Protein AF-A0A817YPE1-F1 (afdb_monomer_lite)

Foldseek 3Di:
DDDDDDDPPPDLADDDDDDDPDDDDDDDDDDDDPPDPDPPDDLLLLLLLLLQLLQLLLLLLLQLLQDDDDDDRDDPPPVVPLLQDLVVLSNLNLLSLLLVLLSLLAPQCLVCLLVQPPLVSLVLSLLLVCLLLLQLLLVLLVVLVVCLVVVLFPLQVVLCVSFPQVDDSVPDDPVNSVCCSPCLLPPDPDRGNLSVSSNLSNVLSNVSSVVSNVCSDPVNVVVVVVVLCCLQPVVQVVCCVVPVHGDPNSLSNNLSSLSNVVSNCVSVCVLVVLVVDDPVVVVVLLVVLVVLLSLLLSFDQPDPVQCCDPPGSNVVPSVDHSSSSSSVSSSSVVSSCVNPPVSSVVSNPPVSSLSSLLSVLLSSCLSVLCSQQQSLQLVVCCVPPNNNVSSVCSVPVPRVLVSSLRSVVCSVPTNVVSSVVSLVSSAVQKDKDAFPRDDEDADDPDQWYWDQDSSYIHIHHHPDDPSSADWMWIWGADPVRDIDIDIDGDDDWDDWDWPADQEAEDAAFAKDFRFTDIDGVVAWDKFKDFPPDGCVPDPPQWDQDPGGIIGHTDHPVLQGKMKMKIADPVPRDIDIGIHGYYHDDFFDDKDKDKDPVAAEAQAKTKIFMDTDDQFAWDWDDDPQWDDDGRIIIGHRHDQVPFAKGKTFGGDPVGPVTDMDIDTGDHWYWWDKDAWDEDEDEDDPPDDDDWDKIKIATPDTDLPFKDKFKADPPRHGCVVDPQKDKDCVCCNPGVMIMITGHDDDPVPFAKMKMWIDGSRDIDIYIYGYHYFYWKDWDPPAAAEAEDAAQDWGKHKTKIFGPPFWDKWKWKADPDDDPRIDTDDCPDPFWPDWDKDDPDPGMIMIMTTGRDHPRRQQIWMWIWIDDPDIDIDIYHYHYFAAAAEWDWPDWDAEFFKIKTWTAAGPCRRRFDWAWKWKWKAWPPDPPRIDIDIGGDPDSGIDMDMDGGHHGQTKMKMWMWIAGPNGIYDIDDIDMDGYHDFDAWDKDWDDKAAPAQFKIKTFIDTPGRRSFQWDWKWKKKFWQDPVRDTHDIDDIDIDDRPDGMDMHGGDHGQTKMKMKMWIAGPHGIDIDIDIDTGHDDDDDDDDDDDDDDVVVVVVSVVSVVVSVVSVVVSSVSSVVVVVVVCVPCVPPDPPPDPDDDDDD

Sequence (1141 aa):
MKRSNIHPTYDSCVNISITNVNKELSSSIPTEVTTRLNAVPKLLYLDGLRGILCLIVVFSHCLLMGKTNHEESFSIFFRPWMQHSPLRLLVAGEFAVAGFFVLSGCVLVRRYFEHFDDNRILFSGLIRRFPRLFIPSTIALLFYFAILHFRPFYGFNQCHEIGEGSVDPEKINFGYVILNTFGQYFWMPALYTIQWTMQVEFVCSILIYFLAFLVTRSFIYRYRIVFYAFLILILPVVWLATHGSIPRPVQYIQPFAFGLLLSDLDAGGYLHFCHSIKMYWTILINLSLILFTIYFGSYPVFNTDVVNGSGTLWSPLGWMFGWFWISLGGFCLLLLSIISKNFQNFLSTNIVHFLGKISFGIYLTHYIILCIVDVSFVQWIAPHLGRDLAVIIGLIIFALPIILSISYAFYLFIDVPAVQIADWLYFIIYTWQSPSQIDIEEDGNARITIERKRNGVRLRIRNLTQNDQGTWKCLGFDQDGKSFSNTLQIVVKVPITFISEPIQYAELNSVVLIKCRVISNPSAEISWFKGQNRIELLPPNYEQTNDGLKINRVSSTDNDIFWCQADVVETGESKDYQIQVVLAQAITSSKIICSSPCAVEKRTATLICEASGNNHLIVNGLSKFIVRENRLIINYVDQTDSGRYSCHAFNDFDQKGQKTEYILNITIPPRLSPIPQIEVNFDENFRSKQVGFICRVERASTESLSLEWLYANNTPVQAIDDISIDTTRLTTQHLIELNFNPIRREHHGNYTCLAKNLADAISTVAQLIVRYKPIFIEPKMTDIYSVPNYRTIMKCQIDSYPPPVIQWVKMIQGNDINQIILEDNDPQVIDIFTKQIGATLYETQLTYNPSEEDFGLNFECRANNSRIEKHSITLQRAEPPRPVRIPEVKPNSNTIELNIQPTLEFGGLPLLQYIVKYEQVGVPNSFKTILFPVVSNQSQTIEIKSLQAASLYRIQVAAENHAGQSVFSTPIQAKTFSGEVPQFSLSNTSCLDYRSCLIKWFIVYDGGSKISQVEISYATIHGNNKVGKWSKPIRIESQATEYELKDLKSKTNYIIVVRLFNAAGHSEEKIRITTNLISECKIGCRSKPSVLIIIGIIASIILGAIIIFILLILNRALLTHYNYRNPESSPAIGRRATDDE

Structure (mmCIF, N/CA/C/O backbone):
data_AF-A0A817YPE1-F1
#
_entry.id   AF-A0A817YPE1-F1
#
loop_
_atom_site.group_PDB
_atom_site.id
_atom_site.type_symbol
_atom_site.label_atom_id
_atom_site.label_alt_id
_atom_site.label_comp_id
_atom_site.label_asym_id
_atom_site.label_entity_id
_atom_site.label_seq_id
_atom_site.pdbx_PDB_ins_code
_atom_site.Cartn_x
_atom_site.Cartn_y
_atom_site.Cartn_z
_atom_site.occupancy
_atom_site.B_iso_or_equiv
_atom_site.auth_seq_id
_atom_site.auth_comp_id
_atom_site.auth_asym_id
_atom_site.auth_atom_id
_atom_site.pdbx_PDB_model_num
ATOM 1 N N . MET A 1 1 ? 8.267 -13.207 59.922 1.00 31.33 1 MET A N 1
ATOM 2 C CA . MET A 1 1 ? 7.570 -11.914 59.747 1.00 31.33 1 MET A CA 1
ATOM 3 C C . MET A 1 1 ? 6.760 -11.979 58.462 1.00 31.33 1 MET A C 1
ATOM 5 O O . MET A 1 1 ? 7.341 -12.006 57.386 1.00 31.33 1 MET A O 1
ATOM 9 N N . LYS A 1 2 ? 5.436 -12.135 58.588 1.00 23.80 2 LYS A N 1
ATOM 10 C CA . LYS A 1 2 ? 4.484 -12.212 57.471 1.00 23.80 2 LYS A CA 1
ATOM 11 C C . LYS A 1 2 ? 4.311 -10.810 56.876 1.00 23.80 2 LYS A C 1
ATOM 13 O O . LYS A 1 2 ? 3.867 -9.920 57.593 1.00 23.80 2 LYS A O 1
ATOM 18 N N . ARG A 1 3 ? 4.643 -10.614 55.597 1.00 23.44 3 ARG A N 1
ATOM 19 C CA . ARG A 1 3 ? 4.125 -9.486 54.810 1.00 23.44 3 ARG A CA 1
ATOM 20 C C . ARG A 1 3 ? 2.928 -9.992 54.018 1.00 23.44 3 ARG A C 1
ATOM 22 O O . ARG A 1 3 ? 3.037 -10.950 53.262 1.00 23.44 3 ARG A O 1
ATOM 29 N N . SER A 1 4 ? 1.792 -9.389 54.321 1.00 21.48 4 SER A N 1
ATOM 30 C CA . SER A 1 4 ? 0.481 -9.616 53.739 1.00 21.48 4 SER A CA 1
ATOM 31 C C . SER A 1 4 ? 0.457 -9.290 52.248 1.00 21.48 4 SER A C 1
ATOM 33 O O . SER A 1 4 ? 1.068 -8.326 51.791 1.00 21.48 4 SER A O 1
ATOM 35 N N . ASN A 1 5 ? -0.294 -10.120 51.528 1.00 27.80 5 ASN A N 1
ATOM 36 C CA . ASN A 1 5 ? -0.691 -9.970 50.136 1.00 27.80 5 ASN A CA 1
ATOM 37 C C . ASN A 1 5 ? -1.257 -8.574 49.850 1.00 27.80 5 ASN A C 1
ATOM 39 O O . ASN A 1 5 ? -2.270 -8.196 50.435 1.00 27.80 5 ASN A O 1
ATOM 43 N N . ILE A 1 6 ? -0.661 -7.867 48.892 1.00 22.22 6 ILE A N 1
ATOM 44 C CA . ILE A 1 6 ? -1.346 -6.869 48.068 1.00 22.22 6 ILE A CA 1
ATOM 45 C C . ILE A 1 6 ? -0.874 -7.120 46.633 1.00 22.22 6 ILE A C 1
ATOM 47 O O . ILE A 1 6 ? 0.262 -6.813 46.278 1.00 22.22 6 ILE A O 1
ATOM 51 N N . HIS A 1 7 ? -1.734 -7.750 45.834 1.00 21.69 7 HIS A N 1
ATOM 52 C CA . HIS A 1 7 ? -1.580 -7.828 44.384 1.00 21.69 7 HIS A CA 1
ATOM 53 C C . HIS A 1 7 ? -1.742 -6.418 43.792 1.00 21.69 7 HIS A C 1
ATOM 55 O O . HIS A 1 7 ? -2.769 -5.791 44.054 1.00 21.69 7 HIS A O 1
ATOM 61 N N . PRO A 1 8 ? -0.810 -5.906 42.970 1.00 24.98 8 PRO A N 1
ATOM 62 C CA . PRO A 1 8 ? -1.117 -4.803 42.079 1.00 24.98 8 PRO A CA 1
ATOM 63 C C . PRO A 1 8 ? -1.792 -5.393 40.835 1.00 24.98 8 PRO A C 1
ATOM 65 O O . PRO A 1 8 ? -1.140 -5.955 39.957 1.00 24.98 8 PRO A O 1
ATOM 68 N N . THR A 1 9 ? -3.118 -5.309 40.770 1.00 24.66 9 THR A N 1
ATOM 69 C CA . THR A 1 9 ? -3.889 -5.589 39.556 1.00 24.66 9 THR A CA 1
ATOM 70 C C . THR A 1 9 ? -3.578 -4.511 38.517 1.00 24.66 9 THR A C 1
ATOM 72 O O . THR A 1 9 ? -4.167 -3.432 38.529 1.00 24.66 9 THR A O 1
ATOM 75 N N . TYR A 1 10 ? -2.628 -4.774 37.617 1.00 31.98 10 TYR A N 1
ATOM 76 C CA . TYR A 1 10 ? -2.457 -3.974 36.404 1.00 31.98 10 TYR A CA 1
ATOM 77 C C . TYR A 1 10 ? -3.502 -4.406 35.376 1.00 31.98 10 TYR A C 1
ATOM 79 O O . TYR A 1 10 ? -3.245 -5.173 34.450 1.00 31.98 10 TYR A O 1
ATOM 87 N N . ASP A 1 11 ? -4.717 -3.903 35.562 1.00 32.47 11 ASP A N 1
ATOM 88 C CA . ASP A 1 11 ? -5.776 -4.016 34.577 1.00 32.47 11 ASP A CA 1
ATOM 89 C C . ASP A 1 11 ? -5.447 -3.158 33.352 1.00 32.47 11 ASP A C 1
ATOM 91 O O . ASP A 1 11 ? -5.481 -1.927 33.380 1.00 32.47 11 ASP A O 1
ATOM 95 N N . SER A 1 12 ? -5.177 -3.822 32.229 1.00 38.03 12 SER A N 1
ATOM 96 C CA . SER A 1 12 ? -4.930 -3.235 30.904 1.00 38.03 12 SER A CA 1
ATOM 97 C C . SER A 1 12 ? -6.108 -2.424 30.320 1.00 38.03 12 SER A C 1
ATOM 99 O O . SER A 1 12 ? -6.042 -2.001 29.168 1.00 38.03 12 SER A O 1
ATOM 101 N N . CYS A 1 13 ? -7.162 -2.167 31.107 1.00 34.53 13 CYS A N 1
ATOM 102 C CA . CYS A 1 13 ? -8.288 -1.286 30.775 1.00 34.53 13 CYS A CA 1
ATOM 103 C C . CYS A 1 13 ? -8.446 -0.080 31.727 1.00 34.53 13 CYS A C 1
ATOM 105 O O . CYS A 1 13 ? -9.535 0.483 31.786 1.00 34.53 13 CYS A O 1
ATOM 107 N N . VAL A 1 14 ? -7.420 0.363 32.470 1.00 35.25 14 VAL A N 1
ATOM 108 C CA . VAL A 1 14 ? -7.560 1.573 33.310 1.00 35.25 14 VAL A CA 1
ATOM 109 C C . VAL A 1 14 ? -6.384 2.528 33.126 1.00 35.25 14 VAL A C 1
ATOM 111 O O . VAL A 1 14 ? -5.397 2.512 33.850 1.00 35.25 14 VAL A O 1
ATOM 114 N N . ASN A 1 15 ? -6.504 3.409 32.134 1.00 33.31 15 ASN A N 1
ATOM 115 C CA . ASN A 1 15 ? -5.751 4.660 32.101 1.00 33.31 15 ASN A CA 1
ATOM 116 C C . ASN A 1 15 ? -6.739 5.782 31.768 1.00 33.31 15 ASN A C 1
ATOM 118 O O . ASN A 1 15 ? -6.923 6.153 30.605 1.00 33.31 15 ASN A O 1
ATOM 122 N N . ILE A 1 16 ? -7.431 6.252 32.806 1.00 36.34 16 ILE A N 1
ATOM 123 C CA . ILE A 1 16 ? -8.447 7.302 32.730 1.00 36.34 16 ILE A CA 1
ATOM 124 C C . ILE A 1 16 ? -7.732 8.639 32.925 1.00 36.34 16 ILE A C 1
ATOM 126 O O . ILE A 1 16 ? -7.220 8.926 34.002 1.00 36.34 16 ILE A O 1
ATOM 130 N N . SER A 1 17 ? -7.682 9.465 31.882 1.00 31.52 17 SER A N 1
ATOM 131 C CA . SER A 1 17 ? -7.269 10.865 32.001 1.00 31.52 17 SER A CA 1
ATOM 132 C C . SER A 1 17 ? -8.510 11.747 31.907 1.00 31.52 17 SER A C 1
ATOM 134 O O . SER A 1 17 ? -9.049 11.918 30.814 1.00 31.52 17 SER A O 1
ATOM 136 N N . ILE A 1 18 ? -8.966 12.285 33.040 1.00 33.00 18 ILE A N 1
ATOM 137 C CA . ILE A 1 18 ? -10.042 13.281 33.098 1.00 33.00 18 ILE A CA 1
ATOM 138 C C . ILE A 1 18 ? -9.386 14.656 32.975 1.00 33.00 18 ILE A C 1
ATOM 140 O O . ILE A 1 18 ? -8.744 15.127 33.908 1.00 33.00 18 ILE A O 1
ATOM 144 N N . THR A 1 19 ? -9.506 15.297 31.817 1.00 30.41 19 THR A N 1
ATOM 145 C CA . THR A 1 19 ? -9.114 16.702 31.645 1.00 30.41 19 THR A CA 1
ATOM 146 C C . THR A 1 19 ? -10.369 17.558 31.699 1.00 30.41 19 THR A C 1
ATOM 148 O O . THR A 1 19 ? -11.123 17.590 30.727 1.00 30.41 19 THR A O 1
ATOM 151 N N . ASN A 1 20 ? -10.605 18.220 32.833 1.00 28.28 20 ASN A N 1
ATOM 152 C CA . ASN A 1 20 ? -11.680 19.197 32.976 1.00 28.28 20 ASN A CA 1
ATOM 153 C C . ASN A 1 20 ? -11.184 20.550 32.445 1.00 28.28 20 ASN A C 1
ATOM 155 O O . ASN A 1 20 ? -10.266 21.143 33.009 1.00 28.28 20 ASN A O 1
ATOM 159 N N . VAL A 1 21 ? -11.761 21.020 31.341 1.00 31.72 21 VAL A N 1
ATOM 160 C CA . VAL A 1 21 ? -11.561 22.383 30.837 1.00 31.72 21 VAL A CA 1
ATOM 161 C C . VAL A 1 21 ? -12.683 23.211 31.445 1.00 31.72 21 VAL A C 1
ATOM 163 O O . VAL A 1 21 ? -13.812 23.074 30.989 1.00 31.72 21 VAL A O 1
ATOM 166 N N . ASN A 1 22 ? -12.386 23.939 32.531 1.00 29.84 22 ASN A N 1
ATOM 167 C CA . ASN A 1 22 ? -13.047 25.171 33.015 1.00 29.84 22 ASN A CA 1
ATOM 168 C C . ASN A 1 22 ? -12.994 25.292 34.552 1.00 29.84 22 ASN A C 1
ATOM 170 O O . ASN A 1 22 ? -13.957 24.951 35.234 1.00 29.84 22 ASN A O 1
ATOM 174 N N . LYS A 1 23 ? -11.874 25.803 35.082 1.00 28.38 23 LYS A N 1
ATOM 175 C CA . LYS A 1 23 ? -11.793 26.885 36.092 1.00 28.38 23 LYS A CA 1
ATOM 176 C C . LYS A 1 23 ? -10.365 26.993 36.626 1.00 28.38 23 LYS A C 1
ATOM 178 O O . LYS A 1 23 ? -9.863 26.074 37.266 1.00 28.38 23 LYS A O 1
ATOM 183 N N . GLU A 1 24 ? -9.749 28.148 36.404 1.00 31.39 24 GLU A N 1
ATOM 184 C CA . GLU A 1 24 ? -8.733 28.667 37.314 1.00 31.39 24 GLU A CA 1
ATOM 185 C C . GLU A 1 24 ? -9.430 29.039 38.630 1.00 31.39 24 GLU A C 1
ATOM 187 O O . GLU A 1 24 ? -10.321 29.885 38.637 1.00 31.39 24 GLU A O 1
ATOM 192 N N . LEU A 1 25 ? -9.042 28.405 39.737 1.00 24.11 25 LEU A N 1
ATOM 193 C CA . LEU A 1 25 ? -8.818 29.117 40.992 1.00 24.11 25 LEU A CA 1
ATOM 194 C C . LEU A 1 25 ? -7.902 28.291 41.900 1.00 24.11 25 LEU A C 1
ATOM 196 O O . LEU A 1 25 ? -8.088 27.096 42.114 1.00 24.11 25 LEU A O 1
ATOM 200 N N . SER A 1 26 ? -6.887 28.980 42.394 1.00 25.44 26 SER A N 1
ATOM 201 C CA . SER A 1 26 ? -5.827 28.553 43.293 1.00 25.44 26 SER A CA 1
ATOM 202 C C . SER A 1 26 ? -6.320 28.042 44.650 1.00 25.44 26 SER A C 1
ATOM 204 O O . SER A 1 26 ? -6.975 28.789 45.373 1.00 25.44 26 SER A O 1
ATOM 206 N N . SER A 1 27 ? -5.851 26.868 45.073 1.00 22.31 27 SER A N 1
ATOM 207 C CA . SER A 1 27 ? -5.291 26.683 46.419 1.00 22.31 27 SER A CA 1
ATOM 208 C C . SER A 1 27 ? -4.423 25.419 46.488 1.00 22.31 27 SER A C 1
ATOM 210 O O . SER A 1 27 ? -4.613 24.433 45.782 1.00 22.31 27 SER A O 1
ATOM 212 N N . SER A 1 28 ? -3.373 25.541 47.287 1.00 29.38 28 SER A N 1
ATOM 213 C CA . SER A 1 28 ? -2.175 24.716 47.427 1.00 29.38 28 SER A CA 1
ATOM 214 C C . SER A 1 28 ? -2.395 23.285 47.929 1.00 29.38 28 SER A C 1
ATOM 216 O O . SER A 1 28 ? -2.860 23.105 49.052 1.00 29.38 28 SER A O 1
ATOM 218 N N . ILE A 1 29 ? -1.903 22.293 47.176 1.00 24.50 29 ILE A N 1
ATOM 219 C CA . ILE A 1 29 ? -1.539 20.939 47.644 1.00 24.50 29 ILE A CA 1
ATOM 220 C C . ILE A 1 29 ? -0.248 20.535 46.890 1.00 24.50 29 ILE A C 1
ATOM 222 O O . ILE A 1 29 ? -0.122 20.870 45.710 1.00 24.50 29 ILE A O 1
ATOM 226 N N . PRO A 1 30 ? 0.759 19.930 47.555 1.00 23.83 30 PRO A N 1
ATOM 227 C CA . PRO A 1 30 ? 2.161 20.048 47.159 1.00 23.83 30 PRO A CA 1
ATOM 228 C C . PRO A 1 30 ? 2.517 19.364 45.837 1.00 23.83 30 PRO A C 1
ATOM 230 O O . PRO A 1 30 ? 2.152 18.226 45.547 1.00 23.83 30 PRO A O 1
ATOM 233 N N . THR A 1 31 ? 3.315 20.096 45.068 1.00 27.19 31 THR A N 1
ATOM 234 C CA . THR A 1 31 ? 4.110 19.642 43.935 1.00 27.19 31 THR A CA 1
ATOM 235 C C . THR A 1 31 ? 5.097 18.565 44.371 1.00 27.19 31 THR A C 1
ATOM 237 O O . THR A 1 31 ? 6.083 18.887 45.020 1.00 27.19 31 THR A O 1
ATOM 240 N N . GLU A 1 32 ? 4.825 17.315 44.008 1.00 28.11 32 GLU A N 1
ATOM 241 C CA . GLU A 1 32 ? 5.777 16.285 43.559 1.00 28.11 32 GLU A CA 1
ATOM 242 C C . GLU A 1 32 ? 5.076 14.924 43.629 1.00 28.11 32 GLU A C 1
ATOM 244 O O . GLU A 1 32 ? 4.739 14.465 44.707 1.00 28.11 32 GLU A O 1
ATOM 249 N N . VAL A 1 33 ? 4.796 14.331 42.463 1.00 24.89 33 VAL A N 1
ATOM 250 C CA . VAL A 1 33 ? 4.912 12.905 42.067 1.00 24.89 33 VAL A CA 1
ATOM 251 C C . VAL A 1 33 ? 4.112 12.760 40.757 1.00 24.89 33 VAL A C 1
ATOM 253 O O . VAL A 1 33 ? 3.112 12.062 40.645 1.00 24.89 33 VAL A O 1
ATOM 256 N N . THR A 1 34 ? 4.561 13.450 39.708 1.00 24.06 34 THR A N 1
ATOM 257 C CA . THR A 1 34 ? 4.407 12.974 38.323 1.00 24.06 34 THR A CA 1
ATOM 258 C C . THR A 1 34 ? 5.742 12.375 37.900 1.00 24.06 34 THR A C 1
ATOM 260 O O . THR A 1 34 ? 6.414 12.851 36.987 1.00 24.06 34 THR A O 1
ATOM 263 N N . THR A 1 35 ? 6.182 11.336 38.607 1.00 23.09 35 THR A N 1
ATOM 264 C CA . THR A 1 35 ? 7.309 10.509 38.181 1.00 23.09 35 THR A CA 1
ATOM 265 C C . THR A 1 35 ? 6.784 9.393 37.289 1.00 23.09 35 THR A C 1
ATOM 267 O O . THR A 1 35 ? 6.224 8.403 37.738 1.00 23.09 35 THR A O 1
ATOM 270 N N . ARG A 1 36 ? 6.965 9.603 35.982 1.00 25.17 36 ARG A N 1
ATOM 271 C CA . ARG A 1 36 ? 7.207 8.584 34.953 1.00 25.17 36 ARG A CA 1
ATOM 272 C C . ARG A 1 36 ? 6.643 7.179 35.250 1.00 25.17 36 ARG A C 1
ATOM 274 O O . ARG A 1 36 ? 7.355 6.318 35.764 1.00 25.17 36 ARG A O 1
ATOM 281 N N . LEU A 1 37 ? 5.452 6.869 34.740 1.00 25.77 37 LEU A N 1
ATOM 282 C CA . LEU A 1 37 ? 5.180 5.491 34.313 1.00 25.77 37 LEU A CA 1
ATOM 283 C C . LEU A 1 37 ? 5.966 5.265 33.018 1.00 25.77 37 LEU A C 1
ATOM 285 O O . LEU A 1 37 ? 5.507 5.534 31.908 1.00 25.77 37 LEU A O 1
ATOM 289 N N . ASN A 1 38 ? 7.233 4.906 33.221 1.00 25.17 38 ASN A N 1
ATOM 290 C CA . ASN A 1 38 ? 8.240 4.677 32.203 1.00 25.17 38 ASN A CA 1
ATOM 291 C C . ASN A 1 38 ? 7.715 3.691 31.152 1.00 25.17 38 ASN A C 1
ATOM 293 O O . ASN A 1 38 ? 7.435 2.531 31.450 1.00 25.17 38 ASN A O 1
ATOM 297 N N . ALA A 1 39 ? 7.694 4.122 29.891 1.00 26.44 39 ALA A N 1
ATOM 298 C CA . ALA A 1 39 ? 8.000 3.197 28.817 1.00 26.44 39 ALA A CA 1
ATOM 299 C C . ALA A 1 39 ? 9.362 2.574 29.158 1.00 26.44 39 ALA A C 1
ATOM 301 O O . ALA A 1 39 ? 10.357 3.296 29.241 1.00 26.44 39 ALA A O 1
ATOM 302 N N . VAL A 1 40 ? 9.398 1.265 29.421 1.00 35.09 40 VAL A N 1
ATOM 303 C CA . VAL A 1 40 ? 10.656 0.533 29.612 1.00 35.09 40 VAL A CA 1
ATOM 304 C C . VAL A 1 40 ? 11.553 0.854 28.409 1.00 35.09 40 VAL A C 1
ATOM 306 O O . VAL A 1 40 ? 11.099 0.692 27.268 1.00 35.09 40 VAL A O 1
ATOM 309 N N . PRO A 1 41 ? 12.774 1.379 28.616 1.00 39.81 41 PRO A N 1
ATOM 310 C CA . PRO A 1 41 ? 13.631 1.795 27.518 1.00 39.81 41 PRO A CA 1
ATOM 311 C C . PRO A 1 41 ? 13.909 0.590 26.619 1.00 39.81 41 PRO A C 1
ATOM 313 O O . PRO A 1 41 ? 14.341 -0.461 27.089 1.00 39.81 41 PRO A O 1
ATOM 316 N N . LYS A 1 42 ? 13.646 0.734 25.313 1.00 55.00 42 LYS A N 1
ATOM 317 C CA . LYS A 1 42 ? 14.078 -0.246 24.311 1.00 55.00 42 LYS A CA 1
ATOM 318 C C . LYS A 1 42 ? 15.584 -0.448 24.504 1.00 55.00 42 LYS A C 1
ATOM 320 O O . LYS A 1 42 ? 16.326 0.531 24.473 1.00 55.00 42 LYS A O 1
ATOM 325 N N . LEU A 1 43 ? 16.026 -1.677 24.757 1.00 73.06 43 LEU A N 1
ATOM 326 C CA . LEU A 1 43 ? 17.430 -1.977 25.044 1.00 73.06 43 LEU A CA 1
ATOM 327 C C . LEU A 1 43 ? 18.242 -1.876 23.746 1.00 73.06 43 LEU A C 1
ATOM 329 O O . LEU A 1 43 ? 18.428 -2.865 23.043 1.00 73.06 43 LEU A O 1
ATOM 333 N N . LEU A 1 44 ? 18.693 -0.659 23.418 1.00 81.62 44 LEU A N 1
ATOM 334 C CA . LEU A 1 44 ? 19.358 -0.328 22.149 1.00 81.62 44 LEU A CA 1
ATOM 335 C C . LEU A 1 44 ? 20.543 -1.252 21.823 1.00 81.62 44 LEU A C 1
ATOM 337 O O . LEU A 1 44 ? 20.787 -1.548 20.657 1.00 81.62 44 LEU A O 1
ATOM 341 N N . TYR A 1 45 ? 21.258 -1.731 22.843 1.00 88.31 45 TYR A N 1
ATOM 342 C CA . TYR A 1 45 ? 22.420 -2.602 22.670 1.00 88.31 45 TYR A CA 1
ATOM 343 C C . TYR A 1 45 ? 22.066 -4.001 22.140 1.00 88.31 45 TYR A C 1
ATOM 345 O O . TYR A 1 45 ? 22.865 -4.583 21.413 1.00 88.31 45 TYR A O 1
ATOM 353 N N . LEU A 1 46 ? 20.882 -4.541 22.455 1.00 90.19 46 LEU A N 1
ATOM 354 C CA . LEU A 1 46 ? 20.449 -5.852 21.951 1.00 90.19 46 LEU A CA 1
ATOM 355 C C . LEU A 1 46 ? 20.083 -5.781 20.464 1.00 90.19 46 LEU A C 1
ATOM 357 O O . LEU A 1 46 ? 20.418 -6.689 19.704 1.00 90.19 46 LEU A O 1
ATOM 361 N N . ASP A 1 47 ? 19.473 -4.670 20.035 1.00 88.12 47 ASP A N 1
ATOM 362 C CA . ASP A 1 47 ? 19.280 -4.379 18.611 1.00 88.12 47 ASP A CA 1
ATOM 363 C C . ASP A 1 47 ? 20.646 -4.270 17.911 1.00 88.12 47 ASP A C 1
ATOM 365 O O . ASP A 1 47 ? 20.852 -4.866 16.858 1.00 88.12 47 ASP A O 1
ATOM 369 N N . GLY A 1 48 ? 21.608 -3.563 18.515 1.00 90.94 48 GLY A N 1
ATOM 370 C CA . GLY A 1 48 ? 22.968 -3.450 17.983 1.00 90.94 48 GLY A CA 1
ATOM 371 C C . GLY A 1 48 ? 23.680 -4.799 17.821 1.00 90.94 48 GLY A C 1
ATOM 372 O O . GLY A 1 48 ? 24.279 -5.060 16.777 1.00 90.94 48 GLY A O 1
ATOM 373 N N . LEU A 1 49 ? 23.555 -5.692 18.810 1.00 94.31 49 LEU A N 1
ATOM 374 C CA . LEU A 1 49 ? 24.103 -7.051 18.752 1.00 94.31 49 LEU A CA 1
ATOM 375 C C . LEU A 1 49 ? 23.517 -7.847 17.579 1.00 94.31 49 LEU A C 1
ATOM 377 O O . LEU A 1 49 ? 24.258 -8.485 16.830 1.00 94.31 49 LEU A O 1
ATOM 381 N N . ARG A 1 50 ? 22.198 -7.747 17.377 1.00 93.62 50 ARG A N 1
ATOM 382 C CA . ARG A 1 50 ? 21.493 -8.348 16.238 1.00 93.62 50 ARG A CA 1
ATOM 383 C C . ARG A 1 50 ? 22.065 -7.876 14.894 1.00 93.62 50 ARG A C 1
ATOM 385 O O . ARG A 1 50 ? 22.216 -8.677 13.974 1.00 93.62 50 ARG A O 1
ATOM 392 N N . GLY A 1 51 ? 22.414 -6.592 14.791 1.00 93.25 51 GLY A N 1
ATOM 393 C CA . GLY A 1 51 ? 23.054 -6.013 13.606 1.00 93.25 51 GLY A CA 1
ATOM 394 C C . GLY A 1 51 ? 24.428 -6.616 13.299 1.00 93.25 51 GLY A C 1
ATOM 395 O O . GLY A 1 51 ? 24.708 -6.934 12.145 1.00 93.25 51 GLY A O 1
ATOM 396 N N . ILE A 1 52 ? 25.262 -6.830 14.323 1.00 93.81 52 ILE A N 1
ATOM 397 C CA . ILE A 1 52 ? 26.591 -7.450 14.165 1.00 93.81 52 ILE A CA 1
ATOM 398 C C . ILE A 1 52 ? 26.467 -8.903 13.702 1.00 93.81 52 ILE A C 1
ATOM 400 O O . ILE A 1 52 ? 27.127 -9.290 12.740 1.00 93.81 52 ILE A O 1
ATOM 404 N N . LEU A 1 53 ? 25.595 -9.690 14.343 1.00 94.94 53 LEU A N 1
ATOM 405 C CA . LEU A 1 53 ? 25.340 -11.078 13.940 1.00 94.94 53 LEU A CA 1
ATOM 406 C C . LEU A 1 53 ? 24.876 -11.145 12.480 1.00 94.94 53 LEU A C 1
ATOM 408 O O . LEU A 1 53 ? 25.336 -11.990 11.719 1.00 94.94 53 LEU A O 1
ATOM 412 N N . CYS A 1 54 ? 24.036 -10.200 12.051 1.00 94.00 54 CYS A N 1
ATOM 413 C CA . CYS A 1 54 ? 23.584 -10.137 10.667 1.00 94.00 54 CYS A CA 1
ATOM 414 C C . CYS A 1 54 ? 24.730 -9.926 9.668 1.00 94.00 54 CYS A C 1
ATOM 416 O O . CYS A 1 54 ? 24.747 -10.574 8.625 1.00 94.00 54 CYS A O 1
ATOM 418 N N . LEU A 1 55 ? 25.695 -9.052 9.974 1.00 92.38 55 LEU A N 1
ATOM 419 C CA . LEU A 1 55 ? 26.853 -8.827 9.102 1.00 92.38 55 LEU A CA 1
ATOM 420 C C . LEU A 1 55 ? 27.757 -10.061 8.998 1.00 92.38 55 LEU A C 1
ATOM 422 O O . LEU A 1 55 ? 28.251 -10.352 7.912 1.00 92.38 55 LEU A O 1
ATOM 426 N N . ILE A 1 56 ? 27.923 -10.818 10.088 1.00 92.44 56 ILE A N 1
ATOM 427 C CA . ILE A 1 56 ? 28.682 -12.079 10.071 1.00 92.44 56 ILE A CA 1
ATOM 428 C C . ILE A 1 56 ? 28.044 -13.080 9.091 1.00 92.44 56 ILE A C 1
ATOM 430 O O . ILE A 1 56 ? 28.762 -13.735 8.338 1.00 92.44 56 ILE A O 1
ATOM 434 N N . VAL A 1 57 ? 26.706 -13.161 9.036 1.00 91.69 57 VAL A N 1
ATOM 435 C CA . VAL A 1 57 ? 25.990 -14.005 8.054 1.00 91.69 57 VAL A CA 1
ATOM 436 C C . VAL A 1 57 ? 26.261 -13.541 6.619 1.00 91.69 57 VAL A C 1
ATOM 438 O O . VAL A 1 57 ? 26.574 -14.369 5.766 1.00 91.69 57 VAL A O 1
ATOM 441 N N . VAL A 1 58 ? 26.209 -12.228 6.356 1.00 91.12 58 VAL A N 1
ATOM 442 C CA . VAL A 1 58 ? 26.505 -11.664 5.023 1.00 91.12 58 VAL A CA 1
ATOM 443 C C . VAL A 1 58 ? 27.916 -12.040 4.571 1.00 91.12 58 VAL A C 1
ATOM 445 O O . VAL A 1 58 ? 28.098 -12.503 3.446 1.00 91.12 58 VAL A O 1
ATOM 448 N N . PHE A 1 59 ? 28.912 -11.884 5.447 1.00 87.88 59 PHE A N 1
ATOM 449 C CA . PHE A 1 59 ? 30.295 -12.252 5.139 1.00 87.88 59 PHE A CA 1
ATOM 450 C C . PHE A 1 59 ? 30.464 -13.757 4.934 1.00 87.88 59 PHE A C 1
ATOM 452 O O . PHE A 1 59 ? 31.187 -14.171 4.031 1.00 87.88 59 PHE A O 1
ATOM 459 N N . SER A 1 60 ? 29.760 -14.576 5.717 1.00 85.19 60 SER A N 1
ATOM 460 C CA . SER A 1 60 ? 29.765 -16.029 5.555 1.00 85.19 60 SER A CA 1
ATOM 461 C C . SER A 1 60 ? 29.245 -16.451 4.177 1.00 85.19 60 SER A C 1
ATOM 463 O O . SER A 1 60 ? 29.924 -17.188 3.464 1.00 85.19 60 SER A O 1
ATOM 465 N N . HIS A 1 61 ? 28.088 -15.929 3.757 1.00 83.19 61 HIS A N 1
ATOM 466 C CA . HIS A 1 61 ? 27.507 -16.247 2.452 1.00 83.19 61 HIS A CA 1
ATOM 467 C C . HIS A 1 61 ? 28.320 -15.688 1.284 1.00 83.19 61 HIS A C 1
ATOM 469 O O . HIS A 1 61 ? 28.447 -16.370 0.275 1.00 83.19 61 HIS A O 1
ATOM 475 N N . CYS A 1 62 ? 28.931 -14.510 1.423 1.00 81.31 62 CYS A N 1
ATOM 476 C CA . CYS A 1 62 ? 29.845 -13.975 0.411 1.00 81.31 62 CYS A CA 1
ATOM 477 C C . CYS A 1 62 ? 31.011 -14.941 0.123 1.00 81.31 62 CYS A C 1
ATOM 479 O O . CYS A 1 62 ? 31.285 -15.269 -1.029 1.00 81.31 62 CYS A O 1
ATOM 481 N N . LEU A 1 63 ? 31.635 -15.502 1.164 1.00 75.56 63 LEU A N 1
ATOM 482 C CA . LEU A 1 63 ? 32.717 -16.474 0.978 1.00 75.56 63 LEU A CA 1
ATOM 483 C C . LEU A 1 63 ? 32.261 -17.779 0.306 1.00 75.56 63 LEU A C 1
ATOM 485 O O . LEU A 1 63 ? 33.060 -18.417 -0.380 1.00 75.56 63 LEU A O 1
ATOM 489 N N . LEU A 1 64 ? 30.997 -18.182 0.477 1.00 72.56 64 LEU A N 1
ATOM 490 C CA . LEU A 1 64 ? 30.437 -19.350 -0.215 1.00 72.56 64 LEU A CA 1
ATOM 491 C C . LEU A 1 64 ? 30.267 -19.107 -1.722 1.00 72.56 64 LEU A C 1
ATOM 493 O O . LEU A 1 64 ? 30.438 -20.043 -2.502 1.00 72.56 64 LEU A O 1
ATOM 497 N N . MET A 1 65 ? 30.006 -17.864 -2.138 1.00 70.94 65 MET A N 1
ATOM 498 C CA . MET A 1 65 ? 29.811 -17.496 -3.548 1.00 70.94 65 MET A CA 1
ATOM 499 C C . MET A 1 65 ? 31.095 -17.539 -4.387 1.00 70.94 65 MET A C 1
ATOM 501 O O . MET A 1 65 ? 31.032 -17.553 -5.612 1.00 70.94 65 MET A O 1
ATOM 505 N N . GLY A 1 66 ? 32.270 -17.637 -3.757 1.00 60.50 66 GLY A N 1
ATOM 506 C CA . GLY A 1 66 ? 33.548 -17.821 -4.452 1.00 60.50 66 GLY A CA 1
ATOM 507 C C . GLY A 1 66 ? 33.798 -19.238 -5.001 1.00 60.50 66 GLY A C 1
ATOM 508 O O . GLY A 1 66 ? 34.877 -19.494 -5.540 1.00 60.50 66 GLY A O 1
ATOM 509 N N . LYS A 1 67 ? 32.857 -20.182 -4.845 1.00 57.25 67 LYS A N 1
ATOM 510 C CA . LYS A 1 67 ? 33.002 -21.600 -5.222 1.00 57.25 67 LYS A CA 1
ATOM 511 C C . LYS A 1 67 ? 32.357 -21.866 -6.596 1.00 57.25 67 LYS A C 1
ATOM 513 O O . LYS A 1 67 ? 31.173 -21.616 -6.762 1.00 57.25 67 LYS A O 1
ATOM 518 N N . THR A 1 68 ? 33.100 -22.387 -7.582 1.00 52.84 68 THR A N 1
ATOM 519 C CA . THR A 1 68 ? 32.555 -22.744 -8.918 1.00 52.84 68 THR A CA 1
ATOM 520 C C . THR A 1 68 ? 32.900 -24.181 -9.316 1.00 52.84 68 THR A C 1
ATOM 522 O O . THR A 1 68 ? 33.969 -24.663 -8.956 1.00 52.84 68 THR A O 1
ATOM 525 N N . ASN A 1 69 ? 32.034 -24.816 -10.113 1.00 46.12 69 ASN A N 1
ATOM 526 C CA . ASN A 1 69 ? 31.948 -26.266 -10.360 1.00 46.12 69 ASN A CA 1
ATOM 527 C C . ASN A 1 69 ? 33.152 -26.987 -11.009 1.00 46.12 69 ASN A C 1
ATOM 529 O O . ASN A 1 69 ? 33.060 -28.198 -11.169 1.00 46.12 69 ASN A O 1
ATOM 533 N N . HIS A 1 70 ? 34.270 -26.333 -11.352 1.00 45.53 70 HIS A N 1
ATOM 534 C CA . HIS A 1 70 ? 35.346 -27.026 -12.085 1.00 45.53 70 HIS A CA 1
ATOM 535 C C . HIS A 1 70 ? 36.794 -26.820 -11.646 1.00 45.53 70 HIS A C 1
ATOM 537 O O . HIS A 1 70 ? 37.642 -27.511 -12.185 1.00 45.53 70 HIS A O 1
ATOM 543 N N . GLU A 1 71 ? 37.120 -25.986 -10.661 1.00 40.16 71 GLU A N 1
ATOM 544 C CA . GLU A 1 71 ? 38.506 -25.901 -10.172 1.00 40.16 71 GLU A CA 1
ATOM 545 C C . GLU A 1 71 ? 38.555 -25.200 -8.816 1.00 40.16 71 GLU A C 1
ATOM 547 O O . GLU A 1 71 ? 37.637 -24.454 -8.464 1.00 40.16 71 GLU A O 1
ATOM 552 N N . GLU A 1 72 ? 39.599 -25.510 -8.045 1.00 42.94 72 GLU A N 1
ATOM 553 C CA . GLU A 1 72 ? 39.732 -25.249 -6.613 1.00 42.94 72 GLU A CA 1
ATOM 554 C C . GLU A 1 72 ? 39.161 -23.898 -6.152 1.00 42.94 72 GLU A C 1
ATOM 556 O O . GLU A 1 72 ? 39.552 -22.812 -6.582 1.00 42.94 72 GLU A O 1
ATOM 561 N N . SER A 1 73 ? 38.206 -24.021 -5.225 1.00 43.25 73 SER A N 1
ATOM 562 C CA . SER A 1 73 ? 37.724 -22.982 -4.311 1.00 43.25 73 SER A CA 1
ATOM 563 C C . SER A 1 73 ? 38.864 -22.058 -3.871 1.00 43.25 73 SER A C 1
ATOM 565 O O . SER A 1 73 ? 39.930 -22.581 -3.584 1.00 43.25 73 SER A O 1
ATOM 567 N N . PHE A 1 74 ? 38.595 -20.748 -3.749 1.00 43.16 74 PHE A N 1
ATOM 568 C CA . PHE A 1 74 ? 39.285 -19.751 -2.899 1.00 43.16 74 PHE A CA 1
ATOM 569 C C . PHE A 1 74 ? 40.721 -20.116 -2.483 1.00 43.16 74 PHE A C 1
ATOM 571 O O . PHE A 1 74 ? 40.882 -21.060 -1.708 1.00 43.16 74 PHE A O 1
ATOM 578 N N . SER A 1 75 ? 41.732 -19.364 -2.941 1.00 45.62 75 SER A N 1
ATOM 579 C CA . SER A 1 75 ? 43.138 -19.798 -2.919 1.00 45.62 75 SER A CA 1
ATOM 580 C C . SER A 1 75 ? 43.539 -20.547 -1.639 1.00 45.62 75 SER A C 1
ATOM 582 O O . SER A 1 75 ? 43.183 -20.169 -0.516 1.00 45.62 75 SER A O 1
ATOM 584 N N . ILE A 1 76 ? 44.343 -21.593 -1.841 1.00 46.88 76 ILE A N 1
ATOM 585 C CA . ILE A 1 76 ? 45.022 -22.477 -0.875 1.00 46.88 76 ILE A CA 1
ATOM 586 C C . ILE A 1 76 ? 45.563 -21.754 0.388 1.00 46.88 76 ILE A C 1
ATOM 588 O O . ILE A 1 76 ? 45.813 -22.393 1.406 1.00 46.88 76 ILE A O 1
ATOM 592 N N . PHE A 1 77 ? 45.696 -20.424 0.373 1.00 44.31 77 PHE A N 1
ATOM 593 C CA . PHE A 1 77 ? 46.200 -19.604 1.470 1.00 44.31 77 PHE A CA 1
ATOM 594 C C . PHE A 1 77 ? 45.132 -19.089 2.461 1.00 44.31 77 PHE A C 1
ATOM 596 O O . PHE A 1 77 ? 45.351 -19.129 3.672 1.00 44.31 77 PHE A O 1
ATOM 603 N N . PHE A 1 78 ? 43.972 -18.603 1.999 1.00 53.50 78 PHE A N 1
ATOM 604 C CA . PHE A 1 78 ? 43.023 -17.877 2.869 1.00 53.50 78 PHE A CA 1
ATOM 605 C C . PHE A 1 78 ? 42.050 -18.803 3.614 1.00 53.50 78 PHE A C 1
ATOM 607 O O . PHE A 1 78 ? 41.698 -18.554 4.773 1.00 53.50 78 PHE A O 1
ATOM 614 N N . ARG A 1 79 ? 41.620 -19.893 2.965 1.00 56.34 79 ARG A N 1
ATOM 615 C CA . ARG A 1 79 ? 40.603 -20.811 3.499 1.00 56.34 79 ARG A CA 1
ATOM 616 C C . ARG A 1 79 ? 41.111 -21.641 4.690 1.00 56.34 79 ARG A C 1
ATOM 618 O O . ARG A 1 79 ? 40.418 -21.634 5.708 1.00 56.34 79 ARG A O 1
ATOM 625 N N . PRO A 1 80 ? 42.301 -22.275 4.658 1.00 58.06 80 PRO A N 1
ATOM 626 C CA . PRO A 1 80 ? 42.807 -23.015 5.816 1.00 58.06 80 PRO A CA 1
ATOM 627 C C . PRO A 1 80 ? 43.151 -22.076 6.979 1.00 58.06 80 PRO A C 1
ATOM 629 O O . PRO A 1 80 ? 42.781 -22.338 8.123 1.00 58.06 80 PRO A O 1
ATOM 632 N N . TRP A 1 81 ? 43.784 -20.931 6.692 1.00 62.56 81 TRP A N 1
ATOM 633 C CA . TRP A 1 81 ? 44.186 -19.975 7.725 1.00 62.56 81 TRP A CA 1
ATOM 634 C C . TRP A 1 81 ? 42.987 -19.411 8.499 1.00 62.56 81 TRP A C 1
ATOM 636 O O . TRP A 1 81 ? 43.009 -19.404 9.728 1.00 62.56 81 TRP A O 1
ATOM 646 N N . MET A 1 82 ? 41.899 -19.019 7.820 1.00 65.06 82 MET A N 1
ATOM 647 C CA . MET A 1 82 ? 40.680 -18.578 8.510 1.00 65.06 82 MET A CA 1
ATOM 648 C C . MET A 1 82 ? 39.916 -19.727 9.175 1.00 65.06 82 MET A C 1
ATOM 650 O O . MET A 1 82 ? 39.344 -19.511 10.235 1.00 65.06 82 MET A O 1
ATOM 654 N N . GLN A 1 83 ? 39.896 -20.939 8.610 1.00 64.25 83 GLN A N 1
ATOM 655 C CA . GLN A 1 83 ? 39.159 -22.072 9.195 1.00 64.25 83 GLN A CA 1
ATOM 656 C C . GLN A 1 83 ? 39.790 -22.614 10.486 1.00 64.25 83 GLN A C 1
ATOM 658 O O . GLN A 1 83 ? 39.061 -23.099 11.354 1.00 64.25 83 GLN A O 1
ATOM 663 N N . HIS A 1 84 ? 41.113 -22.502 10.631 1.00 67.31 84 HIS A N 1
ATOM 664 C CA . HIS A 1 84 ? 41.856 -22.955 11.813 1.00 67.31 84 HIS A CA 1
ATOM 665 C C . HIS A 1 84 ? 42.198 -21.827 12.805 1.00 67.31 84 HIS A C 1
ATOM 667 O O . HIS A 1 84 ? 42.711 -22.104 13.888 1.00 67.31 84 HIS A O 1
ATOM 673 N N . SER A 1 85 ? 41.898 -20.568 12.466 1.00 73.50 85 SER A N 1
ATOM 674 C CA . SER A 1 85 ? 42.153 -19.396 13.311 1.00 73.50 85 SER A CA 1
ATOM 675 C C . SER A 1 85 ? 40.910 -18.968 14.107 1.00 73.50 85 SER A C 1
ATOM 677 O O . SER A 1 85 ? 39.791 -19.052 13.597 1.00 73.50 85 SER A O 1
ATOM 679 N N . PRO A 1 86 ? 41.078 -18.393 15.314 1.00 73.44 86 PRO A N 1
ATOM 680 C CA . PRO A 1 86 ? 40.003 -17.710 16.040 1.00 73.44 86 PRO A CA 1
ATOM 681 C C . PRO A 1 86 ? 39.299 -16.597 15.239 1.00 73.44 86 PRO A C 1
ATOM 683 O O . PRO A 1 86 ? 38.154 -16.247 15.528 1.00 73.44 86 PRO A O 1
ATOM 686 N N . LEU A 1 87 ? 39.951 -16.060 14.198 1.00 76.94 87 LEU A N 1
ATOM 687 C CA . LEU A 1 87 ? 39.372 -15.065 13.283 1.00 76.94 87 LEU A CA 1
ATOM 688 C C . LEU A 1 87 ? 38.179 -15.594 12.476 1.00 76.94 87 LEU A C 1
ATOM 690 O O . LEU A 1 87 ? 37.399 -14.797 11.952 1.00 76.94 87 LEU A O 1
ATOM 694 N N . ARG A 1 88 ? 37.978 -16.918 12.440 1.00 80.19 88 ARG A N 1
ATOM 695 C CA . ARG A 1 88 ? 36.796 -17.554 11.855 1.00 80.19 88 ARG A CA 1
ATOM 696 C C . ARG A 1 88 ? 35.481 -16.969 12.356 1.00 80.19 88 ARG A C 1
ATOM 698 O O . ARG A 1 88 ? 34.514 -16.951 11.603 1.00 80.19 88 ARG A O 1
ATOM 705 N N . LEU A 1 89 ? 35.436 -16.492 13.602 1.00 86.50 89 LEU A N 1
ATOM 706 C CA . LEU A 1 89 ? 34.233 -15.925 14.214 1.00 86.50 89 LEU A CA 1
ATOM 707 C C . LEU A 1 89 ? 33.572 -14.841 13.340 1.00 86.50 89 LEU A C 1
ATOM 709 O O . LEU A 1 89 ? 32.350 -14.748 13.303 1.00 86.50 89 LEU A O 1
ATOM 713 N N . LEU A 1 90 ? 34.367 -14.057 12.599 1.00 85.75 90 LEU A N 1
ATOM 714 C CA . LEU A 1 90 ? 33.885 -12.969 11.736 1.00 85.75 90 LEU A CA 1
ATOM 715 C C . LEU A 1 90 ? 33.115 -13.451 10.498 1.00 85.75 90 LEU A C 1
ATOM 717 O O . LEU A 1 90 ? 32.400 -12.668 9.879 1.00 85.75 90 LEU A O 1
ATOM 721 N N . VAL A 1 91 ? 33.265 -14.727 10.143 1.00 83.25 91 VAL A N 1
ATOM 722 C CA . VAL A 1 91 ? 32.670 -15.358 8.955 1.00 83.25 91 VAL A CA 1
ATOM 723 C C . VAL A 1 91 ? 31.914 -16.645 9.305 1.00 83.25 91 VAL A C 1
ATOM 725 O O . VAL A 1 91 ? 31.509 -17.408 8.425 1.00 83.25 91 VAL A O 1
ATOM 728 N N . ALA A 1 92 ? 31.724 -16.906 10.601 1.00 86.00 92 ALA A N 1
ATOM 729 C CA . ALA A 1 92 ? 31.025 -18.069 11.122 1.00 86.00 92 ALA A CA 1
ATOM 730 C C . ALA A 1 92 ? 29.506 -17.834 11.088 1.00 86.00 92 ALA A C 1
ATOM 732 O O . ALA A 1 92 ? 28.897 -17.471 12.095 1.00 86.00 92 ALA A O 1
ATOM 733 N N . GLY A 1 93 ? 28.893 -18.049 9.920 1.00 87.00 93 GLY A N 1
ATOM 734 C CA . GLY A 1 93 ? 27.450 -17.884 9.714 1.00 87.00 93 GLY A CA 1
ATOM 735 C C . GLY A 1 93 ? 26.608 -18.714 10.686 1.00 87.00 93 GLY A C 1
ATOM 736 O O . GLY A 1 93 ? 25.685 -18.182 11.294 1.00 87.00 93 GLY A O 1
ATOM 737 N N . GLU A 1 94 ? 26.991 -19.970 10.931 1.00 85.94 94 GLU A N 1
ATOM 738 C CA . GLU A 1 94 ? 26.283 -20.856 11.872 1.00 85.94 94 GLU A CA 1
ATOM 739 C C . GLU A 1 94 ? 26.274 -20.316 13.303 1.00 85.94 94 GLU A C 1
ATOM 741 O O . GLU A 1 94 ? 25.242 -20.310 13.972 1.00 85.94 94 GLU A O 1
ATOM 746 N N . PHE A 1 95 ? 27.413 -19.794 13.766 1.00 91.81 95 PHE A N 1
ATOM 747 C CA . PHE A 1 95 ? 27.499 -19.137 15.068 1.00 91.81 95 PHE A CA 1
ATOM 748 C C . PHE A 1 95 ? 26.603 -17.903 15.128 1.00 91.81 95 PHE A C 1
ATOM 750 O O . PHE A 1 95 ? 25.914 -17.695 16.125 1.00 91.81 95 PHE A O 1
ATOM 757 N N . ALA A 1 96 ? 26.579 -17.098 14.064 1.00 93.81 96 ALA A N 1
ATOM 758 C CA . ALA A 1 96 ? 25.718 -15.930 14.019 1.00 93.81 96 ALA A CA 1
ATOM 759 C C . ALA A 1 96 ? 24.230 -16.310 14.095 1.00 93.81 96 ALA A C 1
ATOM 761 O O . ALA A 1 96 ? 23.490 -15.692 14.861 1.00 93.81 96 ALA A O 1
ATOM 762 N N . VAL A 1 97 ? 23.807 -17.359 13.377 1.00 92.12 97 VAL A N 1
ATOM 763 C CA . VAL A 1 97 ? 22.446 -17.927 13.441 1.00 92.12 97 VAL A CA 1
ATOM 764 C C . VAL A 1 97 ? 22.126 -18.456 14.842 1.00 92.12 97 VAL A C 1
ATOM 766 O O . VAL A 1 97 ? 21.091 -18.097 15.402 1.00 92.12 97 VAL A O 1
ATOM 769 N N . ALA A 1 98 ? 23.032 -19.213 15.468 1.00 92.06 98 ALA A N 1
ATOM 770 C CA . ALA A 1 98 ? 22.870 -19.632 16.861 1.00 92.06 98 ALA A CA 1
ATOM 771 C C . ALA A 1 98 ? 22.754 -18.423 17.809 1.00 92.06 98 ALA A C 1
ATOM 773 O O . ALA A 1 98 ? 21.912 -18.416 18.705 1.00 92.06 98 ALA A O 1
ATOM 774 N N . GLY A 1 99 ? 23.531 -17.362 17.576 1.00 94.31 99 GLY A N 1
ATOM 775 C CA . GLY A 1 99 ? 23.439 -16.096 18.302 1.00 94.31 99 GLY A CA 1
ATOM 776 C C . GLY A 1 99 ? 22.072 -15.418 18.165 1.00 94.31 99 GLY A C 1
ATOM 777 O O . GLY A 1 99 ? 21.538 -14.937 19.165 1.00 94.31 99 GLY A O 1
ATOM 778 N N . PHE A 1 100 ? 21.469 -15.421 16.968 1.00 94.12 100 PHE A N 1
ATOM 779 C CA . PHE A 1 100 ? 20.095 -14.943 16.768 1.00 94.12 100 PHE A CA 1
ATOM 780 C C . PHE A 1 100 ? 19.095 -15.763 17.587 1.00 94.12 100 PHE A C 1
ATOM 782 O O . PHE A 1 100 ? 18.255 -15.181 18.266 1.00 94.12 100 PHE A O 1
ATOM 789 N N . PHE A 1 101 ? 19.219 -17.090 17.589 1.00 94.38 101 PHE A N 1
ATOM 790 C CA . PHE A 1 101 ? 18.331 -17.980 18.340 1.00 94.38 101 PHE A CA 1
ATOM 791 C C . PHE A 1 101 ? 18.459 -17.807 19.860 1.00 94.38 101 PHE A C 1
ATOM 793 O O . PHE A 1 101 ? 17.446 -17.740 20.559 1.00 94.38 101 PHE A O 1
ATOM 800 N N . VAL A 1 102 ? 19.680 -17.637 20.381 1.00 95.69 102 VAL A N 1
ATOM 801 C CA . VAL A 1 102 ? 19.912 -17.304 21.800 1.00 95.69 102 VAL A CA 1
ATOM 802 C C . VAL A 1 102 ? 19.307 -15.939 22.147 1.00 95.69 102 VAL A C 1
ATOM 804 O O . VAL A 1 102 ? 18.628 -15.797 23.167 1.00 95.69 102 VAL A O 1
ATOM 807 N N . LEU A 1 103 ? 19.498 -14.932 21.286 1.00 94.12 103 LEU A N 1
ATOM 808 C CA . LEU A 1 103 ? 18.911 -13.603 21.462 1.00 94.12 103 LEU A CA 1
ATOM 809 C C . LEU A 1 103 ? 17.377 -13.660 21.468 1.00 94.12 103 LEU A C 1
ATOM 811 O O . LEU A 1 103 ? 16.751 -13.071 22.349 1.00 94.12 103 LEU A O 1
ATOM 815 N N . SER A 1 104 ? 16.772 -14.392 20.533 1.00 93.06 104 SER A N 1
ATOM 816 C CA . SER A 1 104 ? 15.322 -14.571 20.443 1.00 93.06 104 SER A CA 1
ATOM 817 C C . SER A 1 104 ? 14.763 -15.304 21.661 1.00 93.06 104 SER A C 1
ATOM 819 O O . SER A 1 104 ? 13.795 -14.830 22.256 1.00 93.06 104 SER A O 1
ATOM 821 N N . GLY A 1 105 ? 15.409 -16.386 22.107 1.00 93.19 105 GLY A N 1
ATOM 822 C CA . GLY A 1 105 ? 15.030 -17.102 23.327 1.00 93.19 105 GLY A CA 1
ATOM 823 C C . GLY A 1 105 ? 15.026 -16.220 24.580 1.00 93.19 105 GLY A C 1
ATOM 824 O O . GLY A 1 105 ? 14.184 -16.409 25.448 1.00 93.19 105 GLY A O 1
ATOM 825 N N . CYS A 1 106 ? 15.912 -15.221 24.657 1.00 91.94 106 CYS A N 1
ATOM 826 C CA . CYS A 1 106 ? 15.966 -14.273 25.771 1.00 91.94 106 CYS A CA 1
ATOM 827 C C . CYS A 1 106 ? 14.939 -13.135 25.627 1.00 91.94 106 CYS A C 1
ATOM 829 O O . CYS A 1 106 ? 14.105 -12.907 26.503 1.00 91.94 106 CYS A O 1
ATOM 831 N N . VAL A 1 107 ? 14.957 -12.417 24.500 1.00 90.81 107 VAL A N 1
ATOM 832 C CA . VAL A 1 107 ? 14.180 -11.178 24.312 1.00 90.81 107 VAL A CA 1
ATOM 833 C C . VAL A 1 107 ? 12.670 -11.426 24.293 1.00 90.81 107 VAL A C 1
ATOM 835 O O . VAL A 1 107 ? 11.914 -10.580 24.776 1.00 90.81 107 VAL A O 1
ATOM 838 N N . LEU A 1 108 ? 12.213 -12.561 23.750 1.00 89.88 108 LEU A N 1
ATOM 839 C CA . LEU A 1 108 ? 10.780 -12.836 23.589 1.00 89.88 108 LEU A CA 1
ATOM 840 C C . LEU A 1 108 ? 10.049 -13.020 24.926 1.00 89.88 108 LEU A C 1
ATOM 842 O O . LEU A 1 108 ? 8.882 -12.647 25.031 1.00 89.88 108 LEU A O 1
ATOM 846 N N . VAL A 1 109 ? 10.729 -13.557 25.938 1.00 89.62 109 VAL A N 1
ATOM 847 C CA . VAL A 1 109 ? 10.148 -13.943 27.241 1.00 89.62 109 VAL A CA 1
ATOM 848 C C . VAL A 1 109 ? 10.619 -13.069 28.398 1.00 89.62 109 VAL A C 1
ATOM 850 O O . VAL A 1 109 ? 10.036 -13.122 29.477 1.00 89.62 109 VAL A O 1
ATOM 853 N N . ARG A 1 110 ? 11.596 -12.187 28.167 1.00 86.94 110 ARG A N 1
ATOM 854 C CA . ARG A 1 110 ? 12.100 -11.227 29.157 1.00 86.94 110 ARG A CA 1
ATOM 855 C C . ARG A 1 110 ? 11.008 -10.477 29.904 1.00 86.94 110 ARG A C 1
ATOM 857 O O . ARG A 1 110 ? 10.986 -10.491 31.128 1.00 86.94 110 ARG A O 1
ATOM 864 N N . ARG A 1 111 ? 10.059 -9.884 29.175 1.00 83.19 111 ARG A N 1
ATOM 865 C CA . ARG A 1 111 ? 8.941 -9.150 29.790 1.00 83.19 111 ARG A CA 1
ATOM 866 C C . ARG A 1 111 ? 8.044 -10.036 30.651 1.00 83.19 111 ARG A C 1
ATOM 868 O O . ARG A 1 111 ? 7.492 -9.550 31.628 1.00 83.19 111 ARG A O 1
ATOM 875 N N . TYR A 1 112 ? 7.882 -11.307 30.285 1.00 84.81 112 TYR A N 1
ATOM 876 C CA . TYR A 1 112 ? 7.076 -12.247 31.060 1.00 84.81 112 TYR A CA 1
ATOM 877 C C . TYR A 1 112 ? 7.743 -12.575 32.401 1.00 84.81 112 TYR A C 1
ATOM 879 O O . TYR A 1 112 ? 7.072 -12.554 33.429 1.00 84.81 112 TYR A O 1
ATOM 887 N N . PHE A 1 113 ? 9.064 -12.784 32.417 1.00 85.81 113 PHE A N 1
ATOM 888 C CA . PHE A 1 113 ? 9.799 -12.995 33.667 1.00 85.81 113 PHE A CA 1
ATOM 889 C C . PHE A 1 113 ? 9.944 -11.717 34.508 1.00 85.81 113 PHE A C 1
ATOM 891 O O . PHE A 1 113 ? 9.859 -11.794 35.728 1.00 85.81 113 PHE A O 1
ATOM 898 N N . GLU A 1 114 ? 10.095 -10.536 33.895 1.00 81.19 114 GLU A N 1
ATOM 899 C CA . GLU A 1 114 ? 10.117 -9.247 34.616 1.00 81.19 114 GLU A CA 1
ATOM 900 C C . GLU A 1 114 ? 8.788 -8.958 35.343 1.00 81.19 114 GLU A C 1
ATOM 902 O O . GLU A 1 114 ? 8.784 -8.335 36.405 1.00 81.19 114 GLU A O 1
ATOM 907 N N . HIS A 1 115 ? 7.663 -9.430 34.794 1.00 75.00 115 HIS A N 1
ATOM 908 C CA . HIS A 1 115 ? 6.315 -9.227 35.337 1.00 75.00 115 HIS A CA 1
ATOM 909 C C . HIS A 1 115 ? 5.690 -10.488 35.961 1.00 75.00 115 HIS A C 1
ATOM 911 O O . HIS A 1 115 ? 4.479 -10.505 36.144 1.00 75.00 115 HIS A O 1
ATOM 917 N N . PHE A 1 116 ? 6.506 -11.508 36.273 1.00 65.94 116 PHE A N 1
ATOM 918 C CA . PHE A 1 116 ? 6.159 -12.797 36.899 1.00 65.94 116 PHE A CA 1
ATOM 919 C C . PHE A 1 116 ? 4.677 -13.228 36.780 1.00 65.94 116 PHE A C 1
ATOM 921 O O . PHE A 1 116 ? 3.840 -12.855 37.599 1.00 65.94 116 PHE A O 1
ATOM 928 N N . ASP A 1 117 ? 4.404 -14.118 35.816 1.00 63.97 117 ASP A N 1
ATOM 929 C CA . ASP A 1 117 ? 3.136 -14.861 35.632 1.00 63.97 117 ASP A CA 1
ATOM 930 C C . ASP A 1 117 ? 1.962 -14.095 34.980 1.00 63.97 117 ASP A C 1
ATOM 932 O O . ASP A 1 117 ? 0.813 -14.538 35.019 1.00 63.97 117 ASP A O 1
ATOM 936 N N . ASP A 1 118 ? 2.224 -12.981 34.283 1.00 73.00 118 ASP A N 1
ATOM 937 C CA . ASP A 1 118 ? 1.216 -12.384 33.392 1.00 73.00 118 ASP A CA 1
ATOM 938 C C . ASP A 1 118 ? 1.162 -13.108 32.034 1.00 73.00 118 ASP A C 1
ATOM 940 O O . ASP A 1 118 ? 1.847 -12.759 31.065 1.00 73.00 118 ASP A O 1
ATOM 944 N N . ASN A 1 119 ? 0.303 -14.126 31.948 1.00 77.88 119 ASN A N 1
ATOM 945 C CA . ASN A 1 119 ? 0.130 -14.939 30.739 1.00 77.88 119 ASN A CA 1
ATOM 946 C C . ASN A 1 119 ? -0.342 -14.120 29.517 1.00 77.88 119 ASN A C 1
ATOM 948 O O . ASN A 1 119 ? -0.130 -14.543 28.377 1.00 77.88 119 ASN A O 1
ATOM 952 N N . ARG A 1 120 ? -0.907 -12.916 29.714 1.00 71.00 120 ARG A N 1
ATOM 953 C CA . ARG A 1 120 ? -1.299 -12.021 28.609 1.00 71.00 120 ARG A CA 1
ATOM 954 C C . ARG A 1 120 ? -0.087 -11.576 27.792 1.00 71.00 120 ARG A C 1
ATOM 956 O O . ARG A 1 120 ? -0.210 -11.357 26.588 1.00 71.00 120 ARG A O 1
ATOM 963 N N . ILE A 1 121 ? 1.090 -11.481 28.415 1.00 75.81 121 ILE A N 1
ATOM 964 C CA . ILE A 1 121 ? 2.342 -11.109 27.743 1.00 75.81 121 ILE A CA 1
ATOM 965 C C . ILE A 1 121 ? 2.756 -12.193 26.742 1.00 75.81 121 ILE A C 1
ATOM 967 O O . ILE A 1 121 ? 3.120 -11.870 25.609 1.00 75.81 121 ILE A O 1
ATOM 971 N N . LEU A 1 122 ? 2.656 -13.469 27.131 1.00 83.50 122 LEU A N 1
ATOM 972 C CA . LEU A 1 122 ? 2.980 -14.606 26.265 1.00 83.50 122 LEU A CA 1
ATOM 973 C C . LEU A 1 122 ? 1.992 -14.709 25.100 1.00 83.50 122 LEU A C 1
ATOM 975 O O . LEU A 1 122 ? 2.409 -14.814 23.948 1.00 83.50 122 LEU A O 1
ATOM 979 N N . PHE A 1 123 ? 0.693 -14.590 25.384 1.00 80.75 123 PHE A N 1
ATOM 980 C CA . PHE A 1 123 ? -0.352 -14.625 24.360 1.00 80.75 123 PHE A CA 1
ATOM 981 C C . PHE A 1 123 ? -0.240 -13.460 23.369 1.00 80.75 123 PHE A C 1
ATOM 983 O O . PHE A 1 123 ? -0.306 -13.652 22.153 1.00 80.75 123 PHE A O 1
ATOM 990 N N . SER A 1 124 ? 0.021 -12.247 23.870 1.00 76.88 124 SER A N 1
ATOM 991 C CA . SER A 1 124 ? 0.286 -11.083 23.023 1.00 76.88 124 SER A CA 1
ATOM 992 C C . SER A 1 124 ? 1.524 -11.276 22.150 1.00 76.88 124 SER A C 1
ATOM 994 O O . SER A 1 124 ? 1.508 -10.923 20.967 1.00 76.88 124 SER A O 1
ATOM 996 N N . GLY A 1 125 ? 2.582 -11.865 22.711 1.00 80.81 125 GLY A N 1
ATOM 997 C CA . GLY A 1 125 ? 3.779 -12.247 21.971 1.00 80.81 125 GLY A CA 1
ATOM 998 C C . GLY A 1 125 ? 3.466 -13.218 20.834 1.00 80.81 125 GLY A C 1
ATOM 999 O O . GLY A 1 125 ? 3.863 -12.960 19.697 1.00 80.81 125 GLY A O 1
ATOM 1000 N N . LEU A 1 126 ? 2.694 -14.270 21.117 1.00 85.38 126 LEU A N 1
ATOM 1001 C CA . LEU A 1 126 ? 2.329 -15.322 20.167 1.00 85.38 126 LEU A CA 1
ATOM 1002 C C . LEU A 1 126 ? 1.537 -14.779 18.968 1.00 85.38 126 LEU A C 1
ATOM 1004 O O . LEU A 1 126 ? 1.930 -15.019 17.826 1.00 85.38 126 LEU A O 1
ATOM 1008 N N . ILE A 1 127 ? 0.497 -13.970 19.206 1.00 82.75 127 ILE A N 1
ATOM 1009 C CA . ILE A 1 127 ? -0.319 -13.372 18.131 1.00 82.75 127 ILE A CA 1
ATOM 1010 C C . ILE A 1 127 ? 0.517 -12.442 17.249 1.00 82.75 127 ILE A C 1
ATOM 1012 O O . ILE A 1 127 ? 0.446 -12.497 16.022 1.00 82.75 127 ILE A O 1
ATOM 1016 N N . ARG A 1 128 ? 1.340 -11.578 17.856 1.00 83.31 128 ARG A N 1
ATOM 1017 C CA . ARG A 1 128 ? 2.126 -10.590 17.102 1.00 83.31 128 ARG A CA 1
ATOM 1018 C C . ARG A 1 128 ? 3.299 -11.219 16.352 1.00 83.31 128 ARG A C 1
ATOM 1020 O O . ARG A 1 128 ? 3.828 -10.591 15.435 1.00 83.31 128 ARG A O 1
ATOM 1027 N N . ARG A 1 129 ? 3.746 -12.419 16.737 1.00 87.69 129 ARG A N 1
ATOM 1028 C CA . ARG A 1 129 ? 4.934 -13.064 16.161 1.00 87.69 129 ARG A CA 1
ATOM 1029 C C . ARG A 1 129 ? 4.717 -13.493 14.715 1.00 87.69 129 ARG A C 1
ATOM 1031 O O . ARG A 1 129 ? 5.594 -13.224 13.896 1.00 87.69 129 ARG A O 1
ATOM 1038 N N . PHE A 1 130 ? 3.569 -14.100 14.402 1.00 86.00 130 PHE A N 1
ATOM 1039 C CA . PHE A 1 130 ? 3.294 -14.612 13.057 1.00 86.00 130 PHE A CA 1
ATOM 1040 C C . PHE A 1 130 ? 3.318 -13.497 11.994 1.00 86.00 130 PHE A C 1
ATOM 1042 O O . PHE A 1 130 ? 4.167 -13.579 11.109 1.00 86.00 130 PHE A O 1
ATOM 1049 N N . PRO A 1 131 ? 2.548 -12.392 12.098 1.00 84.50 131 PRO A N 1
ATOM 1050 C CA . PRO A 1 131 ? 2.554 -11.350 11.065 1.00 84.50 131 PRO A CA 1
ATOM 1051 C C . PRO A 1 131 ? 3.908 -10.635 10.920 1.00 84.50 131 PRO A C 1
ATOM 1053 O O . PRO A 1 131 ? 4.287 -10.256 9.814 1.00 84.50 131 PRO A O 1
ATOM 1056 N N . ARG A 1 132 ? 4.670 -10.486 12.018 1.00 87.06 132 ARG A N 1
ATOM 1057 C CA . ARG A 1 132 ? 6.000 -9.844 12.012 1.00 87.06 132 ARG A CA 1
ATOM 1058 C C . ARG A 1 132 ? 7.052 -10.633 11.235 1.00 87.06 132 ARG A C 1
ATOM 1060 O O . ARG A 1 132 ? 7.964 -10.021 10.693 1.00 87.06 132 ARG A O 1
ATOM 1067 N N . LEU A 1 133 ? 6.954 -11.963 11.218 1.00 88.12 133 LEU A N 1
ATOM 1068 C CA . LEU A 1 133 ? 7.852 -12.825 10.446 1.00 88.12 133 LEU A CA 1
ATOM 1069 C C . LEU A 1 133 ? 7.298 -13.092 9.041 1.00 88.12 133 LEU A C 1
ATOM 1071 O O . LEU A 1 133 ? 8.045 -13.027 8.068 1.00 88.12 133 LEU A O 1
ATOM 1075 N N . PHE A 1 134 ? 5.989 -13.339 8.943 1.00 87.56 134 PHE A N 1
ATOM 1076 C CA . PHE A 1 134 ? 5.303 -13.752 7.722 1.00 87.56 134 PHE A CA 1
ATOM 1077 C C . PHE A 1 134 ? 5.313 -12.682 6.627 1.00 87.56 134 PHE A C 1
ATOM 1079 O O . PHE A 1 134 ? 5.680 -12.979 5.489 1.00 87.56 134 PHE A O 1
ATOM 1086 N N . ILE A 1 135 ? 4.929 -11.438 6.952 1.00 89.75 135 ILE A N 1
ATOM 1087 C CA . ILE A 1 135 ? 4.782 -10.370 5.950 1.00 89.75 135 ILE A CA 1
ATOM 1088 C C . ILE A 1 135 ? 6.127 -10.073 5.269 1.00 89.75 135 ILE A C 1
ATOM 1090 O O . ILE A 1 135 ? 6.189 -10.138 4.038 1.00 89.75 135 ILE A O 1
ATOM 1094 N N . PRO A 1 136 ? 7.224 -9.813 6.009 1.00 89.94 136 PRO A N 1
ATOM 1095 C CA . PRO A 1 136 ? 8.476 -9.456 5.356 1.00 89.94 136 PRO A CA 1
ATOM 1096 C C . PRO A 1 136 ? 9.113 -10.648 4.630 1.00 89.94 136 PRO A C 1
ATOM 1098 O O . PRO A 1 136 ? 9.601 -10.492 3.512 1.00 89.94 136 PRO A O 1
ATOM 1101 N N . SER A 1 137 ? 9.033 -11.858 5.196 1.00 88.25 137 SER A N 1
ATOM 1102 C CA . SER A 1 137 ? 9.521 -13.075 4.530 1.00 88.25 137 SER A CA 1
ATOM 1103 C C . SER A 1 137 ? 8.792 -13.346 3.210 1.00 88.25 137 SER A C 1
ATOM 1105 O O . SER A 1 137 ? 9.437 -13.661 2.213 1.00 88.25 137 SER A O 1
ATOM 1107 N N . THR A 1 138 ? 7.471 -13.150 3.168 1.00 86.38 138 THR A N 1
ATOM 1108 C CA . THR A 1 138 ? 6.666 -13.312 1.949 1.00 86.38 138 THR A CA 1
ATOM 1109 C C . THR A 1 138 ? 7.074 -12.326 0.859 1.00 86.38 138 THR A C 1
ATOM 1111 O O . THR A 1 138 ? 7.227 -12.710 -0.297 1.00 86.38 138 THR A O 1
ATOM 1114 N N . ILE A 1 139 ? 7.301 -11.059 1.211 1.00 88.44 139 ILE A N 1
ATOM 1115 C CA . ILE A 1 139 ? 7.707 -10.045 0.229 1.00 88.44 139 ILE A CA 1
ATOM 1116 C C . ILE A 1 139 ? 9.114 -10.334 -0.308 1.00 88.44 139 ILE A C 1
ATOM 1118 O O . ILE A 1 139 ? 9.341 -10.221 -1.512 1.00 88.44 139 ILE A O 1
ATOM 1122 N N . ALA A 1 140 ? 10.041 -10.771 0.549 1.00 87.75 140 ALA A N 1
ATOM 1123 C CA . ALA A 1 140 ? 11.363 -11.213 0.110 1.00 87.75 140 ALA A CA 1
ATOM 1124 C C . ALA A 1 140 ? 11.279 -12.424 -0.839 1.00 87.75 140 ALA A C 1
ATOM 1126 O O . ALA A 1 140 ? 12.005 -12.476 -1.831 1.00 87.75 140 ALA A O 1
ATOM 1127 N N . LEU A 1 141 ? 10.351 -13.353 -0.587 1.00 84.62 141 LEU A N 1
ATOM 1128 C CA . LEU A 1 141 ? 10.121 -14.516 -1.442 1.00 84.62 141 LEU A CA 1
ATOM 1129 C C . LEU A 1 141 ? 9.537 -14.143 -2.812 1.00 84.62 141 LEU A C 1
ATOM 1131 O O . LEU A 1 141 ? 9.975 -14.666 -3.834 1.00 84.62 141 LEU A O 1
ATOM 1135 N N . LEU A 1 142 ? 8.584 -13.210 -2.852 1.00 85.75 142 LEU A N 1
ATOM 1136 C CA . LEU A 1 142 ? 8.044 -12.678 -4.107 1.00 85.75 142 LEU A CA 1
ATOM 1137 C C . LEU A 1 142 ? 9.118 -11.936 -4.909 1.00 85.75 142 LEU A C 1
ATOM 1139 O O . LEU A 1 142 ? 9.178 -12.070 -6.130 1.00 85.75 142 LEU A O 1
ATOM 1143 N N . PHE A 1 143 ? 9.997 -11.197 -4.227 1.00 84.75 143 PHE A N 1
ATOM 1144 C CA . PHE A 1 143 ? 11.140 -10.546 -4.861 1.00 84.75 143 PHE A CA 1
ATOM 1145 C C . PHE A 1 143 ? 12.117 -11.570 -5.458 1.00 84.75 143 PHE A C 1
ATOM 1147 O O . PHE A 1 143 ? 12.528 -11.427 -6.609 1.00 84.75 143 PHE A O 1
ATOM 1154 N N . TYR A 1 144 ? 12.422 -12.644 -4.723 1.00 81.25 144 TYR A N 1
ATOM 1155 C CA . TYR A 1 144 ? 13.221 -13.765 -5.222 1.00 81.25 144 TYR A CA 1
ATOM 1156 C C . TYR A 1 144 ? 12.586 -14.429 -6.457 1.00 81.25 144 TYR A C 1
ATOM 1158 O O . TYR A 1 144 ? 13.268 -14.636 -7.461 1.00 81.25 144 TYR A O 1
ATOM 1166 N N . PHE A 1 145 ? 11.274 -14.694 -6.424 1.00 80.19 145 PHE A N 1
ATOM 1167 C CA . PHE A 1 145 ? 10.535 -15.268 -7.553 1.00 80.19 145 PHE A CA 1
ATOM 1168 C C . PHE A 1 145 ? 10.554 -14.371 -8.794 1.00 80.19 145 PHE A C 1
ATOM 1170 O O . PHE A 1 145 ? 10.761 -14.867 -9.899 1.00 80.19 145 PHE A O 1
ATOM 1177 N N . ALA A 1 146 ? 10.384 -13.056 -8.629 1.00 81.38 146 ALA A N 1
ATOM 1178 C CA . ALA A 1 146 ? 10.460 -12.121 -9.747 1.00 81.38 146 ALA A CA 1
ATOM 1179 C C . ALA A 1 146 ? 11.820 -12.224 -10.458 1.00 81.38 146 ALA A C 1
ATOM 1181 O O . ALA A 1 146 ? 11.878 -12.330 -11.681 1.00 81.38 146 ALA A O 1
ATOM 1182 N N . ILE A 1 147 ? 12.919 -12.278 -9.700 1.00 76.88 147 ILE A N 1
ATOM 1183 C CA . ILE A 1 147 ? 14.269 -12.402 -10.268 1.00 76.88 147 ILE A CA 1
ATOM 1184 C C . ILE A 1 147 ? 14.474 -13.767 -10.944 1.00 76.88 147 ILE A C 1
ATOM 1186 O O . ILE A 1 147 ? 15.064 -13.816 -12.023 1.00 76.88 147 ILE A O 1
ATOM 1190 N N . LEU A 1 148 ? 13.951 -14.857 -10.364 1.00 73.38 148 LEU A N 1
ATOM 1191 C CA . LEU A 1 148 ? 13.955 -16.182 -11.002 1.00 73.38 148 LEU A CA 1
ATOM 1192 C C . LEU A 1 148 ? 13.228 -16.165 -12.354 1.00 73.38 148 LEU A C 1
ATOM 1194 O O . LEU A 1 148 ? 13.748 -16.700 -13.332 1.00 73.38 148 LEU A O 1
ATOM 1198 N N . HIS A 1 149 ? 12.047 -15.546 -12.421 1.00 72.81 149 HIS A N 1
ATOM 1199 C CA . HIS A 1 149 ? 11.201 -15.561 -13.613 1.00 72.81 149 HIS A CA 1
ATOM 1200 C C . HIS A 1 149 ? 11.797 -14.755 -14.773 1.00 72.81 149 HIS A C 1
ATOM 1202 O O . HIS A 1 149 ? 11.818 -15.229 -15.905 1.00 72.81 149 HIS A O 1
ATOM 1208 N N . PHE A 1 150 ? 12.341 -13.565 -14.498 1.00 67.44 150 PHE A N 1
ATOM 1209 C CA . PHE A 1 150 ? 12.915 -12.709 -15.543 1.00 67.44 150 PHE A CA 1
ATOM 1210 C C . PHE A 1 150 ? 14.311 -13.156 -16.015 1.00 67.44 150 PHE A C 1
ATOM 1212 O O . PHE A 1 150 ? 14.835 -12.578 -16.966 1.00 67.44 150 PHE A O 1
ATOM 1219 N N . ARG A 1 151 ? 14.931 -14.146 -15.344 1.00 63.59 151 ARG A N 1
ATOM 1220 C CA . ARG A 1 151 ? 16.286 -14.673 -15.616 1.00 63.59 151 ARG A CA 1
ATOM 1221 C C . ARG A 1 151 ? 17.337 -13.586 -15.962 1.00 63.59 151 ARG A C 1
ATOM 1223 O O . ARG A 1 151 ? 18.141 -13.799 -16.870 1.00 63.59 151 ARG A O 1
ATOM 1230 N N . PRO A 1 152 ? 17.395 -12.416 -15.288 1.00 56.84 152 PRO A N 1
ATOM 1231 C CA . PRO A 1 152 ? 18.154 -11.288 -15.820 1.00 56.84 152 PRO A CA 1
ATOM 1232 C C . PRO A 1 152 ? 19.668 -11.378 -15.590 1.00 56.84 152 PRO A C 1
ATOM 1234 O O . PRO A 1 152 ? 20.377 -10.534 -16.130 1.00 56.84 152 PRO A O 1
ATOM 1237 N N . PHE A 1 153 ? 20.170 -12.352 -14.811 1.00 60.25 153 PHE A N 1
ATOM 1238 C CA . PHE A 1 153 ? 21.582 -12.470 -14.413 1.00 60.25 153 PHE A CA 1
ATOM 1239 C C . PHE A 1 153 ? 22.073 -13.924 -14.427 1.00 60.25 153 PHE A C 1
ATOM 1241 O O . PHE A 1 153 ? 21.495 -14.779 -13.758 1.00 60.25 153 PHE A O 1
ATOM 1248 N N . TYR A 1 154 ? 23.168 -14.195 -15.146 1.00 60.75 154 TYR A N 1
ATOM 1249 C CA . TYR A 1 154 ? 23.767 -15.534 -15.259 1.00 60.75 154 TYR A CA 1
ATOM 1250 C C . TYR A 1 154 ? 24.211 -16.098 -13.893 1.00 60.75 154 TYR A C 1
ATOM 1252 O O . TYR A 1 154 ? 24.008 -17.277 -13.606 1.00 60.75 154 TYR A O 1
ATOM 1260 N N . GLY A 1 155 ? 24.721 -15.237 -13.002 1.00 60.25 155 GLY A N 1
ATOM 1261 C CA . GLY A 1 155 ? 25.163 -15.622 -11.656 1.00 60.25 155 GLY A CA 1
ATOM 1262 C C . GLY A 1 155 ? 24.058 -16.166 -10.742 1.00 60.25 155 GLY A C 1
ATOM 1263 O O . GLY A 1 155 ? 24.338 -16.942 -9.833 1.00 60.25 155 GLY A O 1
ATOM 1264 N N . PHE A 1 156 ? 22.791 -15.836 -11.003 1.00 66.19 156 PHE A N 1
ATOM 1265 C CA . PHE A 1 156 ? 21.684 -16.203 -10.121 1.00 66.19 156 PHE A CA 1
ATOM 1266 C C . PHE A 1 156 ? 21.319 -17.698 -10.181 1.00 66.19 156 PHE A C 1
ATOM 1268 O O . PHE A 1 156 ? 21.010 -18.288 -9.145 1.00 66.19 156 PHE A O 1
ATOM 1275 N N . ASN A 1 157 ? 21.425 -18.335 -11.356 1.00 65.50 157 ASN A N 1
ATOM 1276 C CA . ASN A 1 157 ? 21.237 -19.789 -11.493 1.00 65.50 157 ASN A CA 1
ATOM 1277 C C . ASN A 1 157 ? 22.350 -20.552 -10.753 1.00 65.50 157 ASN A C 1
ATOM 1279 O O . ASN A 1 157 ? 22.077 -21.493 -10.014 1.00 65.50 157 ASN A O 1
ATOM 1283 N N . GLN A 1 158 ? 23.595 -20.078 -10.876 1.00 65.44 158 GLN A N 1
ATOM 1284 C CA . GLN A 1 158 ? 24.746 -20.661 -10.189 1.00 65.44 158 GLN A CA 1
ATOM 1285 C C . GLN A 1 158 ? 24.612 -20.563 -8.662 1.00 65.44 158 GLN A C 1
ATOM 1287 O O . GLN A 1 158 ? 24.936 -21.505 -7.946 1.00 65.44 158 GLN A O 1
ATOM 1292 N N . CYS A 1 159 ? 24.092 -19.451 -8.141 1.00 66.88 159 CYS A N 1
ATOM 1293 C CA . CYS A 1 159 ? 23.838 -19.337 -6.709 1.00 66.88 159 CYS A CA 1
ATOM 1294 C C . CYS A 1 159 ? 22.737 -20.271 -6.216 1.00 66.88 159 CYS A C 1
ATOM 1296 O O . CYS A 1 159 ? 22.872 -20.816 -5.126 1.00 66.88 159 CYS A O 1
ATOM 1298 N N . HIS A 1 160 ? 21.672 -20.478 -6.995 1.00 66.94 160 HIS A N 1
ATOM 1299 C CA . HIS A 1 160 ? 20.629 -21.436 -6.630 1.00 66.94 160 HIS A CA 1
ATOM 1300 C C . HIS A 1 160 ? 21.202 -22.858 -6.477 1.00 66.94 160 HIS A C 1
ATOM 1302 O O . HIS A 1 160 ? 20.880 -23.543 -5.507 1.00 66.94 160 HIS A O 1
ATOM 1308 N N . GLU A 1 161 ? 22.115 -23.260 -7.366 1.00 62.88 161 GLU A N 1
ATOM 1309 C CA . GLU A 1 161 ? 22.836 -24.539 -7.277 1.00 62.88 161 GLU A CA 1
ATOM 1310 C C . GLU A 1 161 ? 23.782 -24.610 -6.062 1.00 62.88 161 GLU A C 1
ATOM 1312 O O . GLU A 1 161 ? 23.818 -25.621 -5.363 1.00 62.88 161 GLU A O 1
ATOM 1317 N N . ILE A 1 162 ? 24.525 -23.533 -5.766 1.00 61.97 162 ILE A N 1
ATOM 1318 C CA . ILE A 1 162 ? 25.447 -23.459 -4.612 1.00 61.97 162 ILE A CA 1
ATOM 1319 C C . ILE A 1 162 ? 24.687 -23.434 -3.272 1.00 61.97 162 ILE A C 1
ATOM 1321 O O . ILE A 1 162 ? 25.208 -23.877 -2.249 1.00 61.97 162 ILE A O 1
ATOM 1325 N N . GLY A 1 163 ? 23.469 -22.895 -3.261 1.00 58.41 163 GLY A N 1
ATOM 1326 C CA . GLY A 1 163 ? 22.685 -22.588 -2.067 1.00 58.41 163 GLY A CA 1
ATOM 1327 C C . GLY A 1 163 ? 21.950 -23.739 -1.388 1.00 58.41 163 GLY A C 1
ATOM 1328 O O . GLY A 1 163 ? 21.161 -23.455 -0.486 1.00 58.41 163 GLY A O 1
ATOM 1329 N N . GLU A 1 164 ? 22.139 -24.990 -1.813 1.00 53.84 164 GLU A N 1
ATOM 1330 C CA . GLU A 1 164 ? 21.268 -26.112 -1.416 1.00 53.84 164 GLU A CA 1
ATOM 1331 C C . GLU A 1 164 ? 19.773 -25.775 -1.619 1.00 53.84 164 GLU A C 1
ATOM 1333 O O . GLU A 1 164 ? 18.921 -26.076 -0.777 1.00 53.84 164 GLU A O 1
ATOM 1338 N N . GLY A 1 165 ? 19.433 -25.111 -2.733 1.00 53.81 165 GLY A N 1
ATOM 1339 C CA . GLY A 1 165 ? 18.045 -24.954 -3.161 1.00 53.81 165 GLY A CA 1
ATOM 1340 C C . GLY A 1 165 ? 17.405 -26.334 -3.302 1.00 53.81 165 GLY A C 1
ATOM 1341 O O . GLY A 1 165 ? 17.720 -27.094 -4.208 1.00 53.81 165 GLY A O 1
ATOM 1342 N N . SER A 1 166 ? 16.534 -26.692 -2.360 1.00 53.84 166 SER A N 1
ATOM 1343 C CA . SER A 1 166 ? 15.962 -28.046 -2.267 1.00 53.84 166 SER A CA 1
ATOM 1344 C C . SER A 1 166 ? 14.917 -28.369 -3.345 1.00 53.84 166 SER A C 1
ATOM 1346 O O . SER A 1 166 ? 14.405 -29.488 -3.397 1.00 53.84 166 SER A O 1
ATOM 1348 N N . VAL A 1 167 ? 14.584 -27.393 -4.194 1.00 62.88 167 VAL A N 1
ATOM 1349 C CA . VAL A 1 167 ? 13.551 -27.489 -5.225 1.00 62.88 167 VAL A CA 1
ATOM 1350 C C . VAL A 1 167 ? 14.125 -26.996 -6.543 1.00 62.88 167 VAL A C 1
ATOM 1352 O O . VAL A 1 167 ? 14.571 -25.859 -6.631 1.00 62.88 167 VAL A O 1
ATOM 1355 N N . ASP A 1 168 ? 14.049 -27.855 -7.553 1.00 66.19 168 ASP A N 1
ATOM 1356 C CA . ASP A 1 168 ? 14.441 -27.577 -8.933 1.00 66.19 168 ASP A CA 1
ATOM 1357 C C . ASP A 1 168 ? 13.826 -26.252 -9.445 1.00 66.19 168 ASP A C 1
ATOM 1359 O O . ASP A 1 168 ? 12.595 -26.108 -9.375 1.00 66.19 168 ASP A O 1
ATOM 1363 N N . PRO A 1 169 ? 14.630 -25.295 -9.961 1.00 65.81 169 PRO A N 1
ATOM 1364 C CA . PRO A 1 169 ? 14.152 -24.014 -10.481 1.00 65.81 169 PRO A CA 1
ATOM 1365 C C . PRO A 1 169 ? 12.998 -24.130 -11.474 1.00 65.81 169 PRO A C 1
ATOM 1367 O O . PRO A 1 169 ? 12.124 -23.265 -11.495 1.00 65.81 169 PRO A O 1
ATOM 1370 N N . GLU A 1 170 ? 12.964 -25.194 -12.281 1.00 67.69 170 GLU A N 1
ATOM 1371 C CA . GLU A 1 170 ? 11.921 -25.401 -13.292 1.00 67.69 170 GLU A CA 1
ATOM 1372 C C . GLU A 1 170 ? 10.552 -25.738 -12.683 1.00 67.69 170 GLU A C 1
ATOM 1374 O O . GLU A 1 170 ? 9.513 -25.514 -13.305 1.00 67.69 170 GLU A O 1
ATOM 1379 N N . LYS A 1 171 ? 10.523 -26.216 -11.433 1.00 68.81 171 LYS A N 1
ATOM 1380 C CA . LYS A 1 171 ? 9.288 -26.537 -10.700 1.00 68.81 171 LYS A CA 1
ATOM 1381 C C . LYS A 1 171 ? 8.713 -25.336 -9.942 1.00 68.81 171 LYS A C 1
ATOM 1383 O O . LYS A 1 171 ? 7.596 -25.418 -9.425 1.00 68.81 171 LYS A O 1
ATOM 1388 N N . ILE A 1 172 ? 9.444 -24.222 -9.866 1.00 74.88 172 ILE A N 1
ATOM 1389 C CA . ILE A 1 172 ? 9.039 -23.024 -9.124 1.00 74.88 172 ILE A CA 1
ATOM 1390 C C . ILE A 1 172 ? 8.166 -22.138 -10.024 1.00 74.88 172 ILE A C 1
ATOM 1392 O O . ILE A 1 172 ? 8.649 -21.242 -10.712 1.00 74.88 172 ILE A O 1
ATOM 1396 N N . ASN A 1 173 ? 6.851 -22.365 -10.000 1.00 82.06 173 ASN A N 1
ATOM 1397 C CA . ASN A 1 173 ? 5.866 -21.470 -10.617 1.00 82.06 173 ASN A CA 1
ATOM 1398 C C . ASN A 1 173 ? 5.216 -20.538 -9.575 1.00 82.06 173 ASN A C 1
ATOM 1400 O O . ASN A 1 173 ? 5.374 -20.718 -8.365 1.00 82.06 173 ASN A O 1
ATOM 1404 N N . PHE A 1 174 ? 4.459 -19.538 -10.039 1.00 82.75 174 PHE A N 1
ATOM 1405 C CA . PHE A 1 174 ? 3.809 -18.570 -9.146 1.00 82.75 174 PHE A CA 1
ATOM 1406 C C . PHE A 1 174 ? 2.893 -19.249 -8.113 1.00 82.75 174 PHE A C 1
ATOM 1408 O O . PHE A 1 174 ? 2.910 -18.887 -6.939 1.00 82.75 174 PHE A O 1
ATOM 1415 N N . GLY A 1 175 ? 2.152 -20.288 -8.516 1.00 83.25 175 GLY A N 1
ATOM 1416 C CA . GLY A 1 175 ? 1.302 -21.066 -7.610 1.00 83.25 175 GLY A CA 1
ATOM 1417 C C . GLY A 1 175 ? 2.092 -21.762 -6.498 1.00 83.25 175 GLY A C 1
ATOM 1418 O O . GLY A 1 175 ? 1.691 -21.711 -5.336 1.00 83.25 175 GLY A O 1
ATOM 1419 N N . TYR A 1 176 ? 3.251 -22.342 -6.823 1.00 83.81 176 TYR A N 1
ATOM 1420 C CA . TYR A 1 176 ? 4.150 -22.960 -5.850 1.00 83.81 176 TYR A CA 1
ATOM 1421 C C . TYR A 1 176 ? 4.681 -21.930 -4.852 1.00 83.81 176 TYR A C 1
ATOM 1423 O O . TYR A 1 176 ? 4.721 -22.206 -3.657 1.00 83.81 176 TYR A O 1
ATOM 1431 N N . VAL A 1 177 ? 5.027 -20.722 -5.309 1.00 83.19 177 VAL A N 1
ATOM 1432 C CA . VAL A 1 177 ? 5.483 -19.627 -4.435 1.00 83.19 177 VAL A CA 1
ATOM 1433 C C . VAL A 1 177 ? 4.384 -19.173 -3.477 1.00 83.19 177 VAL A C 1
ATOM 1435 O O . VAL A 1 177 ? 4.648 -19.013 -2.287 1.00 83.19 177 VAL A O 1
ATOM 1438 N N . ILE A 1 178 ? 3.145 -19.028 -3.955 1.00 83.81 178 ILE A N 1
ATOM 1439 C CA . ILE A 1 178 ? 1.995 -18.674 -3.110 1.00 83.81 178 ILE A CA 1
ATOM 1440 C C . ILE A 1 178 ? 1.656 -19.784 -2.108 1.00 83.81 178 ILE A C 1
ATOM 1442 O O . ILE A 1 178 ? 1.270 -19.493 -0.981 1.00 83.81 178 ILE A O 1
ATOM 1446 N N . LEU A 1 179 ? 1.819 -21.056 -2.470 1.00 84.25 179 LEU A N 1
ATOM 1447 C CA . LEU A 1 179 ? 1.658 -22.146 -1.508 1.00 84.25 179 LEU A CA 1
ATOM 1448 C C . LEU A 1 179 ? 2.801 -22.148 -0.478 1.00 84.25 179 LEU A C 1
ATOM 1450 O O . LEU A 1 179 ? 2.576 -22.380 0.712 1.00 84.25 179 LEU A O 1
ATOM 1454 N N . ASN A 1 180 ? 4.024 -21.846 -0.924 1.00 83.06 180 ASN A N 1
ATOM 1455 C CA . ASN A 1 180 ? 5.228 -21.863 -0.101 1.00 83.06 180 ASN A CA 1
ATOM 1456 C C . ASN A 1 180 ? 5.291 -20.705 0.902 1.00 83.06 180 ASN A C 1
ATOM 1458 O O . ASN A 1 180 ? 5.838 -20.910 1.980 1.00 83.06 180 ASN A O 1
ATOM 1462 N N . THR A 1 181 ? 4.677 -19.544 0.641 1.00 81.88 181 THR A N 1
ATOM 1463 C CA . THR A 1 181 ? 4.642 -18.426 1.612 1.00 81.88 181 THR A CA 1
ATOM 1464 C C . THR A 1 181 ? 4.081 -18.847 2.968 1.00 81.88 181 THR A C 1
ATOM 1466 O O . THR A 1 181 ? 4.656 -18.484 3.995 1.00 81.88 181 THR A O 1
ATOM 1469 N N . PHE A 1 182 ? 3.015 -19.652 2.991 1.00 81.06 182 PHE A N 1
ATOM 1470 C CA . PHE A 1 182 ? 2.481 -20.250 4.219 1.00 81.06 182 PHE A CA 1
ATOM 1471 C C . PHE A 1 182 ? 3.107 -21.610 4.527 1.00 81.06 182 PHE A C 1
ATOM 1473 O O . PHE A 1 182 ? 3.493 -21.868 5.668 1.00 81.06 182 PHE A O 1
ATOM 1480 N N . GLY A 1 183 ? 3.233 -22.471 3.515 1.00 79.75 183 GLY A N 1
ATOM 1481 C CA . GLY A 1 183 ? 3.686 -23.846 3.686 1.00 79.75 183 GLY A CA 1
ATOM 1482 C C . GLY A 1 183 ? 5.088 -23.960 4.286 1.00 79.75 183 GLY A C 1
ATOM 1483 O O . GLY A 1 183 ? 5.329 -24.888 5.056 1.00 79.75 183 GLY A O 1
ATOM 1484 N N . GLN A 1 184 ? 5.987 -23.004 4.016 1.00 79.50 184 GLN A N 1
ATOM 1485 C CA . GLN A 1 184 ? 7.366 -22.986 4.531 1.00 79.50 184 GLN A CA 1
ATOM 1486 C C . GLN A 1 184 ? 7.461 -23.039 6.063 1.00 79.50 184 GLN A C 1
ATOM 1488 O O . GLN A 1 184 ? 8.441 -23.530 6.610 1.00 79.50 184 GLN A O 1
ATOM 1493 N N . TYR A 1 185 ? 6.455 -22.527 6.780 1.00 81.94 185 TYR A N 1
ATOM 1494 C CA . TYR A 1 185 ? 6.486 -22.464 8.243 1.00 81.94 185 TYR A CA 1
ATOM 1495 C C . TYR A 1 185 ? 6.145 -23.803 8.898 1.00 81.94 185 TYR A C 1
ATOM 1497 O O . TYR A 1 185 ? 6.397 -23.985 10.089 1.00 81.94 185 TYR A O 1
ATOM 1505 N N . PHE A 1 186 ? 5.589 -24.742 8.133 1.00 80.50 186 PHE A N 1
ATOM 1506 C CA . PHE A 1 186 ? 5.009 -25.963 8.674 1.00 80.50 186 PHE A CA 1
ATOM 1507 C C . PHE A 1 186 ? 5.515 -27.222 7.966 1.00 80.50 186 PHE A C 1
ATOM 1509 O O . PHE A 1 186 ? 6.004 -28.123 8.642 1.00 80.50 186 PHE A O 1
ATOM 1516 N N . TRP A 1 187 ? 5.415 -27.297 6.634 1.00 78.31 187 TRP A N 1
ATOM 1517 C CA . TRP A 1 187 ? 5.600 -28.556 5.894 1.00 78.31 187 TRP A CA 1
ATOM 1518 C C . TRP A 1 187 ? 6.331 -28.438 4.551 1.00 78.31 187 TRP A C 1
ATOM 1520 O O . TRP A 1 187 ? 6.767 -29.459 4.024 1.00 78.31 187 TRP A O 1
ATOM 1530 N N . MET A 1 188 ? 6.459 -27.244 3.967 1.00 77.06 188 MET A N 1
ATOM 1531 C CA . MET A 1 188 ? 7.152 -27.077 2.687 1.00 77.06 188 MET A CA 1
ATOM 1532 C C . MET A 1 188 ? 8.637 -26.786 2.889 1.00 77.06 188 MET A C 1
ATOM 1534 O O . MET A 1 188 ? 9.008 -26.118 3.854 1.00 77.06 188 MET A O 1
ATOM 1538 N N . PRO A 1 189 ? 9.491 -27.246 1.964 1.00 76.12 189 PRO A N 1
ATOM 1539 C CA . PRO A 1 189 ? 10.907 -26.943 2.020 1.00 76.12 189 PRO A CA 1
ATOM 1540 C C . PRO A 1 189 ? 11.186 -25.473 1.662 1.00 76.12 189 PRO A C 1
ATOM 1542 O O . PRO A 1 189 ? 10.393 -24.811 0.983 1.00 76.12 189 PRO A O 1
ATOM 1545 N N . ALA A 1 190 ? 12.333 -24.973 2.122 1.00 76.00 190 ALA A N 1
ATOM 1546 C CA . ALA A 1 190 ? 12.826 -23.636 1.809 1.00 76.00 190 ALA A CA 1
ATOM 1547 C C . ALA A 1 190 ? 13.167 -23.507 0.313 1.00 76.00 190 ALA A C 1
ATOM 1549 O O . ALA A 1 190 ? 13.871 -24.356 -0.237 1.00 76.00 190 ALA A O 1
ATOM 1550 N N . LEU A 1 191 ? 12.701 -22.430 -0.331 1.00 74.88 191 LEU A N 1
ATOM 1551 C CA . LEU A 1 191 ? 12.978 -22.146 -1.745 1.00 74.88 191 LEU A CA 1
ATOM 1552 C C . LEU A 1 191 ? 14.381 -21.569 -1.976 1.00 74.88 191 LEU A C 1
ATOM 1554 O O . LEU A 1 191 ? 14.904 -21.680 -3.081 1.00 74.88 191 LEU A O 1
ATOM 1558 N N . TYR A 1 192 ? 14.998 -20.972 -0.953 1.00 74.81 192 TYR A N 1
ATOM 1559 C CA . TYR A 1 192 ? 16.377 -20.479 -0.998 1.00 74.81 192 TYR A CA 1
ATOM 1560 C C . TYR A 1 192 ? 17.049 -20.517 0.386 1.00 74.81 192 TYR A C 1
ATOM 1562 O O . TYR A 1 192 ? 16.379 -20.611 1.418 1.00 74.81 192 TYR A O 1
ATOM 1570 N N . THR A 1 193 ? 18.383 -20.419 0.418 1.00 74.81 193 THR A N 1
ATOM 1571 C CA . THR A 1 193 ? 19.248 -20.748 1.572 1.00 74.81 193 THR A CA 1
ATOM 1572 C C . THR A 1 193 ? 18.916 -20.029 2.877 1.00 74.81 193 THR A C 1
ATOM 1574 O O . THR A 1 193 ? 19.158 -20.573 3.944 1.00 74.81 193 THR A O 1
ATOM 1577 N N . ILE A 1 194 ? 18.375 -18.810 2.849 1.00 81.00 194 ILE A N 1
ATOM 1578 C CA . ILE A 1 194 ? 18.064 -18.087 4.096 1.00 81.00 194 ILE A CA 1
ATOM 1579 C C . ILE A 1 194 ? 16.731 -18.553 4.698 1.00 81.00 194 ILE A C 1
ATOM 1581 O O . ILE A 1 194 ? 16.515 -18.467 5.904 1.00 81.00 194 ILE A O 1
ATOM 1585 N N . GLN A 1 195 ? 15.811 -19.035 3.869 1.00 77.56 195 GLN A N 1
ATOM 1586 C CA . GLN A 1 195 ? 14.405 -19.175 4.232 1.00 77.56 195 GLN A CA 1
ATOM 1587 C C . GLN A 1 195 ? 14.151 -20.268 5.283 1.00 77.56 195 GLN A C 1
ATOM 1589 O O . GLN A 1 195 ? 13.216 -20.145 6.074 1.00 77.56 195 GLN A O 1
ATOM 1594 N N . TRP A 1 196 ? 15.006 -21.296 5.371 1.00 79.19 196 TRP A N 1
ATOM 1595 C CA . TRP A 1 196 ? 14.844 -22.370 6.362 1.00 79.19 196 TRP A CA 1
ATOM 1596 C C . TRP A 1 196 ? 14.913 -21.863 7.811 1.00 79.19 196 TRP A C 1
ATOM 1598 O O . TRP A 1 196 ? 14.276 -22.436 8.696 1.00 79.19 196 TRP A O 1
ATOM 1608 N N . THR A 1 197 ? 15.633 -20.768 8.079 1.00 85.75 197 THR A N 1
ATOM 1609 C CA . THR A 1 197 ? 15.742 -20.227 9.441 1.00 85.75 197 THR A CA 1
ATOM 1610 C C . THR A 1 197 ? 14.452 -19.567 9.908 1.00 85.75 197 THR A C 1
ATOM 1612 O O . THR A 1 197 ? 14.183 -19.574 11.105 1.00 85.75 197 THR A O 1
ATOM 1615 N N . MET A 1 198 ? 13.611 -19.056 8.998 1.00 85.31 198 MET A N 1
ATOM 1616 C CA . MET A 1 198 ? 12.319 -18.452 9.353 1.00 85.31 198 MET A CA 1
ATOM 1617 C C . MET A 1 198 ? 11.354 -19.485 9.936 1.00 85.31 198 MET A C 1
ATOM 1619 O O . MET A 1 198 ? 10.611 -19.171 10.868 1.00 85.31 198 MET A O 1
ATOM 1623 N N . GLN A 1 199 ? 11.398 -20.721 9.430 1.00 84.44 199 GLN A N 1
ATOM 1624 C CA . GLN A 1 199 ? 10.624 -21.838 9.966 1.00 84.44 199 GLN A CA 1
ATOM 1625 C C . GLN A 1 199 ? 11.047 -22.155 11.404 1.00 84.44 199 GLN A C 1
ATOM 1627 O O . GLN A 1 199 ? 10.208 -22.214 12.303 1.00 84.44 199 GLN A O 1
ATOM 1632 N N . VAL A 1 200 ? 12.355 -22.309 11.631 1.00 86.31 200 VAL A N 1
ATOM 1633 C CA . VAL A 1 200 ? 12.920 -22.588 12.960 1.00 86.31 200 VAL A CA 1
ATOM 1634 C C . VAL A 1 200 ? 12.605 -21.452 13.929 1.00 86.31 200 VAL A C 1
ATOM 1636 O O . VAL A 1 200 ? 12.083 -21.690 15.016 1.00 86.31 200 VAL A O 1
ATOM 1639 N N . GLU A 1 201 ? 12.844 -20.210 13.509 1.00 88.62 201 GLU A N 1
ATOM 1640 C CA . GLU A 1 201 ? 12.571 -19.010 14.291 1.00 88.62 201 GLU A CA 1
ATOM 1641 C C . GLU A 1 201 ? 11.095 -18.944 14.701 1.00 88.62 201 GLU A C 1
ATOM 1643 O O . GLU A 1 201 ? 10.797 -18.622 15.848 1.00 88.62 201 GLU A O 1
ATOM 1648 N N . PHE A 1 202 ? 10.159 -19.292 13.815 1.00 88.44 202 PHE A N 1
ATOM 1649 C CA . PHE A 1 202 ? 8.731 -19.324 14.125 1.00 88.44 202 PHE A CA 1
ATOM 1650 C C . PHE A 1 202 ? 8.365 -20.440 15.118 1.00 88.44 202 PHE A C 1
ATOM 1652 O O . PHE A 1 202 ? 7.809 -20.151 16.183 1.00 88.44 202 PHE A O 1
ATOM 1659 N N . VAL A 1 203 ? 8.716 -21.693 14.810 1.00 87.12 203 VAL A N 1
ATOM 1660 C CA . VAL A 1 203 ? 8.346 -22.873 15.614 1.00 87.12 203 VAL A CA 1
ATOM 1661 C C . VAL A 1 203 ? 8.967 -22.808 17.011 1.00 87.12 203 VAL A C 1
ATOM 1663 O O . VAL A 1 203 ? 8.269 -22.977 18.014 1.00 87.12 203 VAL A O 1
ATOM 1666 N N . CYS A 1 204 ? 10.262 -22.497 17.105 1.00 88.12 204 CYS A N 1
ATOM 1667 C CA . CYS A 1 204 ? 10.953 -22.400 18.386 1.00 88.12 204 CYS A CA 1
ATOM 1668 C C . CYS A 1 204 ? 10.495 -21.184 19.206 1.00 88.12 204 CYS A C 1
ATOM 1670 O O . CYS A 1 204 ? 10.473 -21.271 20.431 1.00 88.12 204 CYS A O 1
ATOM 1672 N N . SER A 1 205 ? 10.050 -20.085 18.577 1.00 88.31 205 SER A N 1
ATOM 1673 C CA . SER A 1 205 ? 9.451 -18.957 19.315 1.00 88.31 205 SER A CA 1
ATOM 1674 C C . SER A 1 205 ? 8.144 -19.344 20.004 1.00 88.31 205 SER A C 1
ATOM 1676 O O . SER A 1 205 ? 7.939 -18.981 21.160 1.00 88.31 205 SER A O 1
ATOM 1678 N N . ILE A 1 206 ? 7.268 -20.089 19.317 1.00 88.62 206 ILE A N 1
ATOM 1679 C CA . ILE A 1 206 ? 6.015 -20.593 19.906 1.00 88.62 206 ILE A CA 1
ATOM 1680 C C . ILE A 1 206 ? 6.331 -21.528 21.074 1.00 88.62 206 ILE A C 1
ATOM 1682 O O . ILE A 1 206 ? 5.776 -21.378 22.164 1.00 88.62 206 ILE A O 1
ATOM 1686 N N . LEU A 1 207 ? 7.270 -22.451 20.863 1.00 89.62 207 LEU A N 1
ATOM 1687 C CA . LEU A 1 207 ? 7.692 -23.392 21.891 1.00 89.62 207 LEU A CA 1
ATOM 1688 C C . LEU A 1 207 ? 8.292 -22.680 23.109 1.00 89.62 207 LEU A C 1
ATOM 1690 O O . LEU A 1 207 ? 8.018 -23.077 24.235 1.00 89.62 207 LEU A O 1
ATOM 1694 N N . ILE A 1 208 ? 9.055 -21.604 22.913 1.00 91.69 208 ILE A N 1
ATOM 1695 C CA . ILE A 1 208 ? 9.625 -20.822 24.014 1.00 91.69 208 ILE A CA 1
ATOM 1696 C C . ILE A 1 208 ? 8.564 -20.114 24.850 1.00 91.69 208 ILE A C 1
ATOM 1698 O O . ILE A 1 208 ? 8.693 -20.102 26.073 1.00 91.69 208 ILE A O 1
ATOM 1702 N N . TYR A 1 209 ? 7.499 -19.581 24.243 1.00 90.94 209 TYR A N 1
ATOM 1703 C CA . TYR A 1 209 ? 6.384 -19.035 25.022 1.00 90.94 209 TYR A CA 1
ATOM 1704 C C . TYR A 1 209 ? 5.747 -20.108 25.915 1.00 90.94 209 TYR A C 1
ATOM 1706 O O . TYR A 1 209 ? 5.480 -19.856 27.090 1.00 90.94 209 TYR A O 1
ATOM 1714 N N . PHE A 1 210 ? 5.581 -21.324 25.391 1.00 90.69 210 PHE A N 1
ATOM 1715 C CA . PHE A 1 210 ? 5.073 -22.462 26.156 1.00 90.69 210 PHE A CA 1
ATOM 1716 C C . PHE A 1 210 ? 6.046 -22.936 27.251 1.00 90.69 210 PHE A C 1
ATOM 1718 O O . PHE A 1 210 ? 5.637 -23.182 28.384 1.00 90.69 210 PHE A O 1
ATOM 1725 N N . LEU A 1 211 ? 7.345 -23.026 26.959 1.00 90.75 211 LEU A N 1
ATOM 1726 C CA . LEU A 1 211 ? 8.361 -23.423 27.938 1.00 90.75 211 LEU A CA 1
ATOM 1727 C C . LEU A 1 211 ? 8.505 -22.392 29.063 1.00 90.75 211 LEU A C 1
ATOM 1729 O O . LEU A 1 211 ? 8.628 -22.782 30.221 1.00 90.75 211 LEU A O 1
ATOM 1733 N N . ALA A 1 212 ? 8.433 -21.094 28.754 1.00 90.50 212 ALA A N 1
ATOM 1734 C CA . ALA A 1 212 ? 8.426 -20.038 29.763 1.00 90.50 212 ALA A CA 1
ATOM 1735 C C . ALA A 1 212 ? 7.219 -20.167 30.703 1.00 90.50 212 ALA A C 1
ATOM 1737 O O . ALA A 1 212 ? 7.391 -20.119 31.919 1.00 90.50 212 ALA A O 1
ATOM 1738 N N . PHE A 1 213 ? 6.029 -20.417 30.146 1.00 90.00 213 PHE A N 1
ATOM 1739 C CA . PHE A 1 213 ? 4.821 -20.712 30.919 1.00 90.00 213 PHE A CA 1
ATOM 1740 C C . PHE A 1 213 ? 4.969 -21.954 31.809 1.00 90.00 213 PHE A C 1
ATOM 1742 O O . PHE A 1 213 ? 4.486 -21.968 32.936 1.00 90.00 213 PHE A O 1
ATOM 1749 N N . LEU A 1 214 ? 5.624 -23.014 31.325 1.00 89.25 214 LEU A N 1
ATOM 1750 C CA . LEU A 1 214 ? 5.859 -24.219 32.122 1.00 89.25 214 LEU A CA 1
ATOM 1751 C C . LEU A 1 214 ? 6.825 -23.960 33.281 1.00 89.25 214 LEU A C 1
ATOM 1753 O O . LEU A 1 214 ? 6.552 -24.384 34.402 1.00 89.25 214 LEU A O 1
ATOM 1757 N N . VAL A 1 215 ? 7.931 -23.254 33.032 1.00 89.00 215 VAL A N 1
ATOM 1758 C CA . VAL A 1 215 ? 8.965 -22.979 34.042 1.00 89.00 215 VAL A CA 1
ATOM 1759 C C . VAL A 1 215 ? 8.423 -22.176 35.224 1.00 89.00 215 VAL A C 1
ATOM 1761 O O . VAL A 1 215 ? 8.856 -22.395 36.354 1.00 89.00 215 VAL A O 1
ATOM 1764 N N . THR A 1 216 ? 7.464 -21.280 35.000 1.00 84.50 216 THR A N 1
ATOM 1765 C CA . THR A 1 216 ? 6.841 -20.478 36.064 1.00 84.50 216 THR A CA 1
ATOM 1766 C C . THR A 1 216 ? 5.806 -21.252 36.884 1.00 84.50 216 THR A C 1
ATOM 1768 O O . THR A 1 216 ? 5.403 -20.789 37.953 1.00 84.50 216 THR A O 1
ATOM 1771 N N . ARG A 1 217 ? 5.400 -22.466 36.473 1.00 87.44 217 ARG A N 1
ATOM 1772 C CA . ARG A 1 217 ? 4.490 -23.303 37.272 1.00 87.44 217 ARG A CA 1
ATOM 1773 C C . ARG A 1 217 ? 5.179 -23.858 38.508 1.00 87.44 217 ARG A C 1
ATOM 1775 O O . ARG A 1 217 ? 6.279 -24.388 38.436 1.00 87.44 217 ARG A O 1
ATOM 1782 N N . SER A 1 218 ? 4.467 -23.821 39.637 1.00 76.19 218 SER A N 1
ATOM 1783 C CA . SER A 1 218 ? 4.974 -24.162 40.977 1.00 76.19 218 SER A CA 1
ATOM 1784 C C . SER A 1 218 ? 5.803 -25.457 41.040 1.00 76.19 218 SER A C 1
ATOM 1786 O O . SER A 1 218 ? 6.848 -25.486 41.690 1.00 76.19 218 SER A O 1
ATOM 1788 N N . PHE A 1 219 ? 5.386 -26.508 40.325 1.00 82.88 219 PHE A N 1
ATOM 1789 C CA . PHE A 1 219 ? 6.114 -27.777 40.271 1.00 82.88 219 PHE A CA 1
ATOM 1790 C C . PHE A 1 219 ? 7.462 -27.662 39.541 1.00 82.88 219 PHE A C 1
ATOM 1792 O O . PHE A 1 219 ? 8.497 -28.009 40.105 1.00 82.88 219 PHE A O 1
ATOM 1799 N N . ILE A 1 220 ? 7.469 -27.146 38.307 1.00 82.50 220 ILE A N 1
ATOM 1800 C CA . ILE A 1 220 ? 8.680 -27.045 37.476 1.00 82.50 220 ILE A CA 1
ATOM 1801 C C . ILE A 1 220 ? 9.597 -25.938 37.994 1.00 82.50 220 ILE A C 1
ATOM 1803 O O . ILE A 1 220 ? 10.808 -26.122 38.000 1.00 82.50 220 ILE A O 1
ATOM 1807 N N . TYR A 1 221 ? 9.049 -24.842 38.522 1.00 84.50 221 TYR A N 1
ATOM 1808 C CA . TYR A 1 221 ? 9.810 -23.730 39.092 1.00 84.50 221 TYR A CA 1
ATOM 1809 C C . TYR A 1 221 ? 10.796 -24.192 40.175 1.00 84.50 221 TYR A C 1
ATOM 1811 O O . TYR A 1 221 ? 11.948 -23.757 40.204 1.00 84.50 221 TYR A O 1
ATOM 1819 N N . ARG A 1 222 ? 10.387 -25.153 41.019 1.00 85.88 222 ARG A N 1
ATOM 1820 C CA . ARG A 1 222 ? 11.253 -25.767 42.041 1.00 85.88 222 ARG A CA 1
ATOM 1821 C C . ARG A 1 222 ? 12.452 -26.510 41.441 1.00 85.88 222 ARG A C 1
ATOM 1823 O O . ARG A 1 222 ? 13.511 -26.553 42.060 1.00 85.88 222 ARG A O 1
ATOM 1830 N N . TYR A 1 223 ? 12.292 -27.072 40.248 1.00 88.00 223 TYR A N 1
ATOM 1831 C CA . TYR A 1 223 ? 13.297 -27.869 39.543 1.00 88.00 223 TYR A CA 1
ATOM 1832 C C . TYR A 1 223 ? 13.803 -27.186 38.262 1.00 88.00 223 TYR A C 1
ATOM 1834 O O . TYR A 1 223 ? 14.404 -27.842 37.416 1.00 88.00 223 TYR A O 1
ATOM 1842 N N . ARG A 1 224 ? 13.608 -25.869 38.108 1.00 87.50 224 ARG A N 1
ATOM 1843 C CA . ARG A 1 224 ? 13.840 -25.151 36.842 1.00 87.50 224 ARG A CA 1
ATOM 1844 C C . ARG A 1 224 ? 15.263 -25.279 36.300 1.00 87.50 224 ARG A C 1
ATOM 1846 O O . ARG A 1 224 ? 15.445 -25.430 35.103 1.00 87.50 224 ARG A O 1
ATOM 1853 N N . ILE A 1 225 ? 16.277 -25.311 37.169 1.00 88.81 225 ILE A N 1
ATOM 1854 C CA . ILE A 1 225 ? 17.676 -25.512 36.749 1.00 88.81 225 ILE A CA 1
ATOM 1855 C C . ILE A 1 225 ? 17.886 -26.922 36.183 1.00 88.81 225 ILE A C 1
ATOM 1857 O O . ILE A 1 225 ? 18.551 -27.079 35.163 1.00 88.81 225 ILE A O 1
ATOM 1861 N N . VAL A 1 226 ? 17.273 -27.938 36.798 1.00 89.75 226 VAL A N 1
ATOM 1862 C CA . VAL A 1 226 ? 17.288 -29.318 36.286 1.00 89.75 226 VAL A CA 1
ATOM 1863 C C . VAL A 1 226 ? 16.523 -29.398 34.965 1.00 89.75 226 VAL A C 1
ATOM 1865 O O . VAL A 1 226 ? 16.967 -30.073 34.044 1.00 89.75 226 VAL A O 1
ATOM 1868 N N . PHE A 1 227 ? 15.420 -28.659 34.836 1.00 90.56 227 PHE A N 1
ATOM 1869 C CA . PHE A 1 227 ? 14.656 -28.552 33.595 1.00 90.56 227 PHE A CA 1
ATOM 1870 C C . PHE A 1 227 ? 15.473 -27.914 32.458 1.00 90.56 227 PHE A C 1
ATOM 1872 O O . PHE A 1 227 ? 15.519 -28.461 31.358 1.00 90.56 227 PHE A O 1
ATOM 1879 N N . TYR A 1 228 ? 16.196 -26.820 32.719 1.00 91.81 228 TYR A N 1
ATOM 1880 C CA . TYR A 1 228 ? 17.111 -26.230 31.735 1.00 91.81 228 TYR A CA 1
ATOM 1881 C C . TYR A 1 228 ? 18.263 -27.171 31.377 1.00 91.81 228 TYR A C 1
ATOM 1883 O O . TYR A 1 228 ? 18.572 -27.331 30.199 1.00 91.81 228 TYR A O 1
ATOM 1891 N N . ALA A 1 229 ? 18.867 -27.841 32.365 1.00 89.88 229 ALA A N 1
ATOM 1892 C CA . ALA A 1 229 ? 19.904 -28.842 32.121 1.00 89.88 229 ALA A CA 1
ATOM 1893 C C . ALA A 1 229 ? 19.373 -30.012 31.277 1.00 89.88 229 ALA A C 1
ATOM 1895 O O . ALA A 1 229 ? 20.070 -30.497 30.385 1.00 89.88 229 ALA A O 1
ATOM 1896 N N . PHE A 1 230 ? 18.121 -30.423 31.500 1.00 89.31 230 PHE A N 1
ATOM 1897 C CA . PHE A 1 230 ? 17.464 -31.431 30.683 1.00 89.31 230 PHE A CA 1
ATOM 1898 C C . PHE A 1 230 ? 17.320 -30.972 29.229 1.00 89.31 230 PHE A C 1
ATOM 1900 O O . PHE A 1 230 ? 17.744 -31.692 28.333 1.00 89.31 230 PHE A O 1
ATOM 1907 N N . LEU A 1 231 ? 16.799 -29.766 28.989 1.00 87.75 231 LEU A N 1
ATOM 1908 C CA . LEU A 1 231 ? 16.613 -29.233 27.634 1.00 87.75 231 LEU A CA 1
ATOM 1909 C C . LEU A 1 231 ? 17.934 -29.006 26.881 1.00 87.75 231 LEU A C 1
ATOM 1911 O O . LEU A 1 231 ? 18.010 -29.274 25.685 1.00 87.75 231 LEU A O 1
ATOM 1915 N N . ILE A 1 232 ? 18.966 -28.507 27.567 1.00 88.94 232 ILE A N 1
ATOM 1916 C CA . ILE A 1 232 ? 20.234 -28.100 26.944 1.00 88.94 232 ILE A CA 1
ATOM 1917 C C . ILE A 1 232 ? 21.188 -29.290 26.759 1.00 88.94 232 ILE A C 1
ATOM 1919 O O . ILE A 1 232 ? 21.833 -29.390 25.713 1.00 88.94 232 ILE A O 1
ATOM 1923 N N . LEU A 1 233 ? 21.291 -30.179 27.755 1.00 85.31 233 LEU A N 1
ATOM 1924 C CA . LEU A 1 233 ? 22.306 -31.239 27.805 1.00 85.31 233 LEU A CA 1
ATOM 1925 C C . LEU A 1 233 ? 21.716 -32.643 27.646 1.00 85.31 233 LEU A C 1
ATOM 1927 O O . LEU A 1 233 ? 22.209 -33.419 26.835 1.00 85.31 233 LEU A O 1
ATOM 1931 N N . ILE A 1 234 ? 20.673 -32.987 28.405 1.00 84.69 234 ILE A N 1
ATOM 1932 C CA . ILE A 1 234 ? 20.206 -34.383 28.500 1.00 84.69 234 ILE A CA 1
ATOM 1933 C C . ILE A 1 234 ? 19.390 -34.782 27.269 1.00 84.69 234 ILE A C 1
ATOM 1935 O O . ILE A 1 234 ? 19.666 -35.812 26.666 1.00 84.69 234 ILE A O 1
ATOM 1939 N N . LEU A 1 235 ? 18.409 -33.970 26.872 1.00 83.50 235 LEU A N 1
ATOM 1940 C CA . LEU A 1 235 ? 17.506 -34.249 25.755 1.00 83.50 235 LEU A CA 1
ATOM 1941 C C . LEU A 1 235 ? 18.272 -34.526 24.441 1.00 83.50 235 LEU A C 1
ATOM 1943 O O . LEU A 1 235 ? 17.993 -35.548 23.814 1.00 83.50 235 LEU A O 1
ATOM 1947 N N . PRO A 1 236 ? 19.269 -33.715 24.039 1.00 79.12 236 PRO A N 1
ATOM 1948 C CA . PRO A 1 236 ? 20.025 -33.943 22.805 1.00 79.12 236 PRO A CA 1
ATOM 1949 C C . PRO A 1 236 ? 20.932 -35.178 22.884 1.00 79.12 236 PRO A C 1
ATOM 1951 O O . PRO A 1 236 ? 21.022 -35.937 21.921 1.00 79.12 236 PRO A O 1
ATOM 1954 N N . VAL A 1 237 ? 21.558 -35.425 24.042 1.00 80.94 237 VAL A N 1
ATOM 1955 C CA . VAL A 1 237 ? 22.422 -36.597 24.270 1.00 80.94 237 VAL A CA 1
ATOM 1956 C C . VAL A 1 237 ? 21.613 -37.895 24.260 1.00 80.94 237 VAL A C 1
ATOM 1958 O O . VAL A 1 237 ? 22.010 -38.855 23.605 1.00 80.94 237 VAL A O 1
ATOM 1961 N N . VAL A 1 238 ? 20.460 -37.924 24.935 1.00 80.75 238 VAL A N 1
ATOM 1962 C CA . VAL A 1 238 ? 19.556 -39.085 24.957 1.00 80.75 238 VAL A CA 1
ATOM 1963 C C . VAL A 1 238 ? 19.008 -39.368 23.563 1.00 80.75 238 VAL A C 1
ATOM 1965 O O . VAL A 1 238 ? 18.952 -40.528 23.153 1.00 80.75 238 VAL A O 1
ATOM 1968 N N . TRP A 1 239 ? 18.630 -38.330 22.811 1.00 78.62 239 TRP A N 1
ATOM 1969 C CA . TRP A 1 239 ? 18.120 -38.515 21.455 1.00 78.62 239 TRP A CA 1
ATOM 1970 C C . TRP A 1 239 ? 19.198 -39.092 20.530 1.00 78.62 239 TRP A C 1
ATOM 1972 O O . TRP A 1 239 ? 18.934 -40.079 19.845 1.00 78.62 239 TRP A O 1
ATOM 1982 N N . LEU A 1 240 ? 20.431 -38.570 20.578 1.00 75.12 240 LEU A N 1
ATOM 1983 C CA . LEU A 1 240 ? 21.545 -39.161 19.831 1.00 75.12 240 LEU A CA 1
ATOM 1984 C C . LEU A 1 240 ? 21.781 -40.620 20.227 1.00 75.12 240 LEU A C 1
ATOM 1986 O O . LEU A 1 240 ? 21.879 -41.477 19.353 1.00 75.12 240 LEU A O 1
ATOM 1990 N N . ALA A 1 241 ? 21.871 -40.905 21.527 1.00 75.81 241 ALA A N 1
ATOM 1991 C CA . ALA A 1 241 ? 22.171 -42.246 22.023 1.00 75.81 241 ALA A CA 1
ATOM 1992 C C . ALA A 1 241 ? 21.125 -43.288 21.591 1.00 75.81 241 ALA A C 1
ATOM 1994 O O . ALA A 1 241 ? 21.443 -44.468 21.485 1.00 75.81 241 ALA A O 1
ATOM 1995 N N . THR A 1 242 ? 19.886 -42.857 21.337 1.00 75.31 242 THR A N 1
ATOM 1996 C CA . THR A 1 242 ? 18.768 -43.736 20.968 1.00 75.31 242 THR A CA 1
ATOM 1997 C C . THR A 1 242 ? 18.527 -43.839 19.460 1.00 75.31 242 THR A C 1
ATOM 1999 O O . THR A 1 242 ? 18.077 -44.886 19.009 1.00 75.31 242 THR A O 1
ATOM 2002 N N . HIS A 1 243 ? 18.826 -42.796 18.673 1.00 74.06 243 HIS A N 1
ATOM 2003 C CA . HIS A 1 243 ? 18.458 -42.718 17.246 1.00 74.06 243 HIS A CA 1
ATOM 2004 C C . HIS A 1 243 ? 19.649 -42.489 16.294 1.00 74.06 243 HIS A C 1
ATOM 2006 O O . HIS A 1 243 ? 19.457 -42.384 15.082 1.00 74.06 243 HIS A O 1
ATOM 2012 N N . GLY A 1 244 ? 20.878 -42.374 16.807 1.00 67.25 244 GLY A N 1
ATOM 2013 C CA . GLY A 1 244 ? 22.111 -42.278 16.010 1.00 67.25 244 GLY A CA 1
ATOM 2014 C C . GLY A 1 244 ? 22.331 -40.961 15.246 1.00 67.25 244 GLY A C 1
ATOM 2015 O O . GLY A 1 244 ? 23.408 -40.745 14.703 1.00 67.25 244 GLY A O 1
ATOM 2016 N N . SER A 1 245 ? 21.357 -40.051 15.225 1.00 69.12 245 SER A N 1
ATOM 2017 C CA . SER A 1 245 ? 21.464 -38.681 14.688 1.00 69.12 245 SER A CA 1
ATOM 2018 C C . SER A 1 245 ? 20.789 -37.704 15.662 1.00 69.12 245 SER A C 1
ATOM 2020 O O . SER A 1 245 ? 20.489 -38.120 16.766 1.00 69.12 245 SER A O 1
ATOM 2022 N N . ILE A 1 246 ? 20.553 -36.427 15.340 1.00 68.50 246 ILE A N 1
ATOM 2023 C CA . ILE A 1 246 ? 19.629 -35.548 16.101 1.00 68.50 246 ILE A CA 1
ATOM 2024 C C . ILE A 1 246 ? 18.699 -34.888 15.081 1.00 68.50 246 ILE A C 1
ATOM 2026 O O . ILE A 1 246 ? 19.206 -34.384 14.079 1.00 68.50 246 ILE A O 1
ATOM 2030 N N . PRO A 1 247 ? 17.372 -34.839 15.283 1.00 71.06 247 PRO A N 1
ATOM 2031 C CA . PRO A 1 247 ? 16.462 -34.274 14.317 1.00 71.06 247 PRO A CA 1
ATOM 2032 C C . PRO A 1 247 ? 16.585 -32.756 14.417 1.00 71.06 247 PRO A C 1
ATOM 2034 O O . PRO A 1 247 ? 16.771 -32.199 15.503 1.00 71.06 247 PRO A O 1
ATOM 2037 N N . ARG A 1 248 ? 16.440 -32.073 13.282 1.00 72.12 248 ARG A N 1
ATOM 2038 C CA . ARG A 1 248 ? 16.586 -30.612 13.179 1.00 72.12 248 ARG A CA 1
ATOM 2039 C C . ARG A 1 248 ? 15.891 -29.828 14.318 1.00 72.12 248 ARG A C 1
ATOM 2041 O O . ARG A 1 248 ? 16.557 -28.999 14.932 1.00 72.12 248 ARG A O 1
ATOM 2048 N N . PRO A 1 249 ? 14.633 -30.119 14.717 1.00 70.69 249 PRO A N 1
ATOM 2049 C CA . PRO A 1 249 ? 13.975 -29.388 15.808 1.00 70.69 249 PRO A CA 1
ATOM 2050 C C . PRO A 1 249 ? 14.678 -29.493 17.173 1.00 70.69 249 PRO A C 1
ATOM 2052 O O . PRO A 1 249 ? 14.715 -28.519 17.920 1.00 70.69 249 PRO A O 1
ATOM 2055 N N . VAL A 1 250 ? 15.262 -30.653 17.501 1.00 74.94 250 VAL A N 1
ATOM 2056 C CA . VAL A 1 250 ? 15.975 -30.876 18.774 1.00 74.94 250 VAL A CA 1
ATOM 2057 C C . VAL A 1 250 ? 17.369 -30.242 18.746 1.00 74.94 250 VAL A C 1
ATOM 2059 O O . VAL A 1 250 ? 17.877 -29.850 19.790 1.00 74.94 250 VAL A O 1
ATOM 2062 N N . GLN A 1 251 ? 17.978 -30.075 17.568 1.00 77.19 251 GLN A N 1
ATOM 2063 C CA . GLN A 1 251 ? 19.233 -29.322 17.437 1.00 77.19 251 GLN A CA 1
ATOM 2064 C C . GLN A 1 251 ? 19.008 -27.828 17.712 1.00 77.19 251 GLN A C 1
ATOM 2066 O O . GLN A 1 251 ? 19.756 -27.206 18.463 1.00 77.19 251 GLN A O 1
ATOM 2071 N N . TYR A 1 252 ? 17.944 -27.251 17.148 1.00 85.25 252 TYR A N 1
ATOM 2072 C CA . TYR A 1 252 ? 17.705 -25.809 17.233 1.00 85.25 252 TYR A CA 1
ATOM 2073 C C . TYR A 1 252 ? 17.031 -25.349 18.527 1.00 85.25 252 TYR A C 1
ATOM 2075 O O . TYR A 1 252 ? 17.098 -24.168 18.845 1.00 85.25 252 TYR A O 1
ATOM 2083 N N . ILE A 1 253 ? 16.433 -26.239 19.324 1.00 86.50 253 ILE A N 1
ATOM 2084 C CA . ILE A 1 253 ? 15.844 -25.849 20.617 1.00 86.50 253 ILE A CA 1
ATOM 2085 C C . ILE A 1 253 ? 16.902 -25.417 21.649 1.00 86.50 253 ILE A C 1
ATOM 2087 O O . ILE A 1 253 ? 16.621 -24.573 22.500 1.00 86.50 253 ILE A O 1
ATOM 2091 N N . GLN A 1 254 ? 18.125 -25.956 21.566 1.00 87.44 254 GLN A N 1
ATOM 2092 C CA . GLN A 1 254 ? 19.214 -25.684 22.513 1.00 87.44 254 GLN A CA 1
ATOM 2093 C C . GLN A 1 254 ? 19.570 -24.186 22.630 1.00 87.44 254 GLN A C 1
ATOM 2095 O O . GLN A 1 254 ? 19.556 -23.674 23.753 1.00 87.44 254 GLN A O 1
ATOM 2100 N N . PRO A 1 255 ? 19.859 -23.441 21.540 1.00 92.00 255 PRO A N 1
ATOM 2101 C CA . PRO A 1 255 ? 20.160 -22.010 21.636 1.00 92.00 255 PRO A CA 1
ATOM 2102 C C . PRO A 1 255 ? 18.994 -21.195 22.212 1.00 92.00 255 PRO A C 1
ATOM 2104 O O . PRO A 1 255 ? 19.209 -20.319 23.049 1.00 92.00 255 PRO A O 1
ATOM 2107 N N . PHE A 1 256 ? 17.749 -21.519 21.856 1.00 94.31 256 PHE A N 1
ATOM 2108 C CA . PHE A 1 256 ? 16.577 -20.869 22.447 1.00 94.31 256 PHE A CA 1
ATOM 2109 C C . PHE A 1 256 ? 16.469 -21.135 23.957 1.00 94.31 256 PHE A C 1
ATOM 2111 O O . PHE A 1 256 ? 16.167 -20.216 24.718 1.00 94.31 256 PHE A O 1
ATOM 2118 N N . ALA A 1 257 ? 16.764 -22.360 24.407 1.00 93.31 257 ALA A N 1
ATOM 2119 C CA . ALA A 1 257 ? 16.782 -22.723 25.824 1.00 93.31 257 ALA A CA 1
ATOM 2120 C C . ALA A 1 257 ? 17.894 -21.996 26.607 1.00 93.31 257 ALA A C 1
ATOM 2122 O O . ALA A 1 257 ? 17.660 -21.566 27.736 1.00 93.31 257 ALA A O 1
ATOM 2123 N N . PHE A 1 258 ? 19.071 -21.782 26.005 1.00 94.25 258 PHE A N 1
ATOM 2124 C CA . PHE A 1 258 ? 20.112 -20.913 26.572 1.00 94.25 258 PHE A CA 1
ATOM 2125 C C . PHE A 1 258 ? 19.621 -19.468 26.753 1.00 94.25 258 PHE A C 1
ATOM 2127 O O . PHE A 1 258 ? 19.870 -18.856 27.793 1.00 94.25 258 PHE A O 1
ATOM 2134 N N . GLY A 1 259 ? 18.900 -18.928 25.766 1.00 94.75 259 GLY A N 1
ATOM 2135 C CA . GLY A 1 259 ? 18.276 -17.606 25.859 1.00 94.75 259 GLY A CA 1
ATOM 2136 C C . GLY A 1 259 ? 17.216 -17.523 26.962 1.00 94.75 259 GLY A C 1
ATOM 2137 O O . GLY A 1 259 ? 17.211 -16.571 27.742 1.00 94.75 259 GLY A O 1
ATOM 2138 N N . LEU A 1 260 ? 16.364 -18.547 27.067 1.00 93.75 260 LEU A N 1
ATOM 2139 C CA . LEU A 1 260 ? 15.339 -18.670 28.105 1.00 93.75 260 LEU A CA 1
ATOM 2140 C C . LEU A 1 260 ? 15.959 -18.665 29.511 1.00 93.75 260 LEU A C 1
ATOM 2142 O O . LEU A 1 260 ? 15.528 -17.898 30.372 1.00 93.75 260 LEU A O 1
ATOM 2146 N N . LEU A 1 261 ? 17.020 -19.456 29.710 1.00 94.19 261 LEU A N 1
ATOM 2147 C CA . LEU A 1 261 ? 17.799 -19.493 30.948 1.00 94.19 261 LEU A CA 1
ATOM 2148 C C . LEU A 1 261 ? 18.372 -18.111 31.297 1.00 94.19 261 LEU A C 1
ATOM 2150 O O . LEU A 1 261 ? 18.241 -17.670 32.435 1.00 94.19 261 LEU A O 1
ATOM 2154 N N . LEU A 1 262 ? 18.988 -17.411 30.335 1.00 92.69 262 LEU A N 1
ATOM 2155 C CA . LEU A 1 262 ? 19.528 -16.064 30.568 1.00 92.69 262 LEU A CA 1
ATOM 2156 C C . LEU A 1 262 ? 18.449 -15.082 31.009 1.00 92.69 262 LEU A C 1
ATOM 2158 O O . LEU A 1 262 ? 18.678 -14.297 31.924 1.00 92.69 262 LEU A O 1
ATOM 2162 N N . SER A 1 263 ? 17.281 -15.137 30.375 1.00 91.19 263 SER A N 1
ATOM 2163 C CA . SER A 1 263 ? 16.168 -14.260 30.711 1.00 91.19 263 SER A CA 1
ATOM 2164 C C . SER A 1 263 ? 15.625 -14.502 32.123 1.00 91.19 263 SER A C 1
ATOM 2166 O O . SER A 1 263 ? 15.313 -13.536 32.816 1.00 91.19 263 SER A O 1
ATOM 2168 N N . ASP A 1 264 ? 15.500 -15.760 32.548 1.00 90.38 264 ASP A N 1
ATOM 2169 C CA . ASP A 1 264 ? 15.061 -16.123 33.905 1.00 90.38 264 ASP A CA 1
ATOM 2170 C C . ASP A 1 264 ? 16.105 -15.703 34.957 1.00 90.38 264 ASP A C 1
ATOM 2172 O O . ASP A 1 264 ? 15.766 -15.130 35.993 1.00 90.38 264 ASP A O 1
ATOM 2176 N N . LEU A 1 265 ? 17.399 -15.893 34.666 1.00 88.31 265 LEU A N 1
ATOM 2177 C CA . LEU A 1 265 ? 18.489 -15.452 35.546 1.00 88.31 265 LEU A CA 1
ATOM 2178 C C . LEU A 1 265 ? 18.576 -13.922 35.677 1.00 88.31 265 LEU A C 1
ATOM 2180 O O . LEU A 1 265 ? 18.846 -13.424 36.774 1.00 88.31 265 LEU A O 1
ATOM 2184 N N . ASP A 1 266 ? 18.356 -13.187 34.582 1.00 86.12 266 ASP A N 1
ATOM 2185 C CA . ASP A 1 266 ? 18.334 -11.718 34.571 1.00 86.12 266 ASP A CA 1
ATOM 2186 C C . ASP A 1 266 ? 17.163 -11.190 35.412 1.00 86.12 266 ASP A C 1
ATOM 2188 O O . ASP A 1 266 ? 17.360 -10.412 36.346 1.00 86.12 266 ASP A O 1
ATOM 2192 N N . ALA A 1 267 ? 15.952 -11.698 35.157 1.00 83.00 267 ALA A N 1
ATOM 2193 C CA . ALA A 1 267 ? 14.744 -11.314 35.886 1.00 83.00 267 ALA A CA 1
ATOM 2194 C C . ALA A 1 267 ? 14.784 -11.708 37.371 1.00 83.00 267 ALA A C 1
ATOM 2196 O O . ALA A 1 267 ? 14.296 -10.971 38.227 1.00 83.00 267 ALA A O 1
ATOM 2197 N N . GLY A 1 268 ? 15.414 -12.840 37.699 1.00 77.50 268 GLY A N 1
ATOM 2198 C CA . GLY A 1 268 ? 15.664 -13.265 39.076 1.00 77.50 268 GLY A CA 1
ATOM 2199 C C . GLY A 1 268 ? 16.694 -12.410 39.827 1.00 77.50 268 GLY A C 1
ATOM 2200 O O . GLY A 1 268 ? 16.954 -12.672 41.000 1.00 77.50 268 GLY A O 1
ATOM 2201 N N . GLY A 1 269 ? 17.305 -11.412 39.176 1.00 74.12 269 GLY A N 1
ATOM 2202 C CA . GLY A 1 269 ? 18.281 -10.502 39.778 1.00 74.12 269 GLY A CA 1
ATOM 2203 C C . GLY A 1 269 ? 19.667 -11.114 40.006 1.00 74.12 269 GLY A C 1
ATOM 2204 O O . GLY A 1 269 ? 20.553 -10.444 40.539 1.00 74.12 269 GLY A O 1
ATOM 2205 N N . TYR A 1 270 ? 19.896 -12.359 39.579 1.00 78.06 270 TYR A N 1
ATOM 2206 C CA . TYR A 1 270 ? 21.164 -13.066 39.779 1.00 78.06 270 TYR A CA 1
ATOM 2207 C C . TYR A 1 270 ? 22.312 -12.429 38.985 1.00 78.06 270 TYR A C 1
ATOM 2209 O O . TYR A 1 270 ? 23.446 -12.394 39.459 1.00 78.06 270 TYR A O 1
ATOM 2217 N N . LEU A 1 271 ? 22.019 -11.869 37.806 1.00 76.69 271 LEU A N 1
ATOM 2218 C CA . LEU A 1 271 ? 23.009 -11.182 36.967 1.00 76.69 271 LEU A CA 1
ATOM 2219 C C . LEU A 1 271 ? 23.322 -9.758 37.456 1.00 76.69 271 LEU A C 1
ATOM 2221 O O . LEU A 1 271 ? 24.438 -9.272 37.268 1.00 76.69 271 LEU A O 1
ATOM 2225 N N . HIS A 1 272 ? 22.392 -9.107 38.165 1.00 67.94 272 HIS A N 1
ATOM 2226 C CA . HIS A 1 272 ? 22.625 -7.791 38.770 1.00 67.94 272 HIS A CA 1
ATOM 2227 C C . HIS A 1 272 ? 23.703 -7.826 39.865 1.00 67.94 272 HIS A C 1
ATOM 2229 O O . HIS A 1 272 ? 24.427 -6.843 40.039 1.00 67.94 272 HIS A O 1
ATOM 2235 N N . PHE A 1 273 ? 23.881 -8.963 40.548 1.00 66.12 273 PHE A N 1
ATOM 2236 C CA . PHE A 1 273 ? 24.968 -9.174 41.511 1.00 66.12 273 PHE A CA 1
ATOM 2237 C C . PHE A 1 273 ? 26.357 -8.961 40.882 1.00 66.12 273 PHE A C 1
ATOM 2239 O O . PHE A 1 273 ? 27.262 -8.453 41.543 1.00 66.12 273 PHE A O 1
ATOM 2246 N N . CYS A 1 274 ? 26.528 -9.240 39.586 1.00 64.56 274 CYS A N 1
ATOM 2247 C CA . CYS A 1 274 ? 27.797 -9.035 38.887 1.00 64.56 274 CYS A CA 1
ATOM 2248 C C . CYS A 1 274 ? 28.212 -7.555 38.790 1.00 64.56 274 CYS A C 1
ATOM 2250 O O . CYS A 1 274 ? 29.406 -7.264 38.722 1.00 64.56 274 CYS A O 1
ATOM 2252 N N . HIS A 1 275 ? 27.264 -6.612 38.851 1.00 63.34 275 HIS A N 1
ATOM 2253 C CA . HIS A 1 275 ? 27.566 -5.175 38.906 1.00 63.34 275 HIS A CA 1
ATOM 2254 C C . HIS A 1 275 ? 28.060 -4.709 40.285 1.00 63.34 275 HIS A C 1
ATOM 2256 O O . HIS A 1 275 ? 28.654 -3.639 40.386 1.00 63.34 275 HIS A O 1
ATOM 2262 N N . SER A 1 276 ? 27.851 -5.511 41.335 1.00 65.00 276 SER A N 1
ATOM 2263 C CA . SER A 1 276 ? 28.331 -5.253 42.700 1.00 65.00 276 SER A CA 1
ATOM 2264 C C . SER A 1 276 ? 29.772 -5.739 42.936 1.00 65.00 276 SER A C 1
ATOM 2266 O O . SER A 1 276 ? 30.321 -5.550 44.024 1.00 65.00 276 SER A O 1
ATOM 2268 N N . ILE A 1 277 ? 30.388 -6.397 41.951 1.00 74.88 277 ILE A N 1
ATOM 2269 C CA . ILE A 1 277 ? 31.728 -6.985 42.047 1.00 74.88 277 ILE A CA 1
ATOM 2270 C C . ILE A 1 277 ? 32.807 -5.906 41.814 1.00 74.88 277 ILE A C 1
ATOM 2272 O O . ILE A 1 277 ? 32.624 -4.977 41.029 1.00 74.88 277 ILE A O 1
ATOM 2276 N N . LYS A 1 278 ? 33.959 -6.015 42.499 1.00 73.50 278 LYS A N 1
ATOM 2277 C CA . LYS A 1 278 ? 35.096 -5.082 42.346 1.00 73.50 278 LYS A CA 1
ATOM 2278 C C . LYS A 1 278 ? 35.588 -5.026 40.889 1.00 73.50 278 LYS A C 1
ATOM 2280 O O . LYS A 1 278 ? 35.755 -6.065 40.255 1.00 73.50 278 LYS A O 1
ATOM 2285 N N . MET A 1 279 ? 35.952 -3.824 40.425 1.00 76.56 279 MET A N 1
ATOM 2286 C CA . MET A 1 279 ? 36.341 -3.508 39.037 1.00 76.56 279 MET A CA 1
ATOM 2287 C C . MET A 1 279 ? 37.301 -4.517 38.375 1.00 76.56 279 MET A C 1
ATOM 2289 O O . MET A 1 279 ? 37.093 -4.888 37.223 1.00 76.56 279 MET A O 1
ATOM 2293 N N . TYR A 1 280 ? 38.330 -4.991 39.088 1.00 78.31 280 TYR A N 1
ATOM 2294 C CA . TYR A 1 280 ? 39.304 -5.957 38.554 1.00 78.31 280 TYR A CA 1
ATOM 2295 C C . TYR A 1 280 ? 38.667 -7.303 38.159 1.00 78.31 280 TYR A C 1
ATOM 2297 O O . TYR A 1 280 ? 38.937 -7.830 37.081 1.00 78.31 280 TYR A O 1
ATOM 2305 N N . TRP A 1 281 ? 37.766 -7.833 38.988 1.00 82.19 281 TRP A N 1
ATOM 2306 C CA . TRP A 1 281 ? 37.063 -9.087 38.706 1.00 82.19 281 TRP A CA 1
ATOM 2307 C C . TRP A 1 281 ? 36.074 -8.934 37.547 1.00 82.19 281 TRP A C 1
ATOM 2309 O O . TRP A 1 281 ? 35.952 -9.841 36.731 1.00 82.19 281 TRP A O 1
ATOM 2319 N N . THR A 1 282 ? 35.429 -7.773 37.406 1.00 79.94 282 THR A N 1
ATOM 2320 C CA . THR A 1 282 ? 34.563 -7.474 36.253 1.00 79.94 282 THR A CA 1
ATOM 2321 C C . THR A 1 282 ? 35.349 -7.469 34.937 1.00 79.94 282 THR A C 1
ATOM 2323 O O . THR A 1 282 ? 34.856 -7.961 33.924 1.00 79.94 282 THR A O 1
ATOM 2326 N N . ILE A 1 283 ? 36.587 -6.960 34.940 1.00 85.38 283 ILE A N 1
ATOM 2327 C CA . ILE A 1 283 ? 37.477 -7.002 33.768 1.00 85.38 283 ILE A CA 1
ATOM 2328 C C . ILE A 1 283 ? 37.847 -8.450 33.427 1.00 85.38 283 ILE A C 1
ATOM 2330 O O . ILE A 1 283 ? 37.720 -8.841 32.268 1.00 85.38 283 ILE A O 1
ATOM 2334 N N . LEU A 1 284 ? 38.238 -9.259 34.419 1.00 88.44 284 LEU A N 1
ATOM 2335 C CA . LEU A 1 284 ? 38.561 -10.677 34.213 1.00 88.44 284 LEU A CA 1
ATOM 2336 C C . LEU A 1 284 ? 37.370 -11.480 33.678 1.00 88.44 284 LEU A C 1
ATOM 2338 O O . LEU A 1 284 ? 37.536 -12.258 32.741 1.00 88.44 284 LEU A O 1
ATOM 2342 N N . ILE A 1 285 ? 36.170 -11.271 34.227 1.00 87.81 285 ILE A N 1
ATOM 2343 C CA . ILE A 1 285 ? 34.942 -11.929 33.759 1.00 87.81 285 ILE A CA 1
ATOM 2344 C C . ILE A 1 285 ? 34.650 -11.540 32.307 1.00 87.81 285 ILE A C 1
ATOM 2346 O O . ILE A 1 285 ? 34.409 -12.414 31.481 1.00 87.81 285 ILE A O 1
ATOM 2350 N N . ASN A 1 286 ? 34.725 -10.250 31.968 1.00 90.50 286 ASN A N 1
ATOM 2351 C CA . ASN A 1 286 ? 34.488 -9.788 30.600 1.00 90.50 286 ASN A CA 1
ATOM 2352 C C . ASN A 1 286 ? 35.518 -10.355 29.614 1.00 90.50 286 ASN A C 1
ATOM 2354 O O . ASN A 1 286 ? 35.135 -10.814 28.542 1.00 90.50 286 ASN A O 1
ATOM 2358 N N . LEU A 1 287 ? 36.807 -10.361 29.970 1.00 92.12 287 LEU A N 1
ATOM 2359 C CA . LEU A 1 287 ? 37.861 -10.953 29.139 1.00 92.12 287 LEU A CA 1
ATOM 2360 C C . LEU A 1 287 ? 37.648 -12.457 28.951 1.00 92.12 287 LEU A C 1
ATOM 2362 O O . LEU A 1 287 ? 37.763 -12.952 27.835 1.00 92.12 287 LEU A O 1
ATOM 2366 N N . SER A 1 288 ? 37.276 -13.164 30.018 1.00 92.56 288 SER A N 1
ATOM 2367 C CA . SER A 1 288 ? 36.942 -14.587 29.970 1.00 92.56 288 SER A CA 1
ATOM 2368 C C . SER A 1 288 ? 35.757 -14.856 29.037 1.00 92.56 288 SER A C 1
ATOM 2370 O O . SER A 1 288 ? 35.856 -15.695 28.148 1.00 92.56 288 SER A O 1
ATOM 2372 N N . LEU A 1 289 ? 34.668 -14.085 29.145 1.00 93.69 289 LEU A N 1
ATOM 2373 C CA . LEU A 1 289 ? 33.506 -14.209 28.257 1.00 93.69 289 LEU A CA 1
ATOM 2374 C C . LEU A 1 289 ? 33.845 -13.912 26.791 1.00 93.69 289 LEU A C 1
ATOM 2376 O O . LEU A 1 289 ? 33.335 -14.598 25.906 1.00 93.69 289 LEU A O 1
ATOM 2380 N N . ILE A 1 290 ? 34.715 -12.933 26.517 1.00 93.62 290 ILE A N 1
ATOM 2381 C CA . ILE A 1 290 ? 35.205 -12.646 25.159 1.00 93.62 290 ILE A CA 1
ATOM 2382 C C . ILE A 1 290 ? 36.009 -13.834 24.624 1.00 93.62 290 ILE A C 1
ATOM 2384 O O . ILE A 1 290 ? 35.745 -14.293 23.515 1.00 93.62 290 ILE A O 1
ATOM 2388 N N . LEU A 1 291 ? 36.944 -14.365 25.417 1.00 92.75 291 LEU A N 1
ATOM 2389 C CA . LEU A 1 291 ? 37.754 -15.523 25.035 1.00 92.75 291 LEU A CA 1
ATOM 2390 C C . LEU A 1 291 ? 36.886 -16.759 24.790 1.00 92.75 291 LEU A C 1
ATOM 2392 O O . LEU A 1 291 ? 37.060 -17.415 23.770 1.00 92.75 291 LEU A O 1
ATOM 2396 N N . PHE A 1 292 ? 35.909 -17.039 25.655 1.00 92.50 292 PHE A N 1
ATOM 2397 C CA . PHE A 1 292 ? 34.967 -18.144 25.467 1.00 92.50 292 PHE A CA 1
ATOM 2398 C C . PHE A 1 292 ? 34.065 -17.954 24.250 1.00 92.50 292 PHE A C 1
ATOM 2400 O O . PHE A 1 292 ? 33.814 -18.916 23.529 1.00 92.50 292 PHE A O 1
ATOM 2407 N N . THR A 1 293 ? 33.615 -16.727 23.983 1.00 93.50 293 THR A N 1
ATOM 2408 C CA . THR A 1 293 ? 32.833 -16.413 22.779 1.00 93.50 293 THR A CA 1
ATOM 2409 C C . THR A 1 293 ? 33.648 -16.678 21.520 1.00 93.50 293 THR A C 1
ATOM 2411 O O . THR A 1 293 ? 33.165 -17.342 20.609 1.00 93.50 293 THR A O 1
ATOM 2414 N N . ILE A 1 294 ? 34.890 -16.188 21.473 1.00 90.88 294 ILE A N 1
ATOM 2415 C CA . ILE A 1 294 ? 35.795 -16.421 20.346 1.00 90.88 294 ILE A CA 1
ATOM 2416 C C . ILE A 1 294 ? 36.077 -17.914 20.203 1.00 90.88 294 ILE A C 1
ATOM 2418 O O . ILE A 1 294 ? 36.034 -18.437 19.092 1.00 90.88 294 ILE A O 1
ATOM 2422 N N . TYR A 1 295 ? 36.328 -18.597 21.322 1.00 88.12 295 TYR A N 1
ATOM 2423 C CA . TYR A 1 295 ? 36.677 -20.005 21.333 1.00 88.12 295 TYR A CA 1
ATOM 2424 C C . TYR A 1 295 ? 35.499 -20.851 20.820 1.00 88.12 295 TYR A C 1
ATOM 2426 O O . TYR A 1 295 ? 35.520 -21.369 19.709 1.00 88.12 295 TYR A O 1
ATOM 2434 N N . PHE A 1 296 ? 34.392 -20.896 21.555 1.00 89.06 296 PHE A N 1
ATOM 2435 C CA . PHE A 1 296 ? 33.250 -21.728 21.181 1.00 89.06 296 PHE A CA 1
ATOM 2436 C C . PHE A 1 296 ? 32.510 -21.249 19.926 1.00 89.06 296 PHE A C 1
ATOM 2438 O O . PHE A 1 296 ? 32.003 -22.068 19.163 1.00 89.06 296 PHE A O 1
ATOM 2445 N N . GLY A 1 297 ? 32.471 -19.941 19.664 1.00 88.31 297 GLY A N 1
ATOM 2446 C CA . GLY A 1 297 ? 31.823 -19.392 18.473 1.00 88.31 297 GLY A CA 1
ATOM 2447 C C . GLY A 1 297 ? 32.571 -19.666 17.165 1.00 88.31 297 GLY A C 1
ATOM 2448 O O . GLY A 1 297 ? 31.972 -19.606 16.096 1.00 88.31 297 GLY A O 1
ATOM 2449 N N . SER A 1 298 ? 33.861 -20.015 17.218 1.00 86.88 298 SER A N 1
ATOM 2450 C CA . SER A 1 298 ? 34.632 -20.421 16.031 1.00 86.88 298 SER A CA 1
ATOM 2451 C C . SER A 1 298 ? 34.642 -21.941 15.787 1.00 86.88 298 SER A C 1
ATOM 2453 O O . SER A 1 298 ? 35.317 -22.422 14.868 1.00 86.88 298 SER A O 1
ATOM 2455 N N . TYR A 1 299 ? 33.856 -22.709 16.550 1.00 82.88 299 TYR A N 1
ATOM 2456 C CA . TYR A 1 299 ? 33.778 -24.166 16.432 1.00 82.88 299 TYR A CA 1
ATOM 2457 C C . TYR A 1 299 ? 33.173 -24.634 15.080 1.00 82.88 299 TYR A C 1
ATOM 2459 O O . TYR A 1 299 ? 32.137 -24.118 14.652 1.00 82.88 299 TYR A O 1
ATOM 2467 N N . PRO A 1 300 ? 33.779 -25.614 14.369 1.00 75.00 300 PRO A N 1
ATOM 2468 C CA . PRO A 1 300 ? 33.236 -26.172 13.123 1.00 75.00 300 PRO A CA 1
ATOM 2469 C C . PRO A 1 300 ? 32.038 -27.100 13.328 1.00 75.00 300 PRO A C 1
ATOM 2471 O O . PRO A 1 300 ? 32.162 -28.130 13.973 1.00 75.00 300 PRO A O 1
ATOM 2474 N N . VAL A 1 301 ? 30.910 -26.797 12.679 1.00 69.62 301 VAL A N 1
ATOM 2475 C CA . VAL A 1 301 ? 29.702 -27.642 12.733 1.00 69.62 301 VAL A CA 1
ATOM 2476 C C . VAL A 1 301 ? 29.700 -28.774 11.691 1.00 69.62 301 VAL A C 1
ATOM 2478 O O . VAL A 1 301 ? 29.309 -29.885 12.025 1.00 69.62 301 VAL A O 1
ATOM 2481 N N . PHE A 1 302 ? 30.152 -28.524 10.453 1.00 60.56 302 PHE A N 1
ATOM 2482 C CA . PHE A 1 302 ? 29.939 -29.440 9.311 1.00 60.56 302 PHE A CA 1
ATOM 2483 C C . PHE A 1 302 ? 31.194 -30.149 8.758 1.00 60.56 302 PHE A C 1
ATOM 2485 O O . PHE A 1 302 ? 31.067 -30.968 7.858 1.00 60.56 302 PHE A O 1
ATOM 2492 N N . ASN A 1 303 ? 32.399 -29.879 9.279 1.00 56.06 303 ASN A N 1
ATOM 2493 C CA . ASN A 1 303 ? 33.642 -30.514 8.802 1.00 56.06 303 ASN A CA 1
ATOM 2494 C C . ASN A 1 303 ? 34.173 -31.523 9.830 1.00 56.06 303 ASN A C 1
ATOM 2496 O O . ASN A 1 303 ? 34.972 -31.167 10.698 1.00 56.06 303 ASN A O 1
ATOM 2500 N N . THR A 1 304 ? 33.746 -32.779 9.713 1.00 49.12 304 THR A N 1
ATOM 2501 C CA . THR A 1 304 ? 34.169 -33.893 10.581 1.00 49.12 304 THR A CA 1
ATOM 2502 C C . THR A 1 304 ? 35.665 -34.196 10.470 1.00 49.12 304 THR A C 1
ATOM 2504 O O . THR A 1 304 ? 36.307 -34.471 11.481 1.00 49.12 304 THR A O 1
ATOM 2507 N N . ASP A 1 305 ? 36.256 -34.036 9.283 1.00 47.00 305 ASP A N 1
ATOM 2508 C CA . ASP A 1 305 ? 37.683 -34.317 9.045 1.00 47.00 305 ASP A CA 1
ATOM 2509 C C . ASP A 1 305 ? 38.611 -33.323 9.766 1.00 47.00 305 ASP A C 1
ATOM 2511 O O . ASP A 1 305 ? 39.725 -33.659 10.160 1.00 47.00 305 ASP A O 1
ATOM 2515 N N . VAL A 1 306 ? 38.125 -32.101 10.012 1.00 52.66 306 VAL A N 1
ATOM 2516 C CA . VAL A 1 306 ? 38.845 -31.047 10.750 1.00 52.66 306 VAL A CA 1
ATOM 2517 C C . VAL A 1 306 ? 38.764 -31.260 12.266 1.00 52.66 306 VAL A C 1
ATOM 2519 O O . VAL A 1 306 ? 39.689 -30.902 12.996 1.00 52.66 306 VAL A O 1
ATOM 2522 N N . VAL A 1 307 ? 37.664 -31.838 12.754 1.00 51.84 307 VAL A N 1
ATOM 2523 C CA . VAL A 1 307 ? 37.460 -32.137 14.183 1.00 51.84 307 VAL A CA 1
ATOM 2524 C C . VAL A 1 307 ? 38.244 -33.384 14.602 1.00 51.84 307 VAL A C 1
ATOM 2526 O O . VAL A 1 307 ? 38.758 -33.429 15.716 1.00 51.84 307 VAL A O 1
ATOM 2529 N N . ASN A 1 308 ? 38.400 -34.348 13.689 1.00 47.69 308 ASN A N 1
ATOM 2530 C CA . ASN A 1 308 ? 39.080 -35.622 13.937 1.00 47.69 308 ASN A CA 1
ATOM 2531 C C . ASN A 1 308 ? 40.594 -35.596 13.641 1.00 47.69 308 ASN A C 1
ATOM 2533 O O . ASN A 1 308 ? 41.297 -36.555 13.958 1.00 47.69 308 ASN A O 1
ATOM 2537 N N . GLY A 1 309 ? 41.115 -34.515 13.052 1.00 51.41 309 GLY A N 1
ATOM 2538 C CA . GLY A 1 309 ? 42.548 -34.330 12.817 1.00 51.41 309 GLY A CA 1
ATOM 2539 C C . GLY A 1 309 ? 43.313 -33.971 14.098 1.00 51.41 309 GLY A C 1
ATOM 2540 O O . GLY A 1 309 ? 42.972 -33.015 14.798 1.00 51.41 309 GLY A O 1
ATOM 2541 N N . SER A 1 310 ? 44.390 -34.702 14.398 1.00 47.72 310 SER A N 1
ATOM 2542 C CA . SER A 1 310 ? 45.304 -34.382 15.501 1.00 47.72 310 SER A CA 1
ATOM 2543 C C . SER A 1 310 ? 45.988 -33.030 15.252 1.00 47.72 310 SER A C 1
ATOM 2545 O O . SER A 1 310 ? 46.776 -32.910 14.316 1.00 47.72 310 SER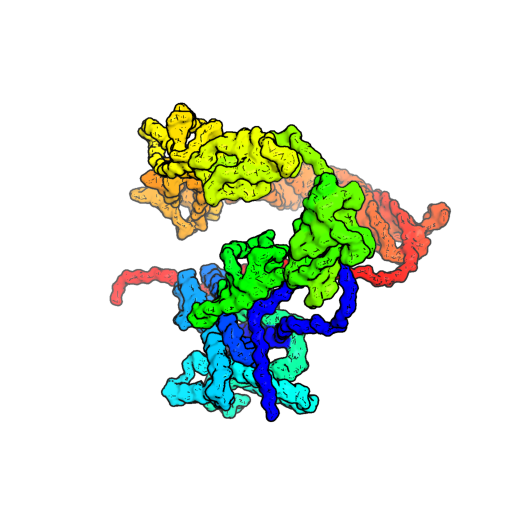 A O 1
ATOM 2547 N N . GLY A 1 311 ? 45.703 -32.019 16.081 1.00 54.16 311 GLY A N 1
ATOM 2548 C CA . GLY A 1 311 ? 46.368 -30.707 16.019 1.00 54.16 311 GLY A CA 1
ATOM 2549 C C . GLY A 1 311 ? 45.462 -29.485 15.826 1.00 54.16 311 GLY A C 1
ATOM 2550 O O . GLY A 1 311 ? 45.978 -28.379 15.683 1.00 54.16 311 GLY A O 1
ATOM 2551 N N . THR A 1 312 ? 44.132 -29.628 15.840 1.00 61.56 312 THR A N 1
ATOM 2552 C CA . THR A 1 312 ? 43.219 -28.470 15.811 1.00 61.56 312 THR A CA 1
ATOM 2553 C C . THR A 1 312 ? 42.875 -27.966 17.218 1.00 61.56 312 THR A C 1
ATOM 2555 O O . THR A 1 312 ? 42.782 -28.744 18.171 1.00 61.56 312 THR A O 1
ATOM 2558 N N . LEU A 1 313 ? 42.636 -26.651 17.346 1.00 68.56 313 LEU A N 1
ATOM 2559 C CA . LEU A 1 313 ? 42.243 -25.959 18.591 1.00 68.56 313 LEU A CA 1
ATOM 2560 C C . LEU A 1 313 ? 40.981 -26.560 19.264 1.00 68.56 313 LEU A C 1
ATOM 2562 O O . LEU A 1 313 ? 40.760 -26.373 20.462 1.00 68.56 313 LEU A O 1
ATOM 2566 N N . TRP A 1 314 ? 40.176 -27.302 18.494 1.00 70.50 314 TRP A N 1
ATOM 2567 C CA . TRP A 1 314 ? 38.872 -27.868 18.871 1.00 70.50 314 TRP A CA 1
ATOM 2568 C C . TRP A 1 314 ? 38.893 -29.364 19.193 1.00 70.50 314 TRP A C 1
ATOM 2570 O O . TRP A 1 314 ? 37.879 -29.900 19.641 1.00 70.50 314 TRP A O 1
ATOM 2580 N N . SER A 1 315 ? 40.031 -30.031 18.985 1.00 60.06 315 SER A N 1
ATOM 2581 C CA . SER A 1 315 ? 40.192 -31.482 19.164 1.00 60.06 315 SER A CA 1
ATOM 2582 C C . SER A 1 315 ? 39.740 -32.050 20.529 1.00 60.06 315 SER A C 1
ATOM 2584 O O . SER A 1 315 ? 39.196 -33.154 20.533 1.00 60.06 315 SER A O 1
ATOM 2586 N N . PRO A 1 316 ? 39.827 -31.344 21.681 1.00 60.59 316 PRO A N 1
ATOM 2587 C CA . PRO A 1 316 ? 39.354 -31.885 22.964 1.00 60.59 316 PRO A CA 1
ATOM 2588 C C . PRO A 1 316 ? 37.824 -32.011 23.082 1.00 60.59 316 PRO A C 1
ATOM 2590 O O . PRO A 1 316 ? 37.330 -32.648 24.008 1.00 60.59 316 PRO A O 1
ATOM 2593 N N . LEU A 1 317 ? 37.061 -31.381 22.181 1.00 64.38 317 LEU A N 1
ATOM 2594 C CA . LEU A 1 317 ? 35.610 -31.186 22.303 1.00 64.38 317 LEU A CA 1
ATOM 2595 C C . LEU A 1 317 ? 34.774 -32.088 21.377 1.00 64.38 317 LEU A C 1
ATOM 2597 O O . LEU A 1 317 ? 33.547 -31.975 21.370 1.00 64.38 317 LEU A O 1
ATOM 2601 N N . GLY A 1 318 ? 35.409 -32.974 20.599 1.00 57.22 318 GLY A N 1
ATOM 2602 C CA . GLY A 1 318 ? 34.773 -33.789 19.546 1.00 57.22 318 GLY A CA 1
ATOM 2603 C C . GLY A 1 318 ? 33.693 -34.782 20.007 1.00 57.22 318 GLY A C 1
ATOM 2604 O O . GLY A 1 318 ? 33.067 -35.431 19.179 1.00 57.22 318 GLY A O 1
ATOM 2605 N N . TRP A 1 319 ? 33.451 -34.888 21.316 1.00 53.81 319 TRP A N 1
ATOM 2606 C CA . TRP A 1 319 ? 32.464 -35.786 21.925 1.00 53.81 319 TRP A CA 1
ATOM 2607 C C . TRP A 1 319 ? 31.044 -35.192 21.973 1.00 53.81 319 TRP A C 1
ATOM 2609 O O . TRP A 1 319 ? 30.087 -35.919 22.229 1.00 53.81 319 TRP A O 1
ATOM 2619 N N . MET A 1 320 ? 30.890 -33.879 21.751 1.00 58.00 320 MET A N 1
ATOM 2620 C CA . MET A 1 320 ? 29.598 -33.175 21.770 1.00 58.00 320 MET A CA 1
ATOM 2621 C C . MET A 1 320 ? 29.301 -32.497 20.424 1.00 58.00 320 MET A C 1
ATOM 2623 O O . MET A 1 320 ? 30.209 -32.064 19.720 1.00 58.00 320 MET A O 1
ATOM 2627 N N . PHE A 1 321 ? 28.015 -32.367 20.086 1.00 71.12 321 PHE A N 1
ATOM 2628 C CA . PHE A 1 321 ? 27.522 -31.807 18.818 1.00 71.12 321 PHE A CA 1
ATOM 2629 C C . PHE A 1 321 ? 28.013 -30.380 18.555 1.00 71.12 321 PHE A C 1
ATOM 2631 O O . PHE A 1 321 ? 27.961 -29.531 19.444 1.00 71.12 321 PHE A O 1
ATOM 2638 N N . GLY A 1 322 ? 28.378 -30.066 17.309 1.00 76.31 322 GLY A N 1
ATOM 2639 C CA . GLY A 1 322 ? 28.878 -28.732 16.953 1.00 76.31 322 GLY A CA 1
ATOM 2640 C C . GLY A 1 322 ? 27.911 -27.583 17.256 1.00 76.31 322 GLY A C 1
ATOM 2641 O O . GLY A 1 322 ? 28.350 -26.529 17.713 1.00 76.31 322 GLY A O 1
ATOM 2642 N N . TRP A 1 323 ? 26.600 -27.805 17.100 1.00 81.44 323 TRP A N 1
ATOM 2643 C CA . TRP A 1 323 ? 25.553 -26.826 17.429 1.00 81.44 323 TRP A CA 1
ATOM 2644 C C . TRP A 1 323 ? 25.515 -26.439 18.910 1.00 81.44 323 TRP A C 1
ATOM 2646 O O . TRP A 1 323 ? 25.216 -25.288 19.235 1.00 81.44 323 TRP A O 1
ATOM 2656 N N . PHE A 1 324 ? 25.867 -27.358 19.813 1.00 85.69 324 PHE A N 1
ATOM 2657 C CA . PHE A 1 324 ? 25.933 -27.066 21.242 1.00 85.69 324 PHE A CA 1
ATOM 2658 C C . PHE A 1 324 ? 27.024 -26.031 21.539 1.00 85.69 324 PHE A C 1
ATOM 2660 O O . PHE A 1 324 ? 26.764 -25.037 22.218 1.00 85.69 324 PHE A O 1
ATOM 2667 N N . TRP A 1 325 ? 28.225 -26.223 20.985 1.00 87.00 325 TRP A N 1
ATOM 2668 C CA . TRP A 1 325 ? 29.363 -25.339 21.231 1.00 87.00 325 TRP A CA 1
ATOM 2669 C C . TRP A 1 325 ? 29.118 -23.929 20.702 1.00 87.00 325 TRP A C 1
ATOM 2671 O O . TRP A 1 325 ? 29.254 -22.964 21.450 1.00 87.00 325 TRP A O 1
ATOM 2681 N N . ILE A 1 326 ? 28.656 -23.781 19.461 1.00 88.88 326 ILE A N 1
ATOM 2682 C CA . ILE A 1 326 ? 28.358 -22.444 18.926 1.00 88.88 326 ILE A CA 1
ATOM 2683 C C . ILE A 1 326 ? 27.209 -21.755 19.683 1.00 88.88 326 ILE A C 1
ATOM 2685 O O . ILE A 1 326 ? 27.247 -20.538 19.870 1.00 88.88 326 ILE A O 1
ATOM 2689 N N . SER A 1 327 ? 26.238 -22.518 20.204 1.00 91.62 327 SER A N 1
ATOM 2690 C CA . SER A 1 327 ? 25.169 -21.991 21.064 1.00 91.62 327 SER A CA 1
ATOM 2691 C C . SER A 1 327 ? 25.705 -21.517 22.415 1.00 91.62 327 SER A C 1
ATOM 2693 O O . SER A 1 327 ? 25.290 -20.465 22.900 1.00 91.62 327 SER A O 1
ATOM 2695 N N . LEU A 1 328 ? 26.672 -22.235 22.996 1.00 92.06 328 LEU A N 1
ATOM 2696 C CA . LEU A 1 328 ? 27.388 -21.809 24.199 1.00 92.06 328 LEU A CA 1
ATOM 2697 C C . LEU A 1 328 ? 28.193 -20.524 23.946 1.00 92.06 328 LEU A C 1
ATOM 2699 O O . LEU A 1 328 ? 28.174 -19.613 24.772 1.00 92.06 328 LEU A O 1
ATOM 2703 N N . GLY A 1 329 ? 28.831 -20.401 22.780 1.00 93.38 329 GLY A N 1
ATOM 2704 C CA . GLY A 1 329 ? 29.464 -19.153 22.347 1.00 93.38 329 GLY A CA 1
ATOM 2705 C C . GLY A 1 329 ? 28.463 -17.994 22.263 1.00 93.38 329 GLY A C 1
ATOM 2706 O O . GLY A 1 329 ? 28.736 -16.901 22.758 1.00 93.38 329 GLY A O 1
ATOM 2707 N N . GLY A 1 330 ? 27.280 -18.234 21.684 1.00 95.25 330 GLY A N 1
ATOM 2708 C CA . GLY A 1 330 ? 26.194 -17.251 21.608 1.00 95.25 330 GLY A CA 1
ATOM 2709 C C . GLY A 1 330 ? 25.661 -16.849 22.989 1.00 95.25 330 GLY A C 1
ATOM 2710 O O . GLY A 1 330 ? 25.433 -15.666 23.244 1.00 95.25 330 GLY A O 1
ATOM 2711 N N . PHE A 1 331 ? 25.539 -17.811 23.908 1.00 95.44 331 PHE A N 1
ATOM 2712 C CA . PHE A 1 331 ? 25.207 -17.577 25.316 1.00 95.44 331 PHE A CA 1
ATOM 2713 C C . PHE A 1 331 ? 26.246 -16.681 25.998 1.00 95.44 331 PHE A C 1
ATOM 2715 O O . PHE A 1 331 ? 25.868 -15.692 26.625 1.00 95.44 331 PHE A O 1
ATOM 2722 N N . CYS A 1 332 ? 27.543 -16.961 25.836 1.00 95.88 332 CYS A N 1
ATOM 2723 C CA . CYS A 1 332 ? 28.618 -16.129 26.384 1.00 95.88 332 CYS A CA 1
ATOM 2724 C C . CYS A 1 332 ? 28.590 -14.699 25.822 1.00 95.88 332 CYS A C 1
ATOM 2726 O O . CYS A 1 332 ? 28.742 -13.744 26.587 1.00 95.88 332 CYS A O 1
ATOM 2728 N N . LEU A 1 333 ? 28.343 -14.540 24.518 1.00 95.62 333 LEU A N 1
ATOM 2729 C CA . LEU A 1 333 ? 28.238 -13.232 23.868 1.00 95.62 333 LEU A CA 1
ATOM 2730 C C . LEU A 1 333 ? 27.043 -12.425 24.392 1.00 95.62 333 LEU A C 1
ATOM 2732 O O . LEU A 1 333 ? 27.174 -11.235 24.696 1.00 95.62 333 LEU A O 1
ATOM 2736 N N . LEU A 1 334 ? 25.877 -13.064 24.527 1.00 94.69 334 LEU A N 1
ATOM 2737 C CA . LEU A 1 334 ? 24.688 -12.405 25.058 1.00 94.69 334 LEU A CA 1
ATOM 2738 C C . LEU A 1 334 ? 24.869 -12.059 26.542 1.00 94.69 334 LEU A C 1
ATOM 2740 O O . LEU A 1 334 ? 24.563 -10.937 26.945 1.00 94.69 334 LEU A O 1
ATOM 2744 N N . LEU A 1 335 ? 25.446 -12.963 27.337 1.00 93.06 335 LEU A N 1
ATOM 2745 C CA . LEU A 1 335 ? 25.780 -12.729 28.743 1.00 93.06 335 LEU A CA 1
ATOM 2746 C C . LEU A 1 335 ? 26.751 -11.547 28.909 1.00 93.06 335 LEU A C 1
ATOM 2748 O O . LEU A 1 335 ? 26.526 -10.681 29.756 1.00 93.06 335 LEU A O 1
ATOM 2752 N N . LEU A 1 336 ? 27.773 -11.445 28.051 1.00 92.62 336 LEU A N 1
ATOM 2753 C CA . LEU A 1 336 ? 28.678 -10.292 27.996 1.00 92.62 336 LEU A CA 1
ATOM 2754 C C . LEU A 1 336 ? 27.916 -8.990 27.709 1.00 92.62 336 LEU A C 1
ATOM 2756 O O . LEU A 1 336 ? 28.198 -7.967 28.332 1.00 92.62 336 LEU A O 1
ATOM 2760 N N . SER A 1 337 ? 26.941 -9.015 26.795 1.00 91.62 337 SER A N 1
ATOM 2761 C CA . SER A 1 337 ? 26.114 -7.842 26.469 1.00 91.62 337 SER A CA 1
ATOM 2762 C C . SER A 1 337 ? 25.200 -7.398 27.609 1.00 91.62 337 SER A C 1
ATOM 2764 O O . SER A 1 337 ? 24.955 -6.202 27.767 1.00 91.62 337 SER A O 1
ATOM 2766 N N . ILE A 1 338 ? 24.747 -8.329 28.448 1.00 88.75 338 ILE A N 1
ATOM 2767 C CA . ILE A 1 338 ? 23.903 -8.021 29.605 1.00 88.75 338 ILE A CA 1
ATOM 2768 C C . ILE A 1 338 ? 24.757 -7.472 30.759 1.00 88.75 338 ILE A C 1
ATOM 2770 O O . ILE A 1 338 ? 24.391 -6.460 31.350 1.00 88.75 338 ILE A O 1
ATOM 2774 N N . ILE A 1 339 ? 25.924 -8.066 31.037 1.00 87.06 339 ILE A N 1
ATOM 2775 C CA . ILE A 1 339 ? 26.760 -7.711 32.200 1.00 87.06 339 ILE A CA 1
ATOM 2776 C C . ILE A 1 339 ? 27.680 -6.503 31.936 1.00 87.06 339 ILE A C 1
ATOM 2778 O O . ILE A 1 339 ? 27.915 -5.681 32.824 1.00 87.06 339 ILE A O 1
ATOM 2782 N N . SER A 1 340 ? 28.254 -6.366 30.738 1.00 89.19 340 SER A N 1
ATOM 2783 C CA . SER A 1 340 ? 29.317 -5.382 30.489 1.00 89.19 340 SER A CA 1
ATOM 2784 C C . SER A 1 340 ? 28.785 -4.037 30.002 1.00 89.19 340 SER A C 1
ATOM 2786 O O . SER A 1 340 ? 28.350 -3.892 28.858 1.00 89.19 340 SER A O 1
ATOM 2788 N N . LYS A 1 341 ? 28.922 -2.989 30.828 1.00 84.94 341 LYS A N 1
ATOM 2789 C CA . LYS A 1 341 ? 28.481 -1.636 30.449 1.00 84.94 341 LYS A CA 1
ATOM 2790 C C . LYS A 1 341 ? 29.265 -1.048 29.274 1.00 84.94 341 LYS A C 1
ATOM 2792 O O . LYS A 1 341 ? 28.683 -0.384 28.419 1.00 84.94 341 LYS A O 1
ATOM 2797 N N . ASN A 1 342 ? 30.565 -1.325 29.197 1.00 87.56 342 ASN A N 1
ATOM 2798 C CA . ASN A 1 342 ? 31.403 -0.868 28.086 1.00 87.56 342 ASN A CA 1
ATOM 2799 C C . ASN A 1 342 ? 30.955 -1.502 26.767 1.00 87.56 342 ASN A C 1
ATOM 2801 O O . ASN A 1 342 ? 30.859 -0.816 25.750 1.00 87.56 342 ASN A O 1
ATOM 2805 N N . PHE A 1 343 ? 30.616 -2.793 26.800 1.00 89.75 343 PHE A N 1
ATOM 2806 C CA . PHE A 1 343 ? 30.122 -3.492 25.623 1.00 89.75 343 PHE A CA 1
ATOM 2807 C C . PHE A 1 343 ? 28.720 -3.009 25.222 1.00 89.75 343 PHE A C 1
ATOM 2809 O O . PHE A 1 343 ? 28.481 -2.754 24.045 1.00 89.75 343 PHE A O 1
ATOM 2816 N N . GLN A 1 344 ? 27.826 -2.743 26.184 1.00 91.19 344 GLN A N 1
ATOM 2817 C CA . GLN A 1 344 ? 26.538 -2.090 25.905 1.00 91.19 344 GLN A CA 1
ATOM 2818 C C . GLN A 1 344 ? 26.705 -0.726 25.229 1.00 91.19 344 GLN A C 1
ATOM 2820 O O . GLN A 1 344 ? 25.972 -0.419 24.289 1.00 91.19 344 GLN A O 1
ATOM 2825 N N . ASN A 1 345 ? 27.656 0.094 25.688 1.00 89.69 345 ASN A N 1
ATOM 2826 C CA . ASN A 1 345 ? 27.921 1.409 25.103 1.00 89.69 345 ASN A CA 1
ATOM 2827 C C . ASN A 1 345 ? 28.420 1.286 23.656 1.00 89.69 345 ASN A C 1
ATOM 2829 O O . ASN A 1 345 ? 27.949 2.022 22.793 1.00 89.69 345 ASN A O 1
ATOM 2833 N N . PHE A 1 346 ? 29.308 0.325 23.376 1.00 92.62 346 PHE A N 1
ATOM 2834 C CA . PHE A 1 346 ? 29.760 0.012 22.017 1.00 92.62 346 PHE A CA 1
ATOM 2835 C C . PHE A 1 346 ? 28.594 -0.408 21.106 1.00 92.62 346 PHE A C 1
ATOM 2837 O O . PHE A 1 346 ? 28.397 0.167 20.033 1.00 92.62 346 PHE A O 1
ATOM 2844 N N . LEU A 1 347 ? 27.769 -1.349 21.568 1.00 91.56 347 LEU A N 1
ATOM 2845 C CA . LEU A 1 347 ? 26.599 -1.836 20.833 1.00 91.56 347 LEU A CA 1
ATOM 2846 C C . LEU A 1 347 ? 25.514 -0.761 20.643 1.00 91.56 347 LEU A C 1
ATOM 2848 O O . LEU A 1 347 ? 24.732 -0.833 19.700 1.00 91.56 347 LEU A O 1
ATOM 2852 N N . SER A 1 348 ? 25.478 0.251 21.514 1.00 91.06 348 SER A N 1
ATOM 2853 C CA . SER A 1 348 ? 24.530 1.371 21.443 1.00 91.06 348 SER A CA 1
ATOM 2854 C C . SER A 1 348 ? 25.039 2.559 20.614 1.00 91.06 348 SER A C 1
ATOM 2856 O O . SER A 1 348 ? 24.353 3.579 20.540 1.00 91.06 348 SER A O 1
ATOM 2858 N N . THR A 1 349 ? 26.223 2.470 19.996 1.00 92.88 349 THR A N 1
ATOM 2859 C CA . THR A 1 349 ? 26.716 3.510 19.075 1.00 92.88 349 THR A CA 1
ATOM 2860 C C . THR A 1 349 ? 25.777 3.674 17.877 1.00 92.88 349 THR A C 1
ATOM 2862 O O . THR A 1 349 ? 25.140 2.719 17.436 1.00 92.88 349 THR A O 1
ATOM 2865 N N . ASN A 1 350 ? 25.701 4.884 17.309 1.00 89.25 350 ASN A N 1
ATOM 2866 C CA . ASN A 1 350 ? 24.750 5.196 16.232 1.00 89.25 350 ASN A CA 1
ATOM 2867 C C . ASN A 1 350 ? 24.852 4.244 15.029 1.00 89.25 350 ASN A C 1
ATOM 2869 O O . ASN A 1 350 ? 23.824 3.879 14.467 1.00 89.25 350 ASN A O 1
ATOM 2873 N N . ILE A 1 351 ? 26.069 3.829 14.656 1.00 90.81 351 ILE A N 1
ATOM 2874 C CA . ILE A 1 351 ? 26.321 2.946 13.507 1.00 90.81 351 ILE A CA 1
ATOM 2875 C C . ILE A 1 351 ? 25.836 1.522 13.801 1.00 90.81 351 ILE A C 1
ATOM 2877 O O . ILE A 1 351 ? 25.069 0.957 13.025 1.00 90.81 351 ILE A O 1
ATOM 2881 N N . VAL A 1 352 ? 26.235 0.953 14.942 1.00 92.06 352 VAL A N 1
ATOM 2882 C CA . VAL A 1 352 ? 25.878 -0.425 15.317 1.00 92.06 352 VAL A CA 1
ATOM 2883 C C . VAL A 1 352 ? 24.380 -0.540 15.601 1.00 92.06 352 VAL A C 1
ATOM 2885 O O . VAL A 1 352 ? 23.722 -1.471 15.146 1.00 92.06 352 VAL A O 1
ATOM 2888 N N . HIS A 1 353 ? 23.797 0.460 16.258 1.00 88.94 353 HIS A N 1
ATOM 2889 C CA . HIS A 1 353 ? 22.354 0.532 16.459 1.00 88.94 353 HIS A CA 1
ATOM 2890 C C . HIS A 1 353 ? 21.583 0.722 15.140 1.00 88.94 353 HIS A C 1
ATOM 2892 O O . HIS A 1 353 ? 20.505 0.148 14.981 1.00 88.94 353 HIS A O 1
ATOM 2898 N N . PHE A 1 354 ? 22.115 1.491 14.179 1.00 91.44 354 PHE A N 1
ATOM 2899 C CA . PHE A 1 354 ? 21.519 1.600 12.843 1.00 91.44 354 PHE A CA 1
ATOM 2900 C C . PHE A 1 354 ? 21.490 0.241 12.137 1.00 91.44 354 PHE A C 1
ATOM 2902 O O . PHE A 1 354 ? 20.421 -0.169 11.691 1.00 91.44 354 PHE A O 1
ATOM 2909 N N . LEU A 1 355 ? 22.611 -0.490 12.131 1.00 91.00 355 LEU A N 1
ATOM 2910 C CA . LEU A 1 355 ? 22.677 -1.868 11.624 1.00 91.00 355 LEU A CA 1
ATOM 2911 C C . LEU A 1 355 ? 21.658 -2.778 12.320 1.00 91.00 355 LEU A C 1
ATOM 2913 O O . LEU A 1 355 ? 20.991 -3.577 11.672 1.00 91.00 355 LEU A O 1
ATOM 2917 N N . GLY A 1 356 ? 21.481 -2.608 13.631 1.00 91.00 356 GLY A N 1
ATOM 2918 C CA . GLY A 1 356 ? 20.464 -3.306 14.407 1.00 91.00 356 GLY A CA 1
ATOM 2919 C C . GLY A 1 356 ? 19.035 -3.069 13.923 1.00 91.00 356 GLY A C 1
ATOM 2920 O O . GLY A 1 356 ? 18.269 -4.024 13.776 1.00 91.00 356 GLY A O 1
ATOM 2921 N N . LYS A 1 357 ? 18.676 -1.815 13.613 1.00 89.56 357 LYS A N 1
ATOM 2922 C CA . LYS A 1 357 ? 17.336 -1.452 13.118 1.00 89.56 357 LYS A CA 1
ATOM 2923 C C . LYS A 1 357 ? 16.991 -2.116 11.789 1.00 89.56 357 LYS A C 1
ATOM 2925 O O . LYS A 1 357 ? 15.861 -2.562 11.636 1.00 89.56 357 LYS A O 1
ATOM 2930 N N . ILE A 1 358 ? 17.948 -2.179 10.865 1.00 93.19 358 ILE A N 1
ATOM 2931 C CA . ILE A 1 358 ? 17.746 -2.739 9.519 1.00 93.19 358 ILE A CA 1
ATOM 2932 C C . ILE A 1 358 ? 18.147 -4.218 9.410 1.00 93.19 358 ILE A C 1
ATOM 2934 O O . ILE A 1 358 ? 18.089 -4.790 8.326 1.00 93.19 358 ILE A O 1
ATOM 2938 N N . SER A 1 359 ? 18.551 -4.850 10.518 1.00 93.00 359 SER A N 1
ATOM 2939 C CA . SER A 1 359 ? 19.097 -6.215 10.540 1.00 93.00 359 SER A CA 1
ATOM 2940 C C . SER A 1 359 ? 18.165 -7.266 9.937 1.00 93.00 359 SER A C 1
ATOM 2942 O O . SER A 1 359 ? 18.642 -8.215 9.326 1.00 93.00 359 SER A O 1
ATOM 2944 N N . PHE A 1 360 ? 16.844 -7.109 10.066 1.00 91.06 360 PHE A N 1
ATOM 2945 C CA . PHE A 1 360 ? 15.899 -8.062 9.484 1.00 91.06 360 PHE A CA 1
ATOM 2946 C C . PHE A 1 360 ? 15.831 -7.958 7.956 1.00 91.06 360 PHE A C 1
ATOM 2948 O O . PHE A 1 360 ? 15.931 -8.979 7.280 1.00 91.06 360 PHE A O 1
ATOM 2955 N N . GLY A 1 361 ? 15.781 -6.735 7.419 1.00 91.19 361 GLY A N 1
ATOM 2956 C CA . GLY A 1 361 ? 15.939 -6.478 5.987 1.00 91.19 361 GLY A CA 1
ATOM 2957 C C . GLY A 1 361 ? 17.266 -7.011 5.439 1.00 91.19 361 GLY A C 1
ATOM 2958 O O . GLY A 1 361 ? 17.243 -7.778 4.480 1.00 91.19 361 GLY A O 1
ATOM 2959 N N . ILE A 1 362 ? 18.399 -6.715 6.104 1.00 92.75 362 ILE A N 1
ATOM 2960 C CA . ILE A 1 362 ? 19.725 -7.241 5.707 1.00 92.75 362 ILE A CA 1
ATOM 2961 C C . ILE A 1 362 ? 19.667 -8.764 5.627 1.00 92.75 362 ILE A C 1
ATOM 2963 O O . ILE A 1 362 ? 20.090 -9.358 4.634 1.00 92.75 362 ILE A O 1
ATOM 2967 N N . TYR A 1 363 ? 19.104 -9.402 6.650 1.00 91.50 363 TYR A N 1
ATOM 2968 C CA . TYR A 1 363 ? 19.004 -10.847 6.708 1.00 91.50 363 TYR A CA 1
ATOM 2969 C C . TYR A 1 363 ? 18.187 -11.425 5.548 1.00 91.50 363 TYR A C 1
ATOM 2971 O O . TYR A 1 363 ? 18.632 -12.388 4.942 1.00 91.50 363 TYR A O 1
ATOM 2979 N N . LEU A 1 364 ? 17.046 -10.839 5.180 1.00 89.94 364 LEU A N 1
ATOM 2980 C CA . LEU A 1 364 ? 16.190 -11.392 4.125 1.00 89.94 364 LEU A CA 1
ATOM 2981 C C . LEU A 1 364 ? 16.696 -11.117 2.702 1.00 89.94 364 LEU A C 1
ATOM 2983 O O . LEU A 1 364 ? 16.499 -11.958 1.823 1.00 89.94 364 LEU A O 1
ATOM 2987 N N . THR A 1 365 ? 17.346 -9.973 2.458 1.00 89.31 365 THR A N 1
ATOM 2988 C CA . THR A 1 365 ? 17.697 -9.544 1.093 1.00 89.31 365 THR A CA 1
ATOM 2989 C C . THR A 1 365 ? 19.143 -9.832 0.693 1.00 89.31 365 THR A C 1
ATOM 2991 O O . THR A 1 365 ? 19.435 -9.840 -0.502 1.00 89.31 365 THR A O 1
ATOM 2994 N N . HIS A 1 366 ? 20.066 -10.059 1.640 1.00 90.69 366 HIS A N 1
ATOM 2995 C CA . HIS A 1 366 ? 21.499 -10.118 1.313 1.00 90.69 366 HIS A CA 1
ATOM 2996 C C . HIS A 1 366 ? 21.861 -11.213 0.312 1.00 90.69 366 HIS A C 1
ATOM 2998 O O . HIS A 1 366 ? 22.619 -10.939 -0.609 1.00 90.69 366 HIS A O 1
ATOM 3004 N N . TYR A 1 367 ? 21.317 -12.425 0.454 1.00 86.00 367 TYR A N 1
ATOM 3005 C CA . TYR A 1 367 ? 21.658 -13.532 -0.440 1.00 86.00 367 TYR A CA 1
ATOM 3006 C C . TYR A 1 367 ? 21.244 -13.215 -1.874 1.00 86.00 367 TYR A C 1
ATOM 3008 O O . TYR A 1 367 ? 22.068 -13.317 -2.770 1.00 86.00 367 TYR A O 1
ATOM 3016 N N . ILE A 1 368 ? 20.021 -12.712 -2.075 1.00 83.88 368 ILE A N 1
ATOM 3017 C CA . ILE A 1 368 ? 19.505 -12.301 -3.390 1.00 83.88 368 ILE A CA 1
ATOM 3018 C C . ILE A 1 368 ? 20.449 -11.281 -4.045 1.00 83.88 368 ILE A C 1
ATOM 3020 O O . ILE A 1 368 ? 20.793 -11.406 -5.218 1.00 83.88 368 ILE A O 1
ATOM 3024 N N . ILE A 1 369 ? 20.912 -10.295 -3.274 1.00 86.12 369 ILE A N 1
ATOM 3025 C CA . ILE A 1 369 ? 21.798 -9.236 -3.770 1.00 86.12 369 ILE A CA 1
ATOM 3026 C C . ILE A 1 369 ? 23.202 -9.773 -4.062 1.00 86.12 369 ILE A C 1
ATOM 3028 O O . ILE A 1 369 ? 23.764 -9.436 -5.101 1.00 86.12 369 ILE A O 1
ATOM 3032 N N . LEU A 1 370 ? 23.756 -10.631 -3.200 1.00 83.50 370 LEU A N 1
ATOM 3033 C CA . LEU A 1 370 ? 25.038 -11.298 -3.449 1.00 83.50 370 LEU A CA 1
ATOM 3034 C C . LEU A 1 370 ? 24.980 -12.133 -4.738 1.00 83.50 370 LEU A C 1
ATOM 3036 O O . LEU A 1 370 ? 25.910 -12.081 -5.537 1.00 83.50 370 LEU A O 1
ATOM 3040 N N . CYS A 1 371 ? 23.863 -12.816 -4.997 1.00 78.38 371 CYS A N 1
ATOM 3041 C CA . CYS A 1 371 ? 23.684 -13.603 -6.218 1.00 78.38 371 CYS A CA 1
ATOM 3042 C C . CYS A 1 371 ? 23.691 -12.744 -7.491 1.00 78.38 371 CYS A C 1
ATOM 3044 O O . CYS A 1 371 ? 24.214 -13.155 -8.524 1.00 78.38 371 CYS A O 1
ATOM 3046 N N . ILE A 1 372 ? 23.095 -11.551 -7.428 1.00 78.19 372 ILE A N 1
ATOM 3047 C CA . ILE A 1 372 ? 23.008 -10.637 -8.574 1.00 78.19 372 ILE A CA 1
ATOM 3048 C C . ILE A 1 372 ? 24.333 -9.909 -8.794 1.00 78.19 372 ILE A C 1
ATOM 3050 O O . ILE A 1 372 ? 24.828 -9.836 -9.918 1.00 78.19 372 ILE A O 1
ATOM 3054 N N . VAL A 1 373 ? 24.877 -9.326 -7.729 1.00 78.31 373 VAL A N 1
ATOM 3055 C CA . VAL A 1 373 ? 25.964 -8.347 -7.803 1.00 78.31 373 VAL A CA 1
ATOM 3056 C C . VAL A 1 373 ? 27.317 -9.030 -7.690 1.00 78.31 373 VAL A C 1
ATOM 3058 O O . VAL A 1 373 ? 28.176 -8.823 -8.543 1.00 78.31 373 VAL A O 1
ATOM 3061 N N . ASP A 1 374 ? 27.503 -9.843 -6.652 1.00 76.56 374 ASP A N 1
ATOM 3062 C CA . ASP A 1 374 ? 28.819 -10.359 -6.282 1.00 76.56 374 ASP A CA 1
ATOM 3063 C C . ASP A 1 374 ? 29.281 -11.439 -7.264 1.00 76.56 374 ASP A C 1
ATOM 3065 O O . ASP A 1 374 ? 30.362 -11.324 -7.832 1.00 76.56 374 ASP A O 1
ATOM 3069 N N . VAL A 1 375 ? 28.427 -12.414 -7.595 1.00 74.56 375 VAL A N 1
ATOM 3070 C CA . VAL A 1 375 ? 28.787 -13.464 -8.568 1.00 74.56 375 VAL A CA 1
ATOM 3071 C C . VAL A 1 375 ? 29.054 -12.895 -9.959 1.00 74.56 375 VAL A C 1
ATOM 3073 O O . VAL A 1 375 ? 30.057 -13.246 -10.583 1.00 74.56 375 VAL A O 1
ATOM 3076 N N . SER A 1 376 ? 28.215 -11.970 -10.429 1.00 74.81 376 SER A N 1
ATOM 3077 C CA . SER A 1 376 ? 28.403 -11.327 -11.736 1.00 74.81 376 SER A CA 1
ATOM 3078 C C . SER A 1 376 ? 29.707 -10.519 -11.792 1.00 74.81 376 SER A C 1
ATOM 3080 O O . SER A 1 376 ? 30.439 -10.577 -12.779 1.00 74.81 376 SER A O 1
ATOM 3082 N N . PHE A 1 377 ? 30.029 -9.787 -10.722 1.00 76.62 377 PHE A N 1
ATOM 3083 C CA . PHE A 1 377 ? 31.251 -8.990 -10.633 1.00 76.62 377 PHE A CA 1
ATOM 3084 C C . PHE A 1 377 ? 32.510 -9.856 -10.515 1.00 76.62 377 PHE A C 1
ATOM 3086 O O . PHE A 1 377 ? 33.506 -9.607 -11.198 1.00 76.62 377 PHE A O 1
ATOM 3093 N N . VAL A 1 378 ? 32.467 -10.893 -9.677 1.00 74.50 378 VAL A N 1
ATOM 3094 C CA . VAL A 1 378 ? 33.586 -11.815 -9.468 1.00 74.50 378 VAL A CA 1
ATOM 3095 C C . VAL A 1 378 ? 33.926 -12.533 -10.763 1.00 74.50 378 VAL A C 1
ATOM 3097 O O . VAL A 1 378 ? 35.095 -12.570 -11.125 1.00 74.50 378 VAL A O 1
ATOM 3100 N N . GLN A 1 379 ? 32.940 -13.034 -11.511 1.00 72.81 379 GLN A N 1
ATOM 3101 C CA . GLN A 1 379 ? 33.195 -13.665 -12.810 1.00 72.81 379 GLN A CA 1
ATOM 3102 C C . GLN A 1 379 ? 33.864 -12.711 -13.810 1.00 72.81 379 GLN A C 1
ATOM 3104 O O . GLN A 1 379 ? 34.718 -13.136 -14.587 1.00 72.81 379 GLN A O 1
ATOM 3109 N N . TRP A 1 380 ? 33.510 -11.425 -13.772 1.00 74.69 380 TRP A N 1
ATOM 3110 C CA . TRP A 1 380 ? 34.073 -10.415 -14.662 1.00 74.69 380 TRP A CA 1
ATOM 3111 C C . TRP A 1 380 ? 35.518 -10.038 -14.313 1.00 74.69 380 TRP A C 1
ATOM 3113 O O . TRP A 1 380 ? 36.369 -9.960 -15.197 1.00 74.69 380 TRP A O 1
ATOM 3123 N N . ILE A 1 381 ? 35.805 -9.805 -13.030 1.00 76.38 381 ILE A N 1
ATOM 3124 C CA . ILE A 1 381 ? 37.094 -9.260 -12.577 1.00 76.38 381 ILE A CA 1
ATOM 3125 C C . ILE A 1 381 ? 38.107 -10.340 -12.186 1.00 76.38 381 ILE A C 1
ATOM 3127 O O . ILE A 1 381 ? 39.318 -10.104 -12.273 1.00 76.38 381 ILE A O 1
ATOM 3131 N N . ALA A 1 382 ? 37.653 -11.530 -11.785 1.00 73.56 382 ALA A N 1
ATOM 3132 C CA . ALA A 1 382 ? 38.530 -12.618 -11.353 1.00 73.56 382 ALA A CA 1
ATOM 3133 C C . ALA A 1 382 ? 39.688 -12.935 -12.320 1.00 73.56 382 ALA A C 1
ATOM 3135 O O . ALA A 1 382 ? 40.785 -13.181 -11.812 1.00 73.56 382 ALA A O 1
ATOM 3136 N N . PRO A 1 383 ? 39.525 -12.890 -13.663 1.00 77.62 383 PRO A N 1
ATOM 3137 C CA . PRO A 1 383 ? 40.632 -13.110 -14.598 1.00 77.62 383 PRO A CA 1
ATOM 3138 C C . PRO A 1 383 ? 41.778 -12.091 -14.488 1.00 77.62 383 PRO A C 1
ATOM 3140 O O . PRO A 1 383 ? 42.887 -12.383 -14.921 1.00 77.62 383 PRO A O 1
ATOM 3143 N N . HIS A 1 384 ? 41.528 -10.902 -13.928 1.00 80.62 384 HIS A N 1
ATOM 3144 C CA . HIS A 1 384 ? 42.490 -9.797 -13.874 1.00 80.62 384 HIS A CA 1
ATOM 3145 C C . HIS A 1 384 ? 43.145 -9.612 -12.502 1.00 80.62 384 HIS A C 1
ATOM 3147 O O . HIS A 1 384 ? 44.333 -9.312 -12.423 1.00 80.62 384 HIS A O 1
ATOM 3153 N N . LEU A 1 385 ? 42.372 -9.752 -11.423 1.00 77.00 385 LEU A N 1
ATOM 3154 C CA . LEU A 1 385 ? 42.789 -9.413 -10.052 1.00 77.00 385 LEU A CA 1
ATOM 3155 C C . LEU A 1 385 ? 42.921 -10.642 -9.136 1.00 77.00 385 LEU A C 1
ATOM 3157 O O . LEU A 1 385 ? 43.311 -10.506 -7.977 1.00 77.00 385 LEU A O 1
ATOM 3161 N N . GLY A 1 386 ? 42.611 -11.837 -9.648 1.00 76.31 386 GLY A N 1
ATOM 3162 C CA . GLY A 1 386 ? 42.458 -13.049 -8.847 1.00 76.31 386 GLY A CA 1
ATOM 3163 C C . GLY A 1 386 ? 41.092 -13.105 -8.153 1.00 76.31 386 GLY A C 1
ATOM 3164 O O . GLY A 1 386 ? 40.495 -12.080 -7.818 1.00 76.31 386 GLY A O 1
ATOM 3165 N N . ARG A 1 387 ? 40.570 -14.320 -7.943 1.00 72.62 387 ARG A N 1
ATOM 3166 C CA . ARG A 1 387 ? 39.212 -14.539 -7.404 1.00 72.62 387 ARG A CA 1
ATOM 3167 C C . ARG A 1 387 ? 39.033 -13.962 -6.001 1.00 72.62 387 ARG A C 1
ATOM 3169 O O . ARG A 1 387 ? 38.052 -13.271 -5.761 1.00 72.62 387 ARG A O 1
ATOM 3176 N N . ASP A 1 388 ? 39.988 -14.195 -5.104 1.00 73.75 388 ASP A N 1
ATOM 3177 C CA . ASP A 1 388 ? 39.880 -13.785 -3.698 1.00 73.75 388 ASP A CA 1
ATOM 3178 C C . ASP A 1 388 ? 39.752 -12.258 -3.556 1.00 73.75 388 ASP A C 1
ATOM 3180 O O . ASP A 1 388 ? 38.896 -11.758 -2.825 1.00 73.75 388 ASP A O 1
ATOM 3184 N N . LEU A 1 389 ? 40.563 -11.503 -4.307 1.00 78.38 389 LEU A N 1
ATOM 3185 C CA . LEU A 1 389 ? 40.511 -10.043 -4.308 1.00 78.38 389 LEU A CA 1
ATOM 3186 C C . LEU A 1 389 ? 39.243 -9.530 -5.005 1.00 78.38 389 LEU A C 1
ATOM 3188 O O . LEU A 1 389 ? 38.645 -8.560 -4.542 1.00 78.38 389 LEU A O 1
ATOM 3192 N N . ALA A 1 390 ? 38.795 -10.202 -6.072 1.00 80.00 390 ALA A N 1
ATOM 3193 C CA . ALA A 1 390 ? 37.550 -9.867 -6.758 1.00 80.00 390 ALA A CA 1
ATOM 3194 C C . ALA A 1 390 ? 36.320 -10.022 -5.845 1.00 80.00 390 ALA A C 1
ATOM 3196 O O . ALA A 1 390 ? 35.473 -9.133 -5.843 1.00 80.00 390 ALA A O 1
ATOM 3197 N N . VAL A 1 391 ? 36.251 -11.081 -5.027 1.00 78.62 391 VAL A N 1
ATOM 3198 C CA . VAL A 1 391 ? 35.161 -11.303 -4.051 1.00 78.62 391 VAL A CA 1
ATOM 3199 C C . VAL A 1 391 ? 35.156 -10.210 -2.980 1.00 78.62 391 VAL A C 1
ATOM 3201 O O . VAL A 1 391 ? 34.117 -9.632 -2.671 1.00 78.62 391 VAL A O 1
ATOM 3204 N N . ILE A 1 392 ? 36.325 -9.853 -2.436 1.00 80.38 392 ILE A N 1
ATOM 3205 C CA . ILE A 1 392 ? 36.420 -8.806 -1.406 1.00 80.38 392 ILE A CA 1
ATOM 3206 C C . ILE A 1 392 ? 36.012 -7.434 -1.965 1.00 80.38 392 ILE A C 1
ATOM 3208 O O . ILE A 1 392 ? 35.273 -6.691 -1.314 1.00 80.38 392 ILE A O 1
ATOM 3212 N N . ILE A 1 393 ? 36.474 -7.092 -3.172 1.00 82.75 393 ILE A N 1
ATOM 3213 C CA . ILE A 1 393 ? 36.124 -5.830 -3.836 1.00 82.75 393 ILE A CA 1
ATOM 3214 C C . ILE A 1 393 ? 34.632 -5.805 -4.196 1.00 82.75 393 ILE A C 1
ATOM 3216 O O . ILE A 1 393 ? 33.969 -4.798 -3.937 1.00 82.75 393 ILE A O 1
ATOM 3220 N N . GLY A 1 394 ? 34.100 -6.905 -4.739 1.00 82.81 394 GLY A N 1
ATOM 3221 C CA . GLY A 1 394 ? 32.682 -7.069 -5.069 1.00 82.81 394 GLY A CA 1
ATOM 3222 C C . GLY A 1 394 ? 31.793 -6.828 -3.856 1.00 82.81 394 GLY A C 1
ATOM 3223 O O . GLY A 1 394 ? 30.889 -5.986 -3.895 1.00 82.81 394 GLY A O 1
ATOM 3224 N N . LEU A 1 395 ? 32.141 -7.450 -2.732 1.00 84.12 395 LEU A N 1
ATOM 3225 C CA . LEU A 1 395 ? 31.443 -7.282 -1.469 1.00 84.12 395 LEU A CA 1
ATOM 3226 C C . LEU A 1 395 ? 31.492 -5.841 -0.946 1.00 84.12 395 LEU A C 1
ATOM 3228 O O . LEU A 1 395 ? 30.447 -5.276 -0.633 1.00 84.12 395 LEU A O 1
ATOM 3232 N N . ILE A 1 396 ? 32.681 -5.249 -0.800 1.00 85.88 396 ILE A N 1
ATOM 3233 C CA . ILE A 1 396 ? 32.839 -3.965 -0.095 1.00 85.88 396 ILE A CA 1
ATOM 3234 C C . ILE A 1 396 ? 32.343 -2.789 -0.941 1.00 85.88 396 ILE A C 1
ATOM 3236 O O . ILE A 1 396 ? 31.705 -1.882 -0.406 1.00 85.88 396 ILE A O 1
ATOM 3240 N N . ILE A 1 397 ? 32.639 -2.786 -2.243 1.00 84.12 397 ILE A N 1
ATOM 3241 C CA . ILE A 1 397 ? 32.352 -1.641 -3.116 1.00 84.12 397 ILE A CA 1
ATOM 3242 C C . ILE A 1 397 ? 30.935 -1.713 -3.685 1.00 84.12 397 ILE A C 1
ATOM 3244 O O . ILE A 1 397 ? 30.284 -0.676 -3.809 1.00 84.12 397 ILE A O 1
ATOM 3248 N N . PHE A 1 398 ? 30.440 -2.911 -4.007 1.00 82.81 398 PHE A N 1
ATOM 3249 C CA . PHE A 1 398 ? 29.179 -3.060 -4.733 1.00 82.81 398 PHE A CA 1
ATOM 3250 C C . PHE A 1 398 ? 28.082 -3.699 -3.881 1.00 82.81 398 PHE A C 1
ATOM 3252 O O . PHE A 1 398 ? 27.044 -3.073 -3.662 1.00 82.81 398 PHE A O 1
ATOM 3259 N N . ALA A 1 399 ? 28.285 -4.909 -3.355 1.00 86.75 399 ALA A N 1
ATOM 3260 C CA . ALA A 1 399 ? 27.203 -5.643 -2.704 1.00 86.75 399 ALA A CA 1
ATOM 3261 C C . ALA A 1 399 ? 26.784 -5.022 -1.361 1.00 86.75 399 ALA A C 1
ATOM 3263 O O . ALA A 1 399 ? 25.596 -4.810 -1.141 1.00 86.75 399 ALA A O 1
ATOM 3264 N N . LEU A 1 400 ? 27.719 -4.684 -0.468 1.00 89.62 400 LEU A N 1
ATOM 3265 C CA . LEU A 1 400 ? 27.405 -4.188 0.875 1.00 89.62 400 LEU A CA 1
ATOM 3266 C C . LEU A 1 400 ? 26.654 -2.841 0.855 1.00 89.62 400 LEU A C 1
ATOM 3268 O O . LEU A 1 400 ? 25.640 -2.746 1.551 1.00 89.62 400 LEU A O 1
ATOM 3272 N N . PRO A 1 401 ? 27.040 -1.824 0.055 1.00 90.00 401 PRO A N 1
ATOM 3273 C CA . PRO A 1 401 ? 26.247 -0.601 -0.074 1.00 90.00 401 PRO A CA 1
ATOM 3274 C C . PRO A 1 401 ? 24.826 -0.871 -0.577 1.00 90.00 401 PRO A C 1
ATOM 3276 O O . PRO A 1 401 ? 23.871 -0.357 0.002 1.00 90.00 401 PRO A O 1
ATOM 3279 N N . ILE A 1 402 ? 24.668 -1.735 -1.589 1.00 87.88 402 ILE A N 1
ATOM 3280 C CA . ILE A 1 402 ? 23.353 -2.095 -2.143 1.00 87.88 402 ILE A CA 1
ATOM 3281 C C . ILE A 1 402 ? 22.511 -2.842 -1.102 1.00 87.88 402 ILE A C 1
ATOM 3283 O O . ILE A 1 402 ? 21.341 -2.506 -0.912 1.00 87.88 402 ILE A O 1
ATOM 3287 N N . ILE A 1 403 ? 23.101 -3.799 -0.376 1.00 91.62 403 ILE A N 1
ATOM 3288 C CA . ILE A 1 403 ? 22.449 -4.514 0.728 1.00 91.62 403 ILE A CA 1
ATOM 3289 C C . ILE A 1 403 ? 21.951 -3.516 1.767 1.00 91.62 403 ILE A C 1
ATOM 3291 O O . ILE A 1 403 ? 20.777 -3.564 2.124 1.00 91.62 403 ILE A O 1
ATOM 3295 N N . LEU A 1 404 ? 22.791 -2.587 2.226 1.00 91.94 404 LEU A N 1
ATOM 3296 C CA . LEU A 1 404 ? 22.405 -1.606 3.242 1.00 91.94 404 LEU A CA 1
ATOM 3297 C C . LEU A 1 404 ? 21.305 -0.654 2.746 1.00 91.94 404 LEU A C 1
ATOM 3299 O O . LEU A 1 404 ? 20.355 -0.392 3.485 1.00 91.94 404 LEU A O 1
ATOM 3303 N N . SER A 1 405 ? 21.387 -0.176 1.501 1.00 88.25 405 SER A N 1
ATOM 3304 C CA . SER A 1 405 ? 20.378 0.707 0.904 1.00 88.25 405 SER A CA 1
ATOM 3305 C C . SER A 1 405 ? 19.025 0.013 0.724 1.00 88.25 405 SER A C 1
ATOM 3307 O O . SER A 1 405 ? 18.004 0.549 1.160 1.00 88.25 405 SER A O 1
ATOM 3309 N N . ILE A 1 406 ? 19.005 -1.191 0.142 1.00 88.25 406 ILE A N 1
ATOM 3310 C CA . ILE A 1 406 ? 17.772 -1.970 -0.051 1.00 88.25 406 ILE A CA 1
ATOM 3311 C C . ILE A 1 406 ? 17.184 -2.374 1.302 1.00 88.25 406 ILE A C 1
ATOM 3313 O O . ILE A 1 406 ? 15.982 -2.234 1.505 1.00 88.25 406 ILE A O 1
ATOM 3317 N N . SER A 1 407 ? 18.014 -2.779 2.265 1.00 92.50 407 SER A N 1
ATOM 3318 C CA . SER A 1 407 ? 17.554 -3.143 3.613 1.00 92.50 407 SER A CA 1
ATOM 3319 C C . SER A 1 407 ? 16.960 -1.960 4.372 1.00 92.50 407 SER A C 1
ATOM 3321 O O . SER A 1 407 ? 16.030 -2.136 5.155 1.00 92.50 407 SER A O 1
ATOM 3323 N N . TYR A 1 408 ? 17.461 -0.742 4.146 1.00 92.50 408 TYR A N 1
ATOM 3324 C CA . TYR A 1 408 ? 16.872 0.461 4.730 1.00 92.50 408 TYR A CA 1
ATOM 3325 C C . TYR A 1 408 ? 15.501 0.783 4.123 1.00 92.50 408 TYR A C 1
ATOM 3327 O O . TYR A 1 408 ? 14.568 1.110 4.859 1.00 92.50 408 TYR A O 1
ATOM 3335 N N . ALA A 1 409 ? 15.349 0.631 2.804 1.00 88.25 409 ALA A N 1
ATOM 3336 C CA . ALA A 1 409 ? 14.044 0.734 2.154 1.00 88.25 409 ALA A CA 1
ATOM 3337 C C . ALA A 1 409 ? 13.083 -0.353 2.668 1.00 88.25 409 ALA A C 1
ATOM 3339 O O . ALA A 1 409 ? 11.957 -0.045 3.056 1.00 88.25 409 ALA A O 1
ATOM 3340 N N . PHE A 1 410 ? 13.549 -1.599 2.765 1.00 89.12 410 PHE A N 1
ATOM 3341 C CA . PHE A 1 410 ? 12.796 -2.725 3.315 1.00 89.12 410 PHE A CA 1
ATOM 3342 C C . PHE A 1 410 ? 12.335 -2.445 4.754 1.00 89.12 410 PHE A C 1
ATOM 3344 O O . PHE A 1 410 ? 11.167 -2.624 5.089 1.00 89.12 410 PHE A O 1
ATOM 3351 N N . TYR A 1 411 ? 13.207 -1.882 5.591 1.00 89.56 411 TYR A N 1
ATOM 3352 C CA . TYR A 1 411 ? 12.849 -1.467 6.945 1.00 89.56 411 TYR A CA 1
ATOM 3353 C C . TYR A 1 411 ? 11.711 -0.428 6.970 1.00 89.56 411 TYR A C 1
ATOM 3355 O O . TYR A 1 411 ? 10.763 -0.565 7.746 1.00 89.56 411 TYR A O 1
ATOM 3363 N N . LEU A 1 412 ? 11.784 0.610 6.127 1.00 85.44 412 LEU A N 1
ATOM 3364 C CA . LEU A 1 412 ? 10.791 1.690 6.098 1.00 85.44 412 LEU A CA 1
ATOM 3365 C C . LEU A 1 412 ? 9.436 1.242 5.540 1.00 85.44 412 LEU A C 1
ATOM 3367 O O . LEU A 1 412 ? 8.402 1.595 6.105 1.00 85.44 412 LEU A O 1
ATOM 3371 N N . PHE A 1 413 ? 9.445 0.496 4.435 1.00 87.38 413 PHE A N 1
ATOM 3372 C CA . PHE A 1 413 ? 8.237 0.172 3.674 1.00 87.38 413 PHE A CA 1
ATOM 3373 C C . PHE A 1 413 ? 7.624 -1.183 4.030 1.00 87.38 413 PHE A C 1
ATOM 3375 O O . PHE A 1 413 ? 6.463 -1.411 3.705 1.00 87.38 413 PHE A O 1
ATOM 3382 N N . ILE A 1 414 ? 8.368 -2.078 4.688 1.00 89.25 414 ILE A N 1
ATOM 3383 C CA . ILE A 1 414 ? 7.915 -3.446 4.973 1.00 89.25 414 ILE A CA 1
ATOM 3384 C C . ILE A 1 414 ? 7.961 -3.739 6.473 1.00 89.25 414 ILE A C 1
ATOM 3386 O O . ILE A 1 414 ? 6.913 -4.004 7.061 1.00 89.25 414 ILE A O 1
ATOM 3390 N N . ASP A 1 415 ? 9.123 -3.632 7.124 1.00 84.38 415 ASP A N 1
ATOM 3391 C CA . ASP A 1 415 ? 9.255 -4.037 8.535 1.00 84.38 415 ASP A CA 1
ATOM 3392 C C . ASP A 1 415 ? 8.417 -3.159 9.476 1.00 84.38 415 ASP A C 1
ATOM 3394 O O . ASP A 1 415 ? 7.702 -3.670 10.343 1.00 84.38 415 ASP A O 1
ATOM 3398 N N . VAL A 1 416 ? 8.480 -1.830 9.318 1.00 82.94 416 VAL A N 1
ATOM 3399 C CA . VAL A 1 416 ? 7.712 -0.899 10.161 1.00 82.94 416 VAL A CA 1
ATOM 3400 C C . VAL A 1 416 ? 6.197 -1.097 9.982 1.00 82.94 416 VAL A C 1
ATOM 3402 O O . VAL A 1 416 ? 5.518 -1.264 11.002 1.00 82.94 416 VAL A O 1
ATOM 3405 N N . PRO A 1 417 ? 5.648 -1.152 8.751 1.00 83.81 417 PRO A N 1
ATOM 3406 C CA . PRO A 1 417 ? 4.242 -1.495 8.537 1.00 83.81 417 PRO A CA 1
ATOM 3407 C C . PRO A 1 417 ? 3.855 -2.882 9.063 1.00 83.81 417 PRO A C 1
ATOM 3409 O O . PRO A 1 417 ? 2.820 -3.008 9.712 1.00 83.81 417 PRO A O 1
ATOM 3412 N N . ALA A 1 418 ? 4.686 -3.914 8.882 1.00 81.38 418 ALA A N 1
ATOM 3413 C CA . ALA A 1 418 ? 4.402 -5.259 9.391 1.00 81.38 418 ALA A CA 1
ATOM 3414 C C . ALA A 1 418 ? 4.271 -5.286 10.925 1.00 81.38 418 ALA A C 1
ATOM 3416 O O . ALA A 1 418 ? 3.380 -5.942 11.469 1.00 81.38 418 ALA A O 1
ATOM 3417 N N . VAL A 1 419 ? 5.108 -4.528 11.644 1.00 79.00 419 VAL A N 1
ATOM 3418 C CA . VAL A 1 419 ? 4.985 -4.365 13.103 1.00 79.00 419 VAL A CA 1
ATOM 3419 C C . VAL A 1 419 ? 3.681 -3.657 13.480 1.00 79.00 419 VAL A C 1
ATOM 3421 O O . VAL A 1 419 ? 3.039 -4.065 14.449 1.00 79.00 419 VAL A O 1
ATOM 3424 N N . GLN A 1 420 ? 3.268 -2.637 12.722 1.00 78.19 420 GLN A N 1
ATOM 3425 C CA . GLN A 1 420 ? 2.007 -1.922 12.950 1.00 78.19 420 GLN A CA 1
ATOM 3426 C C . GLN A 1 420 ? 0.787 -2.816 12.700 1.00 78.19 420 GLN A C 1
ATOM 3428 O O . GLN A 1 420 ? -0.134 -2.814 13.513 1.00 78.19 420 GLN A O 1
ATOM 3433 N N . ILE A 1 421 ? 0.802 -3.621 11.634 1.00 77.06 421 ILE A N 1
ATOM 3434 C CA . ILE A 1 421 ? -0.257 -4.590 11.316 1.00 77.06 421 ILE A CA 1
ATOM 3435 C C . ILE A 1 421 ? -0.345 -5.665 12.403 1.00 77.06 421 ILE A C 1
ATOM 3437 O O . ILE A 1 421 ? -1.438 -5.996 12.854 1.00 77.06 421 ILE A O 1
ATOM 3441 N N . ALA A 1 422 ? 0.793 -6.179 12.877 1.00 75.94 422 ALA A N 1
ATOM 3442 C CA . ALA A 1 422 ? 0.823 -7.148 13.970 1.00 75.94 422 ALA A CA 1
ATOM 3443 C C . ALA A 1 422 ? 0.231 -6.578 15.268 1.00 75.94 422 ALA A C 1
ATOM 3445 O O . ALA A 1 422 ? -0.518 -7.259 15.966 1.00 75.94 422 ALA A O 1
ATOM 3446 N N . ASP A 1 423 ? 0.559 -5.324 15.590 1.00 70.00 423 ASP A N 1
ATOM 3447 C CA . ASP A 1 423 ? -0.015 -4.631 16.739 1.00 70.00 423 ASP A CA 1
ATOM 3448 C C . ASP A 1 423 ? -1.526 -4.403 16.539 1.00 70.00 423 ASP A C 1
ATOM 3450 O O . ASP A 1 423 ? -2.297 -4.661 17.459 1.00 70.00 423 ASP A O 1
ATOM 3454 N N . TRP A 1 424 ? -1.964 -4.005 15.339 1.00 70.31 424 TRP A N 1
ATOM 3455 C CA . TRP A 1 424 ? -3.380 -3.834 14.992 1.00 70.31 424 TRP A CA 1
ATOM 3456 C C . TRP A 1 424 ? -4.185 -5.133 15.145 1.00 70.31 424 TRP A C 1
ATOM 3458 O O . TRP A 1 424 ? -5.202 -5.119 15.837 1.00 70.31 424 TRP A O 1
ATOM 3468 N N . LEU A 1 425 ? -3.699 -6.258 14.603 1.00 68.50 425 LEU A N 1
ATOM 3469 C CA . LEU A 1 425 ? -4.341 -7.578 14.717 1.00 68.50 425 LEU A CA 1
ATOM 3470 C C . LEU A 1 425 ? -4.543 -8.009 16.176 1.00 68.50 425 LEU A C 1
ATOM 3472 O O . LEU A 1 425 ? -5.580 -8.569 16.517 1.00 68.50 425 LEU A O 1
ATOM 3476 N N . TYR A 1 426 ? -3.585 -7.709 17.057 1.00 67.31 426 TYR A N 1
ATOM 3477 C CA . TYR A 1 426 ? -3.721 -7.987 18.488 1.00 67.31 426 TYR A CA 1
ATOM 3478 C C . TYR A 1 426 ? -4.820 -7.140 19.162 1.00 67.31 426 TYR A C 1
ATOM 3480 O O . TYR A 1 426 ? -5.500 -7.629 20.063 1.00 67.31 426 TYR A O 1
ATOM 3488 N N . PHE A 1 427 ? -5.014 -5.879 18.754 1.00 62.25 427 PHE A N 1
ATOM 3489 C CA . PHE A 1 427 ? -5.989 -4.983 19.396 1.00 62.25 427 PHE A CA 1
ATOM 3490 C C . PHE A 1 427 ? -7.441 -5.206 18.971 1.00 62.25 427 PHE A C 1
ATOM 3492 O O . PHE A 1 427 ? -8.325 -4.795 19.715 1.00 62.25 427 PHE A O 1
ATOM 3499 N N . ILE A 1 428 ? -7.700 -5.889 17.851 1.00 61.41 428 ILE A N 1
ATOM 3500 C CA . ILE A 1 428 ? -9.064 -6.264 17.414 1.00 61.41 428 ILE A CA 1
ATOM 3501 C C . ILE A 1 428 ? -9.790 -7.126 18.462 1.00 61.41 428 ILE A C 1
ATOM 3503 O O . ILE A 1 428 ? -11.013 -7.152 18.514 1.00 61.41 428 ILE A O 1
ATOM 3507 N N . ILE A 1 429 ? -9.043 -7.791 19.343 1.00 60.50 429 ILE A N 1
ATOM 3508 C CA . ILE A 1 429 ? -9.569 -8.693 20.375 1.00 60.50 429 ILE A CA 1
ATOM 3509 C C . ILE A 1 429 ? -10.234 -7.928 21.545 1.00 60.50 429 ILE A C 1
ATOM 3511 O O . ILE A 1 429 ? -10.937 -8.530 22.354 1.00 60.50 429 ILE A O 1
ATOM 3515 N N . TYR A 1 430 ? -10.046 -6.608 21.650 1.00 65.19 430 TYR A N 1
ATOM 3516 C CA . TYR A 1 430 ? -10.517 -5.792 22.774 1.00 65.19 430 TYR A CA 1
ATOM 3517 C C . TYR A 1 430 ? -11.546 -4.743 22.328 1.00 65.19 430 TYR A C 1
ATOM 3519 O O . TYR A 1 430 ? -11.303 -4.006 21.375 1.00 65.19 430 TYR A O 1
ATOM 3527 N N . THR A 1 431 ? -12.660 -4.609 23.054 1.00 66.75 431 THR A N 1
ATOM 3528 C CA . THR A 1 431 ? -13.705 -3.604 22.779 1.00 66.75 431 THR A CA 1
ATOM 3529 C C . THR A 1 431 ? -14.350 -3.061 24.062 1.00 66.75 431 THR A C 1
ATOM 3531 O O . THR A 1 431 ? -14.225 -3.657 25.131 1.00 66.75 431 THR A O 1
ATOM 3534 N N . TRP A 1 432 ? -15.026 -1.911 23.986 1.00 70.69 432 TRP A N 1
ATOM 3535 C CA . TRP A 1 432 ? -15.814 -1.350 25.092 1.00 70.69 432 TRP A CA 1
ATOM 3536 C C . TRP A 1 432 ? -17.305 -1.556 24.837 1.00 70.69 432 TRP A C 1
ATOM 3538 O O . TRP A 1 432 ? -17.793 -1.333 23.738 1.00 70.69 432 TRP A O 1
ATOM 3548 N N . GLN A 1 433 ? -18.033 -1.936 25.881 1.00 70.25 433 GLN A N 1
ATOM 3549 C CA . GLN A 1 433 ? -19.482 -2.061 25.897 1.00 70.25 433 GLN A CA 1
ATOM 3550 C C . GLN A 1 433 ? -20.068 -0.994 26.826 1.00 70.25 433 GLN A C 1
ATOM 3552 O O . GLN A 1 433 ? -19.677 -0.875 27.994 1.00 70.25 433 GLN A O 1
ATOM 3557 N N . SER A 1 434 ? -21.006 -0.216 26.290 1.00 72.00 434 SER A N 1
ATOM 3558 C CA . SER A 1 434 ? -21.716 0.833 27.018 1.00 72.00 434 SER A CA 1
ATOM 3559 C C . SER A 1 434 ? -22.799 0.253 27.956 1.00 72.00 434 SER A C 1
ATOM 3561 O O . SER A 1 434 ? -23.309 -0.843 27.701 1.00 72.00 434 SER A O 1
ATOM 3563 N N . PRO A 1 435 ? -23.182 0.961 29.041 1.00 66.50 435 PRO A N 1
ATOM 3564 C CA . PRO A 1 435 ? -24.179 0.492 30.015 1.00 66.50 435 PRO A CA 1
ATOM 3565 C C . PRO A 1 435 ? -25.599 0.316 29.447 1.00 66.50 435 PRO A C 1
ATOM 3567 O O . PRO A 1 435 ? -26.399 -0.419 30.018 1.00 66.50 435 PRO A O 1
ATOM 3570 N N . SER A 1 436 ? -25.915 1.000 28.345 1.00 61.59 436 SER A N 1
ATOM 3571 C CA . SER A 1 436 ? -27.272 1.160 27.801 1.00 61.59 436 SER A CA 1
ATOM 3572 C C . SER A 1 436 ? -27.343 0.974 26.277 1.00 61.59 436 SER A C 1
ATOM 3574 O O . SER A 1 436 ? -28.245 1.507 25.642 1.00 61.59 436 SER A O 1
ATOM 3576 N N . GLN A 1 437 ? -26.396 0.228 25.684 1.00 57.53 437 GLN A N 1
ATOM 3577 C CA . GLN A 1 437 ? -26.267 0.064 24.221 1.00 57.53 437 GLN A CA 1
ATOM 3578 C C . GLN A 1 437 ? -26.184 1.403 23.459 1.00 57.53 437 GLN A C 1
ATOM 3580 O O . GLN A 1 437 ? -26.650 1.520 22.334 1.00 57.53 437 GLN A O 1
ATOM 3585 N N . ILE A 1 438 ? -25.576 2.425 24.068 1.00 60.78 438 ILE A N 1
ATOM 3586 C CA . ILE A 1 438 ? -25.196 3.654 23.364 1.00 60.78 438 ILE A CA 1
ATOM 3587 C C . ILE A 1 438 ? -24.222 3.263 22.250 1.00 60.78 438 ILE A C 1
ATOM 3589 O O . ILE A 1 438 ? -23.209 2.625 22.559 1.00 60.78 438 ILE A O 1
ATOM 3593 N N . ASP A 1 439 ? -24.526 3.644 21.007 1.00 53.34 439 ASP A N 1
ATOM 3594 C CA . ASP A 1 439 ? -23.670 3.412 19.844 1.00 53.34 439 ASP A CA 1
ATOM 3595 C C . ASP A 1 439 ? -22.302 4.070 20.058 1.00 53.34 439 ASP A C 1
ATOM 3597 O O . ASP A 1 439 ? -22.191 5.271 20.325 1.00 53.34 439 ASP A O 1
ATOM 3601 N N . ILE A 1 440 ? -21.249 3.257 19.988 1.00 60.44 440 ILE A N 1
ATOM 3602 C CA . ILE A 1 440 ? -19.865 3.705 20.112 1.00 60.44 440 ILE A CA 1
ATOM 3603 C C . ILE A 1 440 ? -19.281 3.740 18.702 1.00 60.44 440 ILE A C 1
ATOM 3605 O O . ILE A 1 440 ? -19.047 2.691 18.106 1.00 60.44 440 ILE A O 1
ATOM 3609 N N . GLU A 1 441 ? -19.061 4.935 18.158 1.00 56.56 441 GLU A N 1
ATOM 3610 C CA . GLU A 1 441 ? -18.491 5.094 16.817 1.00 56.56 441 GLU A CA 1
ATOM 3611 C C . GLU A 1 441 ? -16.977 4.812 16.814 1.00 56.56 441 GLU A C 1
ATOM 3613 O O . GLU A 1 441 ? -16.212 5.338 17.635 1.00 56.56 441 GLU A O 1
ATOM 3618 N N . GLU A 1 442 ? -16.535 3.975 15.867 1.00 49.75 442 GLU A N 1
ATOM 3619 C CA . GLU A 1 442 ? -15.119 3.720 15.598 1.00 49.75 442 GLU A CA 1
ATOM 3620 C C . GLU A 1 442 ? -14.548 4.817 14.691 1.00 49.75 442 GLU A C 1
ATOM 3622 O O . GLU A 1 442 ? -14.732 4.793 13.481 1.00 49.75 442 GLU A O 1
ATOM 3627 N N . ASP A 1 443 ? -13.806 5.739 15.306 1.00 49.69 443 ASP A N 1
ATOM 3628 C CA . ASP A 1 443 ? -12.960 6.753 14.661 1.00 49.69 443 ASP A CA 1
ATOM 3629 C C . ASP A 1 443 ? -13.711 7.852 13.875 1.00 49.69 443 ASP A C 1
ATOM 3631 O O . ASP A 1 443 ? -14.304 7.650 12.820 1.00 49.69 443 ASP A O 1
ATOM 3635 N N . GLY A 1 444 ? -13.669 9.077 14.402 1.00 43.44 444 GLY A N 1
ATOM 3636 C CA . GLY A 1 444 ? -14.433 10.213 13.885 1.00 43.44 444 GLY A CA 1
ATOM 3637 C C . GLY A 1 444 ? -14.824 11.173 15.003 1.00 43.44 444 GLY A C 1
ATOM 3638 O O . GLY A 1 444 ? -14.631 10.880 16.178 1.00 43.44 444 GLY A O 1
ATOM 3639 N N . ASN A 1 445 ? -15.331 12.353 14.652 1.00 50.19 445 ASN A N 1
ATOM 3640 C CA . ASN A 1 445 ? -15.568 13.517 15.523 1.00 50.19 445 ASN A CA 1
ATOM 3641 C C . ASN A 1 445 ? -16.678 13.331 16.598 1.00 50.19 445 ASN A C 1
ATOM 3643 O O . ASN A 1 445 ? -17.340 14.293 16.988 1.00 50.19 445 ASN A O 1
ATOM 3647 N N . ALA A 1 446 ? -16.892 12.104 17.072 1.00 58.81 446 ALA A N 1
ATOM 3648 C CA . ALA A 1 446 ? -17.917 11.715 18.024 1.00 58.81 446 ALA A CA 1
ATOM 3649 C C . ALA A 1 446 ? -17.584 12.127 19.470 1.00 58.81 446 ALA A C 1
ATOM 3651 O O . ALA A 1 446 ? -16.431 12.351 19.858 1.00 58.81 446 ALA A O 1
ATOM 3652 N N . ARG A 1 447 ? -18.629 12.217 20.300 1.00 75.94 447 ARG A N 1
ATOM 3653 C CA . ARG A 1 447 ? -18.538 12.564 21.728 1.00 75.94 447 ARG A CA 1
ATOM 3654 C C . ARG A 1 447 ? -17.903 11.444 22.559 1.00 75.94 447 ARG A C 1
ATOM 3656 O O . ARG A 1 447 ? -17.100 11.729 23.447 1.00 75.94 447 ARG A O 1
ATOM 3663 N N . ILE A 1 448 ? -18.266 10.196 22.274 1.00 72.38 448 ILE A N 1
ATOM 3664 C CA . ILE A 1 448 ? -17.703 8.988 22.883 1.00 72.38 448 ILE A CA 1
ATOM 3665 C C . ILE A 1 448 ? -16.892 8.283 21.801 1.00 72.38 448 ILE A C 1
ATOM 3667 O O . ILE A 1 448 ? -17.453 7.895 20.784 1.00 72.38 448 ILE A O 1
ATOM 3671 N N . THR A 1 449 ? -15.589 8.129 22.008 1.00 71.38 449 THR A N 1
ATOM 3672 C CA . THR A 1 449 ? -14.692 7.469 21.055 1.00 71.38 449 THR A CA 1
ATOM 3673 C C . THR A 1 449 ? -13.824 6.426 21.735 1.00 71.38 449 THR A C 1
ATOM 3675 O O . THR A 1 449 ? -13.510 6.509 22.926 1.00 71.38 449 THR A O 1
ATOM 3678 N N . ILE A 1 450 ? -13.402 5.439 20.951 1.00 69.25 450 ILE A N 1
ATOM 3679 C CA . ILE A 1 450 ? -12.442 4.426 21.367 1.00 69.25 450 ILE A CA 1
ATOM 3680 C C . ILE A 1 450 ? -11.082 4.732 20.720 1.00 69.25 450 ILE A C 1
ATOM 3682 O O . ILE A 1 450 ? -10.886 4.549 19.524 1.00 69.25 450 ILE A O 1
ATOM 3686 N N . GLU A 1 451 ? -10.112 5.182 21.518 1.00 65.12 451 GLU A N 1
ATOM 3687 C CA . GLU A 1 451 ? -8.727 5.395 21.084 1.00 65.12 451 GLU A CA 1
ATOM 3688 C C . GLU A 1 451 ? -7.913 4.097 21.262 1.00 65.12 451 GLU A C 1
ATOM 3690 O O . GLU A 1 451 ? -7.669 3.639 22.385 1.00 65.12 451 GLU A O 1
ATOM 3695 N N . ARG A 1 452 ? -7.422 3.508 20.166 1.00 60.19 452 ARG A N 1
ATOM 3696 C CA . ARG A 1 452 ? -6.557 2.313 20.215 1.00 60.19 452 ARG A CA 1
ATOM 3697 C C . ARG A 1 452 ? -5.116 2.708 20.585 1.00 60.19 452 ARG A C 1
ATOM 3699 O O . ARG A 1 452 ? -4.504 3.545 19.924 1.00 60.19 452 ARG A O 1
ATOM 3706 N N . LYS A 1 453 ? -4.543 2.123 21.648 1.00 56.94 453 LYS A N 1
ATOM 3707 C CA . LYS A 1 453 ? -3.164 2.390 22.115 1.00 56.94 453 LYS A CA 1
ATOM 3708 C C . LYS A 1 453 ? -2.311 1.123 22.161 1.00 56.94 453 LYS A C 1
ATOM 3710 O O . LYS A 1 453 ? -2.820 0.027 22.322 1.00 56.94 453 LYS A O 1
ATOM 3715 N N . ARG A 1 454 ? -0.978 1.286 22.149 1.00 46.44 454 ARG A N 1
ATOM 3716 C CA . ARG A 1 454 ? 0.020 0.188 22.214 1.00 46.44 454 ARG A CA 1
ATOM 3717 C C . ARG A 1 454 ? -0.130 -0.797 23.390 1.00 46.44 454 ARG A C 1
ATOM 3719 O O . ARG A 1 454 ? 0.477 -1.865 23.334 1.00 46.44 454 ARG A O 1
ATOM 3726 N N . ASN A 1 455 ? -0.909 -0.462 24.422 1.00 51.12 455 ASN A N 1
ATOM 3727 C CA . ASN A 1 455 ? -1.110 -1.289 25.618 1.00 51.12 455 ASN A CA 1
ATOM 3728 C C . ASN A 1 455 ? -2.599 -1.564 25.925 1.00 51.12 455 ASN A C 1
ATOM 3730 O O . ASN A 1 455 ? -2.906 -1.975 27.037 1.00 51.12 455 ASN A O 1
ATOM 3734 N N . GLY A 1 456 ? -3.521 -1.317 24.986 1.00 60.72 456 GLY A N 1
ATOM 3735 C CA . GLY A 1 456 ? -4.948 -1.578 25.191 1.00 60.72 456 GLY A CA 1
ATOM 3736 C C . GLY A 1 456 ? -5.856 -0.567 24.499 1.00 60.72 456 GLY A C 1
ATOM 3737 O O . GLY A 1 456 ? -5.428 0.227 23.659 1.00 60.72 456 GLY A O 1
ATOM 3738 N N . VAL A 1 457 ? -7.125 -0.591 24.883 1.00 66.00 457 VAL A N 1
ATOM 3739 C CA . VAL A 1 457 ? -8.180 0.216 24.276 1.00 66.00 457 VAL A CA 1
ATOM 3740 C C . VAL A 1 457 ? -8.620 1.287 25.267 1.00 66.00 457 VAL A C 1
ATOM 3742 O O . VAL A 1 457 ? -9.021 0.978 26.387 1.00 66.00 457 VAL A O 1
ATOM 3745 N N . ARG A 1 458 ? -8.538 2.561 24.882 1.00 72.06 458 ARG A N 1
ATOM 3746 C CA . ARG A 1 458 ? -8.927 3.687 25.733 1.00 72.06 458 ARG A CA 1
ATOM 3747 C C . ARG A 1 458 ? -10.313 4.185 25.339 1.00 72.06 458 ARG A C 1
ATOM 3749 O O . ARG A 1 458 ? -10.496 4.649 24.222 1.00 72.06 458 ARG A O 1
ATOM 3756 N N . LEU A 1 459 ? -11.239 4.190 26.290 1.00 74.19 459 LEU A N 1
ATOM 3757 C CA . LEU A 1 459 ? -12.503 4.908 26.161 1.00 74.19 459 LEU A CA 1
ATOM 3758 C C . LEU A 1 459 ? -12.283 6.404 26.417 1.00 74.19 459 LEU A C 1
ATOM 3760 O O . LEU A 1 459 ? -11.687 6.788 27.427 1.00 74.19 459 LEU A O 1
ATOM 3764 N N . ARG A 1 460 ? -12.772 7.253 25.517 1.00 76.00 460 ARG A N 1
ATOM 3765 C CA . ARG A 1 460 ? -12.763 8.707 25.663 1.00 76.00 460 ARG A CA 1
ATOM 3766 C C . ARG A 1 460 ? -14.186 9.240 25.571 1.00 76.00 460 ARG A C 1
ATOM 3768 O O . ARG A 1 460 ? -14.806 9.155 24.524 1.00 76.00 460 ARG A O 1
ATOM 3775 N N . ILE A 1 461 ? -14.666 9.851 26.651 1.00 77.44 461 ILE A N 1
ATOM 3776 C CA . ILE A 1 461 ? -15.967 10.528 26.710 1.00 77.44 461 ILE A CA 1
ATOM 3777 C C . ILE A 1 461 ? -15.705 12.031 26.830 1.00 77.44 461 ILE A C 1
ATOM 3779 O O . ILE A 1 461 ? -15.100 12.487 27.800 1.00 77.44 461 ILE A O 1
ATOM 3783 N N . ARG A 1 462 ? -16.114 12.807 25.829 1.00 70.94 462 ARG A N 1
ATOM 3784 C CA . ARG A 1 462 ? -16.122 14.277 25.863 1.00 70.94 462 ARG A CA 1
ATOM 3785 C C . ARG A 1 462 ? -17.481 14.734 26.401 1.00 70.94 462 ARG A C 1
ATOM 3787 O O . ARG A 1 462 ? -18.485 14.131 26.056 1.00 70.94 462 ARG A O 1
ATOM 3794 N N . ASN A 1 463 ? -17.529 15.787 27.219 1.00 69.62 463 ASN A N 1
ATOM 3795 C CA . ASN A 1 463 ? -18.768 16.320 27.816 1.00 69.62 463 ASN A CA 1
ATOM 3796 C C . ASN A 1 463 ? -19.627 15.233 28.501 1.00 69.62 463 ASN A C 1
ATOM 3798 O O . ASN A 1 463 ? -20.597 14.741 27.922 1.00 69.62 463 ASN A O 1
ATOM 3802 N N . LEU A 1 464 ? -19.239 14.846 29.723 1.00 69.12 464 LEU A N 1
ATOM 3803 C CA . LEU A 1 464 ? -19.976 13.885 30.553 1.00 69.12 464 LEU A CA 1
ATOM 3804 C C . LEU A 1 464 ? -21.408 14.369 30.824 1.00 69.12 464 LEU A C 1
ATOM 3806 O O . LEU A 1 464 ? -21.621 15.497 31.261 1.00 69.12 464 LEU A O 1
ATOM 3810 N N . THR A 1 465 ? -22.374 13.489 30.587 1.00 70.50 465 THR A N 1
ATOM 3811 C CA . THR A 1 465 ? -23.806 13.691 30.826 1.00 70.50 465 THR A CA 1
ATOM 3812 C C . THR A 1 465 ? -24.326 12.659 31.823 1.00 70.50 465 THR A C 1
ATOM 3814 O O . THR A 1 465 ? -23.700 11.624 32.048 1.00 70.50 465 THR A O 1
ATOM 3817 N N . GLN A 1 466 ? -25.507 12.899 32.395 1.00 66.62 466 GLN A N 1
ATOM 3818 C CA . GLN A 1 466 ? -26.136 11.957 33.327 1.00 66.62 466 GLN A CA 1
ATOM 3819 C C . GLN A 1 466 ? -26.444 10.590 32.682 1.00 66.62 466 GLN A C 1
ATOM 3821 O O . GLN A 1 466 ? -26.461 9.582 33.377 1.00 66.62 466 GLN A O 1
ATOM 3826 N N . ASN A 1 467 ? -26.583 10.532 31.351 1.00 68.94 467 ASN A N 1
ATOM 3827 C CA . ASN A 1 467 ? -26.773 9.288 30.593 1.00 68.94 467 ASN A CA 1
ATOM 3828 C C . ASN A 1 467 ? -25.502 8.425 30.491 1.00 68.94 467 ASN A C 1
ATOM 3830 O O . ASN A 1 467 ? -25.596 7.246 30.163 1.00 68.94 467 ASN A O 1
ATOM 3834 N N . ASP A 1 468 ? -24.320 8.993 30.757 1.00 73.00 468 ASP A N 1
ATOM 3835 C CA . ASP A 1 468 ? -23.049 8.255 30.743 1.00 73.00 468 ASP A CA 1
ATOM 3836 C C . ASP A 1 468 ? -22.767 7.558 32.085 1.00 73.00 468 ASP A C 1
ATOM 3838 O O . ASP A 1 468 ? -21.817 6.774 32.195 1.00 73.00 468 ASP A O 1
ATOM 3842 N N . GLN A 1 469 ? -23.585 7.860 33.103 1.00 75.31 469 GLN A N 1
ATOM 3843 C CA . GLN A 1 469 ? -23.554 7.207 34.402 1.00 75.31 469 GLN A CA 1
ATOM 3844 C C . GLN A 1 469 ? -23.931 5.737 34.244 1.00 75.31 469 GLN A C 1
ATOM 3846 O O . GLN A 1 469 ? -24.939 5.386 33.633 1.00 75.31 469 GLN A O 1
ATOM 3851 N N . GLY A 1 470 ? -23.133 4.868 34.847 1.00 76.75 470 GLY A N 1
ATOM 3852 C CA . GLY A 1 470 ? -23.369 3.437 34.796 1.00 76.75 470 GLY A CA 1
ATOM 3853 C C . GLY A 1 470 ? -22.083 2.641 34.721 1.00 76.75 470 GLY A C 1
ATOM 3854 O O . GLY A 1 470 ? -20.973 3.165 34.854 1.00 76.75 470 GLY A O 1
ATOM 3855 N N . THR A 1 471 ? -22.261 1.342 34.532 1.00 78.94 471 THR A N 1
ATOM 3856 C CA . THR A 1 471 ? -21.174 0.369 34.538 1.00 78.94 471 THR A CA 1
ATOM 3857 C C . THR A 1 471 ? -20.737 0.069 33.111 1.00 78.94 471 THR A C 1
ATOM 3859 O O . THR A 1 471 ? -21.378 -0.706 32.404 1.00 78.94 471 THR A O 1
ATOM 3862 N N . TRP A 1 472 ? -19.639 0.684 32.685 1.00 79.06 472 TRP A N 1
ATOM 3863 C CA . TRP A 1 472 ? -19.001 0.427 31.396 1.00 79.06 472 TRP A CA 1
ATOM 3864 C C . TRP A 1 472 ? -18.203 -0.873 31.463 1.00 79.06 472 TRP A C 1
ATOM 3866 O O . TRP A 1 472 ? -17.486 -1.093 32.439 1.00 79.06 472 TRP A O 1
ATOM 3876 N N . LYS A 1 473 ? -18.297 -1.736 30.446 1.00 73.56 473 LYS A N 1
ATOM 3877 C CA . LYS A 1 473 ? -17.576 -3.019 30.427 1.00 73.56 473 LYS A CA 1
ATOM 3878 C C . LYS A 1 473 ? -16.500 -3.017 29.344 1.00 73.56 473 LYS A C 1
ATOM 3880 O O . LYS A 1 473 ? -16.807 -2.865 28.171 1.00 73.56 473 LYS A O 1
ATOM 3885 N N . CYS A 1 474 ? -15.244 -3.211 29.725 1.00 75.00 474 CYS A N 1
ATOM 3886 C CA . CYS A 1 474 ? -14.162 -3.511 28.789 1.00 75.00 474 CYS A CA 1
ATOM 3887 C C . CYS A 1 474 ? -14.212 -5.012 28.498 1.00 75.00 474 CYS A C 1
ATOM 3889 O O . CYS A 1 474 ? -13.958 -5.802 29.408 1.00 75.00 474 CYS A O 1
ATOM 3891 N N . LEU A 1 475 ? -14.576 -5.399 27.279 1.00 67.69 475 LEU A N 1
ATOM 3892 C CA . LEU A 1 475 ? -14.622 -6.787 26.834 1.00 67.69 475 LEU A CA 1
ATOM 3893 C C . LEU A 1 475 ? -13.293 -7.154 26.167 1.00 67.69 475 LEU A C 1
ATOM 3895 O O . LEU A 1 475 ? -12.804 -6.443 25.289 1.00 67.69 475 LEU A O 1
ATOM 3899 N N . GLY A 1 476 ? -12.720 -8.279 26.570 1.00 63.81 476 GLY A N 1
ATOM 3900 C CA . GLY A 1 476 ? -11.594 -8.914 25.894 1.00 63.81 476 GLY A CA 1
ATOM 3901 C C . GLY A 1 476 ? -11.776 -10.425 25.883 1.00 63.81 476 GLY A C 1
ATOM 3902 O O . GLY A 1 476 ? -12.564 -10.965 26.656 1.00 63.81 476 GLY A O 1
ATOM 3903 N N . PHE A 1 477 ? -11.058 -11.121 25.011 1.00 55.75 477 PHE A N 1
ATOM 3904 C CA . PHE A 1 477 ? -11.035 -12.584 24.993 1.00 55.75 477 PHE A CA 1
ATOM 3905 C C . PHE A 1 477 ? -9.733 -13.092 25.607 1.00 55.75 477 PHE A C 1
ATOM 3907 O O . PHE A 1 477 ? -8.651 -12.602 25.281 1.00 55.75 477 PHE A O 1
ATOM 3914 N N . ASP A 1 478 ? -9.853 -14.044 26.529 1.00 47.78 478 ASP A N 1
ATOM 3915 C CA . ASP A 1 478 ? -8.729 -14.776 27.104 1.00 47.78 478 ASP A CA 1
ATOM 3916 C C . ASP A 1 478 ? -8.228 -15.853 26.127 1.00 47.78 478 ASP A C 1
ATOM 3918 O O . ASP A 1 478 ? -8.831 -16.124 25.087 1.00 47.78 478 ASP A O 1
ATOM 3922 N N . GLN A 1 479 ? -7.126 -16.492 26.498 1.00 39.12 479 GLN A N 1
ATOM 3923 C CA . GLN A 1 479 ? -6.345 -17.469 25.737 1.00 39.12 479 GLN A CA 1
ATOM 3924 C C . GLN A 1 479 ? -7.154 -18.703 25.310 1.00 39.12 479 GLN A C 1
ATOM 3926 O O . GLN A 1 479 ? -6.847 -19.306 24.287 1.00 39.12 479 GLN A O 1
ATOM 3931 N N . ASP A 1 480 ? -8.225 -19.020 26.045 1.00 40.06 480 ASP A N 1
ATOM 3932 C CA . ASP A 1 480 ? -9.152 -20.125 25.766 1.00 40.06 480 ASP A CA 1
ATOM 3933 C C . ASP A 1 480 ? -10.388 -19.691 24.947 1.00 40.06 480 ASP A C 1
ATOM 3935 O O . ASP A 1 480 ? -11.375 -20.421 24.863 1.00 40.06 480 ASP A O 1
ATOM 3939 N N . GLY A 1 481 ? -10.404 -18.461 24.419 1.00 40.97 481 GLY A N 1
ATOM 3940 C CA . GLY A 1 481 ? -11.588 -17.867 23.784 1.00 40.97 481 GLY A CA 1
ATOM 3941 C C . GLY A 1 481 ? -12.688 -17.469 24.778 1.00 40.97 481 GLY A C 1
ATOM 3942 O O . GLY A 1 481 ? -13.784 -17.084 24.372 1.00 40.97 481 GLY A O 1
ATOM 3943 N N . LYS A 1 482 ? -12.414 -17.530 26.088 1.00 42.38 482 LYS A N 1
ATOM 3944 C CA . LYS A 1 482 ? -13.340 -17.077 27.134 1.00 42.38 482 LYS A CA 1
ATOM 3945 C C . LYS A 1 482 ? -13.346 -15.557 27.212 1.00 42.38 482 LYS A C 1
ATOM 3947 O O . LYS A 1 482 ? -12.318 -14.939 27.466 1.00 42.38 482 LYS A O 1
ATOM 3952 N N . SER A 1 483 ? -14.513 -14.948 27.041 1.00 47.03 483 SER A N 1
ATOM 3953 C CA . SER A 1 483 ? -14.680 -13.509 27.227 1.00 47.03 483 SER A CA 1
ATOM 3954 C C . SER A 1 483 ? -14.437 -13.124 28.691 1.00 47.03 483 SER A C 1
ATOM 3956 O O . SER A 1 483 ? -15.129 -13.627 29.580 1.00 47.03 483 SER A O 1
ATOM 3958 N N . PHE A 1 484 ? -13.506 -12.209 28.946 1.00 61.22 484 PHE A N 1
ATOM 3959 C CA . PHE A 1 484 ? -13.392 -11.503 30.216 1.00 61.22 484 PHE A CA 1
ATOM 3960 C C . PHE A 1 484 ? -13.938 -10.086 30.069 1.00 61.22 484 PHE A C 1
ATOM 3962 O O . PHE A 1 484 ? -13.742 -9.416 29.055 1.00 61.22 484 PHE A O 1
ATOM 3969 N N . SER A 1 485 ? -14.629 -9.624 31.106 1.00 59.50 485 SER A N 1
ATOM 3970 C CA . SER A 1 485 ? -15.166 -8.272 31.165 1.00 59.50 485 SER A CA 1
ATOM 3971 C C . SER A 1 485 ? -14.708 -7.606 32.447 1.00 59.50 485 SER A C 1
ATOM 3973 O O . SER A 1 485 ? -15.003 -8.126 33.524 1.00 59.50 485 SER A O 1
ATOM 3975 N N . ASN A 1 486 ? -14.029 -6.467 32.346 1.00 63.97 486 ASN A N 1
ATOM 3976 C CA . ASN A 1 486 ? -13.742 -5.642 33.513 1.00 63.97 486 ASN A CA 1
ATOM 3977 C C . ASN A 1 486 ? -14.648 -4.411 33.519 1.00 63.97 486 ASN A C 1
ATOM 3979 O O . ASN A 1 486 ? -14.950 -3.859 32.460 1.00 63.97 486 ASN A O 1
ATOM 3983 N N . THR A 1 487 ? -15.124 -4.013 34.693 1.00 67.88 487 THR A N 1
ATOM 3984 C CA . THR A 1 487 ? -16.216 -3.045 34.816 1.00 67.88 487 THR A CA 1
ATOM 3985 C C . THR A 1 487 ? -15.753 -1.740 35.445 1.00 67.88 487 THR A C 1
ATOM 3987 O O . THR A 1 487 ? -15.175 -1.748 36.527 1.00 67.88 487 THR A O 1
ATOM 3990 N N . LEU A 1 488 ? -16.062 -0.616 34.802 1.00 69.62 488 LEU A N 1
ATOM 3991 C CA . LEU A 1 488 ? -15.823 0.730 35.309 1.00 69.62 488 LEU A CA 1
ATOM 3992 C C . LEU A 1 488 ? -17.156 1.377 35.685 1.00 69.62 488 LEU A C 1
ATOM 3994 O O . LEU A 1 488 ? -17.999 1.611 34.820 1.00 69.62 488 LEU A O 1
ATOM 3998 N N . GLN A 1 489 ? -17.332 1.694 36.966 1.00 72.94 489 GLN A N 1
ATOM 3999 C CA . GLN A 1 489 ? -18.501 2.425 37.441 1.00 72.94 489 GLN A CA 1
ATOM 4000 C C . GLN A 1 489 ? -18.235 3.930 37.359 1.00 72.94 489 GLN A C 1
ATOM 4002 O O . GLN A 1 489 ? -17.405 4.468 38.092 1.00 72.94 489 GLN A O 1
ATOM 4007 N N . ILE A 1 490 ? -18.939 4.614 36.460 1.00 74.25 490 ILE A N 1
ATOM 4008 C CA . ILE A 1 490 ? -18.895 6.073 36.359 1.00 74.25 490 ILE A CA 1
ATOM 4009 C C . ILE A 1 490 ? -20.041 6.633 37.198 1.00 74.25 490 ILE A C 1
ATOM 4011 O O . ILE A 1 490 ? -21.203 6.340 36.923 1.00 74.25 490 ILE A O 1
ATOM 4015 N N . VAL A 1 491 ? -19.711 7.441 38.208 1.00 69.44 491 VAL A N 1
ATOM 4016 C CA . VAL A 1 491 ? -20.677 8.209 39.006 1.00 69.44 491 VAL A CA 1
ATOM 4017 C C . VAL A 1 491 ? -20.502 9.681 38.665 1.00 69.44 491 VAL A C 1
ATOM 4019 O O . VAL A 1 491 ? -19.427 10.247 38.867 1.00 69.44 491 VAL A O 1
ATOM 4022 N N . VAL A 1 492 ? -21.552 10.303 38.136 1.00 70.50 492 VAL A N 1
ATOM 4023 C CA . VAL A 1 492 ? -21.539 11.726 37.793 1.00 70.50 492 VAL A CA 1
ATOM 4024 C C . VAL A 1 492 ? -21.935 12.514 39.043 1.00 70.50 492 VAL A C 1
ATOM 4026 O O . VAL A 1 492 ? -23.086 12.474 39.474 1.00 70.50 492 VAL A O 1
ATOM 4029 N N . LYS A 1 493 ? -20.966 13.199 39.662 1.00 66.81 493 LYS A N 1
ATOM 4030 C CA . LYS A 1 493 ? -21.234 14.139 40.760 1.00 66.81 493 LYS A CA 1
ATOM 4031 C C . LYS A 1 493 ? -21.710 15.465 40.178 1.00 66.81 493 LYS A C 1
ATOM 4033 O O . LYS A 1 493 ? -21.095 15.983 39.246 1.00 66.81 493 LYS A O 1
ATOM 4038 N N . VAL A 1 494 ? -22.798 15.995 40.727 1.00 67.06 494 VAL A N 1
ATOM 4039 C CA . VAL A 1 494 ? -23.428 17.231 40.255 1.00 67.06 494 VAL A CA 1
ATOM 4040 C C . VAL A 1 494 ? -23.152 18.323 41.292 1.00 67.06 494 VAL A C 1
ATOM 4042 O O . VAL A 1 494 ? -23.527 18.128 42.452 1.00 67.06 494 VAL A O 1
ATOM 4045 N N . PRO A 1 495 ? -22.481 19.432 40.921 1.00 71.06 495 PRO A N 1
ATOM 4046 C CA . PRO A 1 495 ? -22.260 20.552 41.833 1.00 71.06 495 PRO A CA 1
ATOM 4047 C C . PRO A 1 495 ? -23.593 21.214 42.195 1.00 71.06 495 PRO A C 1
ATOM 4049 O O . PRO A 1 495 ? -24.570 21.064 41.458 1.00 71.06 495 PRO A O 1
ATOM 4052 N N . ILE A 1 496 ? -23.627 21.994 43.281 1.00 77.06 496 ILE A N 1
ATOM 4053 C CA . ILE A 1 496 ? -24.834 22.729 43.698 1.00 77.06 496 ILE A CA 1
ATOM 4054 C C . ILE A 1 496 ? -25.347 23.567 42.522 1.00 77.06 496 ILE A C 1
ATOM 4056 O O . ILE A 1 496 ? -24.661 24.497 42.068 1.00 77.06 496 ILE A O 1
ATOM 4060 N N . THR A 1 497 ? -26.526 23.192 42.018 1.00 79.31 497 THR A N 1
ATOM 4061 C CA . THR A 1 497 ? -27.196 23.808 40.872 1.00 79.31 497 THR A CA 1
ATOM 4062 C C . THR A 1 497 ? -28.649 24.095 41.238 1.00 79.31 497 THR A C 1
ATOM 4064 O O . THR A 1 497 ? -29.402 23.188 41.589 1.00 79.31 497 THR A O 1
ATOM 4067 N N . PHE A 1 498 ? -29.055 25.357 41.151 1.00 83.75 498 PHE A N 1
ATOM 4068 C CA . PHE A 1 498 ? -30.426 25.776 41.431 1.00 83.75 498 PHE A CA 1
ATOM 4069 C C . PHE A 1 498 ? -31.309 25.571 40.194 1.00 83.75 498 PHE A C 1
ATOM 4071 O O . PHE A 1 498 ? -30.941 25.974 39.094 1.00 83.75 498 PHE A O 1
ATOM 4078 N N . ILE A 1 499 ? -32.470 24.945 40.384 1.00 81.69 499 ILE A N 1
ATOM 4079 C CA . ILE A 1 499 ? -33.524 24.738 39.365 1.00 81.69 499 ILE A CA 1
ATOM 4080 C C . ILE A 1 499 ? -34.797 25.533 39.687 1.00 81.69 499 ILE A C 1
ATOM 4082 O O . ILE A 1 499 ? -35.838 25.332 39.064 1.00 81.69 499 ILE A O 1
ATOM 4086 N N . SER A 1 500 ? -34.736 26.423 40.675 1.00 81.00 500 SER A N 1
ATOM 4087 C CA . SER A 1 500 ? -35.826 27.357 40.944 1.00 81.00 500 SER A CA 1
ATOM 4088 C C . SER A 1 500 ? -35.870 28.491 39.938 1.00 81.00 500 SER A C 1
ATOM 4090 O O . SER A 1 500 ? -34.837 28.958 39.470 1.00 81.00 500 SER A O 1
ATOM 4092 N N . GLU A 1 501 ? -37.079 28.962 39.651 1.00 79.69 501 GLU A N 1
ATOM 4093 C CA . GLU A 1 501 ? -37.279 30.152 38.834 1.00 79.69 501 GLU A CA 1
ATOM 4094 C C . GLU A 1 501 ? -36.761 31.394 39.585 1.00 79.69 501 GLU A C 1
ATOM 4096 O O . GLU A 1 501 ? -37.059 31.550 40.777 1.00 79.69 501 GLU A O 1
ATOM 4101 N N . PRO A 1 502 ? -35.991 32.277 38.916 1.00 77.06 502 PRO A N 1
ATOM 4102 C CA . PRO A 1 502 ? -35.411 33.472 39.533 1.00 77.06 502 PRO A CA 1
ATOM 4103 C C . PRO A 1 502 ? -36.464 34.536 39.854 1.00 77.06 502 PRO A C 1
ATOM 4105 O O . PRO A 1 502 ? -36.193 35.450 40.628 1.00 77.06 502 PRO A O 1
ATOM 4108 N N . ILE A 1 503 ? -37.652 34.432 39.256 1.00 78.19 503 ILE A N 1
ATOM 4109 C CA . ILE A 1 503 ? -38.795 35.302 39.509 1.00 78.19 503 ILE A CA 1
ATOM 4110 C C . ILE A 1 503 ? -39.981 34.411 39.869 1.00 78.19 503 ILE A C 1
ATOM 4112 O O . ILE A 1 503 ? -40.288 33.490 39.121 1.00 78.19 503 ILE A O 1
ATOM 4116 N N . GLN A 1 504 ? -40.644 34.675 40.993 1.00 83.06 504 GLN A N 1
ATOM 4117 C CA . GLN A 1 504 ? -41.845 33.946 41.409 1.00 83.06 504 GLN A CA 1
ATOM 4118 C C . GLN A 1 504 ? -42.992 34.915 41.646 1.00 83.06 504 GLN A C 1
ATOM 4120 O O . GLN A 1 504 ? -42.802 36.005 42.182 1.00 83.06 504 GLN A O 1
ATOM 4125 N N . TYR A 1 505 ? -44.189 34.528 41.219 1.00 77.94 505 TYR A N 1
ATOM 4126 C CA . TYR A 1 505 ? -45.329 35.429 41.242 1.00 77.94 505 TYR A CA 1
ATOM 4127 C C . TYR A 1 505 ? -46.172 35.250 42.497 1.00 77.94 505 TYR A C 1
ATOM 4129 O O . TYR A 1 505 ? -46.438 34.128 42.924 1.00 77.94 505 TYR A O 1
ATOM 4137 N N . ALA A 1 506 ? -46.609 36.363 43.072 1.00 72.44 506 ALA A N 1
ATOM 4138 C CA . ALA A 1 506 ? -47.481 36.375 44.235 1.00 72.44 506 ALA A CA 1
ATOM 4139 C C . ALA A 1 506 ? -48.630 37.365 44.027 1.00 72.44 506 ALA A C 1
ATOM 4141 O O . ALA A 1 506 ? -48.455 38.419 43.420 1.00 72.44 506 ALA A O 1
ATOM 4142 N N . GLU A 1 507 ? -49.819 37.035 44.521 1.00 73.31 507 GLU A N 1
ATOM 4143 C CA . GLU A 1 507 ? -50.967 37.942 44.489 1.00 73.31 507 GLU A CA 1
ATOM 4144 C C . GLU A 1 507 ? -51.032 38.751 45.792 1.00 73.31 507 GLU A C 1
ATOM 4146 O O . GLU A 1 507 ? -50.754 38.229 46.877 1.00 73.31 507 GLU A O 1
ATOM 4151 N N . LEU A 1 508 ? -51.399 40.031 45.712 1.00 76.31 508 LEU A N 1
ATOM 4152 C CA . LEU A 1 508 ? -51.489 40.899 46.886 1.00 76.31 508 LEU A CA 1
ATOM 4153 C C . LEU A 1 508 ? -52.517 40.338 47.894 1.00 76.31 508 LEU A C 1
ATOM 4155 O O . LEU A 1 508 ? -53.628 39.992 47.511 1.00 76.31 508 LEU A O 1
ATOM 4159 N N . ASN A 1 509 ? -52.175 40.293 49.186 1.00 73.94 509 ASN A N 1
ATOM 4160 C CA . ASN A 1 509 ? -52.973 39.705 50.278 1.00 73.94 509 ASN A CA 1
ATOM 4161 C C . ASN A 1 509 ? -53.205 38.179 50.220 1.00 73.94 509 ASN A C 1
ATOM 4163 O O . ASN A 1 509 ? -54.002 37.673 51.011 1.00 73.94 509 ASN A O 1
ATOM 4167 N N . SER A 1 510 ? -52.504 37.438 49.360 1.00 79.88 510 SER A N 1
ATOM 4168 C CA . SER A 1 510 ? -52.581 35.968 49.313 1.00 79.88 510 SER A CA 1
ATOM 4169 C C . SER A 1 510 ? -51.535 35.284 50.213 1.00 79.88 510 SER A C 1
ATOM 4171 O O . SER A 1 510 ? -50.629 35.939 50.734 1.00 79.88 510 SER A O 1
ATOM 4173 N N . VAL A 1 511 ? -51.668 33.965 50.409 1.00 82.56 511 VAL A N 1
ATOM 4174 C CA . VAL A 1 511 ? -50.618 33.092 50.970 1.00 82.56 511 VAL A CA 1
ATOM 4175 C C . VAL A 1 511 ? -49.809 32.540 49.796 1.00 82.56 511 VAL A C 1
ATOM 4177 O O . VAL A 1 511 ? -50.401 31.953 48.891 1.00 82.56 511 VAL A O 1
ATOM 4180 N N . VAL A 1 512 ? -48.480 32.663 49.813 1.00 84.44 512 VAL A N 1
ATOM 4181 C CA . VAL A 1 512 ? -47.617 32.139 48.737 1.00 84.44 512 VAL A CA 1
ATOM 4182 C C . VAL A 1 512 ? -46.476 31.291 49.292 1.00 84.44 512 VAL A C 1
ATOM 4184 O O . VAL A 1 512 ? -45.925 31.589 50.348 1.00 84.44 512 VAL A O 1
ATOM 4187 N N . LEU A 1 513 ? -46.113 30.225 48.578 1.00 86.62 513 LEU A N 1
ATOM 4188 C CA . LEU A 1 513 ? -44.953 29.386 48.880 1.00 86.62 513 LEU A CA 1
ATOM 4189 C C . LEU A 1 513 ? -43.865 29.629 47.831 1.00 86.62 513 LEU A C 1
ATOM 4191 O O . LEU A 1 513 ? -44.011 29.211 46.683 1.00 86.62 513 LEU A O 1
ATOM 4195 N N . ILE A 1 514 ? -42.771 30.265 48.240 1.00 87.81 514 ILE A N 1
ATOM 4196 C CA . ILE A 1 514 ? -41.598 30.516 47.405 1.00 87.81 514 ILE A CA 1
ATOM 4197 C C . ILE A 1 514 ? -40.726 29.265 47.410 1.00 87.81 514 ILE A C 1
ATOM 4199 O O . ILE A 1 514 ? -40.155 28.886 48.433 1.00 87.81 514 ILE A O 1
ATOM 4203 N N . LYS A 1 515 ? -40.607 28.605 46.261 1.00 86.25 515 LYS A N 1
ATOM 4204 C CA . LYS A 1 515 ? -39.886 27.329 46.149 1.00 86.25 515 LYS A CA 1
ATOM 4205 C C . LYS A 1 515 ? -38.406 27.569 45.858 1.00 86.25 515 LYS A C 1
ATOM 4207 O O . LYS A 1 515 ? -38.082 28.258 44.891 1.00 86.25 515 LYS A O 1
ATOM 4212 N N . CYS A 1 516 ? -37.508 26.938 46.615 1.00 86.31 516 CYS A N 1
ATOM 4213 C CA . CYS A 1 516 ? -36.084 26.832 46.279 1.00 86.31 516 CYS A CA 1
ATOM 4214 C C . CYS A 1 516 ? -35.726 25.365 46.032 1.00 86.31 516 CYS A C 1
ATOM 4216 O O . CYS A 1 516 ? -35.652 24.577 46.967 1.00 86.31 516 CYS A O 1
ATOM 4218 N N . ARG A 1 517 ? -35.550 24.982 44.766 1.00 86.00 517 ARG A N 1
ATOM 4219 C CA . ARG A 1 517 ? -35.154 23.637 44.361 1.00 86.00 517 ARG A CA 1
ATOM 4220 C C . ARG A 1 517 ? -33.681 23.641 43.998 1.00 86.00 517 ARG A C 1
ATOM 4222 O O . ARG A 1 517 ? -33.238 24.412 43.143 1.00 86.00 517 ARG A O 1
ATOM 4229 N N . VAL A 1 518 ? -32.950 22.732 44.624 1.00 84.25 518 VAL A N 1
ATOM 4230 C CA . VAL A 1 518 ? -31.513 22.549 44.446 1.00 84.25 518 VAL A CA 1
ATOM 4231 C C . VAL A 1 518 ? -31.273 21.116 44.004 1.00 84.25 518 VAL A C 1
ATOM 4233 O O . VAL A 1 518 ? -31.807 20.182 44.597 1.00 84.25 518 VAL A O 1
ATOM 4236 N N . ILE A 1 519 ? -30.477 20.941 42.954 1.00 80.69 519 ILE A N 1
ATOM 4237 C CA . ILE A 1 519 ? -29.917 19.647 42.574 1.00 80.69 519 ILE A CA 1
ATOM 4238 C C . ILE A 1 519 ? -28.450 19.658 42.981 1.00 80.69 519 ILE A C 1
ATOM 4240 O O . ILE A 1 519 ? -27.659 20.463 42.486 1.00 80.69 519 ILE A O 1
ATOM 4244 N N . SER A 1 520 ? -28.084 18.731 43.854 1.00 76.50 520 SER A N 1
ATOM 4245 C CA . SER A 1 520 ? -26.700 18.431 44.190 1.00 76.50 520 SER A CA 1
ATOM 4246 C C . SER A 1 520 ? -26.568 16.943 44.504 1.00 76.50 520 SER A C 1
ATOM 4248 O O . SER A 1 520 ? -27.522 16.287 44.927 1.00 76.50 520 SER A O 1
ATOM 4250 N N . ASN A 1 521 ? -25.387 16.389 44.253 1.00 74.25 521 ASN A N 1
ATOM 4251 C CA . ASN A 1 521 ? -25.053 15.021 44.631 1.00 74.25 521 ASN A CA 1
ATOM 4252 C C . ASN A 1 521 ? -23.616 15.021 45.171 1.00 74.25 521 ASN A C 1
ATOM 4254 O O . ASN A 1 521 ? -22.687 15.039 44.348 1.00 74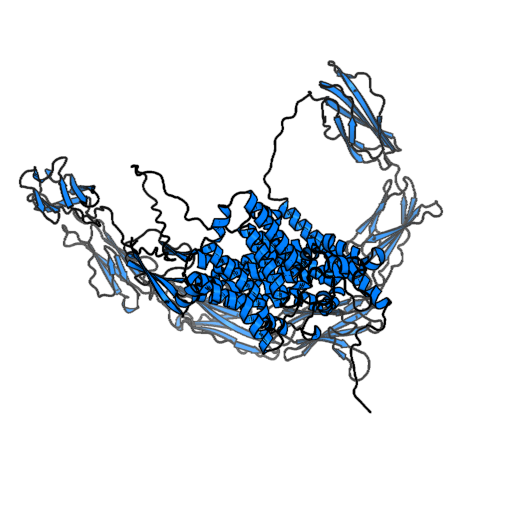.25 521 ASN A O 1
ATOM 4258 N N . PRO A 1 522 ? -23.401 15.052 46.502 1.00 71.62 522 PRO A N 1
ATOM 4259 C CA . PRO A 1 522 ? -24.341 14.769 47.611 1.00 71.62 522 PRO A CA 1
ATOM 4260 C C . PRO A 1 522 ? -25.420 15.844 47.865 1.00 71.62 522 PRO A C 1
ATOM 4262 O O . PRO A 1 522 ? -25.303 16.961 47.365 1.00 71.62 522 PRO A O 1
ATOM 4265 N N . SER A 1 523 ? -26.478 15.511 48.617 1.00 76.69 523 SER A N 1
ATOM 4266 C CA . SER A 1 523 ? -27.626 16.406 48.885 1.00 76.69 523 SER A CA 1
ATOM 4267 C C . SER A 1 523 ? -27.224 17.657 49.679 1.00 76.69 523 SER A C 1
ATOM 4269 O O . SER A 1 523 ? -26.433 17.555 50.613 1.00 76.69 523 SER A O 1
ATOM 4271 N N . ALA A 1 524 ? -27.786 18.816 49.323 1.00 82.00 524 ALA A N 1
ATOM 4272 C CA . ALA A 1 524 ? -27.556 20.097 49.993 1.00 82.00 524 ALA A CA 1
ATOM 4273 C C . ALA A 1 524 ? -28.674 20.426 51.000 1.00 82.00 524 ALA A C 1
ATOM 4275 O O . ALA A 1 524 ? -29.840 20.108 50.755 1.00 82.00 524 ALA A O 1
ATOM 4276 N N . GLU A 1 525 ? -28.326 21.090 52.100 1.00 83.88 525 GLU A N 1
ATOM 4277 C CA . GLU A 1 525 ? -29.253 21.687 53.070 1.00 83.88 525 GLU A CA 1
ATOM 4278 C C . GLU A 1 525 ? -29.576 23.137 52.679 1.00 83.88 525 GLU A C 1
ATOM 4280 O O . GLU A 1 525 ? -28.705 23.836 52.167 1.00 83.88 525 GLU A O 1
ATOM 4285 N N . ILE A 1 526 ? -30.819 23.594 52.893 1.00 85.75 526 ILE A N 1
ATOM 4286 C CA . ILE A 1 526 ? -31.312 24.898 52.410 1.00 85.75 526 ILE A CA 1
ATOM 4287 C C . ILE A 1 526 ? -31.615 25.865 53.565 1.00 85.75 526 ILE A C 1
ATOM 4289 O O . ILE A 1 526 ? -32.359 25.530 54.486 1.00 85.75 526 ILE A O 1
ATOM 4293 N N . SER A 1 527 ? -31.128 27.104 53.450 1.00 86.00 527 SER A N 1
ATOM 4294 C CA . SER A 1 527 ? -31.383 28.229 54.363 1.00 86.00 527 SER A CA 1
ATOM 4295 C C . SER A 1 527 ? -31.918 29.458 53.613 1.00 86.00 527 SER A C 1
ATOM 4297 O O . SER A 1 527 ? -31.499 29.720 52.489 1.00 86.00 527 SER A O 1
ATOM 4299 N N . TRP A 1 528 ? -32.806 30.257 54.222 1.00 86.62 528 TRP A N 1
ATOM 4300 C CA . TRP A 1 528 ? -33.414 31.435 53.575 1.00 86.62 528 TRP A CA 1
ATOM 4301 C C . TRP A 1 528 ? -33.055 32.778 54.231 1.00 86.62 528 TRP A C 1
ATOM 4303 O O . TRP A 1 528 ? -32.994 32.901 55.458 1.00 86.62 528 TRP A O 1
ATOM 4313 N N . PHE A 1 529 ? -32.906 33.818 53.406 1.00 83.69 529 PHE A N 1
ATOM 4314 C CA . PHE A 1 529 ? -32.587 35.190 53.811 1.00 83.69 529 PHE A CA 1
ATOM 4315 C C . PHE A 1 529 ? -33.444 36.220 53.054 1.00 83.69 529 PHE A C 1
ATOM 4317 O O . PHE A 1 529 ? -33.792 36.022 51.890 1.00 83.69 529 PHE A O 1
ATOM 4324 N N . LYS A 1 530 ? -33.748 37.354 53.696 1.00 80.62 530 LYS A N 1
ATOM 4325 C CA . LYS A 1 530 ? -34.328 38.551 53.057 1.00 80.62 530 LYS A CA 1
ATOM 4326 C C . LYS A 1 530 ? -33.395 39.730 53.345 1.00 80.62 530 LYS A C 1
ATOM 4328 O O . LYS A 1 530 ? -33.187 40.093 54.505 1.00 80.62 530 LYS A O 1
ATOM 4333 N N . GLY A 1 531 ? -32.768 40.290 52.310 1.00 74.12 531 GLY A N 1
ATOM 4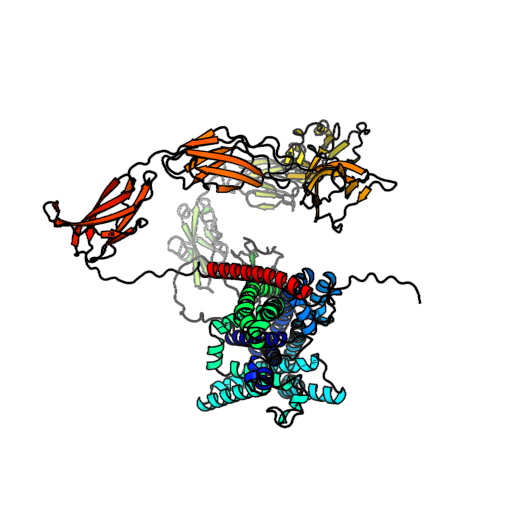334 C CA . GLY A 1 531 ? -31.634 41.208 52.488 1.00 74.12 531 GLY A CA 1
ATOM 4335 C C . GLY A 1 531 ? -30.428 40.510 53.139 1.00 74.12 531 GLY A C 1
ATOM 4336 O O . GLY A 1 531 ? -29.980 39.484 52.641 1.00 74.12 531 GLY A O 1
ATOM 4337 N N . GLN A 1 532 ? -29.908 41.050 54.250 1.00 68.44 532 GLN A N 1
ATOM 4338 C CA . GLN A 1 532 ? -28.802 40.450 55.029 1.00 68.44 532 GLN A CA 1
ATOM 4339 C C . GLN A 1 532 ? -29.266 39.602 56.229 1.00 68.44 532 GLN A C 1
ATOM 4341 O O . GLN A 1 532 ? -28.443 38.992 56.909 1.00 68.44 532 GLN A O 1
ATOM 4346 N N . ASN A 1 533 ? -30.571 39.554 56.507 1.00 75.19 533 ASN A N 1
ATOM 4347 C CA . ASN A 1 533 ? -31.106 38.878 57.686 1.00 75.19 533 ASN A CA 1
ATOM 4348 C C . ASN A 1 533 ? -31.584 37.464 57.334 1.00 75.19 533 ASN A C 1
ATOM 4350 O O . ASN A 1 533 ? -32.329 37.283 56.366 1.00 75.19 533 ASN A O 1
ATOM 4354 N N . ARG A 1 534 ? -31.208 36.469 58.153 1.00 79.12 534 ARG A N 1
ATOM 4355 C CA . ARG A 1 534 ? -31.833 35.134 58.118 1.00 79.12 534 ARG A CA 1
ATOM 4356 C C . ARG A 1 534 ? -33.309 35.252 58.462 1.00 79.12 534 ARG A C 1
ATOM 4358 O O . ARG A 1 534 ? -33.676 35.997 59.368 1.00 79.12 534 ARG A O 1
ATOM 4365 N N . ILE A 1 535 ? -34.155 34.510 57.757 1.00 74.38 535 ILE A N 1
ATOM 4366 C CA . ILE A 1 535 ? -35.610 34.652 57.901 1.00 74.38 535 ILE A CA 1
ATOM 4367 C C . ILE A 1 535 ? -36.126 34.177 59.263 1.00 74.38 535 ILE A C 1
ATOM 4369 O O . ILE A 1 535 ? -37.108 34.719 59.760 1.00 74.38 535 ILE A O 1
ATOM 4373 N N . GLU A 1 536 ? -35.394 33.289 59.933 1.00 66.94 536 GLU A N 1
ATOM 4374 C CA . GLU A 1 536 ? -35.619 32.905 61.336 1.00 66.94 536 GLU A CA 1
ATOM 4375 C C . GLU A 1 536 ? -35.588 34.101 62.318 1.00 66.94 536 GLU A C 1
ATOM 4377 O O . GLU A 1 536 ? -36.049 33.980 63.450 1.00 66.94 536 GLU A O 1
ATOM 4382 N N . LEU A 1 537 ? -35.066 35.263 61.895 1.00 61.94 537 LEU A N 1
ATOM 4383 C CA . LEU A 1 537 ? -34.941 36.497 62.683 1.00 61.94 537 LEU A CA 1
ATOM 4384 C C . LEU A 1 537 ? -36.004 37.569 62.335 1.00 61.94 537 LEU A C 1
ATOM 4386 O O . LEU A 1 537 ? -35.930 38.689 62.843 1.00 61.94 537 LEU A O 1
ATOM 4390 N N . LEU A 1 538 ? -36.969 37.268 61.457 1.00 64.44 538 LEU A N 1
ATOM 4391 C CA . LEU A 1 538 ? -38.013 38.188 60.963 1.00 64.44 538 LEU A CA 1
ATOM 4392 C C . LEU A 1 538 ? -39.403 37.887 61.591 1.00 64.44 538 LEU A C 1
ATOM 4394 O O . LEU A 1 538 ? -39.582 36.838 62.205 1.00 64.44 538 LEU A O 1
ATOM 4398 N N . PRO A 1 539 ? -40.406 38.795 61.495 1.00 65.12 539 PRO A N 1
ATOM 4399 C CA . PRO A 1 539 ? -41.748 38.591 62.071 1.00 65.12 539 PRO A CA 1
ATOM 4400 C C . PRO A 1 539 ? -42.458 37.311 61.568 1.00 65.12 539 PRO A C 1
ATOM 4402 O O . PRO A 1 539 ? -42.167 36.859 60.461 1.00 65.12 539 PRO A O 1
ATOM 4405 N N . PRO A 1 540 ? -43.463 36.773 62.303 1.00 72.19 540 PRO A N 1
ATOM 4406 C CA . PRO A 1 540 ? -44.090 35.454 62.065 1.00 72.19 540 PRO A CA 1
ATOM 4407 C C . PRO A 1 540 ? -44.868 35.296 60.737 1.00 72.19 540 PRO A C 1
ATOM 4409 O O . PRO A 1 540 ? -45.575 34.310 60.537 1.00 72.19 540 PRO A O 1
ATOM 4412 N N . ASN A 1 541 ? -44.774 36.261 59.817 1.00 81.56 541 ASN A N 1
ATOM 4413 C CA . ASN A 1 541 ? -45.379 36.186 58.485 1.00 81.56 541 ASN A CA 1
ATOM 4414 C C . ASN A 1 541 ? -44.641 35.213 57.543 1.00 81.56 541 ASN A C 1
ATOM 4416 O O . ASN A 1 541 ? -45.209 34.823 56.525 1.00 81.56 541 ASN A O 1
ATOM 4420 N N . TYR A 1 542 ? -43.403 34.835 57.877 1.00 82.94 542 TYR A N 1
ATOM 4421 C CA . TYR A 1 542 ? -42.556 33.936 57.095 1.00 82.94 542 TYR A CA 1
ATOM 4422 C C . TYR A 1 542 ? -42.358 32.602 57.829 1.00 82.94 542 TYR A C 1
ATOM 4424 O O . TYR A 1 542 ? -41.966 32.583 58.992 1.00 82.94 542 TYR A O 1
ATOM 4432 N N . GLU A 1 543 ? -42.610 31.488 57.148 1.00 81.56 543 GLU A N 1
ATOM 4433 C CA . GLU A 1 543 ? -42.509 30.131 57.689 1.00 81.56 543 GLU A CA 1
ATOM 4434 C C . GLU A 1 543 ? -41.645 29.278 56.748 1.00 81.56 543 GLU A C 1
ATOM 4436 O O . GLU A 1 543 ? -41.993 29.080 55.582 1.00 81.56 543 GLU A O 1
ATOM 4441 N N . GLN A 1 544 ? -40.496 28.785 57.222 1.00 80.38 544 GLN A N 1
ATOM 4442 C CA . GLN A 1 544 ? -39.659 27.876 56.435 1.00 80.38 544 GLN A CA 1
ATOM 4443 C C . GLN A 1 544 ? -40.247 26.463 56.469 1.00 80.38 544 GLN A C 1
ATOM 4445 O O . GLN A 1 544 ? -40.501 25.901 57.531 1.00 80.38 544 GLN A O 1
ATOM 4450 N N . THR A 1 545 ? -40.448 25.886 55.289 1.00 76.19 545 THR A N 1
ATOM 4451 C CA . THR A 1 545 ? -40.970 24.531 55.091 1.00 76.19 545 THR A CA 1
ATOM 4452 C C . THR A 1 545 ? -39.969 23.693 54.298 1.00 76.19 545 THR A C 1
ATOM 4454 O O . THR A 1 545 ? -39.065 24.235 53.661 1.00 76.19 545 THR A O 1
ATOM 4457 N N . ASN A 1 546 ? -40.153 22.371 54.282 1.00 68.19 546 ASN A N 1
ATOM 4458 C CA . ASN A 1 546 ? -39.300 21.463 53.503 1.00 68.19 546 ASN A CA 1
ATOM 4459 C C . ASN A 1 546 ? -39.343 21.745 51.986 1.00 68.19 546 ASN A C 1
ATOM 4461 O O . ASN A 1 546 ? -38.388 21.431 51.283 1.00 68.19 546 ASN A O 1
ATOM 4465 N N . ASP A 1 547 ? -40.421 22.365 51.494 1.00 68.25 547 ASP A N 1
ATOM 4466 C CA . ASP A 1 547 ? -40.636 22.665 50.072 1.00 68.25 547 ASP A CA 1
ATOM 4467 C C . ASP A 1 547 ? -40.292 24.120 49.686 1.00 68.25 547 ASP A C 1
ATOM 4469 O O . ASP A 1 547 ? -40.393 24.500 48.513 1.00 68.25 547 ASP A O 1
ATOM 4473 N N . GLY A 1 548 ? -39.882 24.949 50.655 1.00 82.62 548 GLY A N 1
ATOM 4474 C CA . GLY A 1 548 ? -39.513 26.350 50.440 1.00 82.62 548 GLY A CA 1
ATOM 4475 C C . GLY A 1 548 ? -39.985 27.301 51.541 1.00 82.62 548 GLY A C 1
ATOM 4476 O O . GLY A 1 548 ? -40.354 26.883 52.638 1.00 82.62 548 GLY A O 1
ATOM 4477 N N . LEU A 1 549 ? -39.980 28.600 51.249 1.00 87.19 549 LEU A N 1
ATOM 4478 C CA . LEU A 1 549 ? -40.386 29.642 52.186 1.00 87.19 549 LEU A CA 1
ATOM 4479 C C . LEU A 1 549 ? -41.846 30.050 51.973 1.00 87.19 549 LEU A C 1
ATOM 4481 O O . LEU A 1 549 ? -42.206 30.587 50.929 1.00 87.19 549 LEU A O 1
ATOM 4485 N N . LYS A 1 550 ? -42.687 29.852 52.982 1.00 86.00 550 LYS A N 1
ATOM 4486 C CA . LYS A 1 550 ? -44.098 30.232 52.962 1.00 86.00 550 LYS A CA 1
ATOM 4487 C C . LYS A 1 550 ? -44.291 31.635 53.539 1.00 86.00 550 LYS A C 1
ATOM 4489 O O . LYS A 1 550 ? -43.862 31.917 54.653 1.00 86.00 550 LYS A O 1
ATOM 4494 N N . ILE A 1 551 ? -44.961 32.504 52.789 1.00 87.56 551 ILE A N 1
ATOM 4495 C CA . ILE A 1 551 ? -45.390 33.839 53.216 1.00 87.56 551 ILE A CA 1
ATOM 4496 C C . ILE A 1 551 ? -46.897 33.789 53.441 1.00 87.56 551 ILE A C 1
ATOM 4498 O O . ILE A 1 551 ? -47.665 33.550 52.510 1.00 87.56 551 ILE A O 1
ATOM 4502 N N . ASN A 1 552 ? -47.326 34.013 54.679 1.00 81.81 552 ASN A N 1
ATOM 4503 C CA . ASN A 1 552 ? -48.727 33.858 55.069 1.00 81.81 552 ASN A CA 1
ATOM 4504 C C . ASN A 1 552 ? -49.621 35.005 54.573 1.00 81.81 552 ASN A C 1
ATOM 4506 O O . ASN A 1 552 ? -50.801 34.795 54.306 1.00 81.81 552 ASN A O 1
ATOM 4510 N N . ARG A 1 553 ? -49.086 36.220 54.438 1.00 83.94 553 ARG A N 1
ATOM 4511 C CA . ARG A 1 553 ? -49.816 37.351 53.864 1.00 83.94 553 ARG A CA 1
ATOM 4512 C C . ARG A 1 553 ? -48.889 38.226 53.037 1.00 83.94 553 ARG A C 1
ATOM 4514 O O . ARG A 1 553 ? -48.080 38.968 53.590 1.00 83.94 553 ARG A O 1
ATOM 4521 N N . VAL A 1 554 ? -49.034 38.136 51.719 1.00 81.12 554 VAL A N 1
ATOM 4522 C CA . VAL A 1 554 ? -48.209 38.854 50.743 1.00 81.12 554 VAL A CA 1
ATOM 4523 C C . VAL A 1 554 ? -48.569 40.334 50.726 1.00 81.12 554 VAL A C 1
ATOM 4525 O O . VAL A 1 554 ? -49.719 40.719 50.504 1.00 81.12 554 VAL A O 1
ATOM 4528 N N . SER A 1 555 ? -47.566 41.173 50.935 1.00 81.50 555 SER A N 1
ATOM 4529 C CA . SER A 1 555 ? -47.661 42.631 50.940 1.00 81.50 555 SER A CA 1
ATOM 4530 C C . SER A 1 555 ? -46.888 43.247 49.773 1.00 81.50 555 SER A C 1
ATOM 4532 O O . SER A 1 555 ? -46.081 42.586 49.124 1.00 81.50 555 SER A O 1
ATOM 4534 N N . SER A 1 556 ? -47.064 44.547 49.527 1.00 75.69 556 SER A N 1
ATOM 4535 C CA . SER A 1 556 ? -46.226 45.264 48.554 1.00 75.69 556 SER A CA 1
ATOM 4536 C C . SER A 1 556 ? -44.736 45.249 48.923 1.00 75.69 556 SER A C 1
ATOM 4538 O O . SER A 1 556 ? -43.898 45.384 48.039 1.00 75.69 556 SER A O 1
ATOM 4540 N N . THR A 1 557 ? -44.396 45.036 50.201 1.00 75.75 557 THR A N 1
ATOM 4541 C CA . THR A 1 557 ? -43.008 44.887 50.679 1.00 75.75 557 THR A CA 1
ATOM 4542 C C . THR A 1 557 ? -42.430 43.488 50.479 1.00 75.75 557 THR A C 1
ATOM 4544 O O . THR A 1 557 ? -41.256 43.255 50.765 1.00 75.75 557 THR A O 1
ATOM 4547 N N . ASP A 1 558 ? -43.245 42.543 50.015 1.00 79.62 558 ASP A N 1
ATOM 4548 C CA . ASP A 1 558 ? -42.789 41.217 49.609 1.00 79.62 558 ASP A CA 1
ATOM 4549 C C . ASP A 1 558 ? -42.471 41.152 48.115 1.00 79.62 558 ASP A C 1
ATOM 4551 O O . ASP A 1 558 ? -41.942 40.141 47.677 1.00 79.62 558 ASP A O 1
ATOM 4555 N N . ASN A 1 559 ? -42.707 42.234 47.356 1.00 80.12 559 ASN A N 1
ATOM 4556 C CA . ASN A 1 559 ? -42.174 42.431 46.003 1.00 80.12 559 ASN A CA 1
ATOM 4557 C C . ASN A 1 559 ? -40.682 42.803 46.073 1.00 80.12 559 ASN A C 1
ATOM 4559 O O . ASN A 1 559 ? -40.276 43.923 45.761 1.00 80.12 559 ASN A O 1
ATOM 4563 N N . ASP A 1 560 ? -39.899 41.878 46.609 1.00 81.19 560 ASP A N 1
ATOM 4564 C CA . ASP A 1 560 ? -38.505 42.062 46.978 1.00 81.19 560 ASP A CA 1
ATOM 4565 C C . ASP A 1 560 ? -37.724 40.769 46.695 1.00 81.19 560 ASP A C 1
ATOM 4567 O O . ASP A 1 560 ? -38.264 39.761 46.224 1.00 81.19 560 ASP A O 1
ATOM 4571 N N . ILE A 1 561 ? -36.426 40.812 46.954 1.00 85.38 561 ILE A N 1
ATOM 4572 C CA . ILE A 1 561 ? -35.488 39.741 46.676 1.00 85.38 561 ILE A CA 1
ATOM 4573 C C . ILE A 1 561 ? -35.254 38.889 47.930 1.00 85.38 561 ILE A C 1
ATOM 4575 O O . ILE A 1 561 ? -34.780 39.365 48.964 1.00 85.38 561 ILE A O 1
ATOM 4579 N N . PHE A 1 562 ? -35.512 37.593 47.791 1.00 87.75 562 PHE A N 1
ATOM 4580 C CA . PHE A 1 562 ? -35.212 36.558 48.772 1.00 87.75 562 PHE A CA 1
ATOM 4581 C C . PHE A 1 562 ? -34.001 35.746 48.310 1.00 87.75 562 PHE A C 1
ATOM 4583 O O . PHE A 1 562 ? -33.861 35.446 47.126 1.00 87.75 562 PHE A O 1
ATOM 4590 N N . TRP A 1 563 ? -33.128 35.371 49.239 1.00 87.00 563 TRP A N 1
ATOM 4591 C CA . TRP A 1 563 ? -31.955 34.546 48.962 1.00 87.00 563 TRP A CA 1
ATOM 4592 C C . TRP A 1 563 ? -32.132 33.164 49.578 1.00 87.00 563 TRP A C 1
ATOM 4594 O O . TRP A 1 563 ? -32.475 33.039 50.752 1.00 87.00 563 TRP A O 1
ATOM 4604 N N . CYS A 1 564 ? -31.879 32.134 48.784 1.00 88.69 564 CYS A N 1
ATOM 4605 C CA . CYS A 1 564 ? -31.826 30.747 49.215 1.00 88.69 564 CYS A CA 1
ATOM 4606 C C . CYS A 1 564 ? -30.374 30.263 49.151 1.00 88.69 564 CYS A C 1
ATOM 4608 O O . CYS A 1 564 ? -29.792 30.207 48.070 1.00 88.69 564 CYS A O 1
ATOM 4610 N N . GLN A 1 565 ? -29.795 29.932 50.297 1.00 88.81 565 GLN A N 1
ATOM 4611 C CA . GLN A 1 565 ? -28.447 29.388 50.441 1.00 88.81 565 GLN A CA 1
ATOM 4612 C C . GLN A 1 565 ? -28.516 27.866 50.533 1.00 88.81 565 GLN A C 1
ATOM 4614 O O . GLN A 1 565 ? -29.352 27.336 51.263 1.00 88.81 565 GLN A O 1
ATOM 4619 N N . ALA A 1 566 ? -27.657 27.179 49.786 1.00 88.25 566 ALA A N 1
ATOM 4620 C CA . ALA A 1 566 ? -27.554 25.730 49.761 1.00 88.25 566 ALA A CA 1
ATOM 4621 C C . ALA A 1 566 ? -26.144 25.283 50.159 1.00 88.25 566 ALA A C 1
ATOM 4623 O O . ALA A 1 566 ? -25.168 25.698 49.530 1.00 88.25 566 ALA A O 1
ATOM 4624 N N . ASP A 1 567 ? -26.061 24.404 51.156 1.00 84.31 567 ASP A N 1
ATOM 4625 C CA . ASP A 1 567 ? -24.815 23.948 51.773 1.00 84.31 567 ASP A CA 1
ATOM 4626 C C . ASP A 1 567 ? -24.675 22.423 51.686 1.00 84.31 567 ASP A C 1
ATOM 4628 O O . ASP A 1 567 ? -25.586 21.683 52.054 1.00 84.31 567 ASP A O 1
ATOM 4632 N N . VAL A 1 568 ? -23.528 21.919 51.226 1.00 83.56 568 VAL A N 1
ATOM 4633 C CA . VAL A 1 568 ? -23.232 20.474 51.195 1.00 83.56 568 VAL A CA 1
ATOM 4634 C C . VAL A 1 568 ? -22.224 20.135 52.291 1.00 83.56 568 VAL A C 1
ATOM 4636 O O . VAL A 1 568 ? -21.026 20.396 52.162 1.00 83.56 568 VAL A O 1
ATOM 4639 N N . VAL A 1 569 ? -22.712 19.502 53.362 1.00 73.81 569 VAL A N 1
ATOM 4640 C CA . VAL A 1 569 ? -21.950 19.199 54.593 1.00 73.81 569 VAL A CA 1
ATOM 4641 C C . VAL A 1 569 ? -20.677 18.383 54.321 1.00 73.81 569 VAL A C 1
ATOM 4643 O O . VAL A 1 569 ? -19.647 18.596 54.954 1.00 73.81 569 VAL A O 1
ATOM 4646 N N . GLU A 1 570 ? -20.714 17.472 53.347 1.00 68.31 570 GLU A N 1
ATOM 4647 C CA . GLU A 1 570 ? -19.612 16.547 53.039 1.00 68.31 570 GLU A CA 1
ATOM 4648 C C . GLU A 1 570 ? -18.468 17.181 52.232 1.00 68.31 570 GLU A C 1
ATOM 4650 O O . GLU A 1 570 ? -17.343 16.679 52.255 1.00 68.31 570 GLU A O 1
ATOM 4655 N N . THR A 1 571 ? -18.739 18.263 51.497 1.00 65.50 571 THR A N 1
ATOM 4656 C CA . THR A 1 571 ? -17.750 18.938 50.637 1.00 65.50 571 THR A CA 1
ATOM 4657 C C . THR A 1 571 ? -17.391 20.339 51.124 1.00 65.50 571 THR A C 1
ATOM 4659 O O . THR A 1 571 ? -16.405 20.900 50.647 1.00 65.50 571 THR A O 1
ATOM 4662 N N . GLY A 1 572 ? -18.163 20.904 52.060 1.00 70.94 572 GLY A N 1
ATOM 4663 C CA . GLY A 1 572 ? -18.028 22.291 52.507 1.00 70.94 572 GLY A CA 1
ATOM 4664 C C . GLY A 1 572 ? -18.392 23.318 51.428 1.00 70.94 572 GLY A C 1
ATOM 4665 O O . GLY A 1 572 ? -18.028 24.485 51.552 1.00 70.94 572 GLY A O 1
ATOM 4666 N N . GLU A 1 573 ? -19.057 22.897 50.345 1.00 74.69 573 GLU A N 1
ATOM 4667 C CA . GLU A 1 573 ? -19.484 23.785 49.261 1.00 74.69 573 GLU A CA 1
ATOM 4668 C C . GLU A 1 573 ? -20.781 24.504 49.660 1.00 74.69 573 GLU A C 1
ATOM 4670 O O . GLU A 1 573 ? -21.738 23.855 50.076 1.00 74.69 573 GLU A O 1
ATOM 4675 N N . SER A 1 574 ? -20.806 25.830 49.507 1.00 82.88 574 SER A N 1
ATOM 4676 C CA . SER A 1 574 ? -21.946 26.705 49.803 1.00 82.88 574 SER A CA 1
ATOM 4677 C C . SER A 1 574 ? -22.213 27.622 48.611 1.00 82.88 574 SER A C 1
ATOM 4679 O O . SER A 1 574 ? -21.267 28.176 48.036 1.00 82.88 574 SER A O 1
ATOM 4681 N N . LYS A 1 575 ? -23.476 27.768 48.198 1.00 83.88 575 LYS A N 1
ATOM 4682 C CA . LYS A 1 575 ? -23.887 28.734 47.165 1.00 83.88 575 LYS A CA 1
ATOM 4683 C C . LYS A 1 575 ? -25.230 29.363 47.491 1.00 83.88 575 LYS A C 1
ATOM 4685 O O . LYS A 1 575 ? -26.122 28.679 47.977 1.00 83.88 575 LYS A O 1
ATOM 4690 N N . ASP A 1 576 ? -25.399 30.611 47.071 1.00 87.12 576 ASP A N 1
ATOM 4691 C CA . ASP A 1 576 ? -26.633 31.376 47.253 1.00 87.12 576 ASP A CA 1
ATOM 4692 C C . ASP A 1 576 ? -27.360 31.576 45.918 1.00 87.12 576 ASP A C 1
ATOM 4694 O O . ASP A 1 576 ? -26.732 31.699 44.861 1.00 87.12 576 ASP A O 1
ATOM 4698 N N . TYR A 1 577 ? -28.690 31.639 45.965 1.00 87.38 577 TYR A N 1
ATOM 4699 C CA . TYR A 1 577 ? -29.551 31.883 44.813 1.00 87.38 577 TYR A CA 1
ATOM 4700 C C . TYR A 1 577 ? -30.594 32.949 45.099 1.00 87.38 577 TYR A C 1
ATOM 4702 O O . TYR A 1 577 ? -31.295 32.905 46.108 1.00 87.38 577 TYR A O 1
ATOM 4710 N N . GLN A 1 578 ? -30.700 33.895 44.174 1.00 85.38 578 GLN A N 1
ATOM 4711 C CA . GLN A 1 578 ? -31.566 35.055 44.281 1.00 85.38 578 GLN A CA 1
ATOM 4712 C C . GLN A 1 578 ? -32.934 34.772 43.644 1.00 85.38 578 GLN A C 1
ATOM 4714 O O . GLN A 1 578 ? -33.001 34.386 42.478 1.00 85.38 578 GLN A O 1
ATOM 4719 N N . ILE A 1 579 ? -34.017 35.002 44.386 1.00 87.31 579 ILE A N 1
ATOM 4720 C CA . ILE A 1 579 ? -35.403 34.845 43.931 1.00 87.31 579 ILE A CA 1
ATOM 4721 C C . ILE A 1 579 ? -36.140 36.166 44.147 1.00 87.31 579 ILE A C 1
ATOM 4723 O O . ILE A 1 579 ? -36.340 36.601 45.279 1.00 87.31 579 ILE A O 1
ATOM 4727 N N . GLN A 1 580 ? -36.548 36.810 43.060 1.00 82.12 580 GLN A N 1
ATOM 4728 C CA . GLN A 1 580 ? -37.360 38.019 43.089 1.00 82.12 580 GLN A CA 1
ATOM 4729 C C . GLN A 1 580 ? -38.843 37.647 43.094 1.00 82.12 580 GLN A C 1
ATOM 4731 O O . GLN A 1 580 ? -39.322 36.947 42.206 1.00 82.12 580 GLN A O 1
ATOM 4736 N N . VAL A 1 581 ? -39.597 38.137 44.068 1.00 83.50 581 VAL A N 1
ATOM 4737 C CA . VAL A 1 581 ? -41.049 37.939 44.088 1.00 83.50 581 VAL A CA 1
ATOM 4738 C C . VAL A 1 581 ? -41.716 39.120 43.388 1.00 83.50 581 VAL A C 1
ATOM 4740 O O . VAL A 1 581 ? -41.375 40.253 43.694 1.00 83.50 581 VAL A O 1
ATOM 4743 N N . VAL A 1 582 ? -42.623 38.875 42.435 1.00 73.81 582 VAL A N 1
ATOM 4744 C CA . VAL A 1 582 ? -43.268 39.906 41.588 1.00 73.81 582 VAL A CA 1
ATOM 4745 C C . VAL A 1 582 ? -44.789 39.702 41.542 1.00 73.81 582 VAL A C 1
ATOM 4747 O O . VAL A 1 582 ? -45.279 38.585 41.636 1.00 73.81 582 VAL A O 1
ATOM 4750 N N . LEU A 1 583 ? -45.577 40.766 41.381 1.00 67.25 583 LEU A N 1
ATOM 4751 C CA . LEU A 1 583 ? -47.047 40.692 41.264 1.00 67.25 583 LEU A CA 1
ATOM 4752 C C . LEU A 1 583 ? -47.476 40.493 39.772 1.00 67.25 583 LEU A C 1
ATOM 4754 O O . LEU A 1 583 ? -46.904 41.152 38.906 1.00 67.25 583 LEU A O 1
ATOM 4758 N N . ALA A 1 584 ? -48.430 39.600 39.428 1.00 58.69 584 ALA A N 1
ATOM 4759 C CA . ALA A 1 584 ? -48.713 39.110 38.038 1.00 58.69 584 ALA A CA 1
ATOM 4760 C C . ALA A 1 584 ? -49.839 39.822 37.198 1.00 58.69 584 ALA A C 1
ATOM 4762 O O . ALA A 1 584 ? -50.647 40.549 37.772 1.00 58.69 584 ALA A O 1
ATOM 4763 N N . GLN A 1 585 ? -49.907 39.595 35.849 1.00 55.47 585 GLN A N 1
ATOM 4764 C CA . GLN A 1 585 ? -50.890 40.113 34.819 1.00 55.47 585 GLN A CA 1
ATOM 4765 C C . GLN A 1 585 ? -51.270 39.075 33.676 1.00 55.47 585 GLN A C 1
ATOM 4767 O O . GLN A 1 585 ? -50.663 38.007 33.629 1.00 55.47 585 GLN A O 1
ATOM 4772 N N . ALA A 1 586 ? -52.245 39.351 32.756 1.00 51.94 586 ALA A N 1
ATOM 4773 C CA . ALA A 1 586 ? -52.974 38.397 31.834 1.00 51.94 586 ALA A CA 1
ATOM 4774 C C . ALA A 1 586 ? -52.540 38.275 30.315 1.00 51.94 586 ALA A C 1
ATOM 4776 O O . ALA A 1 586 ? -51.803 39.127 29.824 1.00 51.94 586 ALA A O 1
ATOM 4777 N N . ILE A 1 587 ? -53.009 37.238 29.558 1.00 57.94 587 ILE A N 1
ATOM 4778 C CA . ILE A 1 587 ? -52.553 36.777 28.191 1.00 57.94 587 ILE A CA 1
ATOM 4779 C C . ILE A 1 587 ? -53.278 37.434 26.976 1.00 57.94 587 ILE A C 1
ATOM 4781 O O . ILE A 1 587 ? -54.471 37.707 27.046 1.00 57.94 587 ILE A O 1
ATOM 4785 N N . THR A 1 588 ? -52.591 37.623 25.820 1.00 54.06 588 THR A N 1
ATOM 4786 C CA . THR A 1 588 ? -53.124 38.328 24.617 1.00 54.06 588 THR A CA 1
ATOM 4787 C C . THR A 1 588 ? -53.123 37.602 23.238 1.00 54.06 588 THR A C 1
ATOM 4789 O O . THR A 1 588 ? -53.893 38.033 22.381 1.00 54.06 588 THR A O 1
ATOM 4792 N N . SER A 1 589 ? -52.334 36.541 22.945 1.00 61.06 589 SER A N 1
ATOM 4793 C CA . SER A 1 589 ? -52.389 35.804 21.635 1.00 61.06 589 SER A CA 1
ATOM 4794 C C . SER A 1 589 ? -51.703 34.407 21.610 1.00 61.06 589 SER A C 1
ATOM 4796 O O . SER A 1 589 ? -50.809 34.188 22.425 1.00 61.06 589 SER A O 1
ATOM 4798 N N . SER A 1 590 ? -52.064 33.498 20.665 1.00 68.69 590 SER A N 1
ATOM 4799 C CA . SER A 1 590 ? -51.498 32.131 20.435 1.00 68.69 590 SER A CA 1
ATOM 4800 C C . SER A 1 590 ? -51.455 31.678 18.942 1.00 68.69 590 SER A C 1
ATOM 4802 O O . SER A 1 590 ? -52.303 32.111 18.163 1.00 68.69 590 SER A O 1
ATOM 4804 N N . LYS A 1 591 ? -50.486 30.829 18.513 1.00 76.00 591 LYS A N 1
ATOM 4805 C CA . LYS A 1 591 ? -50.335 30.219 17.149 1.00 76.00 591 LYS A CA 1
ATOM 4806 C C . LYS A 1 591 ? -49.590 28.856 17.149 1.00 76.00 591 LYS A C 1
ATOM 4808 O O . LYS A 1 591 ? -48.787 28.622 18.045 1.00 76.00 591 LYS A O 1
ATOM 4813 N N . ILE A 1 592 ? -49.776 27.993 16.129 1.00 78.25 592 ILE A N 1
ATOM 4814 C CA . ILE A 1 592 ? -49.090 26.676 15.971 1.00 78.25 592 ILE A CA 1
ATOM 4815 C C . ILE A 1 592 ? -48.192 26.644 14.716 1.00 78.25 592 ILE A C 1
ATOM 4817 O O . ILE A 1 592 ? -48.626 27.043 13.637 1.00 78.25 592 ILE A O 1
ATOM 4821 N N . ILE A 1 593 ? -46.962 26.132 14.838 1.00 79.88 593 ILE A N 1
ATOM 4822 C CA . ILE A 1 593 ? -45.943 26.015 13.780 1.00 79.88 593 ILE A CA 1
ATOM 4823 C C . ILE A 1 593 ? -45.437 24.567 13.707 1.00 79.88 593 ILE A C 1
ATOM 4825 O O . ILE A 1 593 ? -45.071 23.991 14.728 1.00 79.88 593 ILE A O 1
ATOM 4829 N N . CYS A 1 594 ? -45.347 23.980 12.510 1.00 79.62 594 CYS A N 1
ATOM 4830 C CA . CYS A 1 594 ? -44.675 22.690 12.320 1.00 79.62 594 CYS A CA 1
ATOM 4831 C C . CYS A 1 594 ? -43.207 22.881 11.922 1.00 79.62 594 CYS A C 1
ATOM 4833 O O . CYS A 1 594 ? -42.905 23.616 10.982 1.00 79.62 594 CYS A O 1
ATOM 4835 N N . SER A 1 595 ? -42.289 22.205 12.616 1.00 78.56 595 SER A N 1
ATOM 4836 C CA . SER A 1 595 ? -40.860 22.240 12.288 1.00 78.56 595 SER A CA 1
ATOM 4837 C C . SER A 1 595 ? -40.565 21.401 11.036 1.00 78.56 595 SER A C 1
ATOM 4839 O O . SER A 1 595 ? -40.976 20.246 10.962 1.00 78.56 595 SER A O 1
ATOM 4841 N N . SER A 1 596 ? -39.835 21.958 10.063 1.00 68.69 596 SER A N 1
ATOM 4842 C CA . SER A 1 596 ? -39.431 21.254 8.831 1.00 68.69 596 SER A CA 1
ATOM 4843 C C . SER A 1 596 ? -38.309 20.228 9.099 1.00 68.69 596 SER A C 1
ATOM 4845 O O . SER A 1 596 ? -37.371 20.579 9.820 1.00 68.69 596 SER A O 1
ATOM 4847 N N . PRO A 1 597 ? -38.343 18.999 8.532 1.00 62.81 597 PRO A N 1
ATOM 4848 C CA . PRO A 1 597 ? -39.378 18.450 7.652 1.00 62.81 597 PRO A CA 1
ATOM 4849 C C . PRO A 1 597 ? -40.632 18.036 8.436 1.00 62.81 597 PRO A C 1
ATOM 4851 O O . PRO A 1 597 ? -40.572 17.221 9.356 1.00 62.81 597 PRO A O 1
ATOM 4854 N N . CYS A 1 598 ? -41.782 18.589 8.051 1.00 68.06 598 CYS A N 1
ATOM 4855 C CA . CYS A 1 598 ? -43.044 18.322 8.730 1.00 68.06 598 CYS A CA 1
ATOM 4856 C C . CYS A 1 598 ? -43.658 17.007 8.227 1.00 68.06 598 CYS A C 1
ATOM 4858 O O . CYS A 1 598 ? -43.819 16.826 7.022 1.00 68.06 598 CYS A O 1
ATOM 4860 N N . ALA A 1 599 ? -44.031 16.118 9.154 1.00 72.19 599 ALA A N 1
ATOM 4861 C CA . ALA A 1 599 ? -44.944 14.996 8.908 1.00 72.19 599 ALA A CA 1
ATOM 4862 C C . ALA A 1 599 ? -44.545 14.029 7.773 1.00 72.19 599 ALA A C 1
ATOM 4864 O O . ALA A 1 599 ? -45.382 13.622 6.973 1.00 72.19 599 ALA A O 1
ATOM 4865 N N . VAL A 1 600 ? -43.272 13.632 7.697 1.00 81.56 600 VAL A N 1
ATOM 4866 C CA . VAL A 1 600 ? -42.827 12.571 6.775 1.00 81.56 600 VAL A CA 1
ATOM 4867 C C . VAL A 1 600 ? -43.008 11.199 7.427 1.00 81.56 600 VAL A C 1
ATOM 4869 O O . VAL A 1 600 ? -42.585 11.009 8.567 1.00 81.56 600 VAL A O 1
ATOM 4872 N N . GLU A 1 601 ? -43.601 10.241 6.709 1.00 81.50 601 GLU A N 1
ATOM 4873 C CA . GLU A 1 601 ? -43.848 8.876 7.203 1.00 81.50 601 GLU A CA 1
ATOM 4874 C C . GLU A 1 601 ? -42.558 8.249 7.777 1.00 81.50 601 GLU A C 1
ATOM 4876 O O . GLU A 1 601 ? -41.481 8.340 7.183 1.00 81.50 601 GLU A O 1
ATOM 4881 N N . LYS A 1 602 ? -42.665 7.618 8.951 1.00 77.81 602 LYS A N 1
ATOM 4882 C CA . LYS A 1 602 ? -41.582 7.014 9.752 1.00 77.81 602 LYS A CA 1
ATOM 4883 C C . LYS A 1 602 ? -40.519 7.980 10.286 1.00 77.81 602 LYS A C 1
ATOM 4885 O O . LYS A 1 602 ? -39.616 7.526 10.985 1.00 77.81 602 LYS A O 1
ATOM 4890 N N . ARG A 1 603 ? -40.613 9.286 10.017 1.00 82.31 603 ARG A N 1
ATOM 4891 C CA . ARG A 1 603 ? -39.773 10.313 10.656 1.00 82.31 603 ARG A CA 1
ATOM 4892 C C . ARG A 1 603 ? -40.493 10.915 11.864 1.00 82.31 603 ARG A C 1
ATOM 4894 O O . ARG A 1 603 ? -41.670 10.649 12.098 1.00 82.31 603 ARG A O 1
ATOM 4901 N N . THR A 1 604 ? -39.768 11.702 12.652 1.00 82.00 604 THR A N 1
ATOM 4902 C CA . THR A 1 604 ? -40.324 12.419 13.806 1.00 82.00 604 THR A CA 1
ATOM 4903 C C . THR A 1 604 ? -40.809 13.802 13.378 1.00 82.00 604 THR A C 1
ATOM 4905 O O . THR A 1 604 ? -40.031 14.573 12.820 1.00 82.00 604 THR A O 1
ATOM 4908 N N . ALA A 1 605 ? -42.070 14.136 13.661 1.00 80.19 605 ALA A N 1
ATOM 4909 C CA . ALA A 1 605 ? -42.632 15.469 13.425 1.00 80.19 605 ALA A CA 1
ATOM 4910 C C . ALA A 1 605 ? -42.787 16.237 14.743 1.00 80.19 605 ALA A C 1
ATOM 4912 O O . ALA A 1 605 ? -43.104 15.648 15.774 1.00 80.19 605 ALA A O 1
ATOM 4913 N N . THR A 1 606 ? -42.565 17.554 14.720 1.00 84.81 606 THR A N 1
ATOM 4914 C CA . THR A 1 606 ? -42.726 18.418 15.902 1.00 84.81 606 THR A CA 1
ATOM 4915 C C . THR A 1 606 ? -43.640 19.600 15.588 1.00 84.81 606 THR A C 1
ATOM 4917 O O . THR A 1 606 ? -43.300 20.431 14.744 1.00 84.81 606 THR A O 1
ATOM 4920 N N . LEU A 1 607 ? -44.770 19.690 16.292 1.00 82.19 607 LEU A N 1
ATOM 4921 C CA . LEU A 1 607 ? -45.677 20.840 16.295 1.00 82.19 607 LEU A CA 1
ATOM 4922 C C . LEU A 1 607 ? -45.372 21.720 17.511 1.00 82.19 607 LEU A C 1
ATOM 4924 O O . LEU A 1 607 ? -45.290 21.218 18.625 1.00 82.19 607 LEU A O 1
ATOM 4928 N N . ILE A 1 608 ? -45.187 23.019 17.309 1.00 81.44 608 ILE A N 1
ATOM 4929 C CA . ILE A 1 608 ? -44.787 23.999 18.327 1.00 81.44 608 ILE A CA 1
ATOM 4930 C C . ILE A 1 608 ? -45.913 25.017 18.479 1.00 81.44 608 ILE A C 1
ATOM 4932 O O . ILE A 1 608 ? -46.382 25.544 17.476 1.00 81.44 608 ILE A O 1
ATOM 4936 N N . CYS A 1 609 ? -46.322 25.330 19.705 1.00 75.25 609 CYS A N 1
ATOM 4937 C CA . CYS A 1 609 ? -47.287 26.388 19.980 1.00 75.25 609 CYS A CA 1
ATOM 4938 C C . CYS A 1 609 ? -46.613 27.617 20.612 1.00 75.25 609 CYS A C 1
ATOM 4940 O O . CYS A 1 609 ? -45.901 27.509 21.607 1.00 75.25 609 CYS A O 1
ATOM 4942 N N . GLU A 1 610 ? -46.824 28.800 20.043 1.00 73.19 610 GLU A N 1
ATOM 4943 C CA . GLU A 1 610 ? -46.266 30.074 20.517 1.00 73.19 610 GLU A CA 1
ATOM 4944 C C . GLU A 1 610 ? -47.391 30.996 21.008 1.00 73.19 610 GLU A C 1
ATOM 4946 O O . GLU A 1 610 ? -48.364 31.194 20.282 1.00 73.19 610 GLU A O 1
ATOM 4951 N N . ALA A 1 611 ? -47.265 31.579 22.207 1.00 66.00 611 ALA A N 1
ATOM 4952 C CA . ALA A 1 611 ? -48.238 32.517 22.785 1.00 66.00 611 ALA A CA 1
ATOM 4953 C C . ALA A 1 611 ? -47.568 33.611 23.649 1.00 66.00 611 ALA A C 1
ATOM 4955 O O . ALA A 1 611 ? -46.434 33.433 24.090 1.00 66.00 611 ALA A O 1
ATOM 4956 N N . SER A 1 612 ? -48.239 34.757 23.852 1.00 56.62 612 SER A N 1
ATOM 4957 C CA . SER A 1 612 ? -47.637 36.002 24.391 1.00 56.62 612 SER A CA 1
ATOM 4958 C C . SER A 1 612 ? -47.477 36.092 25.922 1.00 56.62 612 SER A C 1
ATOM 4960 O O . SER A 1 612 ? -46.946 37.090 26.405 1.00 56.62 612 SER A O 1
ATOM 4962 N N . GLY A 1 613 ? -47.900 35.080 26.688 1.00 58.16 613 GLY A N 1
ATOM 4963 C CA . GLY A 1 613 ? -47.642 34.941 28.134 1.00 58.16 613 GLY A CA 1
ATOM 4964 C C . GLY A 1 613 ? -46.987 33.596 28.483 1.00 58.16 613 GLY A C 1
ATOM 4965 O O . GLY A 1 613 ? -46.651 32.836 27.579 1.00 58.16 613 GLY A O 1
ATOM 4966 N N . ASN A 1 614 ? -46.809 33.274 29.772 1.00 52.94 614 ASN A N 1
ATOM 4967 C CA . ASN A 1 614 ? -46.409 31.921 30.200 1.00 52.94 614 ASN A CA 1
ATOM 4968 C C . ASN A 1 614 ? -47.582 30.956 29.979 1.00 52.94 614 ASN A C 1
ATOM 4970 O O . ASN A 1 614 ? -48.658 31.185 30.526 1.00 52.94 614 ASN A O 1
ATOM 4974 N N . ASN A 1 615 ? -47.382 29.896 29.190 1.00 50.47 615 ASN A N 1
ATOM 4975 C CA . ASN A 1 615 ? -48.460 28.980 28.802 1.00 50.47 615 ASN A CA 1
ATOM 4976 C C . ASN A 1 615 ? -48.107 27.533 29.131 1.00 50.47 615 ASN A C 1
ATOM 4978 O O . ASN A 1 615 ? -47.015 27.065 28.811 1.00 50.47 615 ASN A O 1
ATOM 4982 N N . HIS A 1 616 ? -49.080 26.807 29.672 1.00 51.66 616 HIS A N 1
ATOM 4983 C CA . HIS A 1 616 ? -49.085 25.349 29.716 1.00 51.66 616 HIS A CA 1
ATOM 4984 C C . HIS A 1 616 ? -49.954 24.810 28.573 1.00 51.66 616 HIS A C 1
ATOM 4986 O O . HIS A 1 616 ? -51.122 25.177 28.461 1.00 51.66 616 HIS A O 1
ATOM 4992 N N . LEU A 1 617 ? -49.400 23.927 27.734 1.00 49.97 617 LEU A N 1
ATOM 4993 C CA . LEU A 1 617 ? -50.182 23.186 26.741 1.00 49.97 617 LEU A CA 1
ATOM 4994 C C . LEU A 1 617 ? -50.686 21.871 27.328 1.00 49.97 617 LEU A C 1
ATOM 4996 O O . LEU A 1 617 ? -49.907 21.071 27.841 1.00 49.97 617 LEU A O 1
ATOM 5000 N N . ILE A 1 618 ? -51.974 21.598 27.133 1.00 51.03 618 ILE A N 1
ATOM 5001 C CA . ILE A 1 618 ? -52.552 20.269 27.331 1.00 51.03 618 ILE A CA 1
ATOM 5002 C C . ILE A 1 618 ? -53.054 19.782 25.972 1.00 51.03 618 ILE A C 1
ATOM 5004 O O . ILE A 1 618 ? -53.986 20.346 25.402 1.00 51.03 618 ILE A O 1
ATOM 5008 N N . VAL A 1 619 ? -52.419 18.731 25.451 1.00 51.72 619 VAL A N 1
ATOM 5009 C CA . VAL A 1 619 ? -52.884 17.989 24.275 1.00 51.72 619 VAL A CA 1
ATOM 5010 C C . VAL A 1 619 ? -53.288 16.602 24.762 1.00 51.72 619 VAL A C 1
ATOM 5012 O O . VAL A 1 619 ? -52.443 15.827 25.203 1.00 51.72 619 VAL A O 1
ATOM 5015 N N . ASN A 1 620 ? -54.582 16.294 24.721 1.00 47.31 620 ASN A N 1
ATOM 5016 C CA . ASN A 1 620 ? -55.084 14.975 25.098 1.00 47.31 620 ASN A CA 1
ATOM 5017 C C . ASN A 1 620 ? -54.887 13.998 23.933 1.00 47.31 620 ASN A C 1
ATOM 5019 O O . ASN A 1 620 ? -55.538 14.140 22.900 1.00 47.31 620 ASN A O 1
ATOM 5023 N N . GLY A 1 621 ? -54.035 12.986 24.103 1.00 45.41 621 GLY A N 1
ATOM 5024 C CA . GLY A 1 621 ? -53.948 11.878 23.153 1.00 45.41 621 GLY A CA 1
ATOM 5025 C C . GLY A 1 621 ? -52.831 10.884 23.461 1.00 45.41 621 GLY A C 1
ATOM 5026 O O . GLY A 1 621 ? -51.692 11.293 23.616 1.00 45.41 621 GLY A O 1
ATOM 5027 N N . LEU A 1 622 ? -53.228 9.607 23.552 1.00 52.28 622 LEU A N 1
ATOM 5028 C CA . LEU A 1 622 ? -52.523 8.305 23.526 1.00 52.28 622 LEU A CA 1
ATOM 5029 C C . LEU A 1 622 ? -50.971 8.253 23.548 1.00 52.28 622 LEU A C 1
ATOM 5031 O O . LEU A 1 622 ? -50.267 9.076 22.981 1.00 52.28 622 LEU A O 1
ATOM 5035 N N . SER A 1 623 ? -50.437 7.160 24.105 1.00 51.62 623 SER A N 1
ATOM 5036 C CA . SER A 1 623 ? -49.014 6.859 24.395 1.00 51.62 623 SER A CA 1
ATOM 5037 C C . SER A 1 623 ? -47.965 7.056 23.279 1.00 51.62 623 SER A C 1
ATOM 5039 O O . SER A 1 623 ? -46.772 6.958 23.562 1.00 51.62 623 SER A O 1
ATOM 5041 N N . LYS A 1 624 ? -48.366 7.331 22.031 1.00 56.12 624 LYS A N 1
ATOM 5042 C CA . LYS A 1 624 ? -47.482 7.586 20.877 1.00 56.12 624 LYS A CA 1
ATOM 5043 C C . LYS A 1 624 ? -46.982 9.042 20.797 1.00 56.12 624 LYS A C 1
ATOM 5045 O O . LYS A 1 624 ? -45.964 9.312 20.159 1.00 56.12 624 LYS A O 1
ATOM 5050 N N . PHE A 1 625 ? -47.663 9.975 21.459 1.00 68.94 625 PHE A N 1
ATOM 5051 C CA . PHE A 1 625 ? -47.374 11.408 21.408 1.00 68.94 625 PHE A CA 1
ATOM 5052 C C . PHE A 1 625 ? -46.557 11.861 22.626 1.00 68.94 625 PHE A C 1
ATOM 5054 O O . PHE A 1 625 ? -46.939 11.605 23.766 1.00 68.94 625 PHE A O 1
ATOM 5061 N N . ILE A 1 626 ? -45.437 12.559 22.408 1.00 65.75 626 ILE A N 1
ATOM 5062 C CA . ILE A 1 626 ? -44.624 13.131 23.491 1.00 65.75 626 ILE A CA 1
ATOM 5063 C C . ILE A 1 626 ? -44.856 14.639 23.532 1.00 65.75 626 ILE A C 1
ATOM 5065 O O . ILE A 1 626 ? -44.420 15.368 22.643 1.00 65.75 626 ILE A O 1
ATOM 5069 N N . VAL A 1 627 ? -45.510 15.116 24.587 1.00 66.31 627 VAL A N 1
ATOM 5070 C CA . VAL A 1 627 ? -45.679 16.551 24.846 1.00 66.31 627 VAL A CA 1
ATOM 5071 C C . VAL A 1 627 ? -44.525 17.034 25.725 1.00 66.31 627 VAL A C 1
ATOM 5073 O O . VAL A 1 627 ? -44.285 16.480 26.797 1.00 66.31 627 VAL A O 1
ATOM 5076 N N . ARG A 1 628 ? -43.792 18.057 25.279 1.00 66.75 628 ARG A N 1
ATOM 5077 C CA . ARG A 1 628 ? -42.764 18.754 26.067 1.00 66.75 628 ARG A CA 1
ATOM 5078 C C . ARG A 1 628 ? -43.015 20.250 26.009 1.00 66.75 628 ARG A C 1
ATOM 5080 O O . ARG A 1 628 ? -42.835 20.845 24.951 1.00 66.75 628 ARG A O 1
ATOM 5087 N N . GLU A 1 629 ? -43.396 20.835 27.141 1.00 68.25 629 GLU A N 1
ATOM 5088 C CA . GLU A 1 629 ? -43.685 22.270 27.277 1.00 68.25 629 GLU A CA 1
ATOM 5089 C C . GLU A 1 629 ? -44.670 22.755 26.201 1.00 68.25 629 GLU A C 1
ATOM 5091 O O . GLU A 1 629 ? -45.851 22.422 26.257 1.00 68.25 629 GLU A O 1
ATOM 5096 N N . ASN A 1 630 ? -44.186 23.494 25.197 1.00 71.12 630 ASN A N 1
ATOM 5097 C CA . ASN A 1 630 ? -44.981 24.023 24.097 1.00 71.12 630 ASN A CA 1
ATOM 5098 C C . ASN A 1 630 ? -44.892 23.206 22.795 1.00 71.12 630 ASN A C 1
ATOM 5100 O O . ASN A 1 630 ? -45.299 23.691 21.738 1.00 71.12 630 ASN A O 1
ATOM 5104 N N . ARG A 1 631 ? -44.347 21.983 22.843 1.00 75.56 631 ARG A N 1
ATOM 5105 C CA . ARG A 1 631 ? -44.110 21.125 21.673 1.00 75.56 631 ARG A CA 1
ATOM 5106 C C . ARG A 1 631 ? -44.824 19.786 21.786 1.00 75.56 631 ARG A C 1
ATOM 5108 O O . ARG A 1 631 ? -44.698 19.088 22.788 1.00 75.56 631 ARG A O 1
ATOM 5115 N N . LEU A 1 632 ? -45.492 19.388 20.712 1.00 80.00 632 LEU A N 1
ATOM 5116 C CA . LEU A 1 632 ? -46.012 18.044 20.495 1.00 80.00 632 LEU A CA 1
ATOM 5117 C C . LEU A 1 632 ? -45.095 17.313 19.512 1.00 80.00 632 LEU A C 1
ATOM 5119 O O . LEU A 1 632 ? -44.968 17.715 18.355 1.00 80.00 632 LEU A O 1
ATOM 5123 N N . ILE A 1 633 ? -44.459 16.244 19.979 1.00 81.19 633 ILE A N 1
ATOM 5124 C CA . ILE A 1 633 ? -43.552 15.404 19.199 1.00 81.19 633 ILE A CA 1
ATOM 5125 C C . ILE A 1 633 ? -44.272 14.101 18.850 1.00 81.19 633 ILE A C 1
ATOM 5127 O O . ILE A 1 633 ? -44.725 13.370 19.733 1.00 81.19 633 ILE A O 1
ATOM 5131 N N . ILE A 1 634 ? -44.350 13.802 17.556 1.00 82.50 634 ILE A N 1
ATOM 5132 C CA . ILE A 1 634 ? -44.911 12.567 17.007 1.00 82.50 634 ILE A CA 1
ATOM 5133 C C . ILE A 1 634 ? -43.739 11.707 16.543 1.00 82.50 634 ILE A C 1
ATOM 5135 O O . ILE A 1 634 ? -43.089 12.034 15.548 1.00 82.50 634 ILE A O 1
ATOM 5139 N N . ASN A 1 635 ? -43.440 10.633 17.272 1.00 78.44 635 ASN A N 1
ATOM 5140 C CA . ASN A 1 635 ? -42.398 9.683 16.881 1.00 78.44 635 ASN A CA 1
ATOM 5141 C C . ASN A 1 635 ? -42.978 8.640 15.926 1.00 78.44 635 ASN A C 1
ATOM 5143 O O . ASN A 1 635 ? -44.051 8.104 16.192 1.00 78.44 635 ASN A O 1
ATOM 5147 N N . TYR A 1 636 ? -42.242 8.320 14.857 1.00 79.38 636 TYR A N 1
ATOM 5148 C CA . TYR A 1 636 ? -42.667 7.361 13.830 1.00 79.38 636 TYR A CA 1
ATOM 5149 C C . TYR A 1 636 ? -44.046 7.701 13.248 1.00 79.38 636 TYR A C 1
ATOM 5151 O O . TYR A 1 636 ? -45.011 6.955 13.417 1.00 79.38 636 TYR A O 1
ATOM 5159 N N . VAL A 1 637 ? -44.121 8.846 12.565 1.00 80.75 637 VAL A N 1
ATOM 5160 C CA . VAL A 1 637 ? -45.347 9.329 11.915 1.00 80.75 637 VAL A CA 1
ATOM 5161 C C . VAL A 1 637 ? -45.898 8.263 10.956 1.00 80.75 637 VAL A C 1
ATOM 5163 O O . VAL A 1 637 ? -45.176 7.782 10.084 1.00 80.75 637 VAL A O 1
ATOM 5166 N N . ASP A 1 638 ? -47.168 7.894 11.090 1.00 81.00 638 ASP A N 1
ATOM 5167 C CA . ASP A 1 638 ? -47.880 6.982 10.186 1.00 81.00 638 ASP A CA 1
ATOM 5168 C C . ASP A 1 638 ? -49.158 7.634 9.645 1.00 81.00 638 ASP A C 1
ATOM 5170 O O . ASP A 1 638 ? -49.623 8.622 10.195 1.00 81.00 638 ASP A O 1
ATOM 5174 N N . GLN A 1 639 ? -49.762 7.085 8.586 1.00 76.44 639 GLN A N 1
ATOM 5175 C CA . GLN A 1 639 ? -50.966 7.667 7.968 1.00 76.44 639 GLN A CA 1
ATOM 5176 C C . GLN A 1 639 ? -52.129 7.936 8.943 1.00 76.44 639 GLN A C 1
ATOM 5178 O O . GLN A 1 639 ? -52.952 8.809 8.671 1.00 76.44 639 GLN A O 1
ATOM 5183 N N . THR A 1 640 ? -52.217 7.214 10.060 1.00 76.75 640 THR A N 1
ATOM 5184 C CA . THR A 1 640 ? -53.293 7.398 11.042 1.00 76.75 640 THR A CA 1
ATOM 5185 C C . THR A 1 640 ? -53.094 8.632 11.917 1.00 76.75 640 THR A C 1
ATOM 5187 O O . THR A 1 640 ? -54.065 9.127 12.482 1.00 76.75 640 THR A O 1
ATOM 5190 N N . ASP A 1 641 ? -51.881 9.191 11.960 1.00 77.06 641 ASP A N 1
ATOM 5191 C CA . ASP A 1 641 ? -51.588 10.441 12.667 1.00 77.06 641 ASP A CA 1
ATOM 5192 C C . ASP A 1 641 ? -52.047 11.690 11.879 1.00 77.06 641 ASP A C 1
ATOM 5194 O O . ASP A 1 641 ? -51.903 12.816 12.354 1.00 77.06 641 ASP A O 1
ATOM 5198 N N . SER A 1 642 ? -52.576 11.535 10.657 1.00 79.06 642 SER A N 1
ATOM 5199 C CA . SER A 1 642 ? -53.114 12.674 9.903 1.00 79.06 642 SER A CA 1
ATOM 5200 C C . SER A 1 642 ? -54.405 13.172 10.554 1.00 79.06 642 SER A C 1
ATOM 5202 O O . SER A 1 642 ? -55.297 12.384 10.874 1.00 79.06 642 SER A O 1
ATOM 5204 N N . GLY A 1 643 ? -54.527 14.481 10.774 1.00 75.06 643 GLY A N 1
ATOM 5205 C CA . GLY A 1 643 ? -55.679 15.005 11.502 1.00 75.06 643 GLY A CA 1
ATOM 5206 C C . GLY A 1 643 ? -55.535 16.436 11.994 1.00 75.06 643 GLY A C 1
ATOM 5207 O O . GLY A 1 643 ? -54.557 17.130 11.713 1.00 75.06 643 GLY A O 1
ATOM 5208 N N . ARG A 1 644 ? -56.555 16.900 12.724 1.00 80.44 644 ARG A N 1
ATOM 5209 C CA . ARG A 1 644 ? -56.598 18.252 13.283 1.00 80.44 644 ARG A CA 1
ATOM 5210 C C . ARG A 1 644 ? -56.062 18.259 14.713 1.00 80.44 644 ARG A C 1
ATOM 5212 O O . ARG A 1 644 ? -56.638 17.640 15.600 1.00 80.44 644 ARG A O 1
ATOM 5219 N N . TYR A 1 645 ? -54.994 19.012 14.926 1.00 79.25 645 TYR A N 1
ATOM 5220 C CA . TYR A 1 645 ? -54.350 19.228 16.213 1.00 79.25 645 TYR A CA 1
ATOM 5221 C C . TYR A 1 645 ? -54.719 20.606 16.751 1.00 79.25 645 TYR A C 1
ATOM 5223 O O . TYR A 1 645 ? -54.803 21.563 15.988 1.00 79.25 645 TYR A O 1
ATOM 5231 N N . SER A 1 646 ? -54.935 20.732 18.060 1.00 71.44 646 SER A N 1
ATOM 5232 C CA . SER A 1 646 ? -55.263 22.019 18.677 1.00 71.44 646 SER A CA 1
ATOM 5233 C C . SER A 1 646 ? -54.362 22.346 19.857 1.00 71.44 646 SER A C 1
ATOM 5235 O O . SER A 1 646 ? -54.096 21.478 20.684 1.00 71.44 646 SER A O 1
ATOM 5237 N N . CYS A 1 647 ? -53.956 23.606 19.958 1.00 74.12 647 CYS A N 1
ATOM 5238 C CA . CYS A 1 647 ? -53.231 24.171 21.083 1.00 74.12 647 CYS A CA 1
ATOM 5239 C C . CYS A 1 647 ? -54.172 25.047 21.914 1.00 74.12 647 CYS A C 1
ATOM 5241 O O . CYS A 1 647 ? -54.852 25.913 21.367 1.00 74.12 647 CYS A O 1
ATOM 5243 N N . HIS A 1 648 ? -54.186 24.838 23.229 1.00 72.25 648 HIS A N 1
ATOM 5244 C CA . HIS A 1 648 ? -54.821 25.732 24.196 1.00 72.25 648 HIS A CA 1
ATOM 5245 C C . HIS A 1 648 ? -53.742 26.415 25.036 1.00 72.25 648 HIS A C 1
ATOM 5247 O O . HIS A 1 648 ? -52.929 25.724 25.645 1.00 72.25 648 HIS A O 1
ATOM 5253 N N . ALA A 1 649 ? -53.757 27.746 25.083 1.00 66.19 649 ALA A N 1
ATOM 5254 C CA . ALA A 1 649 ? -52.872 28.561 25.909 1.00 66.19 649 ALA A CA 1
ATOM 5255 C C . ALA A 1 649 ? -53.682 29.259 27.012 1.00 66.19 649 ALA A C 1
ATOM 5257 O O . ALA A 1 649 ? -54.623 29.989 26.709 1.00 66.19 649 ALA A O 1
ATOM 5258 N N . PHE A 1 650 ? -53.332 29.023 28.275 1.00 66.12 650 PHE A N 1
ATOM 5259 C CA . PHE A 1 650 ? -53.934 29.637 29.464 1.00 66.12 650 PHE A CA 1
ATOM 5260 C C . PHE A 1 650 ? -52.842 29.856 30.527 1.00 66.12 650 PHE A C 1
ATOM 5262 O O . PHE A 1 650 ? -51.813 29.175 30.487 1.00 66.12 650 PHE A O 1
ATOM 5269 N N . ASN A 1 651 ? -53.053 30.783 31.466 1.00 59.72 651 ASN A N 1
ATOM 5270 C CA . ASN A 1 651 ? -52.233 30.907 32.678 1.00 59.72 651 ASN A CA 1
ATOM 5271 C C . ASN A 1 651 ? -53.132 30.885 33.920 1.00 59.72 651 ASN A C 1
ATOM 5273 O O . ASN A 1 651 ? -54.356 30.975 33.807 1.00 59.72 651 ASN A O 1
ATOM 5277 N N . ASP A 1 652 ? -52.517 30.783 35.096 1.00 59.59 652 ASP A N 1
ATOM 5278 C CA . ASP A 1 652 ? -53.213 30.628 36.380 1.00 59.59 652 ASP A CA 1
ATOM 5279 C C . ASP A 1 652 ? -54.206 31.765 36.714 1.00 59.59 652 ASP A C 1
ATOM 5281 O O . ASP A 1 652 ? -55.134 31.562 37.497 1.00 59.59 652 ASP A O 1
ATOM 5285 N N . PHE A 1 653 ? -54.066 32.931 36.076 1.00 53.94 653 PHE A N 1
ATOM 5286 C CA . PHE A 1 653 ? -54.917 34.115 36.226 1.00 53.94 653 PHE A CA 1
ATOM 5287 C C . PHE A 1 653 ? -55.968 34.296 35.106 1.00 53.94 653 PHE A C 1
ATOM 5289 O O . PHE A 1 653 ? -56.969 34.970 35.339 1.00 53.94 653 PHE A O 1
ATOM 5296 N N . ASP A 1 654 ? -55.803 33.688 33.920 1.00 57.06 654 ASP A N 1
ATOM 5297 C CA . ASP A 1 654 ? -56.812 33.657 32.838 1.00 57.06 654 ASP A CA 1
ATOM 5298 C C . ASP A 1 654 ? -57.136 32.213 32.418 1.00 57.06 654 ASP A C 1
ATOM 5300 O O . ASP A 1 654 ? -56.645 31.682 31.418 1.00 57.06 654 ASP A O 1
ATOM 5304 N N . GLN A 1 655 ? -58.000 31.575 33.213 1.00 59.31 655 GLN A N 1
ATOM 5305 C CA . GLN A 1 655 ? -58.386 30.168 33.059 1.00 59.31 655 GLN A CA 1
ATOM 5306 C C . GLN A 1 655 ? -59.204 29.876 31.790 1.00 59.31 655 GLN A C 1
ATOM 5308 O O . GLN A 1 655 ? -59.331 28.712 31.409 1.00 59.31 655 GLN A O 1
ATOM 5313 N N . LYS A 1 656 ? -59.787 30.891 31.130 1.00 59.03 656 LYS A N 1
ATOM 5314 C CA . LYS A 1 656 ? -60.541 30.679 29.880 1.00 59.03 656 LYS A CA 1
ATOM 5315 C C . LYS A 1 656 ? -59.614 30.471 28.680 1.00 59.03 656 LYS A C 1
ATOM 5317 O O . LYS A 1 656 ? -59.975 29.700 27.790 1.00 59.03 656 LYS A O 1
ATOM 5322 N N . GLY A 1 657 ? -58.429 31.086 28.693 1.00 66.00 657 GLY A N 1
ATOM 5323 C CA . GLY A 1 657 ? -57.374 30.891 27.698 1.00 66.00 657 GLY A CA 1
ATOM 5324 C C . GLY A 1 657 ? -57.788 31.151 26.240 1.00 66.00 657 GLY A C 1
ATOM 5325 O O . GLY A 1 657 ? -58.866 31.666 25.942 1.00 66.00 657 GLY A O 1
ATOM 5326 N N . GLN A 1 658 ? -56.926 30.764 25.296 1.00 68.06 658 GLN A N 1
ATOM 5327 C CA . GLN A 1 658 ? -57.162 30.855 23.851 1.00 68.06 658 GLN A CA 1
ATOM 5328 C C . GLN A 1 658 ? -56.847 29.523 23.149 1.00 68.06 658 GLN A C 1
ATOM 5330 O O . GLN A 1 658 ? -55.833 28.890 23.442 1.00 68.06 658 GLN A O 1
ATOM 5335 N N . LYS A 1 659 ? -57.707 29.102 22.205 1.00 74.12 659 LYS A N 1
ATOM 5336 C CA . LYS A 1 659 ? -57.552 27.877 21.395 1.00 74.12 659 LYS A CA 1
ATOM 5337 C C . LYS A 1 659 ? -57.149 28.196 19.954 1.00 74.12 659 LYS A C 1
ATOM 5339 O O . LYS A 1 659 ? -57.788 29.023 19.310 1.00 74.12 659 LYS A O 1
ATOM 5344 N N . THR A 1 660 ? -56.174 27.467 19.418 1.00 75.19 660 THR A N 1
ATOM 5345 C CA . THR A 1 660 ? -55.777 27.482 17.999 1.00 75.19 660 THR A CA 1
ATOM 5346 C C . THR A 1 660 ? -55.727 26.070 17.413 1.00 75.19 660 THR A C 1
ATOM 5348 O O . THR A 1 660 ? -55.458 25.118 18.139 1.00 75.19 660 THR A O 1
ATOM 5351 N N . GLU A 1 661 ? -56.010 25.905 16.114 1.00 78.25 661 GLU A N 1
ATOM 5352 C CA . GLU A 1 661 ? -56.054 24.600 15.423 1.00 78.25 661 GLU A CA 1
ATOM 5353 C C . GLU A 1 661 ? -55.075 24.554 14.227 1.00 78.25 661 GLU A C 1
ATOM 5355 O O . GLU A 1 661 ? -54.863 25.562 13.556 1.00 78.25 661 GLU A O 1
ATOM 5360 N N . TYR A 1 662 ? -54.485 23.384 13.955 1.00 79.88 662 TYR A N 1
ATOM 5361 C CA . TYR A 1 662 ? -53.538 23.095 12.870 1.00 79.88 662 TYR A CA 1
ATOM 5362 C C . TYR A 1 662 ? -53.842 21.722 12.250 1.00 79.88 662 TYR A C 1
ATOM 5364 O O . TYR A 1 662 ? -54.094 20.762 12.975 1.00 79.88 662 TYR A O 1
ATOM 5372 N N . ILE A 1 663 ? -53.822 21.601 10.920 1.00 81.62 663 ILE A N 1
ATOM 5373 C CA . ILE A 1 663 ? -54.110 20.339 10.214 1.00 81.62 663 ILE A CA 1
ATOM 5374 C C . ILE A 1 663 ? -52.791 19.703 9.761 1.00 81.62 663 ILE A C 1
ATOM 5376 O O . ILE A 1 663 ? -52.035 20.319 9.012 1.00 81.62 663 ILE A O 1
ATOM 5380 N N . LEU A 1 664 ? -52.515 18.480 10.224 1.00 81.50 664 LEU A N 1
ATOM 5381 C CA . LEU A 1 664 ? -51.307 17.725 9.899 1.00 81.50 664 LEU A CA 1
ATOM 5382 C C . LEU A 1 664 ? -51.555 16.784 8.712 1.00 81.50 664 LEU A C 1
ATOM 5384 O O . LEU A 1 664 ? -52.255 15.780 8.854 1.00 81.50 664 LEU A O 1
ATOM 5388 N N . ASN A 1 665 ? -50.937 17.082 7.567 1.00 81.69 665 ASN A N 1
ATOM 5389 C CA . ASN A 1 665 ? -50.941 16.214 6.385 1.00 81.69 665 ASN A CA 1
ATOM 5390 C C . ASN A 1 665 ? -49.622 15.442 6.299 1.00 81.69 665 ASN A C 1
ATOM 5392 O O . ASN A 1 665 ? -48.552 16.033 6.435 1.00 81.69 665 ASN A O 1
ATOM 5396 N N . ILE A 1 666 ? -49.693 14.132 6.058 1.00 83.00 666 ILE A N 1
ATOM 5397 C CA . ILE A 1 666 ? -48.523 13.247 6.103 1.00 83.00 666 ILE A CA 1
ATOM 5398 C C . ILE A 1 666 ? -47.993 12.975 4.700 1.00 83.00 666 ILE A C 1
ATOM 5400 O O . ILE A 1 666 ? -48.731 12.556 3.808 1.00 83.00 666 ILE A O 1
ATOM 5404 N N . THR A 1 667 ? -46.689 13.176 4.523 1.00 83.00 667 THR A N 1
ATOM 5405 C CA . THR A 1 667 ? -45.988 12.958 3.256 1.00 83.00 667 THR A CA 1
ATOM 5406 C C . THR A 1 667 ? -45.300 11.595 3.251 1.00 83.00 667 THR A C 1
ATOM 5408 O O . THR A 1 667 ? -44.506 11.276 4.135 1.00 83.00 667 THR A O 1
ATOM 5411 N N . ILE A 1 668 ? -45.579 10.791 2.228 1.00 84.44 668 ILE A N 1
ATOM 5412 C CA . ILE A 1 668 ? -45.079 9.426 2.061 1.00 84.44 668 ILE A CA 1
ATOM 5413 C C . ILE A 1 668 ? -43.928 9.440 1.040 1.00 84.44 668 ILE A C 1
ATOM 5415 O O . ILE A 1 668 ? -44.133 9.906 -0.092 1.00 84.44 668 ILE A O 1
ATOM 5419 N N . PRO A 1 669 ? -42.727 8.940 1.400 1.00 84.50 669 PRO A N 1
ATOM 5420 C CA . PRO A 1 669 ? -41.593 8.878 0.482 1.00 84.50 669 PRO A CA 1
ATOM 5421 C C . PRO A 1 669 ? -41.863 7.910 -0.684 1.00 84.50 669 PRO A C 1
ATOM 5423 O O . PRO A 1 669 ? -42.594 6.930 -0.510 1.00 84.50 669 PRO A O 1
ATOM 5426 N N . PRO A 1 670 ? -41.293 8.168 -1.876 1.00 87.38 670 PRO A N 1
ATOM 5427 C CA . PRO A 1 670 ? -41.501 7.319 -3.039 1.00 87.38 670 PRO A CA 1
ATOM 5428 C C . PRO A 1 670 ? -40.818 5.955 -2.889 1.00 87.38 670 PRO A C 1
ATOM 5430 O O . PRO A 1 670 ? -39.701 5.852 -2.384 1.00 87.38 670 PRO A O 1
ATOM 5433 N N . ARG A 1 671 ? -41.473 4.904 -3.386 1.00 88.19 671 ARG A N 1
ATOM 5434 C CA . ARG A 1 671 ? -40.910 3.555 -3.537 1.00 88.19 671 ARG A CA 1
ATOM 5435 C C . ARG A 1 671 ? -41.031 3.106 -4.989 1.00 88.19 671 ARG A C 1
ATOM 5437 O O . ARG A 1 671 ? -42.131 3.112 -5.534 1.00 88.19 671 ARG A O 1
ATOM 5444 N N . LEU A 1 672 ? -39.914 2.709 -5.594 1.00 89.50 672 LEU A N 1
ATOM 5445 C CA . LEU A 1 672 ? -39.839 2.272 -6.991 1.00 89.50 672 LEU A CA 1
ATOM 5446 C C . LEU A 1 672 ? -39.851 0.745 -7.110 1.00 89.50 672 LEU A C 1
ATOM 5448 O O . LEU A 1 672 ? -39.211 0.060 -6.312 1.00 89.50 672 LEU A O 1
ATOM 5452 N N . SER A 1 673 ? -40.537 0.224 -8.129 1.00 89.12 673 SER A N 1
ATOM 5453 C CA . SER A 1 673 ? -40.422 -1.186 -8.518 1.00 89.12 673 SER A CA 1
ATOM 5454 C C . SER A 1 673 ? -39.068 -1.471 -9.189 1.00 89.12 673 SER A C 1
ATOM 5456 O O . SER A 1 673 ? -38.533 -0.603 -9.886 1.00 89.12 673 SER A O 1
ATOM 5458 N N . PRO A 1 674 ? -38.507 -2.685 -9.035 1.00 86.38 674 PRO A N 1
ATOM 5459 C CA . PRO A 1 674 ? -37.316 -3.095 -9.772 1.00 86.38 674 PRO A CA 1
ATOM 5460 C C . PRO A 1 674 ? -37.605 -3.172 -11.279 1.00 86.38 674 PRO A C 1
ATOM 5462 O O . PRO A 1 674 ? -38.661 -3.656 -11.691 1.00 86.38 674 PRO A O 1
ATOM 5465 N N . ILE A 1 675 ? -36.658 -2.704 -12.097 1.00 90.19 675 ILE A N 1
ATOM 5466 C CA . ILE A 1 675 ? -36.779 -2.678 -13.560 1.00 90.19 675 ILE A CA 1
ATOM 5467 C C . ILE A 1 675 ? -35.931 -3.823 -14.137 1.00 90.19 675 ILE A C 1
ATOM 5469 O O . ILE A 1 675 ? -34.758 -3.935 -13.780 1.00 90.19 675 ILE A O 1
ATOM 5473 N N . PRO A 1 676 ? -36.490 -4.701 -14.989 1.00 86.19 676 PRO A N 1
ATOM 5474 C CA . PRO A 1 676 ? -35.738 -5.808 -15.567 1.00 86.19 676 PRO A CA 1
ATOM 5475 C C . PRO A 1 676 ? -34.725 -5.324 -16.612 1.00 86.19 676 PRO A C 1
ATOM 5477 O O . PRO A 1 676 ? -34.952 -4.339 -17.316 1.00 86.19 676 PRO A O 1
ATOM 5480 N N . GLN A 1 677 ? -33.628 -6.068 -16.748 1.00 88.19 677 GLN A N 1
ATOM 5481 C CA . GLN A 1 677 ? -32.682 -5.917 -17.852 1.00 88.19 677 GLN A CA 1
ATOM 5482 C C . GLN A 1 677 ? -33.346 -6.315 -19.174 1.00 88.19 677 GLN A C 1
ATOM 5484 O O . GLN A 1 677 ? -34.054 -7.323 -19.239 1.00 88.19 677 GLN A O 1
ATOM 5489 N N . ILE A 1 678 ? -33.092 -5.542 -20.231 1.00 88.00 678 ILE A N 1
ATOM 5490 C CA . ILE A 1 678 ? -33.556 -5.853 -21.586 1.00 88.00 678 ILE A CA 1
ATOM 5491 C C . ILE A 1 678 ? -32.341 -6.085 -22.481 1.00 88.00 678 ILE A C 1
ATOM 5493 O O . ILE A 1 678 ? -31.444 -5.247 -22.555 1.00 88.00 678 ILE A O 1
ATOM 5497 N N . GLU A 1 679 ? -32.335 -7.215 -23.185 1.00 84.69 679 GLU A N 1
ATOM 5498 C CA . GLU A 1 679 ? -31.309 -7.558 -24.168 1.00 84.69 679 GLU A CA 1
ATOM 5499 C C . GLU A 1 679 ? -31.895 -7.554 -25.581 1.00 84.69 679 GLU A C 1
ATOM 5501 O O . GLU A 1 679 ? -32.948 -8.146 -25.832 1.00 84.69 679 GLU A O 1
ATOM 5506 N N . VAL A 1 680 ? -31.204 -6.900 -26.514 1.00 83.62 680 VAL A N 1
ATOM 5507 C CA . VAL A 1 680 ? -31.621 -6.785 -27.914 1.00 83.62 680 VAL A CA 1
ATOM 5508 C C . VAL A 1 680 ? -30.456 -7.140 -28.827 1.00 83.62 680 VAL A C 1
ATOM 5510 O O . VAL A 1 680 ? -29.355 -6.613 -28.679 1.00 83.62 680 VAL A O 1
ATOM 5513 N N . ASN A 1 681 ? -30.709 -8.005 -29.809 1.00 80.44 681 ASN A N 1
ATOM 5514 C CA . ASN A 1 681 ? -29.763 -8.277 -30.886 1.00 80.44 681 ASN A CA 1
ATOM 5515 C C . ASN A 1 681 ? -29.994 -7.263 -32.009 1.00 80.44 681 ASN A C 1
ATOM 5517 O O . ASN A 1 681 ? -31.008 -7.308 -32.705 1.00 80.44 681 ASN A O 1
ATOM 5521 N N . PHE A 1 682 ? -29.056 -6.338 -32.160 1.00 73.75 682 PHE A N 1
ATOM 5522 C CA . PHE A 1 682 ? -29.036 -5.343 -33.215 1.00 73.75 682 PHE A CA 1
ATOM 5523 C C . PHE A 1 682 ? -28.500 -5.983 -34.501 1.00 73.75 682 PHE A C 1
ATOM 5525 O O . PHE A 1 682 ? -27.295 -6.029 -34.748 1.00 73.75 682 PHE A O 1
ATOM 5532 N N . ASP A 1 683 ? -29.427 -6.510 -35.299 1.00 68.69 683 ASP A N 1
ATOM 5533 C CA . ASP A 1 683 ? -29.199 -6.964 -36.670 1.00 68.69 683 ASP A CA 1
ATOM 5534 C C . ASP A 1 683 ? -29.837 -5.980 -37.660 1.00 68.69 683 ASP A C 1
ATOM 5536 O O . ASP A 1 683 ? -30.900 -5.426 -37.390 1.00 68.69 683 ASP A O 1
ATOM 5540 N N . GLU A 1 684 ? -29.243 -5.808 -38.844 1.00 58.88 684 GLU A N 1
ATOM 5541 C CA . GLU A 1 684 ? -29.747 -4.899 -39.896 1.00 58.88 684 GLU A CA 1
ATOM 5542 C C . GLU A 1 684 ? -31.187 -5.227 -40.360 1.00 58.88 684 GLU A C 1
ATOM 5544 O O . GLU A 1 684 ? -31.873 -4.372 -40.912 1.00 58.88 684 GLU A O 1
ATOM 5549 N N . ASN A 1 685 ? -31.688 -6.437 -40.070 1.00 56.38 685 ASN A N 1
ATOM 5550 C CA . ASN A 1 685 ? -33.064 -6.872 -40.349 1.00 56.38 685 ASN A CA 1
ATOM 5551 C C . ASN A 1 685 ? -34.056 -6.638 -39.189 1.00 56.38 685 ASN A C 1
ATOM 5553 O O . ASN A 1 685 ? -35.212 -7.068 -39.271 1.00 56.38 685 ASN A O 1
ATOM 5557 N N . PHE A 1 686 ? -33.642 -5.990 -38.096 1.00 58.84 686 PHE A N 1
ATOM 5558 C CA . PHE A 1 686 ? -34.495 -5.772 -36.928 1.00 58.84 686 PHE A CA 1
ATOM 5559 C C . PHE A 1 686 ? -35.520 -4.659 -37.203 1.00 58.84 686 PHE A C 1
ATOM 5561 O O . PHE A 1 686 ? -35.278 -3.476 -36.974 1.00 58.84 686 PHE A O 1
ATOM 5568 N N . ARG A 1 687 ? -36.707 -5.034 -37.700 1.00 55.25 687 ARG A N 1
ATOM 5569 C CA . ARG A 1 687 ? -37.867 -4.129 -37.746 1.00 55.25 687 ARG A CA 1
ATOM 5570 C C . ARG A 1 687 ? -38.314 -3.828 -36.314 1.00 55.25 687 ARG A C 1
ATOM 5572 O O . ARG A 1 687 ? -38.677 -4.744 -35.581 1.00 55.25 687 ARG A O 1
ATOM 5579 N N . SER A 1 688 ? -38.264 -2.547 -35.952 1.00 54.34 688 SER A N 1
ATOM 5580 C CA . SER A 1 688 ? -38.649 -1.929 -34.676 1.00 54.34 688 SER A CA 1
ATOM 5581 C C . SER A 1 688 ? -39.705 -2.705 -33.869 1.00 54.34 688 SER A C 1
ATOM 5583 O O . SER A 1 688 ? -40.909 -2.486 -34.016 1.00 54.34 688 SER A O 1
ATOM 5585 N N . LYS A 1 689 ? -39.264 -3.574 -32.954 1.00 57.00 689 LYS A N 1
ATOM 5586 C CA . LYS A 1 689 ? -40.033 -3.799 -31.727 1.00 57.00 689 LYS A CA 1
ATOM 5587 C C . LYS A 1 689 ? -39.767 -2.596 -30.833 1.00 57.00 689 LYS A C 1
ATOM 5589 O O . LYS A 1 689 ? -38.608 -2.258 -30.622 1.00 57.00 689 LYS A O 1
ATOM 5594 N N . GLN A 1 690 ? -40.824 -1.948 -30.355 1.00 63.22 690 GLN A N 1
ATOM 5595 C CA . GLN A 1 690 ? -40.715 -0.873 -29.375 1.00 63.22 690 GLN A CA 1
ATOM 5596 C C . GLN A 1 690 ? -40.047 -1.448 -28.122 1.00 63.22 690 GLN A C 1
ATOM 5598 O O . GLN A 1 690 ? -40.594 -2.340 -27.473 1.00 63.22 690 GLN A O 1
ATOM 5603 N N . VAL A 1 691 ? -38.824 -1.003 -27.848 1.00 78.25 691 VAL A N 1
ATOM 5604 C CA . VAL A 1 691 ? -38.061 -1.385 -26.661 1.00 78.25 691 VAL A CA 1
ATOM 5605 C C . VAL A 1 691 ? -38.088 -0.194 -25.728 1.00 78.25 691 VAL A C 1
ATOM 5607 O O . VAL A 1 691 ? -37.874 0.938 -26.160 1.00 78.25 691 VAL A O 1
ATOM 5610 N N . GLY A 1 692 ? -38.374 -0.441 -24.458 1.00 86.62 692 GLY A N 1
ATOM 5611 C CA . GLY A 1 692 ? -38.469 0.624 -23.485 1.00 86.62 692 GLY A CA 1
ATOM 5612 C C . GLY A 1 692 ? -38.506 0.126 -22.053 1.00 86.62 692 GLY A C 1
ATOM 5613 O O . GLY A 1 692 ? -38.847 -1.028 -21.790 1.00 86.62 692 GLY A O 1
ATOM 5614 N N . PHE A 1 693 ? -38.141 1.008 -21.130 1.00 90.81 693 PHE A N 1
ATOM 5615 C CA . PHE A 1 693 ? -38.215 0.752 -19.700 1.00 90.81 693 PHE A CA 1
ATOM 5616 C C . PHE A 1 693 ? -39.441 1.414 -19.100 1.00 90.81 693 PHE A C 1
ATOM 5618 O O . PHE A 1 693 ? -39.774 2.552 -19.420 1.00 90.81 693 PHE A O 1
ATOM 5625 N N . ILE A 1 694 ? -40.080 0.714 -18.170 1.00 89.50 694 ILE A N 1
ATOM 5626 C CA . ILE A 1 694 ? -41.214 1.235 -17.415 1.00 89.50 694 ILE A CA 1
ATOM 5627 C C . ILE A 1 694 ? -40.756 1.414 -15.975 1.00 89.50 694 ILE A C 1
ATOM 5629 O O . ILE A 1 694 ? -40.432 0.438 -15.298 1.00 89.50 694 ILE A O 1
ATOM 5633 N N . CYS A 1 695 ? -40.751 2.655 -15.501 1.00 91.25 695 CYS A N 1
ATOM 5634 C CA . CYS A 1 695 ? -40.499 2.960 -14.102 1.00 91.25 695 CYS A CA 1
ATOM 5635 C C . CYS A 1 695 ? -41.826 3.222 -13.396 1.00 91.25 695 CYS A C 1
ATOM 5637 O O . CYS A 1 695 ? -42.525 4.176 -13.733 1.00 91.25 695 CYS A O 1
ATOM 5639 N N . ARG A 1 696 ? -42.185 2.366 -12.433 1.00 90.38 696 ARG A N 1
ATOM 5640 C CA . ARG A 1 696 ? -43.441 2.449 -11.676 1.00 90.38 696 ARG A CA 1
ATOM 5641 C C . ARG A 1 696 ? -43.169 2.781 -10.214 1.00 90.38 696 ARG A C 1
ATOM 5643 O O . ARG A 1 696 ? -42.310 2.164 -9.582 1.00 90.38 696 ARG A O 1
ATOM 5650 N N . VAL A 1 697 ? -43.949 3.713 -9.675 1.00 89.12 697 VAL A N 1
ATOM 5651 C CA . VAL A 1 697 ? -43.962 4.049 -8.250 1.00 89.12 697 VAL A CA 1
ATOM 5652 C C . VAL A 1 697 ? -45.011 3.192 -7.549 1.00 89.12 697 VAL A C 1
ATOM 5654 O O . VAL A 1 697 ? -46.200 3.287 -7.837 1.00 89.12 697 VAL A O 1
ATOM 5657 N N . GLU A 1 698 ? -44.576 2.345 -6.621 1.00 86.00 698 GLU A N 1
ATOM 5658 C CA . GLU A 1 698 ? -45.450 1.458 -5.844 1.00 86.00 698 GLU A CA 1
ATOM 5659 C C . GLU A 1 698 ? -46.244 2.225 -4.784 1.00 86.00 698 GLU A C 1
ATOM 5661 O O . GLU A 1 698 ? -47.380 1.874 -4.470 1.00 86.00 698 GLU A O 1
ATOM 5666 N N . ARG A 1 699 ? -45.628 3.256 -4.194 1.00 83.19 699 ARG A N 1
ATOM 5667 C CA . ARG A 1 699 ? -46.194 4.044 -3.092 1.00 83.19 699 ARG A CA 1
ATOM 5668 C C . ARG A 1 699 ? -45.508 5.411 -3.014 1.00 83.19 699 ARG A C 1
ATOM 5670 O O . ARG A 1 699 ? -44.282 5.448 -2.985 1.00 83.19 699 ARG A O 1
ATOM 5677 N N . ALA A 1 700 ? -46.277 6.504 -2.976 1.00 83.25 700 ALA A N 1
ATOM 5678 C CA . ALA A 1 700 ? -45.809 7.882 -2.748 1.00 83.25 700 ALA A CA 1
ATOM 5679 C C . ALA A 1 700 ? -46.993 8.830 -2.463 1.00 83.25 700 ALA A C 1
ATOM 5681 O O . ALA A 1 700 ? -48.107 8.563 -2.912 1.00 83.25 700 ALA A O 1
ATOM 5682 N N . SER A 1 701 ? -46.752 9.964 -1.793 1.00 79.62 701 SER A N 1
ATOM 5683 C CA . SER A 1 701 ? -47.694 11.100 -1.824 1.00 79.62 701 SER A CA 1
ATOM 5684 C C . SER A 1 701 ? -47.595 11.837 -3.163 1.00 79.62 701 SER A C 1
ATOM 5686 O O . SER A 1 701 ? -46.494 12.118 -3.627 1.00 79.62 701 SER A O 1
ATOM 5688 N N . THR A 1 702 ? -48.731 12.163 -3.777 1.00 72.50 702 THR A N 1
ATOM 5689 C CA . THR A 1 702 ? -48.815 12.540 -5.201 1.00 72.50 702 THR A CA 1
ATOM 5690 C C . THR A 1 702 ? -48.730 14.044 -5.466 1.00 72.50 702 THR A C 1
ATOM 5692 O O . THR A 1 702 ? -48.387 14.447 -6.571 1.00 72.50 702 THR A O 1
ATOM 5695 N N . GLU A 1 703 ? -48.968 14.880 -4.451 1.00 71.94 703 GLU A N 1
ATOM 5696 C CA . GLU A 1 703 ? -49.084 16.345 -4.571 1.00 71.94 703 GLU A CA 1
ATOM 5697 C C . GLU A 1 703 ? -47.787 17.056 -5.021 1.00 71.94 703 GLU A C 1
ATOM 5699 O O . GLU A 1 703 ? -47.821 18.226 -5.390 1.00 71.94 703 GLU A O 1
ATOM 5704 N N . SER A 1 704 ? -46.637 16.369 -5.006 1.00 72.31 704 SER A N 1
ATOM 5705 C CA . SER A 1 704 ? -45.320 16.922 -5.392 1.00 72.31 704 SER A CA 1
ATOM 5706 C C . SER A 1 704 ? -44.332 15.865 -5.915 1.00 72.31 704 SER A C 1
ATOM 5708 O O . SER A 1 704 ? -43.113 16.051 -5.877 1.00 72.31 704 SER A O 1
ATOM 5710 N N . LEU A 1 705 ? -44.854 14.739 -6.409 1.00 84.50 705 LEU A N 1
ATOM 5711 C CA . LEU A 1 705 ? -44.048 13.666 -6.983 1.00 84.50 705 LEU A CA 1
ATOM 5712 C C . LEU A 1 705 ? -43.566 14.045 -8.390 1.00 84.50 705 LEU A C 1
ATOM 5714 O O . LEU A 1 705 ? -44.360 14.355 -9.273 1.00 84.50 705 LEU A O 1
ATOM 5718 N N . SER A 1 706 ? -42.260 13.950 -8.607 1.00 87.38 706 SER A N 1
ATOM 5719 C CA . SER A 1 706 ? -41.596 14.123 -9.900 1.00 87.38 706 SER A CA 1
ATOM 5720 C C . SER A 1 706 ? -40.862 12.837 -10.273 1.00 87.38 706 SER A C 1
ATOM 5722 O O . SER A 1 706 ? -40.196 12.241 -9.423 1.00 87.38 706 SER A O 1
ATOM 5724 N N . LEU A 1 707 ? -41.018 12.396 -11.523 1.00 88.56 707 LEU A N 1
ATOM 5725 C CA . LEU A 1 707 ? -40.307 11.254 -12.098 1.00 88.56 707 LEU A CA 1
ATOM 5726 C C . LEU A 1 707 ? -39.504 11.719 -13.308 1.00 88.56 707 LEU A C 1
ATOM 5728 O O . LEU A 1 707 ? -40.047 12.403 -14.174 1.00 88.56 707 LEU A O 1
ATOM 5732 N N . GLU A 1 708 ? -38.244 11.310 -13.390 1.00 89.44 708 GLU A N 1
ATOM 5733 C CA . GLU A 1 708 ? -37.383 11.591 -14.535 1.00 89.44 708 GLU A CA 1
ATOM 5734 C C . GLU A 1 708 ? -36.444 10.425 -14.842 1.00 89.44 708 GLU A C 1
ATOM 5736 O O . GLU A 1 708 ? -36.071 9.647 -13.964 1.00 89.44 708 GLU A O 1
ATOM 5741 N N . TRP A 1 709 ? -36.063 10.304 -16.111 1.00 91.00 709 TRP A N 1
ATOM 5742 C CA . TRP A 1 709 ? -35.041 9.366 -16.557 1.00 91.00 709 TRP A CA 1
ATOM 5743 C C . TRP A 1 709 ? -33.727 10.106 -16.781 1.00 91.00 709 TRP A C 1
ATOM 5745 O O . TRP A 1 709 ? -33.688 11.140 -17.453 1.00 91.00 709 TRP A O 1
ATOM 5755 N N . LEU A 1 710 ? -32.649 9.538 -16.254 1.00 89.31 710 LEU A N 1
ATOM 5756 C CA . LEU A 1 710 ? -31.287 10.040 -16.360 1.00 89.31 710 LEU A CA 1
ATOM 5757 C C . LEU A 1 710 ? -30.405 9.025 -17.102 1.00 89.31 710 LEU A C 1
ATOM 5759 O O . LEU A 1 710 ? -30.522 7.816 -16.895 1.00 89.31 710 LEU A O 1
ATOM 5763 N N . TYR A 1 711 ? -29.502 9.524 -17.941 1.00 84.00 711 TYR A N 1
ATOM 5764 C CA . TYR A 1 711 ? -28.398 8.784 -18.551 1.00 84.00 711 TYR A CA 1
ATOM 5765 C C . TYR A 1 711 ? -27.069 9.241 -17.935 1.00 84.00 711 TYR A C 1
ATOM 5767 O O . TYR A 1 711 ? -27.045 10.184 -17.141 1.00 84.00 711 TYR A O 1
ATOM 5775 N N . ALA A 1 712 ? -25.975 8.545 -18.260 1.00 68.25 712 ALA A N 1
ATOM 5776 C CA . ALA A 1 712 ? -24.601 8.796 -17.813 1.00 68.25 712 ALA A CA 1
ATOM 5777 C C . ALA A 1 712 ? -24.335 10.231 -17.291 1.00 68.25 712 ALA A C 1
ATOM 5779 O O . ALA A 1 712 ? -24.609 11.221 -17.972 1.00 68.25 712 ALA A O 1
ATOM 5780 N N . ASN A 1 713 ? -23.770 10.340 -16.081 1.00 65.25 713 ASN A N 1
ATOM 5781 C CA . ASN A 1 713 ? -23.492 11.605 -15.379 1.00 65.25 713 ASN A CA 1
ATOM 5782 C C . ASN A 1 713 ? -24.735 12.456 -15.023 1.00 65.25 713 ASN A C 1
ATOM 5784 O O . ASN A 1 713 ? -24.665 13.682 -15.064 1.00 65.25 713 ASN A O 1
ATOM 5788 N N . ASN A 1 714 ? -25.856 11.829 -14.636 1.00 70.31 714 ASN A N 1
ATOM 5789 C CA . ASN A 1 714 ? -27.111 12.502 -14.245 1.00 70.31 714 ASN A CA 1
ATOM 5790 C C . ASN A 1 714 ? -27.678 13.438 -15.329 1.00 70.31 714 ASN A C 1
ATOM 5792 O O . ASN A 1 714 ? -28.301 14.454 -15.020 1.00 70.31 714 ASN A O 1
ATOM 5796 N N . THR A 1 715 ? -27.452 13.114 -16.601 1.00 78.38 715 THR A N 1
ATOM 5797 C CA . THR A 1 715 ? -27.962 13.909 -17.720 1.00 78.38 715 THR A CA 1
ATOM 5798 C C . THR A 1 715 ? -29.405 13.503 -18.026 1.00 78.38 715 THR A C 1
ATOM 5800 O O . THR A 1 715 ? -29.675 12.309 -18.163 1.00 78.38 715 THR A O 1
ATOM 5803 N N . PRO A 1 716 ? -30.365 14.442 -18.127 1.00 79.69 716 PRO A N 1
ATOM 5804 C CA . PRO A 1 716 ? -31.724 14.106 -18.540 1.00 79.69 716 PRO A CA 1
ATOM 5805 C C . PRO A 1 716 ? -31.718 13.439 -19.917 1.00 79.69 716 PRO A C 1
ATOM 5807 O O . PRO A 1 716 ? -31.142 13.971 -20.867 1.00 79.69 716 PRO A O 1
ATOM 5810 N N . VAL A 1 717 ? -32.386 12.289 -20.045 1.00 78.81 717 VAL A N 1
ATOM 5811 C CA . VAL A 1 717 ? -32.382 11.493 -21.292 1.00 78.81 717 VAL A CA 1
ATOM 5812 C C . VAL A 1 717 ? -33.008 12.247 -22.477 1.00 78.81 717 VAL A C 1
ATOM 5814 O O . VAL A 1 717 ? -32.738 11.926 -23.627 1.00 78.81 717 VAL A O 1
ATOM 5817 N N . GLN A 1 718 ? -33.777 13.308 -22.209 1.00 68.88 718 GLN A N 1
ATOM 5818 C CA . GLN A 1 718 ? -34.348 14.214 -23.219 1.00 68.88 718 GLN A CA 1
ATOM 5819 C C . GLN A 1 718 ? -33.300 14.912 -24.106 1.00 68.88 718 GLN A C 1
ATOM 5821 O O . GLN A 1 718 ? -33.670 15.525 -25.101 1.00 68.88 718 GLN A O 1
ATOM 5826 N N . ALA A 1 719 ? -32.013 14.837 -23.756 1.00 62.19 719 ALA A N 1
ATOM 5827 C CA . ALA A 1 719 ? -30.909 15.363 -24.554 1.00 62.19 719 ALA A CA 1
ATOM 5828 C C . ALA A 1 719 ? -30.363 14.378 -25.613 1.00 62.19 719 ALA A C 1
ATOM 5830 O O . ALA A 1 719 ? -29.394 14.713 -26.290 1.00 62.19 719 ALA A O 1
ATOM 5831 N N . ILE A 1 720 ? -30.928 13.169 -25.732 1.00 72.19 720 ILE A N 1
ATOM 5832 C CA . ILE A 1 720 ? -30.455 12.107 -26.634 1.00 72.19 720 ILE A CA 1
ATOM 5833 C C . ILE A 1 720 ? -31.482 11.888 -27.751 1.00 72.19 720 ILE A C 1
ATOM 5835 O O . ILE A 1 720 ? -32.656 11.636 -27.474 1.00 72.19 720 ILE A O 1
ATOM 5839 N N . ASP A 1 721 ? -31.032 11.965 -29.005 1.00 68.81 721 ASP A N 1
ATOM 5840 C CA . ASP A 1 721 ? -31.859 11.698 -30.188 1.00 68.81 721 ASP A CA 1
ATOM 5841 C C . ASP A 1 721 ? -32.379 10.243 -30.197 1.00 68.81 721 ASP A C 1
ATOM 5843 O O . ASP A 1 721 ? -31.765 9.348 -29.623 1.00 68.81 721 ASP A O 1
ATOM 5847 N N . ASP A 1 722 ? -33.519 9.986 -30.849 1.00 77.38 722 ASP A N 1
ATOM 5848 C CA . ASP A 1 722 ? -34.166 8.659 -30.966 1.00 77.38 722 ASP A CA 1
ATOM 5849 C C . ASP A 1 722 ? -34.613 7.997 -29.642 1.00 77.38 722 ASP A C 1
ATOM 5851 O O . ASP A 1 722 ? -35.026 6.828 -29.617 1.00 77.38 722 ASP A O 1
ATOM 5855 N N . ILE A 1 723 ? -34.617 8.753 -28.539 1.00 84.62 723 ILE A N 1
ATOM 5856 C CA . ILE A 1 723 ? -35.235 8.365 -27.270 1.00 84.62 723 ILE A CA 1
ATOM 5857 C C . ILE A 1 723 ? -36.429 9.278 -26.979 1.00 84.62 723 ILE A C 1
ATOM 5859 O O . ILE A 1 723 ? -36.347 10.500 -27.049 1.00 84.62 723 ILE A O 1
ATOM 5863 N N . SER A 1 724 ? -37.566 8.682 -26.624 1.00 84.44 724 SER A N 1
ATOM 5864 C CA . SER A 1 724 ? -38.791 9.399 -26.261 1.00 84.44 724 SER A CA 1
ATOM 5865 C C . SER A 1 724 ? -39.247 9.009 -24.860 1.00 84.44 724 SER A C 1
ATOM 5867 O O . SER A 1 724 ? -39.134 7.852 -24.457 1.00 84.44 724 SER A O 1
ATOM 5869 N N . ILE A 1 725 ? -39.761 9.979 -24.107 1.00 84.06 725 ILE A N 1
ATOM 5870 C CA . ILE A 1 725 ? -40.329 9.752 -22.777 1.00 84.06 725 ILE A CA 1
ATOM 5871 C C . ILE A 1 725 ? -41.839 9.923 -22.876 1.00 84.06 725 ILE A C 1
ATOM 5873 O O . ILE A 1 725 ? -42.312 10.989 -23.268 1.00 84.06 725 ILE A O 1
ATOM 5877 N N . ASP A 1 726 ? -42.589 8.894 -22.493 1.00 81.00 726 ASP A N 1
ATOM 5878 C CA . ASP A 1 726 ? -44.040 8.976 -22.373 1.00 81.00 726 ASP A CA 1
ATOM 5879 C C . ASP A 1 726 ? -44.426 9.280 -20.918 1.00 81.00 726 ASP A C 1
ATOM 5881 O O . ASP A 1 726 ? -44.226 8.476 -20.001 1.00 81.00 726 ASP A O 1
ATOM 5885 N N . THR A 1 727 ? -44.966 10.481 -20.711 1.00 77.25 727 THR A N 1
ATOM 5886 C CA . THR A 1 727 ? -45.447 10.979 -19.417 1.00 77.25 727 THR A CA 1
ATOM 5887 C C . THR A 1 727 ? -46.973 10.958 -19.303 1.00 77.25 727 THR A C 1
ATOM 5889 O O . THR A 1 727 ? -47.510 11.351 -18.267 1.00 77.25 727 THR A O 1
ATOM 5892 N N . THR A 1 728 ? -47.702 10.471 -20.316 1.00 73.06 728 THR A N 1
ATOM 5893 C CA . THR A 1 728 ? -49.180 10.494 -20.348 1.00 73.06 728 THR A CA 1
ATOM 5894 C C . THR A 1 728 ? -49.822 9.731 -19.184 1.00 73.06 728 THR A C 1
ATOM 5896 O O . THR A 1 728 ? -50.916 10.073 -18.733 1.00 73.06 728 THR A O 1
ATOM 5899 N N . ARG A 1 729 ? -49.124 8.720 -18.654 1.00 73.94 729 ARG A N 1
ATOM 5900 C CA . ARG A 1 729 ? -49.565 7.867 -17.535 1.00 73.94 729 ARG A CA 1
ATOM 5901 C C . ARG A 1 729 ? -49.041 8.308 -16.167 1.00 73.94 729 ARG A C 1
ATOM 5903 O O . ARG A 1 729 ? -49.359 7.670 -15.161 1.00 73.94 729 ARG A O 1
ATOM 5910 N N . LEU A 1 730 ? -48.284 9.403 -16.101 1.00 72.31 730 LEU A N 1
ATOM 5911 C CA . LEU A 1 730 ? -47.635 9.858 -14.872 1.00 72.31 730 LEU A CA 1
ATOM 5912 C C . LEU A 1 730 ? -48.650 10.222 -13.779 1.00 72.31 730 LEU A C 1
ATOM 5914 O O . LEU A 1 730 ? -48.470 9.857 -12.621 1.00 72.31 730 LEU A O 1
ATOM 5918 N N . THR A 1 731 ? -49.745 10.882 -14.151 1.00 65.06 731 THR A N 1
ATOM 5919 C CA . THR A 1 731 ? -50.784 11.352 -13.220 1.00 65.06 731 THR A CA 1
ATOM 5920 C C . THR A 1 731 ? -51.811 10.281 -12.856 1.00 65.06 731 THR A C 1
ATOM 5922 O O . THR A 1 731 ? -52.395 10.333 -11.778 1.00 65.06 731 THR A O 1
ATOM 5925 N N . THR A 1 732 ? -52.047 9.305 -13.739 1.00 67.75 732 THR A N 1
ATOM 5926 C CA . THR A 1 732 ? -53.089 8.278 -13.565 1.00 67.75 732 THR A CA 1
ATOM 5927 C C . THR A 1 732 ? -52.555 6.968 -12.991 1.00 67.75 732 THR A C 1
ATOM 5929 O O . THR A 1 732 ? -53.265 6.298 -12.244 1.00 67.75 732 THR A O 1
ATOM 5932 N N . GLN A 1 733 ? -51.312 6.594 -13.313 1.00 71.50 733 GLN A N 1
ATOM 5933 C CA . GLN A 1 733 ? -50.708 5.307 -12.942 1.00 71.50 733 GLN A CA 1
ATOM 5934 C C . GLN A 1 733 ? -49.341 5.440 -12.250 1.00 71.50 733 GLN A C 1
ATOM 5936 O O . GLN A 1 733 ? -48.713 4.419 -11.974 1.00 71.50 733 GLN A O 1
ATOM 5941 N N . HIS A 1 734 ? -48.887 6.665 -11.951 1.00 83.00 734 HIS A N 1
ATOM 5942 C CA . HIS A 1 734 ? -47.619 6.944 -11.258 1.00 83.00 734 HIS A CA 1
ATOM 5943 C C . HIS A 1 734 ? -46.416 6.234 -11.892 1.00 83.00 734 HIS A C 1
ATOM 5945 O O . HIS A 1 734 ? -45.577 5.644 -11.204 1.00 83.00 734 HIS A O 1
ATOM 5951 N N . LEU A 1 735 ? -46.356 6.251 -13.224 1.00 86.94 735 LEU A N 1
ATOM 5952 C CA . LEU A 1 735 ? -45.283 5.630 -13.989 1.00 86.94 735 LEU A CA 1
ATOM 5953 C C . LEU A 1 735 ? -44.793 6.535 -15.118 1.00 86.94 735 LEU A C 1
ATOM 5955 O O . LEU A 1 735 ? -45.543 7.373 -15.618 1.00 86.94 735 LEU A O 1
ATOM 5959 N N . ILE A 1 736 ? -43.535 6.343 -15.506 1.00 88.62 736 ILE A N 1
ATOM 5960 C CA . ILE A 1 736 ? -42.879 7.034 -16.618 1.00 88.62 736 ILE A CA 1
ATOM 5961 C C . ILE A 1 736 ? -42.208 5.999 -17.527 1.00 88.62 736 ILE A C 1
ATOM 5963 O O . ILE A 1 736 ? -41.450 5.143 -17.055 1.00 88.62 736 ILE A O 1
ATOM 5967 N N . GLU A 1 737 ? -42.507 6.048 -18.824 1.00 89.38 737 GLU A N 1
ATOM 5968 C CA . GLU A 1 737 ? -41.998 5.079 -19.803 1.00 89.38 737 GLU A CA 1
ATOM 5969 C C . GLU A 1 737 ? -40.904 5.722 -20.664 1.00 89.38 737 GLU A C 1
ATOM 5971 O O . GLU A 1 737 ? -41.072 6.827 -21.179 1.00 89.38 737 GLU A O 1
ATOM 5976 N N . LEU A 1 738 ? -39.771 5.034 -20.804 1.00 89.88 738 LEU A N 1
ATOM 5977 C CA . LEU A 1 738 ? -38.657 5.422 -21.666 1.00 89.88 738 LEU A CA 1
ATOM 5978 C C . LEU A 1 738 ? -38.659 4.530 -22.901 1.00 89.88 738 LEU A C 1
ATOM 5980 O O . LEU A 1 738 ? -38.500 3.327 -22.751 1.00 89.88 738 LEU A O 1
ATOM 5984 N N . ASN A 1 739 ? -38.801 5.094 -24.097 1.00 88.31 739 ASN A N 1
ATOM 5985 C CA . ASN A 1 739 ? -38.940 4.355 -25.351 1.00 88.31 739 ASN A CA 1
ATOM 5986 C C . ASN A 1 739 ? -37.801 4.676 -26.328 1.00 88.31 739 ASN A C 1
ATOM 5988 O O . ASN A 1 739 ? -37.542 5.845 -26.610 1.00 88.31 739 ASN A O 1
ATOM 5992 N N . PHE A 1 740 ? -37.186 3.642 -26.905 1.00 86.88 740 PHE A N 1
ATOM 5993 C CA . PHE A 1 740 ? -36.125 3.744 -27.914 1.00 86.88 740 PHE A CA 1
ATOM 5994 C C . PHE A 1 740 ? -36.705 3.536 -29.320 1.00 86.88 740 PHE A C 1
ATOM 5996 O O . PHE A 1 740 ? -37.132 2.426 -29.642 1.00 86.88 740 PHE A O 1
ATOM 6003 N N . ASN A 1 741 ? -36.718 4.575 -30.162 1.00 78.56 741 ASN A N 1
ATOM 6004 C CA . ASN A 1 741 ? -37.350 4.550 -31.486 1.00 78.56 741 ASN A CA 1
ATOM 6005 C C . ASN A 1 741 ? -36.551 5.358 -32.536 1.00 78.56 741 ASN A C 1
ATOM 6007 O O . ASN A 1 741 ? -36.757 6.567 -32.629 1.00 78.56 741 ASN A O 1
ATOM 6011 N N . PRO A 1 742 ? -35.751 4.704 -33.406 1.00 80.06 742 PRO A N 1
ATOM 6012 C CA . PRO A 1 742 ? -35.322 3.301 -33.362 1.00 80.06 742 PRO A CA 1
ATOM 6013 C C . PRO A 1 742 ? -34.214 3.048 -32.324 1.00 80.06 742 PRO A C 1
ATOM 6015 O O . PRO A 1 742 ? -33.464 3.941 -31.945 1.00 80.06 742 PRO A O 1
ATOM 6018 N N . ILE A 1 743 ? -34.067 1.795 -31.880 1.00 79.62 743 ILE A N 1
ATOM 6019 C CA . ILE A 1 743 ? -32.926 1.395 -31.046 1.00 79.62 743 ILE A CA 1
ATOM 6020 C C . ILE A 1 743 ? -31.628 1.421 -31.866 1.00 79.62 743 ILE A C 1
ATOM 6022 O O . ILE A 1 743 ? -31.612 0.947 -33.000 1.00 79.62 743 ILE A O 1
ATOM 6026 N N . ARG A 1 744 ? -30.541 1.942 -31.290 1.00 81.06 744 ARG A N 1
ATOM 6027 C CA . ARG A 1 744 ? -29.207 2.006 -31.899 1.00 81.06 744 ARG A CA 1
ATOM 6028 C C . ARG A 1 744 ? -28.157 1.399 -30.977 1.00 81.06 744 ARG A C 1
ATOM 6030 O O . ARG A 1 744 ? -28.408 1.181 -29.792 1.00 81.06 744 ARG A O 1
ATOM 6037 N N . ARG A 1 745 ? -26.963 1.148 -31.517 1.00 81.62 745 ARG A N 1
ATOM 6038 C CA . ARG A 1 745 ? -25.827 0.620 -30.743 1.00 81.62 745 ARG A CA 1
ATOM 6039 C C . ARG A 1 745 ? -25.380 1.595 -29.654 1.00 81.62 745 ARG A C 1
ATOM 6041 O O . ARG A 1 745 ? -25.050 1.149 -28.562 1.00 81.62 745 ARG A O 1
ATOM 6048 N N . GLU A 1 746 ? -25.445 2.904 -29.918 1.00 79.75 746 GLU A N 1
ATOM 6049 C CA . GLU A 1 746 ? -25.099 3.940 -28.935 1.00 79.75 746 GLU A CA 1
ATOM 6050 C C . GLU A 1 746 ? -26.025 3.987 -27.708 1.00 79.75 746 GLU A C 1
ATOM 6052 O O . GLU A 1 746 ? -25.646 4.554 -26.688 1.00 79.75 746 GLU A O 1
ATOM 6057 N N . HIS A 1 747 ? -27.209 3.364 -27.768 1.00 83.00 747 HIS A N 1
ATOM 6058 C CA . HIS A 1 747 ? -28.131 3.281 -26.628 1.00 83.00 747 HIS A CA 1
ATOM 6059 C C . HIS A 1 747 ? -27.724 2.200 -25.610 1.00 83.00 747 HIS A C 1
ATOM 6061 O O . HIS A 1 747 ? -28.383 2.031 -24.588 1.00 83.00 747 HIS A O 1
ATOM 6067 N N . HIS A 1 748 ? -26.656 1.438 -25.870 1.00 85.44 748 HIS A N 1
ATOM 6068 C CA . HIS A 1 748 ? -26.118 0.482 -24.910 1.00 85.44 748 HIS A CA 1
ATOM 6069 C C . HIS A 1 748 ? -25.724 1.194 -23.609 1.00 85.44 748 HIS A C 1
ATOM 6071 O O . HIS A 1 748 ? -24.805 2.012 -23.599 1.00 85.44 748 HIS A O 1
ATOM 6077 N N . GLY A 1 749 ? -26.337 0.821 -22.483 1.00 86.56 749 GLY A N 1
ATOM 6078 C CA . GLY A 1 749 ? -25.937 1.372 -21.194 1.00 86.56 749 GLY A CA 1
ATOM 6079 C C . GLY A 1 749 ? -26.971 1.251 -20.083 1.00 86.56 749 GLY A C 1
ATOM 6080 O O . GLY A 1 749 ? -27.991 0.568 -20.198 1.00 86.56 749 GLY A O 1
ATOM 6081 N N . ASN A 1 750 ? -26.669 1.938 -18.983 1.00 89.81 750 ASN A N 1
ATOM 6082 C CA . ASN A 1 750 ? -27.506 1.996 -17.791 1.00 89.81 750 ASN A CA 1
ATOM 6083 C C . ASN A 1 750 ? -28.303 3.304 -17.769 1.00 89.81 750 ASN A C 1
ATOM 6085 O O . ASN A 1 750 ? -27.731 4.390 -17.871 1.00 89.81 750 ASN A O 1
ATOM 6089 N N . TYR A 1 751 ? -29.611 3.182 -17.579 1.00 90.06 751 TYR A N 1
ATOM 6090 C CA . TYR A 1 751 ? -30.565 4.277 -17.465 1.00 90.06 751 TYR A CA 1
ATOM 6091 C C . TYR A 1 751 ? -31.115 4.307 -16.045 1.00 90.06 751 TYR A C 1
ATOM 6093 O O . TYR A 1 751 ? -31.536 3.284 -15.512 1.00 90.06 751 TYR A O 1
ATOM 6101 N N . THR A 1 752 ? -31.130 5.475 -15.419 1.00 91.62 752 THR A N 1
ATOM 6102 C CA . THR A 1 752 ? -31.551 5.627 -14.026 1.00 91.62 752 THR A CA 1
ATOM 6103 C C . THR A 1 752 ? -32.897 6.329 -13.982 1.00 91.62 752 THR A C 1
ATOM 6105 O O . THR A 1 752 ? -33.013 7.464 -14.433 1.00 91.62 752 THR A O 1
ATOM 6108 N N . CYS A 1 753 ? -33.916 5.686 -13.416 1.00 91.88 753 CYS A N 1
ATOM 6109 C CA . CYS A 1 753 ? -35.168 6.363 -13.096 1.00 91.88 753 CYS A CA 1
ATOM 6110 C C . CYS A 1 753 ? -35.049 7.001 -11.713 1.00 91.88 753 CYS A C 1
ATOM 6112 O O . CYS A 1 753 ? -34.797 6.297 -10.734 1.00 91.88 753 CYS A O 1
ATOM 6114 N N . LEU A 1 754 ? -35.239 8.315 -11.631 1.00 91.38 754 LEU A N 1
ATOM 6115 C CA . LEU A 1 754 ? -35.229 9.095 -10.401 1.00 91.38 754 LEU A CA 1
ATOM 6116 C C . LEU A 1 754 ? -36.660 9.513 -10.047 1.00 91.38 754 LEU A C 1
ATOM 6118 O O . LEU A 1 754 ? -37.355 10.137 -10.845 1.00 91.38 754 LEU A O 1
ATOM 6122 N N . ALA A 1 755 ? -37.083 9.179 -8.830 1.00 89.69 755 ALA A N 1
ATOM 6123 C CA . ALA A 1 755 ? -38.346 9.593 -8.242 1.00 89.69 755 ALA A CA 1
ATOM 6124 C C . ALA A 1 755 ? -38.104 10.497 -7.040 1.00 89.69 755 ALA A C 1
ATOM 6126 O O . ALA A 1 755 ? -37.472 10.096 -6.062 1.00 89.69 755 ALA A O 1
ATOM 6127 N N . LYS A 1 756 ? -38.642 11.712 -7.090 1.00 87.69 756 LYS A N 1
ATOM 6128 C CA . LYS A 1 756 ? -38.445 12.730 -6.060 1.00 87.69 756 LYS A CA 1
ATOM 6129 C C . LYS A 1 756 ? -39.776 13.290 -5.583 1.00 87.69 756 LYS A C 1
ATOM 6131 O O . LYS A 1 756 ? -40.615 13.679 -6.387 1.00 87.69 756 LYS A O 1
ATOM 6136 N N . ASN A 1 757 ? -39.940 13.354 -4.268 1.00 85.94 757 ASN A N 1
ATOM 6137 C CA . ASN A 1 757 ? -41.070 13.967 -3.570 1.00 85.94 757 ASN A CA 1
ATOM 6138 C C . ASN A 1 757 ? -40.533 14.951 -2.507 1.00 85.94 757 ASN A C 1
ATOM 6140 O O . ASN A 1 757 ? -39.335 14.961 -2.228 1.00 85.94 757 ASN A O 1
ATOM 6144 N N . LEU A 1 758 ? -41.394 15.734 -1.852 1.00 81.38 758 LEU A N 1
ATOM 6145 C CA . LEU A 1 758 ? -41.022 16.620 -0.735 1.00 81.38 758 LEU A CA 1
ATOM 6146 C C . LEU A 1 758 ? -40.337 15.890 0.438 1.00 81.38 758 LEU A C 1
ATOM 6148 O O . LEU A 1 758 ? -39.632 16.520 1.223 1.00 81.38 758 LEU A O 1
ATOM 6152 N N . ALA A 1 759 ? -40.537 14.574 0.561 1.00 79.56 759 ALA A N 1
ATOM 6153 C CA . ALA A 1 759 ? -39.944 13.750 1.612 1.00 79.56 759 ALA A CA 1
ATOM 6154 C C . ALA A 1 759 ? -38.535 13.216 1.285 1.00 79.56 759 ALA A C 1
ATOM 6156 O O . ALA A 1 759 ? -37.688 13.164 2.186 1.00 79.56 759 ALA A O 1
ATOM 6157 N N . ASP A 1 760 ? -38.311 12.760 0.044 1.00 80.88 760 ASP A N 1
ATOM 6158 C CA . ASP A 1 760 ? -37.094 12.039 -0.355 1.00 80.88 760 ASP A CA 1
ATOM 6159 C C . ASP A 1 760 ? -36.897 11.962 -1.883 1.00 80.88 760 ASP A C 1
ATOM 6161 O O . ASP A 1 760 ? -37.843 12.167 -2.652 1.00 80.88 760 ASP A O 1
ATOM 6165 N N . ALA A 1 761 ? -35.679 11.611 -2.308 1.00 88.12 761 ALA A N 1
ATOM 6166 C CA . ALA A 1 761 ? -35.310 11.325 -3.694 1.00 88.12 761 ALA A CA 1
ATOM 6167 C C . ALA A 1 761 ? -34.685 9.922 -3.804 1.00 88.12 761 ALA A C 1
ATOM 6169 O O . ALA A 1 761 ? -33.602 9.674 -3.280 1.00 88.12 761 ALA A O 1
ATOM 6170 N N . ILE A 1 762 ? -35.359 9.008 -4.504 1.00 89.50 762 ILE A N 1
ATOM 6171 C CA . ILE A 1 762 ? -34.938 7.612 -4.679 1.00 89.50 762 ILE A CA 1
ATOM 6172 C C . ILE A 1 762 ? -34.738 7.295 -6.159 1.00 89.50 762 ILE A C 1
ATOM 6174 O O . ILE A 1 762 ? -35.461 7.811 -7.007 1.00 89.50 762 ILE A O 1
ATOM 6178 N N . SER A 1 763 ? -33.784 6.427 -6.488 1.00 91.38 763 SER A N 1
ATOM 6179 C CA . SER A 1 763 ? -33.540 6.019 -7.873 1.00 91.38 763 SER A CA 1
ATOM 6180 C C . SER A 1 763 ? -33.377 4.511 -8.026 1.00 91.38 763 SER A C 1
ATOM 6182 O O . SER A 1 763 ? -33.025 3.815 -7.075 1.00 91.38 763 SER A O 1
ATOM 6184 N N . THR A 1 764 ? -33.663 4.008 -9.226 1.00 90.94 764 THR A N 1
ATOM 6185 C CA . THR A 1 764 ? -33.456 2.608 -9.616 1.00 90.94 764 THR A CA 1
ATOM 6186 C C . THR A 1 764 ? -32.854 2.543 -11.017 1.00 90.94 764 THR A C 1
ATOM 6188 O O . THR A 1 764 ? -33.115 3.419 -11.845 1.00 90.94 764 THR A O 1
ATOM 6191 N N . VAL A 1 765 ? -32.031 1.529 -11.281 1.00 90.88 765 VAL A N 1
ATOM 6192 C CA . VAL A 1 765 ? -31.258 1.409 -12.527 1.00 90.88 765 VAL A CA 1
ATOM 6193 C C . VAL A 1 765 ? -31.880 0.351 -13.434 1.00 90.88 765 VAL A C 1
ATOM 6195 O O . VAL A 1 765 ? -32.197 -0.749 -12.990 1.00 90.88 765 VAL A O 1
ATOM 6198 N N . ALA A 1 766 ? -32.017 0.688 -14.710 1.00 90.38 766 ALA A N 1
ATOM 6199 C CA . ALA A 1 766 ? -32.430 -0.183 -15.796 1.00 90.38 766 ALA A CA 1
ATOM 6200 C C . ALA A 1 766 ? -31.262 -0.373 -16.774 1.00 90.38 766 ALA A C 1
ATOM 6202 O O . ALA A 1 766 ? -30.619 0.599 -17.169 1.00 90.38 766 ALA A O 1
ATOM 6203 N N . GLN A 1 767 ? -30.977 -1.613 -17.168 1.00 89.94 767 GLN A N 1
ATOM 6204 C CA . GLN A 1 767 ? -29.840 -1.937 -18.033 1.00 89.94 767 GLN A CA 1
ATOM 6205 C C . GLN A 1 767 ? -30.317 -2.353 -19.426 1.00 89.94 767 GLN A C 1
ATOM 6207 O O . GLN A 1 767 ? -31.065 -3.328 -19.560 1.00 89.94 767 GLN A O 1
ATOM 6212 N N . LEU A 1 768 ? -29.879 -1.619 -20.456 1.00 88.31 768 LEU A N 1
ATOM 6213 C CA . LEU A 1 768 ? -30.119 -1.950 -21.861 1.00 88.31 768 LEU A CA 1
ATOM 6214 C C . LEU A 1 768 ? -28.857 -2.547 -22.470 1.00 88.31 768 LEU A C 1
ATOM 6216 O O . LEU A 1 768 ? -27.838 -1.870 -22.610 1.00 88.31 768 LEU A O 1
ATOM 6220 N N . ILE A 1 769 ? -28.948 -3.808 -22.876 1.00 87.56 769 ILE A N 1
ATOM 6221 C CA . ILE A 1 769 ? -27.859 -4.513 -23.540 1.00 87.56 769 ILE A CA 1
ATOM 6222 C C . ILE A 1 769 ? -28.170 -4.623 -25.027 1.00 87.56 769 ILE A C 1
ATOM 6224 O O . ILE A 1 769 ? -29.071 -5.354 -25.435 1.00 87.56 769 ILE A O 1
ATOM 6228 N N . VAL A 1 770 ? -27.381 -3.929 -25.844 1.00 86.81 770 VAL A N 1
ATOM 6229 C CA . VAL A 1 770 ? -27.463 -4.011 -27.307 1.00 86.81 770 VAL A CA 1
ATOM 6230 C C . VAL A 1 770 ? -26.300 -4.858 -27.816 1.00 86.81 770 VAL A C 1
ATOM 6232 O O . VAL A 1 770 ? -25.142 -4.476 -27.651 1.00 86.81 770 VAL A O 1
ATOM 6235 N N . ARG A 1 771 ? -26.599 -6.020 -28.408 1.00 86.44 771 ARG A N 1
ATOM 6236 C CA . ARG A 1 771 ? -25.616 -6.948 -28.990 1.00 86.44 771 ARG A CA 1
ATOM 6237 C C . ARG A 1 771 ? -25.495 -6.727 -30.494 1.00 86.44 771 ARG A C 1
ATOM 6239 O O . ARG A 1 771 ? -26.510 -6.727 -31.179 1.00 86.44 771 ARG A O 1
ATOM 6246 N N . TYR A 1 772 ? -24.283 -6.578 -31.014 1.00 86.62 772 TYR A N 1
ATOM 6247 C CA . TYR A 1 772 ? -24.007 -6.348 -32.435 1.00 86.62 772 TYR A CA 1
ATOM 6248 C C . TYR A 1 772 ? -22.679 -6.983 -32.854 1.00 86.62 772 TYR A C 1
ATOM 6250 O O . TYR A 1 772 ? -21.790 -7.202 -32.032 1.00 86.62 772 TYR A O 1
ATOM 6258 N N . LYS A 1 773 ? -22.548 -7.280 -34.151 1.00 88.62 773 LYS A N 1
ATOM 6259 C CA . LYS A 1 773 ? -21.307 -7.802 -34.751 1.00 88.62 773 LYS A CA 1
ATOM 6260 C C . LYS A 1 773 ? -20.139 -6.807 -34.601 1.00 88.62 773 LYS A C 1
ATOM 6262 O O . LYS A 1 773 ? -20.416 -5.618 -34.496 1.00 88.62 773 LYS A O 1
ATOM 6267 N N . PRO A 1 774 ? -18.865 -7.236 -34.643 1.00 92.19 774 PRO A N 1
ATOM 6268 C CA . PRO A 1 774 ? -17.726 -6.318 -34.558 1.00 92.19 774 PRO A CA 1
ATOM 6269 C C . PRO A 1 774 ? -17.671 -5.311 -35.712 1.00 92.19 774 PRO A C 1
ATOM 6271 O O . PRO A 1 774 ? -17.977 -5.647 -36.851 1.00 92.19 774 PRO A O 1
ATOM 6274 N N . ILE A 1 775 ? -17.268 -4.073 -35.436 1.00 90.25 775 ILE A N 1
ATOM 6275 C CA . ILE A 1 775 ? -17.249 -2.983 -36.418 1.00 90.25 775 ILE A CA 1
ATOM 6276 C C . ILE A 1 775 ? -15.917 -2.260 -36.347 1.00 90.25 775 ILE A C 1
ATOM 6278 O O . ILE A 1 775 ? -15.538 -1.743 -35.303 1.00 90.25 775 ILE A O 1
ATOM 6282 N N . PHE A 1 776 ? -15.220 -2.187 -37.474 1.00 91.75 776 PHE A N 1
ATOM 6283 C CA . PHE A 1 776 ? -13.961 -1.458 -37.579 1.00 91.75 776 PHE A CA 1
ATOM 6284 C C . PHE A 1 776 ? -14.216 0.044 -37.742 1.00 91.75 776 PHE A C 1
ATOM 6286 O O . PHE A 1 776 ? -14.980 0.449 -38.622 1.00 91.75 776 PHE A O 1
ATOM 6293 N N . ILE A 1 777 ? -13.570 0.853 -36.905 1.00 89.94 777 ILE A N 1
ATOM 6294 C CA . ILE A 1 777 ? -13.755 2.309 -36.835 1.00 89.94 777 ILE A CA 1
ATOM 6295 C C . ILE A 1 777 ? -12.932 3.010 -37.919 1.00 89.94 777 ILE A C 1
ATOM 6297 O O . ILE A 1 777 ? -11.801 2.621 -38.200 1.00 89.94 777 ILE A O 1
ATOM 6301 N N . GLU A 1 778 ? -13.512 4.049 -38.522 1.00 82.00 778 GLU A N 1
ATOM 6302 C CA . GLU A 1 778 ? -12.864 4.877 -39.544 1.00 82.00 778 GLU A CA 1
ATOM 6303 C C . GLU A 1 778 ? -12.047 6.028 -38.915 1.00 82.00 778 GLU A C 1
ATOM 6305 O O . GLU A 1 778 ? -12.498 6.615 -37.927 1.00 82.00 778 GLU A O 1
ATOM 6310 N N . PRO A 1 779 ? -10.888 6.417 -39.489 1.00 77.12 779 PRO A N 1
ATOM 6311 C CA . PRO A 1 779 ? -10.299 5.899 -40.724 1.00 77.12 779 PRO A CA 1
ATOM 6312 C C . PRO A 1 779 ? -9.547 4.580 -40.511 1.00 77.12 779 PRO A C 1
ATOM 6314 O O . PRO A 1 779 ? -8.670 4.475 -39.650 1.00 77.12 779 PRO A O 1
ATOM 6317 N N . LYS A 1 780 ? -9.852 3.582 -41.341 1.00 82.44 780 LYS A N 1
ATOM 6318 C CA . LYS A 1 780 ? -9.141 2.302 -41.318 1.00 82.44 780 LYS A CA 1
ATOM 6319 C C . LYS A 1 780 ? -7.787 2.409 -42.016 1.00 82.44 780 LYS A C 1
ATOM 6321 O O . LYS A 1 780 ? -7.657 3.021 -43.072 1.00 82.44 780 LYS A O 1
ATOM 6326 N N . MET A 1 781 ? -6.774 1.766 -41.447 1.00 84.38 781 MET A N 1
ATOM 6327 C CA . MET A 1 781 ? -5.449 1.670 -42.062 1.00 84.38 781 MET A CA 1
ATOM 6328 C C . MET A 1 781 ? -5.502 0.695 -43.244 1.00 84.38 781 MET A C 1
ATOM 6330 O O . MET A 1 781 ? -5.720 -0.486 -43.019 1.00 84.38 781 MET A O 1
ATOM 6334 N N . THR A 1 782 ? -5.340 1.153 -44.486 1.00 85.56 782 THR A N 1
ATOM 6335 C CA . THR A 1 782 ? -5.430 0.285 -45.682 1.00 85.56 782 THR A CA 1
ATOM 6336 C C . THR A 1 782 ? -4.074 -0.172 -46.195 1.00 85.56 782 THR A C 1
ATOM 6338 O O . THR A 1 782 ? -3.939 -1.318 -46.602 1.00 85.56 782 THR A O 1
ATOM 6341 N N . ASP A 1 783 ? -3.067 0.699 -46.140 1.00 87.38 783 ASP A N 1
ATOM 6342 C CA . ASP A 1 783 ? -1.723 0.441 -46.649 1.00 87.38 783 ASP A CA 1
ATOM 6343 C C . ASP A 1 783 ? -0.678 0.873 -45.620 1.00 87.38 783 ASP A C 1
ATOM 6345 O O . ASP A 1 783 ? -0.832 1.898 -44.947 1.00 87.38 783 ASP A O 1
ATOM 6349 N N . ILE A 1 784 ? 0.403 0.103 -45.513 1.00 90.19 784 ILE A N 1
ATOM 6350 C CA . ILE A 1 784 ? 1.553 0.425 -44.669 1.00 90.19 784 ILE A CA 1
ATOM 6351 C C . ILE A 1 784 ? 2.851 0.201 -45.435 1.00 90.19 784 ILE A C 1
ATOM 6353 O O . ILE A 1 784 ? 2.995 -0.793 -46.135 1.00 90.19 784 ILE A O 1
ATOM 6357 N N . TYR A 1 785 ? 3.804 1.118 -45.299 1.00 90.38 785 TYR A N 1
ATOM 6358 C CA . TYR A 1 785 ? 5.076 1.068 -46.017 1.00 90.38 785 TYR A CA 1
ATOM 6359 C C . TYR A 1 785 ? 6.209 0.683 -45.072 1.00 90.38 785 TYR A C 1
ATOM 6361 O O . TYR A 1 785 ? 6.289 1.200 -43.955 1.00 90.38 785 TYR A O 1
ATOM 6369 N N . SER A 1 786 ? 7.093 -0.210 -45.513 1.00 91.75 786 SER A N 1
ATOM 6370 C CA . SER A 1 786 ? 8.244 -0.637 -44.715 1.00 91.75 786 SER A CA 1
ATOM 6371 C C . SER A 1 786 ? 9.419 -1.129 -45.565 1.00 91.75 786 SER A C 1
ATOM 6373 O O . SER A 1 786 ? 9.321 -1.227 -46.788 1.00 91.75 786 SER A O 1
ATOM 6375 N N . VAL A 1 787 ? 10.537 -1.435 -44.908 1.00 90.62 787 VAL A N 1
ATOM 6376 C CA . VAL A 1 787 ? 11.723 -2.079 -45.495 1.00 90.6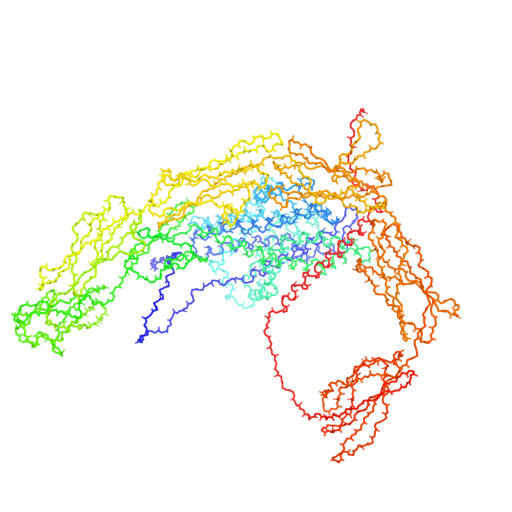2 787 VAL A CA 1
ATOM 6377 C C . VAL A 1 787 ? 12.019 -3.399 -44.776 1.00 90.62 787 VAL A C 1
ATOM 6379 O O . VAL A 1 787 ? 11.549 -3.592 -43.652 1.00 90.62 787 VAL A O 1
ATOM 6382 N N . PRO A 1 788 ? 12.751 -4.335 -45.406 1.00 89.31 788 PRO A N 1
ATOM 6383 C CA . PRO A 1 788 ? 13.035 -5.631 -44.806 1.00 89.31 788 PRO A CA 1
ATOM 6384 C C . PRO A 1 788 ? 13.700 -5.481 -43.439 1.00 89.31 788 PRO A C 1
ATOM 6386 O O . PRO A 1 788 ? 14.591 -4.651 -43.254 1.00 89.31 788 PRO A O 1
ATOM 6389 N N . ASN A 1 789 ? 13.289 -6.312 -42.488 1.00 85.44 789 ASN A N 1
ATOM 6390 C CA . ASN A 1 789 ? 13.779 -6.317 -41.113 1.00 85.44 789 ASN A CA 1
ATOM 6391 C C . ASN A 1 789 ? 13.567 -4.992 -40.345 1.00 85.44 789 ASN A C 1
ATOM 6393 O O . ASN A 1 789 ? 14.283 -4.712 -39.377 1.00 85.44 789 ASN A O 1
ATOM 6397 N N . TYR A 1 790 ? 12.580 -4.184 -40.750 1.00 87.44 790 TYR A N 1
ATOM 6398 C CA . TYR A 1 790 ? 12.193 -2.963 -40.050 1.00 87.44 790 TYR A CA 1
ATOM 6399 C C . TYR A 1 790 ? 10.906 -3.120 -39.238 1.00 87.44 790 TYR A C 1
ATOM 6401 O O . TYR A 1 790 ? 9.867 -3.555 -39.736 1.00 87.44 790 TYR A O 1
ATOM 6409 N N . ARG A 1 791 ? 10.950 -2.683 -37.975 1.00 90.19 791 ARG A N 1
ATOM 6410 C CA . ARG A 1 791 ? 9.813 -2.743 -37.047 1.00 90.19 791 ARG A CA 1
ATOM 6411 C C . ARG A 1 791 ? 8.603 -1.982 -37.603 1.00 90.19 791 ARG A C 1
ATOM 6413 O O . ARG A 1 791 ? 8.554 -0.756 -37.557 1.00 90.19 791 ARG A O 1
ATOM 6420 N N . THR A 1 792 ? 7.599 -2.729 -38.047 1.00 90.56 792 THR A N 1
ATOM 6421 C CA . THR A 1 792 ? 6.379 -2.230 -38.693 1.00 90.56 792 THR A CA 1
ATOM 6422 C C . THR A 1 792 ? 5.193 -2.379 -37.749 1.00 90.56 792 THR A C 1
ATOM 6424 O O . THR A 1 792 ? 5.071 -3.397 -37.074 1.00 90.56 792 THR A O 1
ATOM 6427 N N . ILE A 1 793 ? 4.326 -1.367 -37.662 1.00 92.12 793 ILE A N 1
ATOM 6428 C CA . ILE A 1 793 ? 3.212 -1.339 -36.704 1.00 92.12 793 ILE A CA 1
ATOM 6429 C C . ILE A 1 793 ? 1.883 -1.197 -37.443 1.00 92.12 793 ILE A C 1
ATOM 6431 O O . ILE A 1 793 ? 1.591 -0.135 -37.985 1.00 92.12 793 ILE A O 1
ATOM 6435 N N . MET A 1 794 ? 1.052 -2.232 -37.385 1.00 92.56 794 MET A N 1
ATOM 6436 C CA . MET A 1 794 ? -0.306 -2.254 -37.930 1.00 92.56 794 MET A CA 1
ATOM 6437 C C . MET A 1 794 ? -1.326 -2.087 -36.803 1.00 92.56 794 MET A C 1
ATOM 6439 O O . MET A 1 794 ? -1.174 -2.698 -35.748 1.00 92.56 794 MET A O 1
ATOM 6443 N N . LYS A 1 795 ? -2.358 -1.256 -36.998 1.00 91.69 795 LYS A N 1
ATOM 6444 C CA . LYS A 1 795 ? -3.361 -0.941 -35.963 1.00 91.69 795 LYS A CA 1
ATOM 6445 C C . LYS A 1 795 ? -4.786 -1.109 -36.472 1.00 91.69 795 LYS A C 1
ATOM 6447 O O . LYS A 1 795 ? -5.082 -0.734 -37.603 1.00 91.69 795 LYS A O 1
ATOM 6452 N N . CYS A 1 796 ? -5.670 -1.615 -35.616 1.00 92.81 796 CYS A N 1
ATOM 6453 C CA . CYS A 1 796 ? -7.108 -1.704 -35.864 1.00 92.81 796 CYS A CA 1
ATOM 6454 C C . CYS A 1 796 ? -7.902 -1.312 -34.614 1.00 92.81 796 CYS A C 1
ATOM 6456 O O . CYS A 1 796 ? -7.581 -1.742 -33.507 1.00 92.81 796 CYS A O 1
ATOM 6458 N N . GLN A 1 797 ? -8.955 -0.514 -34.801 1.00 93.31 797 GLN A N 1
ATOM 6459 C CA . GLN A 1 797 ? -9.900 -0.132 -33.750 1.00 93.31 797 GLN A CA 1
ATOM 6460 C C . GLN A 1 797 ? -11.267 -0.747 -34.050 1.00 93.31 797 GLN A C 1
ATOM 6462 O O . GLN A 1 797 ? -11.771 -0.629 -35.167 1.00 93.31 797 GLN A O 1
ATOM 6467 N N . ILE A 1 798 ? -11.835 -1.443 -33.068 1.00 93.31 798 ILE A N 1
ATOM 6468 C CA . ILE A 1 798 ? -12.991 -2.328 -33.206 1.00 93.31 798 ILE A CA 1
ATOM 6469 C C . ILE A 1 798 ? -14.014 -1.981 -32.124 1.00 93.31 798 ILE A C 1
ATOM 6471 O O . ILE A 1 798 ? -13.707 -2.026 -30.937 1.00 93.31 798 ILE A O 1
ATOM 6475 N N . ASP A 1 799 ? -15.240 -1.684 -32.529 1.00 91.44 799 ASP A N 1
ATOM 6476 C CA . ASP A 1 799 ? -16.403 -1.545 -31.657 1.00 91.44 799 ASP A CA 1
ATOM 6477 C C . ASP A 1 799 ? -17.239 -2.834 -31.703 1.00 91.44 799 ASP A C 1
ATOM 6479 O O . ASP A 1 799 ? -17.636 -3.283 -32.779 1.00 91.44 799 ASP A O 1
ATOM 6483 N N . SER A 1 800 ? -17.478 -3.475 -30.560 1.00 89.94 800 SER A N 1
ATOM 6484 C CA . SER A 1 800 ? -18.181 -4.761 -30.480 1.00 89.94 800 SER A CA 1
ATOM 6485 C C . SER A 1 800 ? -18.803 -4.992 -29.109 1.00 89.94 800 SER A C 1
ATOM 6487 O O . SER A 1 800 ? -18.169 -4.767 -28.078 1.00 89.94 800 SER A O 1
ATOM 6489 N N . TYR A 1 801 ? -20.007 -5.565 -29.098 1.00 88.12 801 TYR A N 1
ATOM 6490 C CA . TYR A 1 801 ? -20.604 -6.121 -27.889 1.00 88.12 801 TYR A CA 1
ATOM 6491 C C . TYR A 1 801 ? -21.452 -7.362 -28.206 1.00 88.12 801 TYR A C 1
ATOM 6493 O O . TYR A 1 801 ? -22.355 -7.264 -29.040 1.00 88.12 801 TYR A O 1
ATOM 6501 N N . PRO A 1 802 ? -21.267 -8.530 -27.557 1.00 89.19 802 PRO A N 1
ATOM 6502 C CA . PRO A 1 802 ? -20.238 -8.899 -26.573 1.00 89.19 802 PRO A CA 1
ATOM 6503 C C . PRO A 1 802 ? -18.762 -8.670 -26.986 1.00 89.19 802 PRO A C 1
ATOM 6505 O O . PRO A 1 802 ? -18.473 -8.412 -28.158 1.00 89.19 802 PRO A O 1
ATOM 6508 N N . PRO A 1 803 ? -17.812 -8.752 -26.033 1.00 89.12 803 PRO A N 1
ATOM 6509 C CA . PRO A 1 803 ? -16.379 -8.640 -26.315 1.00 89.12 803 PRO A CA 1
ATOM 6510 C C . PRO A 1 803 ? -15.920 -9.599 -27.432 1.00 89.12 803 PRO A C 1
ATOM 6512 O O . PRO A 1 803 ? -16.246 -10.788 -27.364 1.00 89.12 803 PRO A O 1
ATOM 6515 N N . PRO A 1 804 ? -15.183 -9.124 -28.455 1.00 92.81 804 PRO A N 1
ATOM 6516 C CA . PRO A 1 804 ? -14.741 -9.961 -29.560 1.00 92.81 804 PRO A CA 1
ATOM 6517 C C . PRO A 1 804 ? -13.414 -10.666 -29.252 1.00 92.81 804 PRO A C 1
ATOM 6519 O O . PRO A 1 804 ? -12.543 -10.126 -28.573 1.00 92.81 804 PRO A O 1
ATOM 6522 N N . VAL A 1 805 ? -13.222 -11.848 -29.832 1.00 93.12 805 VAL A N 1
ATOM 6523 C CA . VAL A 1 805 ? -11.910 -12.493 -29.961 1.00 93.12 805 VAL A CA 1
ATOM 6524 C C . VAL A 1 805 ? -11.218 -11.913 -31.190 1.00 93.12 805 VAL A C 1
ATOM 6526 O O . VAL A 1 805 ? -11.773 -11.969 -32.288 1.00 93.12 805 VAL A O 1
ATOM 6529 N N . ILE A 1 806 ? -10.033 -11.333 -31.007 1.00 93.25 806 ILE A N 1
ATOM 6530 C CA . ILE A 1 806 ? -9.290 -10.626 -32.057 1.00 93.25 806 ILE A CA 1
ATOM 6531 C C . ILE A 1 806 ? -8.069 -11.454 -32.470 1.00 93.25 806 ILE A C 1
ATOM 6533 O O . ILE A 1 806 ? -7.343 -11.945 -31.611 1.00 93.25 806 ILE A O 1
ATOM 6537 N N . GLN A 1 807 ? -7.847 -11.609 -33.775 1.00 92.88 807 GLN A N 1
ATOM 6538 C CA . GLN A 1 807 ? -6.738 -12.369 -34.357 1.00 92.88 807 GLN A CA 1
ATOM 6539 C C . GLN A 1 807 ? -6.136 -11.620 -35.547 1.00 92.88 807 GLN A C 1
ATOM 6541 O O . GLN A 1 807 ? -6.863 -11.024 -36.342 1.00 92.88 807 GLN A O 1
ATOM 6546 N N . TRP A 1 808 ? -4.816 -11.689 -35.695 1.00 94.00 808 TRP A N 1
ATOM 6547 C CA . TRP A 1 808 ? -4.113 -11.187 -36.873 1.00 94.00 808 TRP A CA 1
ATOM 6548 C C . TRP A 1 808 ? -3.783 -12.337 -37.816 1.00 94.00 808 TRP A C 1
ATOM 6550 O O . TRP A 1 808 ? -3.389 -13.416 -37.381 1.00 94.00 808 TRP A O 1
ATOM 6560 N N . VAL A 1 809 ? -3.971 -12.120 -39.114 1.00 91.75 809 VAL A N 1
ATOM 6561 C CA . VAL A 1 809 ? -3.811 -13.151 -40.138 1.00 91.75 809 VAL A CA 1
ATOM 6562 C C . VAL A 1 809 ? -3.016 -12.596 -41.312 1.00 91.75 809 VAL A C 1
ATOM 6564 O O . VAL A 1 809 ? -3.370 -11.568 -41.870 1.00 91.75 809 VAL A O 1
ATOM 6567 N N . LYS A 1 810 ? -1.960 -13.289 -41.722 1.00 90.62 810 LYS A N 1
ATOM 6568 C CA . LYS A 1 810 ? -1.178 -13.000 -42.925 1.00 90.62 810 LYS A CA 1
ATOM 6569 C C . LYS A 1 810 ? -1.714 -13.813 -44.102 1.00 90.62 810 LYS A C 1
ATOM 6571 O O . LYS A 1 810 ? -1.764 -15.040 -44.038 1.00 90.62 810 LYS A O 1
ATOM 6576 N N . MET A 1 811 ? -2.102 -13.147 -45.184 1.00 85.75 811 MET A N 1
ATOM 6577 C CA . MET A 1 811 ? -2.598 -13.782 -46.407 1.00 85.75 811 MET A CA 1
ATOM 6578 C C . MET A 1 811 ? -1.426 -14.129 -47.326 1.00 85.75 811 MET A C 1
ATOM 6580 O O . MET A 1 811 ? -0.629 -13.256 -47.662 1.00 85.75 811 MET A O 1
ATOM 6584 N N . ILE A 1 812 ? -1.333 -15.389 -47.752 1.00 82.44 812 ILE A N 1
ATOM 6585 C CA . ILE A 1 812 ? -0.281 -15.879 -48.655 1.00 82.44 812 ILE A CA 1
ATOM 6586 C C . ILE A 1 812 ? -0.890 -16.191 -50.019 1.00 82.44 812 ILE A C 1
ATOM 6588 O O . ILE A 1 812 ? -2.025 -16.662 -50.110 1.00 82.44 812 ILE A O 1
ATOM 6592 N N . GLN A 1 813 ? -0.136 -15.939 -51.087 1.00 66.38 813 GLN A N 1
ATOM 6593 C CA . GLN A 1 813 ? -0.508 -16.343 -52.441 1.00 66.38 813 GLN A CA 1
ATOM 6594 C C . GLN A 1 813 ? 0.040 -17.757 -52.745 1.00 66.38 813 GLN A C 1
ATOM 6596 O O . GLN A 1 813 ? 1.212 -17.891 -53.081 1.00 66.38 813 GLN A O 1
ATOM 6601 N N . GLY A 1 814 ? -0.799 -18.806 -52.632 1.00 56.09 814 GLY A N 1
ATOM 6602 C CA . GLY A 1 814 ? -0.496 -20.172 -53.118 1.00 56.09 814 GLY A CA 1
ATOM 6603 C C . GLY A 1 814 ? -1.083 -21.348 -52.300 1.00 56.09 814 GLY A C 1
ATOM 6604 O O . GLY A 1 814 ? -0.718 -21.517 -51.146 1.00 56.09 814 GLY A O 1
ATOM 6605 N N . ASN A 1 815 ? -1.945 -22.145 -52.961 1.00 48.75 815 ASN A N 1
ATOM 6606 C CA . ASN A 1 815 ? -2.692 -23.387 -52.631 1.00 48.75 815 ASN A CA 1
ATOM 6607 C C . ASN A 1 815 ? -3.140 -23.769 -51.189 1.00 48.75 815 ASN A C 1
ATOM 6609 O O . ASN A 1 815 ? -2.356 -24.028 -50.281 1.00 48.75 815 ASN A O 1
ATOM 6613 N N . ASP A 1 816 ? -4.466 -23.964 -51.103 1.00 54.62 816 ASP A N 1
ATOM 6614 C CA . ASP A 1 816 ? -5.353 -24.673 -50.158 1.00 54.62 816 ASP A CA 1
ATOM 6615 C C . ASP A 1 816 ? -5.328 -24.368 -48.651 1.00 54.62 816 ASP A C 1
ATOM 6617 O O . ASP A 1 816 ? -6.298 -24.697 -47.965 1.00 54.62 816 ASP A O 1
ATOM 6621 N N . ILE A 1 817 ? -4.358 -23.609 -48.136 1.00 56.38 817 ILE A N 1
ATOM 6622 C CA . ILE A 1 817 ? -4.494 -22.927 -46.834 1.00 56.38 817 ILE A CA 1
ATOM 6623 C C . ILE A 1 817 ? -3.958 -21.497 -46.960 1.00 56.38 817 ILE A C 1
ATOM 6625 O O . ILE A 1 817 ? -2.889 -21.154 -46.469 1.00 56.38 817 ILE A O 1
ATOM 6629 N N . ASN A 1 818 ? -4.705 -20.644 -47.665 1.00 70.44 818 ASN A N 1
ATOM 6630 C CA . ASN A 1 818 ? -4.275 -19.290 -48.050 1.00 70.44 818 ASN A CA 1
ATOM 6631 C C . ASN A 1 818 ? -4.292 -18.269 -46.887 1.00 70.44 818 ASN A C 1
ATOM 6633 O O . ASN A 1 818 ? -4.762 -17.144 -47.061 1.00 70.44 818 ASN A O 1
ATOM 6637 N N . GLN A 1 819 ? -3.851 -18.650 -45.684 1.00 80.44 819 GLN A N 1
ATOM 6638 C CA . GLN A 1 819 ? -3.773 -17.770 -44.516 1.00 80.44 819 GLN A CA 1
ATOM 6639 C C . GLN A 1 819 ? -2.910 -18.368 -43.393 1.00 80.44 819 GLN A C 1
ATOM 6641 O O . GLN A 1 819 ? -3.077 -19.532 -43.036 1.00 80.44 819 GLN A O 1
ATOM 6646 N N . ILE A 1 820 ? -2.052 -17.551 -42.783 1.00 85.31 820 ILE A N 1
ATOM 6647 C CA . ILE A 1 820 ? -1.318 -17.872 -41.552 1.00 85.31 820 ILE A CA 1
ATOM 6648 C C . ILE A 1 820 ? -1.870 -17.006 -40.425 1.00 85.31 820 ILE A C 1
ATOM 6650 O O . ILE A 1 820 ? -1.895 -15.784 -40.546 1.00 85.31 820 ILE A O 1
ATOM 6654 N N . ILE A 1 821 ? -2.319 -17.625 -39.335 1.00 88.44 821 ILE A N 1
ATOM 6655 C CA . ILE A 1 821 ? -2.662 -16.902 -38.105 1.00 88.44 821 ILE A CA 1
ATOM 6656 C C . ILE A 1 821 ? -1.349 -16.522 -37.424 1.00 88.44 821 ILE A C 1
ATOM 6658 O O . ILE A 1 821 ? -0.497 -17.383 -37.249 1.00 88.44 821 ILE A O 1
ATOM 6662 N N . LEU A 1 822 ? -1.195 -15.243 -37.093 1.00 90.25 822 LEU A N 1
ATOM 6663 C CA . LEU A 1 822 ? 0.001 -14.712 -36.451 1.00 90.25 822 LEU A CA 1
ATOM 6664 C C . LEU A 1 822 ? -0.151 -14.783 -34.930 1.00 90.25 822 LEU A C 1
ATOM 6666 O O . LEU A 1 822 ? -1.129 -14.269 -34.382 1.00 90.25 822 LEU A O 1
ATOM 6670 N N . GLU A 1 823 ? 0.828 -15.384 -34.265 1.00 88.25 823 GLU A N 1
ATOM 6671 C CA . GLU A 1 823 ? 0.922 -15.503 -32.808 1.00 88.25 823 GLU A CA 1
ATOM 6672 C C . GLU A 1 823 ? 2.198 -14.819 -32.286 1.00 88.25 823 GLU A C 1
ATOM 6674 O O . GLU A 1 823 ? 3.166 -14.637 -33.020 1.00 88.25 823 GLU A O 1
ATOM 6679 N N . ASP A 1 824 ? 2.238 -14.463 -30.997 1.00 82.19 824 ASP A N 1
ATOM 6680 C CA . ASP A 1 824 ? 3.384 -13.752 -30.391 1.00 82.19 824 ASP A CA 1
ATOM 6681 C C . ASP A 1 824 ? 4.719 -14.517 -30.471 1.00 82.19 824 ASP A C 1
ATOM 6683 O O . ASP A 1 824 ? 5.785 -13.918 -30.359 1.00 82.19 824 ASP A O 1
ATOM 6687 N N . ASN A 1 825 ? 4.681 -15.839 -30.664 1.00 81.69 825 ASN A N 1
ATOM 6688 C CA . ASN A 1 825 ? 5.876 -16.680 -30.774 1.00 81.69 825 ASN A CA 1
ATOM 6689 C C . ASN A 1 825 ? 6.433 -16.774 -32.205 1.00 81.69 825 ASN A C 1
ATOM 6691 O O . ASN A 1 825 ? 7.485 -17.390 -32.404 1.00 81.69 825 ASN A O 1
ATOM 6695 N N . ASP A 1 826 ? 5.744 -16.217 -33.205 1.00 87.25 826 ASP A N 1
ATOM 6696 C CA . ASP A 1 826 ? 6.218 -16.264 -34.584 1.00 87.25 826 ASP A CA 1
ATOM 6697 C C . ASP A 1 826 ? 7.487 -15.413 -34.752 1.00 87.25 826 ASP A C 1
ATOM 6699 O O . ASP A 1 826 ? 7.543 -14.277 -34.286 1.00 87.25 826 ASP A O 1
ATOM 6703 N N . PRO A 1 827 ? 8.510 -15.886 -35.487 1.00 84.38 827 PRO A N 1
ATOM 6704 C CA . PRO A 1 827 ? 9.825 -15.235 -35.552 1.00 84.38 827 PRO A CA 1
ATOM 6705 C C . PRO A 1 827 ? 9.801 -13.830 -36.174 1.00 84.38 827 PRO A C 1
ATOM 6707 O O . PRO A 1 827 ? 10.726 -13.042 -35.974 1.00 84.38 827 PRO A O 1
ATOM 6710 N N . GLN A 1 828 ? 8.766 -13.525 -36.957 1.00 87.44 828 GLN A N 1
ATOM 6711 C CA . GLN A 1 828 ? 8.558 -12.220 -37.584 1.00 87.44 828 GLN A CA 1
ATOM 6712 C C . GLN A 1 828 ? 7.619 -11.320 -36.769 1.00 87.44 828 GLN A C 1
ATOM 6714 O O . GLN A 1 828 ? 7.539 -10.126 -37.041 1.00 87.44 828 GLN A O 1
ATOM 6719 N N . VAL A 1 829 ? 6.910 -11.849 -35.772 1.00 90.81 829 VAL A N 1
ATOM 6720 C CA . VAL A 1 829 ? 6.045 -11.068 -34.885 1.00 90.81 829 VAL A CA 1
ATOM 6721 C C . VAL A 1 829 ? 6.883 -10.597 -33.699 1.00 90.81 829 VAL A C 1
ATOM 6723 O O . VAL A 1 829 ? 7.581 -11.370 -33.056 1.00 90.81 829 VAL A O 1
ATOM 6726 N N . ILE A 1 830 ? 6.863 -9.293 -33.436 1.00 89.44 830 ILE A N 1
ATOM 6727 C CA . ILE A 1 830 ? 7.544 -8.702 -32.279 1.00 89.44 830 ILE A CA 1
ATOM 6728 C C . ILE A 1 830 ? 6.605 -8.687 -31.070 1.00 89.44 830 ILE A C 1
ATOM 6730 O O . ILE A 1 830 ? 7.058 -8.947 -29.961 1.00 89.44 830 ILE A O 1
ATOM 6734 N N . ASP A 1 831 ? 5.343 -8.297 -31.280 1.00 91.19 831 ASP A N 1
ATOM 6735 C CA . ASP A 1 831 ? 4.321 -8.177 -30.230 1.00 91.19 831 ASP A CA 1
ATOM 6736 C C . ASP A 1 831 ? 2.930 -7.964 -30.851 1.00 91.19 831 ASP A C 1
ATOM 6738 O O . ASP A 1 831 ? 2.788 -7.143 -31.770 1.00 91.19 831 ASP A O 1
ATOM 6742 N N . ILE A 1 832 ? 1.908 -8.644 -30.330 1.00 91.69 832 ILE A N 1
ATOM 6743 C CA . ILE A 1 832 ? 0.491 -8.408 -30.612 1.00 91.69 832 ILE A CA 1
ATOM 6744 C C . ILE A 1 832 ? -0.185 -7.869 -29.350 1.00 91.69 832 ILE A C 1
ATOM 6746 O O . ILE A 1 832 ? -0.549 -8.588 -28.424 1.00 91.69 832 ILE A O 1
ATOM 6750 N N . PHE A 1 833 ? -0.465 -6.571 -29.349 1.00 90.75 833 PHE A N 1
ATOM 6751 C CA . PHE A 1 833 ? -1.100 -5.904 -28.221 1.00 90.75 833 PHE A CA 1
ATOM 6752 C C . PHE A 1 833 ? -2.585 -5.667 -28.486 1.00 90.75 833 PHE A C 1
ATOM 6754 O O . PHE A 1 833 ? -2.942 -5.104 -29.515 1.00 90.75 833 PHE A O 1
ATOM 6761 N N . THR A 1 834 ? -3.466 -6.030 -27.551 1.00 90.56 834 THR A N 1
ATOM 6762 C CA . THR A 1 834 ? -4.900 -5.696 -27.617 1.00 90.56 834 THR A CA 1
ATOM 6763 C C . THR A 1 834 ? -5.357 -5.045 -26.317 1.00 90.56 834 THR A C 1
ATOM 6765 O O . THR A 1 834 ? -5.115 -5.560 -25.228 1.00 90.56 834 THR A O 1
ATOM 6768 N N . LYS A 1 835 ? -6.041 -3.906 -26.426 1.00 91.62 835 LYS A N 1
ATOM 6769 C CA . LYS A 1 835 ? -6.484 -3.079 -25.305 1.00 91.62 835 LYS A CA 1
ATOM 6770 C C . LYS A 1 835 ? -7.944 -2.689 -25.446 1.00 91.62 835 LYS A C 1
ATOM 6772 O O . LYS A 1 835 ? -8.365 -2.195 -26.484 1.00 91.62 835 LYS A O 1
ATOM 6777 N N . GLN A 1 836 ? -8.696 -2.812 -24.360 1.00 89.06 836 GLN A N 1
ATOM 6778 C CA . GLN A 1 836 ? -10.033 -2.238 -24.256 1.00 89.06 836 GLN A CA 1
ATOM 6779 C C . GLN A 1 836 ? -9.933 -0.757 -23.843 1.00 89.06 836 GLN A C 1
ATOM 6781 O O . GLN A 1 836 ? -9.357 -0.437 -22.802 1.00 89.06 836 GLN A O 1
ATOM 6786 N N . ILE A 1 837 ? -10.449 0.151 -24.674 1.00 84.19 837 ILE A N 1
ATOM 6787 C CA . ILE A 1 837 ? -10.415 1.613 -24.460 1.00 84.19 837 ILE A CA 1
ATOM 6788 C C . ILE A 1 837 ? -11.747 2.126 -23.887 1.00 84.19 837 ILE A C 1
ATOM 6790 O O . ILE A 1 837 ? -11.769 3.146 -23.202 1.00 84.19 837 ILE A O 1
ATOM 6794 N N . GLY A 1 838 ? -12.849 1.406 -24.109 1.00 77.94 838 GLY A N 1
ATOM 6795 C CA . GLY A 1 838 ? -14.181 1.747 -23.597 1.00 77.94 838 GLY A CA 1
ATOM 6796 C C . GLY A 1 838 ? -15.035 0.508 -23.327 1.00 77.94 838 GLY A C 1
ATOM 6797 O O . GLY A 1 838 ? -14.562 -0.616 -23.468 1.00 77.94 838 GLY A O 1
ATOM 6798 N N . ALA A 1 839 ? -16.308 0.689 -22.958 1.00 75.94 839 ALA A N 1
ATOM 6799 C CA . ALA A 1 839 ? -17.207 -0.434 -22.656 1.00 75.94 839 ALA A CA 1
ATOM 6800 C C . ALA A 1 839 ? -17.356 -1.421 -23.832 1.00 75.94 839 ALA A C 1
ATOM 6802 O O . ALA A 1 839 ? -17.427 -2.626 -23.609 1.00 75.94 839 ALA A O 1
ATOM 6803 N N . THR A 1 840 ? -17.328 -0.912 -25.067 1.00 85.56 840 THR A N 1
ATOM 6804 C CA . THR A 1 840 ? -17.470 -1.694 -26.306 1.00 85.56 840 THR A CA 1
ATOM 6805 C C . THR A 1 840 ? -16.301 -1.513 -27.287 1.00 85.56 840 THR A C 1
ATOM 6807 O O . THR A 1 840 ? -16.278 -2.145 -28.339 1.00 85.56 840 THR A O 1
ATOM 6810 N N . LEU A 1 841 ? -15.313 -0.673 -26.950 1.00 89.62 841 LEU A N 1
ATOM 6811 C CA . LEU A 1 841 ? -14.231 -0.249 -27.846 1.00 89.62 841 LEU A CA 1
ATOM 6812 C C . LEU A 1 841 ? -12.910 -0.969 -27.545 1.00 89.62 841 LEU A C 1
ATOM 6814 O O . LEU A 1 841 ? -12.398 -0.887 -26.425 1.00 89.62 841 LEU A O 1
ATOM 6818 N N . TYR A 1 842 ? -12.316 -1.572 -28.572 1.00 91.81 842 TYR A N 1
ATOM 6819 C CA . TYR A 1 842 ? -11.067 -2.329 -28.533 1.00 91.81 842 TYR A CA 1
ATOM 6820 C C . TYR A 1 842 ? -10.068 -1.781 -29.556 1.00 91.81 842 TYR A C 1
ATOM 6822 O O . TYR A 1 842 ? -10.426 -1.478 -30.687 1.00 91.81 842 TYR A O 1
ATOM 6830 N N . GLU A 1 843 ? -8.801 -1.679 -29.181 1.00 93.12 843 GLU A N 1
ATOM 6831 C CA . GLU A 1 843 ? -7.691 -1.327 -30.064 1.00 93.12 843 GLU A CA 1
ATOM 6832 C C . GLU A 1 843 ? -6.683 -2.470 -30.061 1.00 93.12 843 GLU A C 1
ATOM 6834 O O . GLU A 1 843 ? -6.257 -2.920 -29.000 1.00 93.12 843 GLU A O 1
ATOM 6839 N N . THR A 1 844 ? -6.304 -2.943 -31.244 1.00 93.19 844 THR A N 1
ATOM 6840 C CA . THR A 1 844 ? -5.286 -3.976 -31.420 1.00 93.19 844 THR A CA 1
ATOM 6841 C C . THR A 1 844 ? -4.153 -3.468 -32.301 1.00 93.19 844 THR A C 1
ATOM 6843 O O . THR A 1 844 ? -4.370 -2.711 -33.251 1.00 93.19 844 THR A O 1
ATOM 6846 N N . GLN A 1 845 ? -2.934 -3.871 -31.971 1.00 93.69 845 GLN A N 1
ATOM 6847 C CA . GLN A 1 845 ? -1.709 -3.464 -32.625 1.00 93.69 845 GLN A CA 1
ATOM 6848 C C . GLN A 1 845 ? -0.823 -4.687 -32.868 1.00 93.69 845 GLN A C 1
ATOM 6850 O O . GLN A 1 845 ? -0.387 -5.327 -31.917 1.00 93.69 845 GLN A O 1
ATOM 6855 N N . LEU A 1 846 ? -0.505 -4.957 -34.133 1.00 93.62 846 LEU A N 1
ATOM 6856 C CA . LEU A 1 846 ? 0.486 -5.948 -34.542 1.00 93.62 846 LEU A CA 1
ATOM 6857 C C . LEU A 1 846 ? 1.810 -5.240 -34.833 1.00 93.62 846 LEU A C 1
ATOM 6859 O O . LEU A 1 846 ? 1.898 -4.391 -35.722 1.00 93.62 846 LEU A O 1
ATOM 6863 N N . THR A 1 847 ? 2.846 -5.599 -34.086 1.00 93.81 847 THR A N 1
ATOM 6864 C CA . THR A 1 847 ? 4.224 -5.191 -34.349 1.00 93.81 847 THR A CA 1
ATOM 6865 C C . THR A 1 847 ? 4.924 -6.330 -35.084 1.00 93.81 847 THR A C 1
ATOM 6867 O O . THR A 1 847 ? 5.102 -7.405 -34.522 1.00 93.81 847 THR A O 1
ATOM 6870 N N . TYR A 1 848 ? 5.325 -6.101 -36.331 1.00 93.94 848 TYR A N 1
ATOM 6871 C CA . TYR A 1 848 ? 5.824 -7.129 -37.244 1.00 93.94 848 TYR A CA 1
ATOM 6872 C C . TYR A 1 848 ? 7.141 -6.706 -37.897 1.00 93.94 848 TYR A C 1
ATOM 6874 O O . TYR A 1 848 ? 7.366 -5.524 -38.165 1.00 93.94 848 TYR A O 1
ATOM 6882 N N . ASN A 1 849 ? 8.012 -7.673 -38.150 1.00 92.62 849 ASN A N 1
ATOM 6883 C CA . ASN A 1 849 ? 9.299 -7.510 -38.797 1.00 92.62 849 ASN A CA 1
ATOM 6884 C C . ASN A 1 849 ? 9.264 -8.171 -40.189 1.00 92.62 849 ASN A C 1
ATOM 6886 O O . ASN A 1 849 ? 9.414 -9.391 -40.279 1.00 92.62 849 ASN A O 1
ATOM 6890 N N . PRO A 1 850 ? 9.025 -7.405 -41.268 1.00 91.25 850 PRO A N 1
ATOM 6891 C CA . PRO A 1 850 ? 8.749 -7.967 -42.580 1.00 91.25 850 PRO A CA 1
ATOM 6892 C C . PRO A 1 850 ? 10.013 -8.498 -43.257 1.00 91.25 850 PRO A C 1
ATOM 6894 O O . PRO A 1 850 ? 11.070 -7.869 -43.227 1.00 91.25 850 PRO A O 1
ATOM 6897 N N . SER A 1 851 ? 9.887 -9.648 -43.906 1.00 90.62 851 SER A N 1
ATOM 6898 C CA . SER A 1 851 ? 10.874 -10.211 -44.828 1.00 90.62 851 SER A CA 1
ATOM 6899 C C . SER A 1 851 ? 10.635 -9.754 -46.269 1.00 90.62 851 SER A C 1
ATOM 6901 O O . SER A 1 851 ? 9.617 -9.143 -46.586 1.00 90.62 851 SER A O 1
ATOM 6903 N N . GLU A 1 852 ? 11.579 -10.058 -47.162 1.00 88.62 852 GLU A N 1
ATOM 6904 C CA . GLU A 1 852 ? 11.499 -9.692 -48.586 1.00 88.62 852 GLU A CA 1
ATOM 6905 C C . GLU A 1 852 ? 10.258 -10.255 -49.298 1.00 88.62 852 GLU A C 1
ATOM 6907 O O . GLU A 1 852 ? 9.733 -9.611 -50.204 1.00 88.62 852 GLU A O 1
ATOM 6912 N N . GLU A 1 853 ? 9.764 -11.417 -48.871 1.00 86.38 853 GLU A N 1
ATOM 6913 C CA . GLU A 1 853 ? 8.604 -12.096 -49.467 1.00 86.38 853 GLU A CA 1
ATOM 6914 C C . GLU A 1 853 ? 7.259 -11.539 -48.968 1.00 86.38 853 GLU A C 1
ATOM 6916 O O . GLU A 1 853 ? 6.210 -11.862 -49.521 1.00 86.38 853 GLU A O 1
ATOM 6921 N N . ASP A 1 854 ? 7.276 -10.680 -47.941 1.00 87.81 854 ASP A N 1
ATOM 6922 C CA . ASP A 1 854 ? 6.057 -10.183 -47.293 1.00 87.81 854 ASP A CA 1
ATOM 6923 C C . ASP A 1 854 ? 5.479 -8.938 -47.970 1.00 87.81 854 ASP A C 1
ATOM 6925 O O . ASP A 1 854 ? 4.310 -8.596 -47.776 1.00 87.81 854 ASP A O 1
ATOM 6929 N N . PHE A 1 855 ? 6.288 -8.245 -48.772 1.00 90.06 855 PHE A N 1
ATOM 6930 C CA . PHE A 1 855 ? 5.865 -7.047 -49.487 1.00 90.06 855 PHE A CA 1
ATOM 6931 C C . PHE A 1 855 ? 4.892 -7.405 -50.617 1.00 90.06 855 PHE A C 1
ATOM 6933 O O . PHE A 1 855 ? 5.198 -8.205 -51.495 1.00 90.06 855 PHE A O 1
ATOM 6940 N N . GLY A 1 856 ? 3.722 -6.769 -50.611 1.00 85.00 856 GLY A N 1
ATOM 6941 C CA . GLY A 1 856 ? 2.596 -7.052 -51.500 1.00 85.00 856 GLY A CA 1
ATOM 6942 C C . GLY A 1 856 ? 1.556 -8.008 -50.904 1.00 85.00 856 GLY A C 1
ATOM 6943 O O . GLY A 1 856 ? 0.525 -8.235 -51.538 1.00 85.00 856 GLY A O 1
ATOM 6944 N N . LEU A 1 857 ? 1.792 -8.553 -49.702 1.00 89.94 857 LEU A N 1
ATOM 6945 C CA . LEU A 1 857 ? 0.823 -9.389 -48.990 1.00 89.94 857 LEU A CA 1
ATOM 6946 C C . LEU A 1 857 ? -0.154 -8.559 -48.146 1.00 89.94 857 LEU A C 1
ATOM 6948 O O . LEU A 1 857 ? 0.143 -7.446 -47.702 1.00 89.94 857 LEU A O 1
ATOM 6952 N N . ASN A 1 858 ? -1.319 -9.155 -47.887 1.00 90.69 858 ASN A N 1
ATOM 6953 C CA . ASN A 1 858 ? -2.377 -8.574 -47.067 1.00 90.69 858 ASN A CA 1
ATOM 6954 C C . ASN A 1 858 ? -2.349 -9.151 -45.649 1.00 90.69 858 ASN A C 1
ATOM 6956 O O . ASN A 1 858 ? -2.331 -10.366 -45.465 1.00 90.69 858 ASN A O 1
ATOM 6960 N N . PHE A 1 859 ? -2.419 -8.281 -44.651 1.00 92.31 859 PHE A N 1
ATOM 6961 C CA . PHE A 1 859 ? -2.572 -8.619 -43.243 1.00 92.31 859 PHE A CA 1
ATOM 6962 C C . PHE A 1 859 ? -3.997 -8.284 -42.810 1.00 92.31 859 PHE A C 1
ATOM 6964 O O . PHE A 1 859 ? -4.423 -7.134 -42.861 1.00 92.31 859 PHE A O 1
ATOM 6971 N N . GLU A 1 860 ? -4.755 -9.288 -42.394 1.00 92.38 860 GLU A N 1
ATOM 6972 C CA . GLU A 1 860 ? -6.124 -9.139 -41.930 1.00 92.38 860 GLU A CA 1
ATOM 6973 C C . GLU A 1 860 ? -6.188 -9.098 -40.400 1.00 92.38 860 GLU A C 1
ATOM 6975 O O . GLU A 1 860 ? -5.756 -10.026 -39.717 1.00 92.38 860 GLU A O 1
ATOM 6980 N N . CYS A 1 861 ? -6.808 -8.057 -39.855 1.00 93.19 861 CYS A N 1
ATOM 6981 C CA . CYS A 1 861 ? -7.298 -8.055 -38.486 1.00 93.19 861 CYS A CA 1
ATOM 6982 C C . CYS A 1 861 ? -8.711 -8.645 -38.472 1.00 93.19 861 CYS A C 1
ATOM 6984 O O . CYS A 1 861 ? -9.603 -8.142 -39.158 1.00 93.19 861 CYS A O 1
ATOM 6986 N N . ARG A 1 862 ? -8.926 -9.717 -37.709 1.00 92.88 862 ARG A N 1
ATOM 6987 C CA . ARG A 1 862 ? -10.205 -10.425 -37.599 1.00 92.88 862 ARG A CA 1
ATOM 6988 C C . ARG A 1 862 ? -10.752 -10.286 -36.193 1.00 92.88 862 ARG A C 1
ATOM 6990 O O . ARG A 1 862 ? -10.059 -10.608 -35.237 1.00 92.88 862 ARG A O 1
ATOM 6997 N N . ALA A 1 863 ? -11.998 -9.851 -36.073 1.00 93.81 863 ALA A N 1
ATOM 6998 C CA . ALA A 1 863 ? -12.706 -9.754 -34.806 1.00 93.81 863 ALA A CA 1
ATOM 6999 C C . ALA A 1 863 ? -13.928 -10.675 -34.832 1.00 93.81 863 ALA A C 1
ATOM 7001 O O . ALA A 1 863 ? -14.707 -10.652 -35.785 1.00 93.81 863 ALA A O 1
ATOM 7002 N N . ASN A 1 864 ? -14.103 -11.482 -33.786 1.00 91.94 864 ASN A N 1
ATOM 7003 C CA . ASN A 1 864 ? -15.180 -12.460 -33.690 1.00 91.94 864 ASN A CA 1
ATOM 7004 C C . ASN A 1 864 ? -15.969 -12.310 -32.388 1.00 91.94 864 ASN A C 1
ATOM 7006 O O . ASN A 1 864 ? -15.476 -12.617 -31.308 1.00 91.94 864 ASN A O 1
ATOM 7010 N N . ASN A 1 865 ? -17.226 -11.904 -32.512 1.00 88.50 865 ASN A N 1
ATOM 7011 C CA . ASN A 1 865 ? -18.220 -11.920 -31.443 1.00 88.50 865 ASN A CA 1
ATOM 7012 C C . ASN A 1 865 ? -19.467 -12.620 -32.002 1.00 88.50 865 ASN A C 1
ATOM 7014 O O . ASN A 1 865 ? -20.422 -11.983 -32.441 1.00 88.50 865 ASN A O 1
ATOM 7018 N N . SER A 1 866 ? -19.421 -13.950 -32.099 1.00 84.44 866 SER A N 1
ATOM 7019 C CA . SER A 1 866 ? -20.438 -14.804 -32.752 1.00 84.44 866 SER A CA 1
ATOM 7020 C C . SER A 1 866 ? -20.567 -14.631 -34.276 1.00 84.44 866 SER A C 1
ATOM 7022 O O . SER A 1 866 ? -20.995 -15.553 -34.967 1.00 84.44 866 SER A O 1
ATOM 7024 N N . ARG A 1 867 ? -20.182 -13.470 -34.812 1.00 84.88 867 ARG A N 1
ATOM 7025 C CA . ARG A 1 867 ? -19.961 -13.197 -36.233 1.00 84.88 867 ARG A CA 1
ATOM 7026 C C . ARG A 1 867 ? -18.550 -12.655 -36.417 1.00 84.88 867 ARG A C 1
ATOM 7028 O O . ARG A 1 867 ? -18.086 -11.851 -35.606 1.00 84.88 867 ARG A O 1
ATOM 7035 N N . ILE A 1 868 ? -17.896 -13.116 -37.478 1.00 87.44 868 ILE A N 1
ATOM 7036 C CA . ILE A 1 868 ? -16.531 -12.735 -37.833 1.00 87.44 868 ILE A CA 1
ATOM 7037 C C . ILE A 1 868 ? -16.598 -11.558 -38.798 1.00 87.44 868 ILE A C 1
ATOM 7039 O O . ILE A 1 868 ? -17.231 -11.655 -39.847 1.00 87.44 868 ILE A O 1
ATOM 7043 N N . GLU A 1 869 ? -15.911 -10.480 -38.455 1.00 92.88 869 GLU A N 1
ATOM 7044 C CA . GLU A 1 869 ? -15.684 -9.327 -39.322 1.00 92.88 869 GLU A CA 1
ATOM 7045 C C . GLU A 1 869 ? -14.177 -9.131 -39.481 1.00 92.88 869 GLU A C 1
ATOM 7047 O O . GLU A 1 869 ? -13.397 -9.441 -38.572 1.00 92.88 869 GLU A O 1
ATOM 7052 N N . LYS A 1 870 ? -13.750 -8.647 -40.650 1.00 91.19 870 LYS A N 1
ATOM 7053 C CA . LYS A 1 870 ? -12.327 -8.545 -40.990 1.00 91.19 870 LYS A CA 1
ATOM 7054 C C . LYS A 1 870 ? -11.971 -7.237 -41.683 1.00 91.19 870 LYS A C 1
ATOM 7056 O O . LYS A 1 870 ? -12.754 -6.716 -42.473 1.00 91.19 870 LYS A O 1
ATOM 7061 N N . HIS A 1 871 ? -10.763 -6.750 -41.418 1.00 93.00 871 HIS A N 1
ATOM 7062 C CA . HIS A 1 871 ? -10.177 -5.581 -42.070 1.00 93.00 871 HIS A CA 1
ATOM 7063 C C . HIS A 1 871 ? -8.783 -5.914 -42.604 1.00 93.00 871 HIS A C 1
ATOM 7065 O O . HIS A 1 871 ? -7.979 -6.474 -41.867 1.00 93.00 871 HIS A O 1
ATOM 7071 N N . SER A 1 872 ? -8.507 -5.589 -43.869 1.00 91.12 872 SER A N 1
ATOM 7072 C CA . SER A 1 872 ? -7.266 -5.953 -44.568 1.00 91.12 872 SER A CA 1
ATOM 7073 C C . SER A 1 872 ? -6.337 -4.751 -44.725 1.00 91.12 872 SER A C 1
ATOM 7075 O O . SER A 1 872 ? -6.783 -3.676 -45.122 1.00 91.12 872 SER A O 1
ATOM 7077 N N . ILE A 1 873 ? -5.048 -4.966 -44.462 1.00 93.06 873 ILE A N 1
ATOM 7078 C CA . ILE A 1 873 ? -3.964 -3.984 -44.549 1.00 93.06 873 ILE A CA 1
ATOM 7079 C C . ILE A 1 873 ? -2.892 -4.516 -45.505 1.00 93.06 873 ILE A C 1
ATOM 7081 O O . ILE A 1 873 ? -2.344 -5.589 -45.270 1.00 93.06 873 ILE A O 1
ATOM 7085 N N . THR A 1 874 ? -2.573 -3.787 -46.570 1.00 91.75 874 THR A N 1
ATOM 7086 C CA . THR A 1 874 ? -1.543 -4.179 -47.544 1.00 91.75 874 THR A CA 1
ATOM 7087 C C . THR A 1 874 ? -0.167 -3.695 -47.089 1.00 91.75 874 THR A C 1
ATOM 7089 O O . THR A 1 874 ? 0.018 -2.504 -46.824 1.00 91.75 874 THR A O 1
ATOM 7092 N N . LEU A 1 875 ? 0.823 -4.589 -47.033 1.00 91.12 875 LEU A N 1
ATOM 7093 C CA . LEU A 1 875 ? 2.212 -4.213 -46.763 1.00 91.12 875 LEU A CA 1
ATOM 7094 C C . LEU A 1 875 ? 2.919 -3.831 -48.069 1.00 91.12 875 LEU A C 1
ATOM 7096 O O . LEU A 1 875 ? 3.121 -4.671 -48.939 1.00 91.12 875 LEU A O 1
ATOM 7100 N N . GLN A 1 876 ? 3.337 -2.578 -48.204 1.00 90.31 876 GLN A N 1
ATOM 7101 C CA . GLN A 1 876 ? 4.034 -2.046 -49.373 1.00 90.31 876 GLN A CA 1
ATOM 7102 C C . GLN A 1 876 ? 5.520 -1.792 -49.081 1.00 90.31 876 GLN A C 1
ATOM 7104 O O . GLN A 1 876 ? 5.923 -1.520 -47.945 1.00 90.31 876 GLN A O 1
ATOM 7109 N N . ARG A 1 877 ? 6.360 -1.883 -50.118 1.00 90.56 877 ARG A N 1
ATOM 7110 C CA . ARG A 1 877 ? 7.792 -1.571 -50.013 1.00 90.56 877 ARG A CA 1
ATOM 7111 C C . ARG A 1 877 ? 7.979 -0.055 -49.984 1.00 90.56 877 ARG A C 1
ATOM 7113 O O . ARG A 1 877 ? 7.430 0.649 -50.824 1.00 90.56 877 ARG A O 1
ATOM 7120 N N . ALA A 1 878 ? 8.752 0.438 -49.024 1.00 89.38 878 ALA A N 1
ATOM 7121 C CA . ALA A 1 878 ? 9.119 1.845 -48.951 1.00 89.38 878 ALA A CA 1
ATOM 7122 C C . ALA A 1 878 ? 10.212 2.202 -49.971 1.00 89.38 878 ALA A C 1
ATOM 7124 O O . ALA A 1 878 ? 11.097 1.397 -50.265 1.00 89.38 878 ALA A O 1
ATOM 7125 N N . GLU A 1 879 ? 10.172 3.434 -50.469 1.00 88.25 879 GLU A N 1
ATOM 7126 C CA . GLU A 1 879 ? 11.129 3.993 -51.423 1.00 88.25 879 GLU A CA 1
ATOM 7127 C C . GLU A 1 879 ? 11.981 5.100 -50.772 1.00 88.25 879 GLU A C 1
ATOM 7129 O O . GLU A 1 879 ? 11.553 5.728 -49.794 1.00 88.25 879 GLU A O 1
ATOM 7134 N N . PRO A 1 880 ? 13.196 5.382 -51.283 1.00 88.38 880 PRO A N 1
ATOM 7135 C CA . PRO A 1 880 ? 13.957 6.556 -50.869 1.00 88.38 880 PRO A CA 1
ATOM 7136 C C . PRO A 1 880 ? 13.177 7.864 -51.104 1.00 88.38 880 PRO A C 1
ATOM 7138 O O . PRO A 1 880 ? 12.368 7.946 -52.034 1.00 88.38 880 PRO A O 1
ATOM 7141 N N . PRO A 1 881 ? 13.426 8.928 -50.317 1.00 87.81 881 PRO A N 1
ATOM 7142 C CA . PRO A 1 881 ? 12.706 10.186 -50.467 1.00 87.81 881 PRO A CA 1
ATOM 7143 C C . PRO A 1 881 ? 12.997 10.848 -51.817 1.00 87.81 881 PRO A C 1
ATOM 7145 O O . PRO A 1 881 ? 14.056 10.653 -52.421 1.00 87.81 881 PRO A O 1
ATOM 7148 N N . ARG A 1 882 ? 12.093 11.716 -52.277 1.00 84.69 882 ARG A N 1
ATOM 7149 C CA . ARG A 1 882 ? 12.374 12.566 -53.445 1.00 84.69 882 ARG A CA 1
ATOM 7150 C C . ARG A 1 882 ? 13.411 13.665 -53.129 1.00 84.69 882 ARG A C 1
ATOM 7152 O O . ARG A 1 882 ? 13.614 13.992 -51.961 1.00 84.69 882 ARG A O 1
ATOM 7159 N N . PRO A 1 883 ? 14.067 14.267 -54.144 1.00 83.12 883 PRO A N 1
ATOM 7160 C CA . PRO A 1 883 ? 15.050 15.334 -53.933 1.00 83.12 883 PRO A CA 1
ATOM 7161 C C . PRO A 1 883 ? 14.478 16.557 -53.203 1.00 83.12 883 PRO A C 1
ATOM 7163 O O . PRO A 1 883 ? 13.367 17.014 -53.484 1.00 83.12 883 PRO A O 1
ATOM 7166 N N . VAL A 1 884 ? 15.276 17.109 -52.290 1.00 84.50 884 VAL A N 1
ATOM 7167 C CA . VAL A 1 884 ? 14.901 18.212 -51.392 1.00 84.50 884 VAL A CA 1
ATOM 7168 C C . VAL A 1 884 ? 14.852 19.556 -52.127 1.00 84.50 884 VAL A C 1
ATOM 7170 O O . VAL A 1 884 ? 15.727 19.863 -52.940 1.00 84.50 884 VAL A O 1
ATOM 7173 N N . ARG A 1 885 ? 13.855 20.397 -51.806 1.00 82.94 885 ARG A N 1
ATOM 7174 C CA . ARG A 1 885 ? 13.742 21.775 -52.320 1.00 82.94 885 ARG A CA 1
ATOM 7175 C C . ARG A 1 885 ? 14.240 22.801 -51.298 1.00 82.94 885 ARG A C 1
ATOM 7177 O O . ARG A 1 885 ? 13.865 22.752 -50.129 1.00 82.94 885 ARG A O 1
ATOM 7184 N N . ILE A 1 886 ? 15.044 23.755 -51.768 1.00 85.12 886 ILE A N 1
ATOM 7185 C CA . ILE A 1 886 ? 15.666 24.810 -50.953 1.00 85.12 886 ILE A CA 1
ATOM 7186 C C . ILE A 1 886 ? 15.247 26.169 -51.532 1.00 85.12 886 ILE A C 1
ATOM 7188 O O . ILE A 1 886 ? 15.885 26.645 -52.473 1.00 85.12 886 ILE A O 1
ATOM 7192 N N . PRO A 1 887 ? 14.145 26.772 -51.054 1.00 79.31 887 PRO A N 1
ATOM 7193 C CA . PRO A 1 887 ? 13.652 28.044 -51.583 1.00 79.31 887 PRO A CA 1
ATOM 7194 C C . PRO A 1 887 ? 14.533 29.254 -51.248 1.00 79.31 887 PRO A C 1
ATOM 7196 O O . PRO A 1 887 ? 14.539 30.214 -52.012 1.00 79.31 887 PRO A O 1
ATOM 7199 N N . GLU A 1 888 ? 15.247 29.243 -50.117 1.00 79.56 888 GLU A N 1
ATOM 7200 C CA . GLU A 1 888 ? 15.951 30.429 -49.615 1.00 79.56 888 GLU A CA 1
ATOM 7201 C C . GLU A 1 888 ? 17.313 30.073 -49.003 1.00 79.56 888 GLU A C 1
ATOM 7203 O O . GLU A 1 888 ? 17.437 29.103 -48.248 1.00 79.56 888 GLU A O 1
ATOM 7208 N N . VAL A 1 889 ? 18.328 30.887 -49.321 1.00 86.94 889 VAL A N 1
ATOM 7209 C CA . VAL A 1 889 ? 19.697 30.784 -48.795 1.00 86.94 889 VAL A CA 1
ATOM 7210 C C . VAL A 1 889 ? 20.171 32.161 -48.332 1.00 86.94 889 VAL A C 1
ATOM 7212 O O . VAL A 1 889 ? 20.228 33.092 -49.135 1.00 86.94 889 VAL A O 1
ATOM 7215 N N . LYS A 1 890 ? 20.534 32.291 -47.050 1.00 83.56 890 LYS A N 1
ATOM 7216 C CA . LYS A 1 890 ? 20.997 33.545 -46.432 1.00 83.56 890 LYS A CA 1
ATOM 7217 C C . LYS A 1 890 ? 22.457 33.419 -45.983 1.00 83.56 890 LYS A C 1
ATOM 7219 O O . LYS A 1 890 ? 22.730 32.758 -44.982 1.00 83.56 890 LYS A O 1
ATOM 7224 N N . PRO A 1 891 ? 23.420 34.011 -46.708 1.00 82.06 891 PRO A N 1
ATOM 7225 C CA . PRO A 1 891 ? 24.810 34.044 -46.269 1.00 82.06 891 PRO A CA 1
ATOM 7226 C C . PRO A 1 891 ? 25.053 35.141 -45.220 1.00 82.06 891 PRO A C 1
ATOM 7228 O O . PRO A 1 891 ? 24.479 36.222 -45.306 1.00 82.06 891 PRO A O 1
ATOM 7231 N N . ASN A 1 892 ? 25.951 34.875 -44.271 1.00 79.75 892 ASN A N 1
ATOM 7232 C CA . ASN A 1 892 ? 26.489 35.830 -43.299 1.00 79.75 892 ASN A CA 1
ATOM 7233 C C . ASN A 1 892 ? 28.033 35.910 -43.421 1.00 79.75 892 ASN A C 1
ATOM 7235 O O . ASN A 1 892 ? 28.609 35.409 -44.387 1.00 79.75 892 ASN A O 1
ATOM 7239 N N . SER A 1 893 ? 28.743 36.552 -42.488 1.00 74.44 893 SER A N 1
ATOM 7240 C CA . SER A 1 893 ? 30.214 36.672 -42.502 1.00 74.44 893 SER A CA 1
ATOM 7241 C C . SER A 1 893 ? 30.946 35.344 -42.256 1.00 74.44 893 SER A C 1
ATOM 7243 O O . SER A 1 893 ? 32.002 35.112 -42.839 1.00 74.44 893 SER A O 1
ATOM 7245 N N . ASN A 1 894 ? 30.380 34.447 -41.444 1.00 78.94 894 ASN A N 1
ATOM 7246 C CA . ASN A 1 894 ? 30.983 33.158 -41.079 1.00 78.94 894 ASN A CA 1
ATOM 7247 C C . ASN A 1 894 ? 30.008 31.962 -41.131 1.00 78.94 894 ASN A C 1
ATOM 7249 O O . ASN A 1 894 ? 30.397 30.837 -40.793 1.00 78.94 894 ASN A O 1
ATOM 7253 N N . THR A 1 895 ? 28.759 32.185 -41.551 1.00 84.44 895 THR A N 1
ATOM 7254 C CA . THR A 1 895 ? 27.699 31.169 -41.619 1.00 84.44 895 THR A CA 1
ATOM 7255 C C . THR A 1 895 ? 26.884 31.292 -42.908 1.00 84.44 895 THR A C 1
ATOM 7257 O O . THR A 1 895 ? 26.874 32.342 -43.549 1.00 84.44 895 THR A O 1
ATOM 7260 N N . ILE A 1 896 ? 26.225 30.207 -43.322 1.00 89.06 896 ILE A N 1
ATOM 7261 C CA . ILE A 1 896 ? 25.206 30.205 -44.384 1.00 89.06 896 ILE A CA 1
ATOM 7262 C C . ILE A 1 896 ? 23.980 29.454 -43.861 1.00 89.06 896 ILE A C 1
ATOM 7264 O O . ILE A 1 896 ? 24.088 28.287 -43.484 1.00 89.06 896 ILE A O 1
ATOM 7268 N N . GLU A 1 897 ? 22.824 30.110 -43.869 1.00 88.56 897 GLU A N 1
ATOM 7269 C CA . GLU A 1 897 ? 21.536 29.521 -43.500 1.00 88.56 897 GLU A CA 1
ATOM 7270 C C . GLU A 1 897 ? 20.781 29.034 -44.746 1.00 88.56 897 GLU A C 1
ATOM 7272 O O . GLU A 1 897 ? 20.661 29.753 -45.741 1.00 88.56 897 GLU A O 1
ATOM 7277 N N . LEU A 1 898 ? 20.258 27.810 -44.685 1.00 89.31 898 LEU A N 1
ATOM 7278 C CA . LEU A 1 898 ? 19.465 27.147 -45.719 1.00 89.31 898 LEU A CA 1
ATOM 7279 C C . LEU A 1 898 ? 18.068 26.873 -45.171 1.00 89.31 898 LEU A C 1
ATOM 7281 O O . LEU A 1 898 ? 17.929 26.146 -44.189 1.00 89.31 898 LEU A O 1
ATOM 7285 N N . ASN A 1 899 ? 17.028 27.391 -45.816 1.00 86.81 899 ASN A N 1
ATOM 7286 C CA . ASN A 1 899 ? 15.657 27.011 -45.493 1.00 86.81 899 ASN A CA 1
ATOM 7287 C C . ASN A 1 899 ? 15.258 25.804 -46.349 1.00 86.81 899 ASN A C 1
ATOM 7289 O O . ASN A 1 899 ? 15.176 25.921 -47.571 1.00 86.81 899 ASN A O 1
ATOM 7293 N N . ILE A 1 900 ? 15.041 24.647 -45.725 1.00 85.19 900 ILE A N 1
ATOM 7294 C CA . ILE A 1 900 ? 14.661 23.409 -46.406 1.00 85.19 900 ILE A CA 1
ATOM 7295 C C . ILE A 1 900 ? 13.159 23.191 -46.271 1.00 85.19 900 ILE A C 1
ATOM 7297 O O . ILE A 1 900 ? 12.635 23.113 -45.160 1.00 85.19 900 ILE A O 1
ATOM 7301 N N . GLN A 1 901 ? 12.469 23.031 -47.401 1.00 77.38 901 GLN A N 1
ATOM 7302 C CA . GLN A 1 901 ? 11.067 22.620 -47.402 1.00 77.38 901 GLN A CA 1
ATOM 7303 C C . GLN A 1 901 ? 10.942 21.089 -47.389 1.00 77.38 901 GLN A C 1
ATOM 7305 O O . GLN A 1 901 ? 11.687 20.414 -48.108 1.00 77.38 901 GLN A O 1
ATOM 7310 N N . PRO A 1 902 ? 9.992 20.535 -46.613 1.00 68.12 902 PRO A N 1
ATOM 7311 C CA . PRO A 1 902 ? 9.769 19.099 -46.551 1.00 68.12 902 PRO A CA 1
ATOM 7312 C C . PRO A 1 902 ? 9.301 18.578 -47.914 1.00 68.12 902 PRO A C 1
ATOM 7314 O O . PRO A 1 902 ? 8.492 19.200 -48.605 1.00 68.12 902 PRO A O 1
ATOM 7317 N N . THR A 1 903 ? 9.820 17.423 -48.316 1.00 68.69 903 THR A N 1
ATOM 7318 C CA . THR A 1 903 ? 9.398 16.729 -49.536 1.00 68.69 903 THR A CA 1
ATOM 7319 C C . THR A 1 903 ? 8.012 16.124 -49.317 1.00 68.69 903 THR A C 1
ATOM 7321 O O . THR A 1 903 ? 7.839 15.367 -48.372 1.00 68.69 903 THR A O 1
ATOM 7324 N N . LEU A 1 904 ? 7.030 16.400 -50.181 1.00 62.59 904 LEU A N 1
ATOM 7325 C CA . LEU A 1 904 ? 5.655 15.883 -50.023 1.00 62.59 904 LEU A CA 1
ATOM 7326 C C . LEU A 1 904 ? 5.542 14.352 -50.158 1.00 62.59 904 LEU A C 1
ATOM 7328 O O . LEU A 1 904 ? 4.530 13.774 -49.777 1.00 62.59 904 LEU A O 1
ATOM 7332 N N . GLU A 1 905 ? 6.579 13.695 -50.677 1.00 71.31 905 GLU A N 1
ATOM 7333 C CA . GLU A 1 905 ? 6.619 12.250 -50.884 1.00 71.31 905 GLU A CA 1
ATOM 7334 C C . GLU A 1 905 ? 7.879 11.669 -50.231 1.00 71.31 905 GLU A C 1
ATOM 7336 O O . GLU A 1 905 ? 8.970 11.677 -50.806 1.00 71.31 905 GLU A O 1
ATOM 7341 N N . PHE A 1 906 ? 7.722 11.180 -48.999 1.00 74.88 906 PHE A N 1
ATOM 7342 C CA . PHE A 1 906 ? 8.791 10.567 -48.202 1.00 74.88 906 PHE A CA 1
ATOM 7343 C C . PHE A 1 906 ? 9.058 9.093 -48.560 1.00 74.88 906 PHE A C 1
ATOM 7345 O O . PHE A 1 906 ? 9.761 8.405 -47.825 1.00 74.88 906 PHE A O 1
ATOM 7352 N N . GLY A 1 907 ? 8.449 8.583 -49.638 1.00 75.06 907 GLY A N 1
ATOM 7353 C CA . GLY A 1 907 ? 8.551 7.177 -50.043 1.00 75.06 907 GLY A CA 1
ATOM 7354 C C . GLY A 1 907 ? 7.985 6.189 -49.013 1.00 75.06 907 GLY A C 1
ATOM 7355 O O . GLY A 1 907 ? 8.410 5.043 -48.947 1.00 75.06 907 GLY A O 1
ATOM 7356 N N . GLY A 1 908 ? 7.046 6.635 -48.172 1.00 75.94 908 GLY A N 1
ATOM 7357 C CA . GLY A 1 908 ? 6.334 5.787 -47.210 1.00 75.94 908 GLY A CA 1
ATOM 7358 C C . GLY A 1 908 ? 6.964 5.672 -45.815 1.00 75.94 908 GLY A C 1
ATOM 7359 O O . GLY A 1 908 ? 6.282 5.237 -44.892 1.00 75.94 908 GLY A O 1
ATOM 7360 N N . LEU A 1 909 ? 8.209 6.121 -45.610 1.00 84.19 909 LEU A N 1
ATOM 7361 C CA . LEU A 1 909 ? 8.873 6.114 -44.296 1.00 84.19 909 LEU A CA 1
ATOM 7362 C C . LEU A 1 909 ? 9.305 7.519 -43.853 1.00 84.19 909 LEU A C 1
ATOM 7364 O O . LEU A 1 909 ? 9.649 8.348 -44.695 1.00 84.19 909 LEU A O 1
ATOM 7368 N N . PRO A 1 910 ? 9.316 7.808 -42.536 1.00 84.19 910 PRO A N 1
ATOM 7369 C CA . PRO A 1 910 ? 9.728 9.112 -42.027 1.00 84.19 910 PRO A CA 1
ATOM 7370 C C . PRO A 1 910 ? 11.207 9.398 -42.326 1.00 84.19 910 PRO A C 1
ATOM 7372 O O . PRO A 1 910 ? 12.044 8.490 -42.335 1.00 84.19 910 PRO A O 1
ATOM 7375 N N . LEU A 1 911 ? 11.526 10.677 -42.544 1.00 84.38 911 LEU A N 1
ATOM 7376 C CA . LEU A 1 911 ? 12.899 11.132 -42.758 1.00 84.38 911 LEU A CA 1
ATOM 7377 C C . LEU A 1 911 ? 13.731 10.996 -41.479 1.00 84.38 911 LEU A C 1
ATOM 7379 O O . LEU A 1 911 ? 13.269 11.312 -40.385 1.00 84.38 911 LEU A O 1
ATOM 7383 N N . LEU A 1 912 ? 14.980 10.575 -41.643 1.00 85.00 912 LEU A N 1
ATOM 7384 C CA . LEU A 1 912 ? 15.977 10.465 -40.584 1.00 85.00 912 LEU A CA 1
ATOM 7385 C C . LEU A 1 912 ? 16.798 11.750 -40.466 1.00 85.00 912 LEU A C 1
ATOM 7387 O O . LEU A 1 912 ? 16.895 12.357 -39.397 1.00 85.00 912 LEU A O 1
ATOM 7391 N N . GLN A 1 913 ? 17.396 12.165 -41.583 1.00 87.38 913 GLN A N 1
ATOM 7392 C CA . GLN A 1 913 ? 18.346 13.272 -41.620 1.00 87.38 913 GLN A CA 1
ATOM 7393 C C . GLN A 1 913 ? 18.443 13.919 -43.004 1.00 87.38 913 GLN A C 1
ATOM 7395 O O . GLN A 1 913 ? 18.110 13.318 -44.029 1.00 87.38 913 GLN A O 1
ATOM 7400 N N . TYR A 1 914 ? 18.944 15.152 -43.018 1.00 89.44 914 TYR A N 1
ATOM 7401 C CA . TYR A 1 914 ? 19.412 15.847 -44.208 1.00 89.44 914 TYR A CA 1
ATOM 7402 C C . TYR A 1 914 ? 20.937 15.751 -44.308 1.00 89.44 914 TYR A C 1
ATOM 7404 O O . TYR A 1 914 ? 21.661 16.023 -43.349 1.00 89.44 914 TYR A O 1
ATOM 7412 N N . ILE A 1 915 ? 21.426 15.404 -45.493 1.00 90.62 915 ILE A N 1
ATOM 7413 C CA . ILE A 1 915 ? 22.839 15.283 -45.843 1.00 90.62 915 ILE A CA 1
ATOM 7414 C C . ILE A 1 915 ? 23.229 16.513 -46.657 1.00 90.62 915 ILE A C 1
ATOM 7416 O O . ILE A 1 915 ? 22.829 16.654 -47.814 1.00 90.62 915 ILE A O 1
ATOM 7420 N N . VAL A 1 916 ? 24.014 17.410 -46.063 1.00 91.12 916 VAL A N 1
ATOM 7421 C CA . VAL A 1 916 ? 24.456 18.662 -46.688 1.00 91.12 916 VAL A CA 1
ATOM 7422 C C . VAL A 1 916 ? 25.912 18.532 -47.110 1.00 91.12 916 VAL A C 1
ATOM 7424 O O . VAL A 1 916 ? 26.797 18.362 -46.274 1.00 91.12 916 VAL A O 1
ATOM 7427 N N . LYS A 1 917 ? 26.173 18.649 -48.409 1.00 91.06 917 LYS A N 1
ATOM 7428 C CA . LYS A 1 917 ? 27.507 18.632 -49.012 1.00 91.06 917 LYS A CA 1
ATOM 7429 C C . LYS A 1 917 ? 27.878 20.039 -49.469 1.00 91.06 917 LYS A C 1
ATOM 7431 O O . LYS A 1 917 ? 27.102 20.660 -50.187 1.00 91.06 917 LYS A O 1
ATOM 7436 N N . TYR A 1 918 ? 29.053 20.541 -49.095 1.00 92.25 918 TYR A N 1
ATOM 7437 C CA . TYR A 1 918 ? 29.517 21.864 -49.517 1.00 92.25 918 TYR A CA 1
ATOM 7438 C C . TYR A 1 918 ? 31.025 21.931 -49.780 1.00 92.25 918 TYR A C 1
ATOM 7440 O O . TYR A 1 918 ? 31.796 21.147 -49.234 1.00 92.25 918 TYR A O 1
ATOM 7448 N N . GLU A 1 919 ? 31.447 22.869 -50.626 1.00 91.94 919 GLU A N 1
ATOM 7449 C CA . GLU A 1 919 ? 32.851 23.143 -50.958 1.00 91.94 919 GLU A CA 1
ATOM 7450 C C . GLU A 1 919 ? 33.091 24.646 -51.163 1.00 91.94 919 GLU A C 1
ATOM 7452 O O . GLU A 1 919 ? 32.169 25.387 -51.512 1.00 91.94 919 GLU A O 1
ATOM 7457 N N . GLN A 1 920 ? 34.327 25.104 -50.963 1.00 89.38 920 GLN A N 1
ATOM 7458 C CA . GLN A 1 920 ? 34.735 26.479 -51.248 1.00 89.38 920 GLN A CA 1
ATOM 7459 C C . GLN A 1 920 ? 35.192 26.589 -52.705 1.00 89.38 920 GLN A C 1
ATOM 7461 O O . GLN A 1 920 ? 36.144 25.936 -53.140 1.00 89.38 920 GLN A O 1
ATOM 7466 N N . VAL A 1 921 ? 34.518 27.441 -53.473 1.00 87.00 921 VAL A N 1
ATOM 7467 C CA . VAL A 1 921 ? 34.767 27.600 -54.906 1.00 87.00 921 VAL A CA 1
ATOM 7468 C C . VAL A 1 921 ? 36.146 28.225 -55.118 1.00 87.00 921 VAL A C 1
ATOM 7470 O O . VAL A 1 921 ? 36.423 29.318 -54.631 1.00 87.00 921 VAL A O 1
ATOM 7473 N N . GLY A 1 922 ? 37.006 27.527 -55.864 1.00 81.75 922 GLY A N 1
ATOM 7474 C CA . GLY A 1 922 ? 38.377 27.961 -56.156 1.00 81.75 922 GLY A CA 1
ATOM 7475 C C . GLY A 1 922 ? 39.447 27.411 -55.206 1.00 81.75 922 GLY A C 1
ATOM 7476 O O . GLY A 1 922 ? 40.626 27.660 -55.441 1.00 81.75 922 GLY A O 1
ATOM 7477 N N . VAL A 1 923 ? 39.072 26.633 -54.181 1.00 82.94 923 VAL A N 1
ATOM 7478 C CA . VAL A 1 923 ? 40.019 25.960 -53.276 1.00 82.94 923 VAL A CA 1
ATOM 7479 C C . VAL A 1 923 ? 39.980 24.444 -53.520 1.00 82.94 923 VAL A C 1
ATOM 7481 O O . VAL A 1 923 ? 38.955 23.817 -53.226 1.00 82.94 923 VAL A O 1
ATOM 7484 N N . PRO A 1 924 ? 41.059 23.826 -54.043 1.00 76.75 924 PRO A N 1
ATOM 7485 C CA . PRO A 1 924 ? 41.107 22.380 -54.249 1.00 76.75 924 PRO A CA 1
ATOM 7486 C C . PRO A 1 924 ? 41.012 21.621 -52.913 1.00 76.75 924 PRO A C 1
ATOM 7488 O O . PRO A 1 924 ? 41.563 22.055 -51.904 1.00 76.75 924 PRO A O 1
ATOM 7491 N N . ASN A 1 925 ? 40.313 20.480 -52.912 1.00 77.56 925 ASN A N 1
ATOM 7492 C CA . ASN A 1 925 ? 40.057 19.619 -51.742 1.00 77.56 925 ASN A CA 1
ATOM 7493 C C . ASN A 1 925 ? 39.262 20.264 -50.585 1.00 77.56 925 ASN A C 1
ATOM 7495 O O . ASN A 1 925 ? 39.421 19.876 -49.430 1.00 77.56 925 ASN A O 1
ATOM 7499 N N . SER A 1 926 ? 38.369 21.215 -50.870 1.00 82.12 926 SER A N 1
ATOM 7500 C CA . SER A 1 926 ? 37.564 21.906 -49.845 1.00 82.12 926 SER A CA 1
ATOM 7501 C C . SER A 1 926 ? 36.212 21.244 -49.507 1.00 82.12 926 SER A C 1
ATOM 7503 O O . SER A 1 926 ? 35.428 21.818 -48.749 1.00 82.12 926 SER A O 1
ATOM 7505 N N . PHE A 1 927 ? 35.929 20.047 -50.036 1.00 85.50 927 PHE A N 1
ATOM 7506 C CA . PHE A 1 927 ? 34.663 19.330 -49.831 1.00 85.50 927 PHE A CA 1
ATOM 7507 C C . PHE A 1 927 ? 34.436 18.905 -48.376 1.00 85.50 927 PHE A C 1
ATOM 7509 O O . PHE A 1 927 ? 35.300 18.295 -47.747 1.00 85.50 927 PHE A O 1
ATOM 7516 N N . LYS A 1 928 ? 33.226 19.153 -47.872 1.00 86.94 928 LYS A N 1
ATOM 7517 C CA . LYS A 1 928 ? 32.757 18.744 -46.545 1.00 86.94 928 LYS A CA 1
ATOM 7518 C C . LYS A 1 928 ? 31.308 18.263 -46.611 1.00 86.94 928 LYS A C 1
ATOM 7520 O O . LYS A 1 928 ? 30.514 18.781 -47.393 1.00 86.94 928 LYS A O 1
ATOM 7525 N N . THR A 1 929 ? 30.970 17.289 -45.768 1.00 90.31 929 THR A N 1
ATOM 7526 C CA . THR A 1 929 ? 29.606 16.759 -45.626 1.00 90.31 929 THR A CA 1
ATOM 7527 C C . THR A 1 929 ? 29.191 16.841 -44.163 1.00 90.31 929 THR A C 1
ATOM 7529 O O . THR A 1 929 ? 29.966 16.456 -43.290 1.00 90.31 929 THR A O 1
ATOM 7532 N N . ILE A 1 930 ? 27.992 17.356 -43.895 1.00 89.75 930 ILE A N 1
ATOM 7533 C CA . ILE A 1 930 ? 27.417 17.486 -42.553 1.00 89.75 930 ILE A CA 1
ATOM 7534 C C . ILE A 1 930 ? 26.026 16.852 -42.556 1.00 89.75 930 ILE A C 1
ATOM 7536 O O . ILE A 1 930 ? 25.262 17.019 -43.508 1.00 89.75 930 ILE A O 1
ATOM 7540 N N . LEU A 1 931 ? 25.716 16.127 -41.483 1.00 90.69 931 LEU A N 1
ATOM 7541 C CA . LEU A 1 931 ? 24.424 15.491 -41.255 1.00 90.69 931 LEU A CA 1
ATOM 7542 C C . LEU A 1 931 ? 23.605 16.333 -40.279 1.00 90.69 931 LEU A C 1
ATOM 7544 O O . LEU A 1 931 ? 24.115 16.746 -39.236 1.00 90.69 931 LEU A O 1
ATOM 7548 N N . PHE A 1 932 ? 22.339 16.567 -40.606 1.00 87.19 932 PHE A N 1
ATOM 7549 C CA . PHE A 1 932 ? 21.412 17.314 -39.764 1.00 87.19 932 PHE A CA 1
ATOM 7550 C C . PHE A 1 932 ? 20.161 16.475 -39.482 1.00 87.19 932 PHE A C 1
ATOM 7552 O O . PHE A 1 932 ? 19.476 16.097 -40.432 1.00 87.19 932 PHE A O 1
ATOM 7559 N N . PRO A 1 933 ? 19.829 16.189 -38.210 1.00 86.00 933 PRO A N 1
ATOM 7560 C CA . PRO A 1 933 ? 18.644 15.408 -37.874 1.00 86.00 933 PRO A CA 1
ATOM 7561 C C . PRO A 1 933 ? 17.360 16.175 -38.207 1.00 86.00 933 PRO A C 1
ATOM 7563 O O . PRO A 1 933 ? 17.298 17.403 -38.065 1.00 86.00 933 PRO A O 1
ATOM 7566 N N . VAL A 1 934 ? 16.326 15.446 -38.630 1.00 81.31 934 VAL A N 1
ATOM 7567 C CA . VAL A 1 934 ? 15.005 16.026 -38.900 1.00 81.31 934 VAL A CA 1
ATOM 7568 C C . VAL A 1 934 ? 14.249 16.220 -37.588 1.00 81.31 934 VAL A C 1
ATOM 7570 O O . VAL A 1 934 ? 14.062 15.277 -36.825 1.00 81.31 934 VAL A O 1
ATOM 7573 N N . VAL A 1 935 ? 13.820 17.456 -37.315 1.00 75.06 935 VAL A N 1
ATOM 7574 C CA . VAL A 1 935 ? 13.138 17.822 -36.055 1.00 75.06 935 VAL A CA 1
ATOM 7575 C C . VAL A 1 935 ? 11.611 17.812 -36.204 1.00 75.06 935 VAL A C 1
ATOM 7577 O O . VAL A 1 935 ? 10.894 17.581 -35.233 1.00 75.06 935 VAL A O 1
ATOM 7580 N N . SER A 1 936 ? 11.092 18.056 -37.412 1.00 64.12 936 SER A N 1
ATOM 7581 C CA . SER A 1 936 ? 9.650 18.064 -37.693 1.00 64.12 936 SER A CA 1
ATOM 7582 C C . SER A 1 936 ? 9.354 17.801 -39.174 1.00 64.12 936 SER A C 1
ATOM 7584 O O . SER A 1 936 ? 10.219 18.007 -40.021 1.00 64.12 936 SER A O 1
ATOM 7586 N N . ASN A 1 937 ? 8.108 17.437 -39.500 1.00 65.69 937 ASN A N 1
ATOM 7587 C CA . ASN A 1 937 ? 7.618 17.325 -40.886 1.00 65.69 937 ASN A CA 1
ATOM 7588 C C . ASN A 1 937 ? 7.334 18.697 -41.545 1.00 65.69 937 ASN A C 1
ATOM 7590 O O . ASN A 1 937 ? 6.639 18.766 -42.558 1.00 65.69 937 ASN A O 1
ATOM 7594 N N . GLN A 1 938 ? 7.815 19.794 -40.955 1.00 68.19 938 GLN A N 1
ATOM 7595 C CA . GLN A 1 938 ? 7.677 21.159 -41.467 1.00 68.19 938 GLN A CA 1
ATOM 7596 C C . GLN A 1 938 ? 9.012 21.666 -42.033 1.00 68.19 938 GLN A C 1
ATOM 7598 O O . GLN A 1 938 ? 10.022 20.964 -42.007 1.00 68.19 938 GLN A O 1
ATOM 7603 N N . SER A 1 939 ? 9.020 22.885 -42.579 1.00 71.25 939 SER A N 1
ATOM 7604 C CA . SER A 1 939 ? 10.250 23.515 -43.065 1.00 71.25 939 SER A CA 1
ATOM 7605 C C . SER A 1 939 ? 11.273 23.659 -41.944 1.00 71.25 939 SER A C 1
ATOM 7607 O O . SER A 1 939 ? 10.946 24.165 -40.869 1.00 71.25 939 SER A O 1
ATOM 7609 N N . GLN A 1 940 ? 12.509 23.248 -42.211 1.00 82.94 940 GLN A N 1
ATOM 7610 C CA . GLN A 1 940 ? 13.606 23.289 -41.254 1.00 82.94 940 GLN A CA 1
ATOM 7611 C C . GLN A 1 940 ? 14.716 24.189 -41.789 1.00 82.94 940 GLN A C 1
ATOM 7613 O O . GLN A 1 940 ? 15.215 23.989 -42.897 1.00 82.94 940 GLN A O 1
ATOM 7618 N N . THR A 1 941 ? 15.133 25.159 -40.979 1.00 84.75 941 THR A N 1
ATOM 7619 C CA . THR A 1 941 ? 16.304 25.984 -41.281 1.00 84.75 941 THR A CA 1
ATOM 7620 C C . THR A 1 941 ? 17.563 25.295 -40.766 1.00 84.75 941 THR A C 1
ATOM 7622 O O . THR A 1 941 ? 17.634 24.901 -39.601 1.00 84.75 941 THR A O 1
ATOM 7625 N N . ILE A 1 942 ? 18.555 25.145 -41.638 1.00 87.38 942 ILE A N 1
ATOM 7626 C CA . ILE A 1 942 ? 19.852 24.532 -41.357 1.00 87.38 942 ILE A CA 1
ATOM 7627 C C . ILE A 1 942 ? 20.949 25.584 -41.488 1.00 87.38 942 ILE A C 1
ATOM 7629 O O . ILE A 1 942 ? 20.996 26.308 -42.476 1.00 87.38 942 ILE A O 1
ATOM 7633 N N . GLU A 1 943 ? 21.868 25.636 -40.526 1.00 87.31 943 GLU A N 1
ATOM 7634 C CA . GLU A 1 943 ? 22.957 26.615 -40.497 1.00 87.31 943 GLU A CA 1
ATOM 7635 C C . GLU A 1 943 ? 24.326 25.932 -40.655 1.00 87.31 943 GLU A C 1
ATOM 7637 O O . GLU A 1 943 ? 24.739 25.127 -39.816 1.00 87.31 943 GLU A O 1
ATOM 7642 N N . ILE A 1 944 ? 25.057 26.272 -41.722 1.00 89.44 944 ILE A N 1
ATOM 7643 C CA . ILE A 1 944 ? 26.444 25.844 -41.944 1.00 89.44 944 ILE A CA 1
ATOM 7644 C C . ILE A 1 944 ? 27.371 26.854 -41.263 1.00 89.44 944 ILE A C 1
ATOM 7646 O O . ILE A 1 944 ? 27.388 28.024 -41.640 1.00 89.44 944 ILE A O 1
ATOM 7650 N N . LYS A 1 945 ? 28.159 26.402 -40.280 1.00 84.00 945 LYS A N 1
ATOM 7651 C CA . LYS A 1 945 ? 29.023 27.253 -39.442 1.00 84.00 945 LYS A CA 1
ATOM 7652 C C . LYS A 1 945 ? 30.503 27.171 -39.819 1.00 84.00 945 LYS A C 1
ATOM 7654 O O . LYS A 1 945 ? 30.931 26.259 -40.525 1.00 84.00 945 LYS A O 1
ATOM 7659 N N . SER A 1 946 ? 31.290 28.113 -39.291 1.00 80.31 946 SER A N 1
ATOM 7660 C CA . SER A 1 946 ? 32.757 28.160 -39.420 1.00 80.31 946 SER A CA 1
ATOM 7661 C C . SER A 1 946 ? 33.255 28.322 -40.862 1.00 80.31 946 SER A C 1
ATOM 7663 O O . SER A 1 946 ? 34.246 27.709 -41.265 1.00 80.31 946 SER A O 1
ATOM 7665 N N . LEU A 1 947 ? 32.566 29.154 -41.640 1.00 83.50 947 LEU A N 1
ATOM 7666 C CA . LEU A 1 947 ? 32.947 29.507 -43.002 1.00 83.50 947 LEU A CA 1
ATOM 7667 C C . LEU A 1 947 ? 33.912 30.697 -43.004 1.00 83.50 947 LEU A C 1
ATOM 7669 O O . LEU A 1 947 ? 33.845 31.580 -42.151 1.00 83.50 947 LEU A O 1
ATOM 7673 N N . GLN A 1 948 ? 34.822 30.724 -43.974 1.00 77.62 948 GLN A N 1
ATOM 7674 C CA . GLN A 1 948 ? 35.684 31.882 -44.207 1.00 77.62 948 GLN A CA 1
ATOM 7675 C C . GLN A 1 948 ? 34.868 33.070 -44.725 1.00 77.62 948 GLN A C 1
ATOM 7677 O O . GLN A 1 948 ? 34.028 32.899 -45.612 1.00 77.62 948 GLN A O 1
ATOM 7682 N N . ALA A 1 949 ? 35.158 34.262 -44.203 1.00 73.50 949 ALA A N 1
ATOM 7683 C CA . ALA A 1 949 ? 34.593 35.524 -44.668 1.00 73.50 949 ALA A CA 1
ATOM 7684 C C . ALA A 1 949 ? 34.997 35.833 -46.121 1.00 73.50 949 ALA A C 1
ATOM 7686 O O . ALA A 1 949 ? 36.010 35.334 -46.620 1.00 73.50 949 ALA A O 1
ATOM 7687 N N . ALA A 1 950 ? 34.189 36.646 -46.806 1.00 73.25 950 ALA A N 1
ATOM 7688 C CA . ALA A 1 950 ? 34.390 37.070 -48.198 1.00 73.25 950 ALA A CA 1
ATOM 7689 C C . ALA A 1 950 ? 34.593 35.936 -49.237 1.00 73.25 950 ALA A C 1
ATOM 7691 O O . ALA A 1 950 ? 35.153 36.171 -50.310 1.00 73.25 950 ALA A O 1
ATOM 7692 N N . SER A 1 951 ? 34.121 34.718 -48.959 1.00 81.50 951 SER A N 1
ATOM 7693 C CA . SER A 1 951 ? 34.408 33.505 -49.741 1.00 81.50 951 SER A CA 1
ATOM 7694 C C . SER A 1 951 ? 33.145 32.896 -50.362 1.00 81.50 951 SER A C 1
ATOM 7696 O O . SER A 1 951 ? 32.074 32.924 -49.758 1.00 81.50 951 SER A O 1
ATOM 7698 N N . LEU A 1 952 ? 33.260 32.352 -51.581 1.00 87.62 952 LEU A N 1
ATOM 7699 C CA . LEU A 1 952 ? 32.155 31.730 -52.327 1.00 87.62 952 LEU A CA 1
ATOM 7700 C C . LEU A 1 952 ? 32.099 30.218 -52.057 1.00 87.62 952 LEU A C 1
ATOM 7702 O O . LEU A 1 952 ? 33.107 29.533 -52.210 1.00 87.62 952 LEU A O 1
ATOM 7706 N N . TYR A 1 953 ? 30.921 29.691 -51.723 1.00 90.81 953 TYR A N 1
ATOM 7707 C CA . TYR A 1 953 ? 30.688 28.267 -51.456 1.00 90.81 953 TYR A CA 1
ATOM 7708 C C . TYR A 1 953 ? 29.666 27.668 -52.424 1.00 90.81 953 TYR A C 1
ATOM 7710 O O . TYR A 1 953 ? 28.722 28.352 -52.813 1.00 90.81 953 TYR A O 1
ATOM 7718 N N . ARG A 1 954 ? 29.842 26.391 -52.789 1.00 91.44 954 ARG A N 1
ATOM 7719 C CA . ARG A 1 954 ? 28.878 25.563 -53.537 1.00 91.44 954 ARG A CA 1
ATOM 7720 C C . ARG A 1 954 ? 28.284 24.510 -52.596 1.00 91.44 954 ARG A C 1
ATOM 7722 O O . ARG A 1 954 ? 29.047 23.833 -51.920 1.00 91.44 954 ARG A O 1
ATOM 7729 N N . ILE A 1 955 ? 26.957 24.372 -52.555 1.00 91.88 955 ILE A N 1
ATOM 7730 C CA . ILE A 1 955 ? 26.200 23.578 -51.569 1.00 91.88 955 ILE A CA 1
ATOM 7731 C C . ILE A 1 955 ? 25.165 22.679 -52.272 1.00 91.88 955 ILE A C 1
ATOM 7733 O O . ILE A 1 955 ? 24.499 23.119 -53.206 1.00 91.88 955 ILE A O 1
ATOM 7737 N N . GLN A 1 956 ? 25.000 21.437 -51.812 1.00 91.50 956 GLN A N 1
ATOM 7738 C CA . GLN A 1 956 ? 23.996 20.459 -52.252 1.00 91.50 956 GLN A CA 1
ATOM 7739 C C . GLN A 1 956 ? 23.378 19.758 -51.039 1.00 91.50 956 GLN A C 1
ATOM 7741 O O . GLN A 1 956 ? 24.072 19.528 -50.049 1.00 91.50 956 GLN A O 1
ATOM 7746 N N . VAL A 1 957 ? 22.101 19.378 -51.112 1.00 90.38 957 VAL A N 1
ATOM 7747 C CA . VAL A 1 957 ? 21.399 18.716 -49.998 1.00 90.38 957 VAL A CA 1
ATOM 7748 C C . VAL A 1 957 ? 20.625 17.497 -50.484 1.00 90.38 957 VAL A C 1
ATOM 7750 O O . VAL A 1 957 ? 19.947 17.564 -51.505 1.00 90.38 957 VAL A O 1
ATOM 7753 N N . ALA A 1 958 ? 20.706 16.396 -49.745 1.00 89.38 958 ALA A N 1
ATOM 7754 C CA . ALA A 1 958 ? 19.862 15.214 -49.899 1.00 89.38 958 ALA A CA 1
ATOM 7755 C C . ALA A 1 958 ? 19.116 14.931 -48.584 1.00 89.38 958 ALA A C 1
ATOM 7757 O O . ALA A 1 958 ? 19.578 15.313 -47.515 1.00 89.38 958 ALA A O 1
ATOM 7758 N N . ALA A 1 959 ? 17.970 14.267 -48.651 1.00 88.50 959 ALA A N 1
ATOM 7759 C CA . ALA A 1 959 ? 17.283 13.663 -47.509 1.00 88.50 959 ALA A CA 1
ATOM 7760 C C . ALA A 1 959 ? 17.487 12.142 -47.485 1.00 88.50 959 ALA A C 1
ATOM 7762 O O . ALA A 1 959 ? 17.656 11.528 -48.541 1.00 88.50 959 ALA A O 1
ATOM 7763 N N . GLU A 1 960 ? 17.435 11.546 -46.299 1.00 88.69 960 GLU A N 1
ATOM 7764 C CA . GLU A 1 960 ? 17.560 10.104 -46.076 1.00 88.69 960 GLU A CA 1
ATOM 7765 C C . GLU A 1 960 ? 16.402 9.596 -45.210 1.00 88.69 960 GLU A C 1
ATOM 7767 O O . GLU A 1 960 ? 16.059 10.212 -44.199 1.00 88.69 960 GLU A O 1
ATOM 7772 N N . ASN A 1 961 ? 15.804 8.472 -45.602 1.00 88.88 961 ASN A N 1
ATOM 7773 C CA . ASN A 1 961 ? 14.913 7.665 -44.766 1.00 88.88 961 ASN A CA 1
ATOM 7774 C C . ASN A 1 961 ? 15.511 6.249 -44.617 1.00 88.88 961 ASN A C 1
ATOM 7776 O O . ASN A 1 961 ? 16.577 5.958 -45.153 1.00 88.88 961 ASN A O 1
ATOM 7780 N N . HIS A 1 962 ? 14.822 5.343 -43.919 1.00 86.94 962 HIS A N 1
ATOM 7781 C CA . HIS A 1 962 ? 15.292 3.957 -43.761 1.00 86.94 962 HIS A CA 1
ATOM 7782 C C . HIS A 1 962 ? 15.320 3.142 -45.071 1.00 86.94 962 HIS A C 1
ATOM 7784 O O . HIS A 1 962 ? 15.964 2.098 -45.105 1.00 86.94 962 HIS A O 1
ATOM 7790 N N . ALA A 1 963 ? 14.645 3.590 -46.137 1.00 85.94 963 ALA A N 1
ATOM 7791 C CA . ALA A 1 963 ? 14.734 2.984 -47.469 1.00 85.94 963 ALA A CA 1
ATOM 7792 C C . ALA A 1 963 ? 15.948 3.475 -48.269 1.00 85.94 963 ALA A C 1
ATOM 7794 O O . ALA A 1 963 ? 16.398 2.786 -49.183 1.00 85.94 963 ALA A O 1
ATOM 7795 N N . GLY A 1 964 ? 16.512 4.629 -47.908 1.00 87.00 964 GLY A N 1
ATOM 7796 C CA . GLY A 1 964 ? 17.795 5.095 -48.408 1.00 87.00 964 GLY A CA 1
ATOM 7797 C C . GLY A 1 964 ? 17.879 6.604 -48.602 1.00 87.00 964 GLY A C 1
ATOM 7798 O O . GLY A 1 964 ? 17.022 7.389 -48.185 1.00 87.00 964 GLY A O 1
ATOM 7799 N N . GLN A 1 965 ? 18.959 7.009 -49.266 1.00 89.81 965 GLN A N 1
ATOM 7800 C CA . GLN A 1 965 ? 19.264 8.399 -49.570 1.00 89.81 965 GLN A CA 1
ATOM 7801 C C . GLN A 1 965 ? 18.621 8.837 -50.895 1.00 89.81 965 GLN A C 1
ATOM 7803 O O . GLN A 1 965 ? 18.734 8.166 -51.919 1.00 89.81 965 GLN A O 1
ATOM 7808 N N . SER A 1 966 ? 18.006 10.016 -50.887 1.00 89.75 966 SER A N 1
ATOM 7809 C CA . SER A 1 966 ? 17.541 10.711 -52.091 1.00 89.75 966 SER A CA 1
ATOM 7810 C C . SER A 1 966 ? 18.693 11.233 -52.962 1.00 89.75 966 SER A C 1
ATOM 7812 O O . SER A 1 966 ? 19.826 11.429 -52.514 1.00 89.75 966 SER A O 1
ATOM 7814 N N . VAL A 1 967 ? 18.391 11.542 -54.224 1.00 89.62 967 VAL A N 1
ATOM 7815 C CA . VAL A 1 967 ? 19.335 12.254 -55.097 1.00 89.62 967 VAL A CA 1
ATOM 7816 C C . VAL A 1 967 ? 19.563 13.676 -54.563 1.00 89.62 967 VAL A C 1
ATOM 7818 O O . VAL A 1 967 ? 18.620 14.354 -54.153 1.00 89.62 967 VAL A O 1
ATOM 7821 N N . PHE A 1 968 ? 20.819 14.136 -54.586 1.00 89.25 968 PHE A N 1
ATOM 7822 C CA . PHE A 1 968 ? 21.180 15.495 -54.175 1.00 89.25 968 PHE A CA 1
ATOM 7823 C C . PHE A 1 968 ? 20.438 16.564 -54.988 1.00 89.25 968 PHE A C 1
ATOM 7825 O O . PHE A 1 968 ? 20.238 16.429 -56.196 1.00 89.25 968 PHE A O 1
ATOM 7832 N N . SER A 1 969 ? 20.101 17.667 -54.320 1.00 89.06 969 SER A N 1
ATOM 7833 C CA . SER A 1 969 ? 19.549 18.859 -54.952 1.00 89.06 969 SER A CA 1
ATOM 7834 C C . SER A 1 969 ? 20.519 19.479 -55.967 1.00 89.06 969 SER A C 1
ATOM 7836 O O . SER A 1 969 ? 21.737 19.241 -55.968 1.00 89.06 969 SER A O 1
ATOM 7838 N N . THR A 1 970 ? 19.969 20.319 -56.844 1.00 86.38 970 THR A N 1
ATOM 7839 C CA . THR A 1 970 ? 20.764 21.149 -57.754 1.00 86.38 970 THR A CA 1
ATOM 7840 C C . THR A 1 970 ? 21.734 22.034 -56.956 1.00 86.38 970 THR A C 1
ATOM 7842 O O . THR A 1 970 ? 21.309 22.621 -55.959 1.00 86.38 970 THR A O 1
ATOM 7845 N N . PRO A 1 971 ? 23.013 22.159 -57.362 1.00 86.19 971 PRO A N 1
ATOM 7846 C CA . PRO A 1 971 ? 24.021 22.888 -56.593 1.00 86.19 971 PRO A CA 1
ATOM 7847 C C . PRO A 1 971 ? 23.710 24.385 -56.489 1.00 86.19 971 PRO A C 1
ATOM 7849 O O . PRO A 1 971 ? 23.486 25.052 -57.496 1.00 86.19 971 PRO A O 1
ATOM 7852 N N . ILE A 1 972 ? 23.759 24.914 -55.266 1.00 89.88 972 ILE A N 1
ATOM 7853 C CA . ILE A 1 972 ? 23.503 26.320 -54.931 1.00 89.88 972 ILE A CA 1
ATOM 7854 C C . ILE A 1 972 ? 24.825 27.012 -54.596 1.00 89.88 972 ILE A C 1
ATOM 7856 O O . ILE A 1 972 ? 25.689 26.407 -53.965 1.00 89.88 972 ILE A O 1
ATOM 7860 N N . GLN A 1 973 ? 24.998 28.273 -54.998 1.00 89.38 973 GLN A N 1
ATOM 7861 C CA . GLN A 1 973 ? 26.182 29.072 -54.666 1.00 89.38 973 GLN A CA 1
ATOM 7862 C C . GLN A 1 973 ? 25.839 30.254 -53.750 1.00 89.38 973 GLN A C 1
ATOM 7864 O O . GLN A 1 973 ? 24.856 30.948 -53.995 1.00 89.38 973 GLN A O 1
ATOM 7869 N N . ALA A 1 974 ? 26.656 30.507 -52.722 1.00 85.06 974 ALA A N 1
ATOM 7870 C CA . ALA A 1 974 ? 26.469 31.613 -51.774 1.00 85.06 974 ALA A CA 1
ATOM 7871 C C . ALA A 1 974 ? 27.815 32.202 -51.304 1.00 85.06 974 ALA A C 1
ATOM 7873 O O . ALA A 1 974 ? 28.773 31.460 -51.079 1.00 85.06 974 ALA A O 1
ATOM 7874 N N . LYS A 1 975 ? 27.903 33.537 -51.177 1.00 82.88 975 LYS A N 1
ATOM 7875 C CA . LYS A 1 975 ? 29.130 34.277 -50.816 1.00 82.88 975 LYS A CA 1
ATOM 7876 C C . LYS A 1 975 ? 28.995 34.951 -49.447 1.00 82.88 975 LYS A C 1
ATOM 7878 O O . LYS A 1 975 ? 28.021 35.663 -49.234 1.00 82.88 975 LYS A O 1
ATOM 7883 N N . THR A 1 976 ? 29.971 34.759 -48.558 1.00 79.75 976 THR A N 1
ATOM 7884 C CA . THR A 1 976 ? 29.992 35.329 -47.193 1.00 79.75 976 THR A CA 1
ATOM 7885 C C . THR A 1 976 ? 30.428 36.810 -47.155 1.00 79.75 976 THR A C 1
ATOM 7887 O O . THR A 1 976 ? 31.159 37.264 -48.039 1.00 79.75 976 THR A O 1
ATOM 7890 N N . PHE A 1 977 ? 29.991 37.583 -46.146 1.00 73.00 977 PHE A N 1
ATOM 7891 C CA . PHE A 1 977 ? 30.311 39.023 -45.974 1.00 73.00 977 PHE A CA 1
ATOM 7892 C C . PHE A 1 977 ? 31.710 39.284 -45.359 1.00 73.00 977 PHE A C 1
ATOM 7894 O O . PHE A 1 977 ? 32.345 38.364 -44.849 1.00 73.00 977 PHE A O 1
ATOM 7901 N N . SER A 1 978 ? 32.199 40.534 -45.387 1.00 60.47 978 SER A N 1
ATOM 7902 C CA . SER A 1 978 ? 33.404 41.014 -44.668 1.00 60.47 978 SER A CA 1
ATOM 7903 C C . SER A 1 978 ? 33.026 41.599 -43.289 1.00 60.47 978 SER A C 1
ATOM 7905 O O . SER A 1 978 ? 32.110 42.411 -43.245 1.00 60.47 978 SER A O 1
ATOM 7907 N N . GLY A 1 979 ? 33.676 41.194 -42.185 1.00 61.47 979 GLY A N 1
ATOM 7908 C CA . GLY A 1 979 ? 33.270 41.520 -40.793 1.00 61.47 979 GLY A CA 1
ATOM 7909 C C . GLY A 1 979 ? 33.510 42.964 -40.281 1.00 61.47 979 GLY A C 1
ATOM 7910 O O . GLY A 1 979 ? 34.156 43.765 -40.950 1.00 61.47 979 GLY A O 1
ATOM 7911 N N . GLU A 1 980 ? 33.012 43.261 -39.069 1.00 69.12 980 GLU A N 1
ATOM 7912 C CA . GLU A 1 980 ? 33.013 44.536 -38.307 1.00 69.12 980 GLU A CA 1
ATOM 7913 C C . GLU A 1 980 ? 33.856 44.455 -36.997 1.00 69.12 980 GLU A C 1
ATOM 7915 O O . GLU A 1 980 ? 34.349 43.384 -36.645 1.00 69.12 980 GLU A O 1
ATOM 7920 N N . VAL A 1 981 ? 34.067 45.563 -36.256 1.00 78.75 981 VAL A N 1
ATOM 7921 C CA . VAL A 1 981 ? 34.759 45.562 -34.933 1.00 78.75 981 VAL A CA 1
ATOM 7922 C C . VAL A 1 981 ? 33.887 44.928 -33.831 1.00 78.75 981 VAL A C 1
ATOM 7924 O O . VAL A 1 981 ? 32.663 44.968 -33.945 1.00 78.75 981 VAL A O 1
ATOM 7927 N N . PRO A 1 982 ? 34.462 44.342 -32.759 1.00 80.12 982 PRO A N 1
ATOM 7928 C CA . PRO A 1 982 ? 33.676 43.616 -31.770 1.00 80.12 982 PRO A CA 1
ATOM 7929 C C . PRO A 1 982 ? 32.928 44.578 -30.835 1.00 80.12 982 PRO A C 1
ATOM 7931 O O . PRO A 1 982 ? 33.377 45.688 -30.579 1.00 80.12 982 PRO A O 1
ATOM 7934 N N . GLN A 1 983 ? 31.786 44.158 -30.298 1.00 83.50 983 GLN A N 1
ATOM 7935 C CA . GLN A 1 983 ? 30.968 44.912 -29.352 1.00 83.50 983 GLN A CA 1
ATOM 7936 C C . GLN A 1 983 ? 30.803 44.112 -28.055 1.00 83.50 983 GLN A C 1
ATOM 7938 O O . GLN A 1 983 ? 30.443 42.934 -28.064 1.00 83.50 983 GLN A O 1
ATOM 7943 N N . PHE A 1 984 ? 31.067 44.743 -26.912 1.00 87.69 984 PHE A N 1
ATOM 7944 C CA . PHE A 1 984 ? 31.019 44.100 -25.596 1.00 87.69 984 PHE A CA 1
ATOM 7945 C C . PHE A 1 984 ? 30.592 45.100 -24.520 1.00 87.69 984 PHE A C 1
ATOM 7947 O O . PHE A 1 984 ? 30.654 46.305 -24.739 1.00 87.69 984 PHE A O 1
ATOM 7954 N N . SER A 1 985 ? 30.159 44.597 -23.363 1.00 85.38 985 SER A N 1
ATOM 7955 C CA . SER A 1 985 ? 29.750 45.431 -22.228 1.00 85.38 985 SER A CA 1
ATOM 7956 C C . SER A 1 985 ? 30.363 44.931 -20.922 1.00 85.38 985 SER A C 1
ATOM 7958 O O . SER A 1 985 ? 30.526 43.726 -20.703 1.00 85.38 985 SER A O 1
ATOM 7960 N N . LEU A 1 986 ? 30.683 45.868 -20.026 1.00 83.12 986 LEU A N 1
ATOM 7961 C CA . LEU A 1 986 ? 31.130 45.566 -18.665 1.00 83.12 986 LEU A CA 1
ATOM 7962 C C . LEU A 1 986 ? 29.926 45.207 -17.779 1.00 83.12 986 LEU A C 1
ATOM 7964 O O . LEU A 1 986 ? 28.847 45.781 -17.912 1.00 83.12 986 LEU A O 1
ATOM 7968 N N . SER A 1 987 ? 30.113 44.245 -16.878 1.00 76.31 987 SER A N 1
ATOM 7969 C CA . SER A 1 987 ? 29.118 43.835 -15.873 1.00 76.31 987 SER A CA 1
ATOM 7970 C C . SER A 1 987 ? 29.557 44.267 -14.466 1.00 76.31 987 SER A C 1
ATOM 7972 O O . SER A 1 987 ? 30.647 44.819 -14.304 1.00 76.31 987 SER A O 1
ATOM 7974 N N . ASN A 1 988 ? 28.722 44.052 -13.441 1.00 67.56 988 ASN A N 1
ATOM 7975 C CA . ASN A 1 988 ? 28.991 44.517 -12.074 1.00 67.56 988 ASN A CA 1
ATOM 7976 C C . ASN A 1 988 ? 30.338 43.998 -11.534 1.00 67.56 988 ASN A C 1
ATOM 7978 O O . ASN A 1 988 ? 30.480 42.828 -11.182 1.00 67.56 988 ASN A O 1
ATOM 7982 N N . THR A 1 989 ? 31.317 44.897 -11.433 1.00 65.06 989 THR A N 1
ATOM 7983 C CA . THR A 1 989 ? 32.618 44.654 -10.799 1.00 65.06 989 THR A CA 1
ATOM 7984 C C . THR A 1 989 ? 32.478 44.664 -9.281 1.00 65.06 989 THR A C 1
ATOM 7986 O O . THR A 1 989 ? 31.932 45.620 -8.726 1.00 65.06 989 THR A O 1
ATOM 7989 N N . SER A 1 990 ? 33.028 43.663 -8.595 1.00 71.94 990 SER A N 1
ATOM 7990 C CA . SER A 1 990 ? 33.034 43.592 -7.128 1.00 71.94 990 SER A CA 1
ATOM 7991 C C . SER A 1 990 ? 34.459 43.488 -6.590 1.00 71.94 990 SER A C 1
ATOM 7993 O O . SER A 1 990 ? 35.223 42.617 -7.012 1.00 71.94 990 SER A O 1
ATOM 7995 N N . CYS A 1 991 ? 34.816 44.347 -5.635 1.00 74.50 991 CYS A N 1
ATOM 7996 C CA . CYS A 1 991 ? 36.069 44.204 -4.898 1.00 74.50 991 CYS A CA 1
ATOM 7997 C C . CYS A 1 991 ? 35.940 43.087 -3.858 1.00 74.50 991 CYS A C 1
ATOM 7999 O O . CYS A 1 991 ? 35.067 43.160 -2.993 1.00 74.50 991 CYS A O 1
ATOM 8001 N N . LEU A 1 992 ? 36.770 42.046 -3.990 1.00 69.44 992 LEU A N 1
ATOM 8002 C CA . LEU A 1 992 ? 36.734 40.849 -3.141 1.00 69.44 992 LEU A CA 1
ATOM 8003 C C . LEU A 1 992 ? 37.267 41.164 -1.736 1.00 69.44 992 LEU A C 1
ATOM 8005 O O . LEU A 1 992 ? 36.723 40.679 -0.747 1.00 69.44 992 LEU A O 1
ATOM 8009 N N . ASP A 1 993 ? 38.288 42.022 -1.646 1.00 72.00 993 ASP A N 1
ATOM 8010 C CA . ASP A 1 993 ? 38.870 42.505 -0.392 1.00 72.00 993 ASP A CA 1
ATOM 8011 C C . ASP A 1 993 ? 39.439 43.942 -0.533 1.00 72.00 993 ASP A C 1
ATOM 8013 O O . ASP A 1 993 ? 39.035 44.721 -1.401 1.00 72.00 993 ASP A O 1
ATOM 8017 N N . TYR A 1 994 ? 40.357 44.337 0.356 1.00 75.50 994 TYR A N 1
ATOM 8018 C CA . TYR A 1 994 ? 41.005 45.654 0.339 1.00 75.50 994 TYR A CA 1
ATOM 8019 C C . TYR A 1 994 ? 42.210 45.755 -0.623 1.00 75.50 994 TYR A C 1
ATOM 8021 O O . TYR A 1 994 ? 42.783 46.843 -0.742 1.00 75.50 994 TYR A O 1
ATOM 8029 N N . ARG A 1 995 ? 42.605 44.659 -1.296 1.00 78.56 995 ARG A N 1
ATOM 8030 C CA . ARG A 1 995 ? 43.761 44.569 -2.216 1.00 78.56 995 ARG A CA 1
ATOM 8031 C C . ARG A 1 995 ? 43.433 43.998 -3.599 1.00 78.56 995 ARG A C 1
ATOM 8033 O O . ARG A 1 995 ? 44.295 44.046 -4.475 1.00 78.56 995 ARG A O 1
ATOM 8040 N N . SER A 1 996 ? 42.225 43.490 -3.817 1.00 80.75 996 SER A N 1
ATOM 8041 C CA . SER A 1 996 ? 41.842 42.795 -5.041 1.00 80.75 996 SER A CA 1
ATOM 8042 C C . SER A 1 996 ? 40.412 43.107 -5.482 1.00 80.75 996 SER A C 1
ATOM 8044 O O . SER A 1 996 ? 39.490 43.224 -4.667 1.00 80.75 996 SER A O 1
ATOM 8046 N N . CYS A 1 997 ? 40.216 43.241 -6.795 1.00 83.94 997 CYS A N 1
ATOM 8047 C CA . CYS A 1 997 ? 38.897 43.448 -7.386 1.00 83.94 997 CYS A CA 1
ATOM 8048 C C . CYS A 1 997 ? 38.701 42.621 -8.655 1.00 83.94 997 CYS A C 1
ATOM 8050 O O . CYS A 1 997 ? 39.585 42.547 -9.507 1.00 83.94 997 CYS A O 1
ATOM 8052 N N . LEU A 1 998 ? 37.516 42.023 -8.785 1.00 87.12 998 LEU A N 1
ATOM 8053 C CA . LEU A 1 998 ? 37.152 41.173 -9.912 1.00 87.12 998 LEU A CA 1
ATOM 8054 C C . LEU A 1 998 ? 36.410 41.989 -10.977 1.00 87.12 998 LEU A C 1
ATOM 8056 O O . LEU A 1 998 ? 35.385 42.615 -10.688 1.00 87.12 998 LEU A O 1
ATOM 8060 N N . ILE A 1 999 ? 36.925 41.963 -12.207 1.00 87.50 999 ILE A N 1
ATOM 8061 C CA . ILE A 1 999 ? 36.319 42.598 -13.380 1.00 87.50 999 ILE A CA 1
ATOM 8062 C C . ILE A 1 999 ? 35.690 41.536 -14.260 1.00 87.50 999 ILE A C 1
ATOM 8064 O O . ILE A 1 999 ? 36.326 40.526 -14.539 1.00 87.50 999 ILE A O 1
ATOM 8068 N N . LYS A 1 1000 ? 34.466 41.786 -14.727 1.00 86.38 1000 LYS A N 1
ATOM 8069 C CA . LYS A 1 1000 ? 33.723 40.874 -15.596 1.00 86.38 1000 LYS A CA 1
ATOM 8070 C C . LYS A 1 1000 ? 33.121 41.614 -16.786 1.00 86.38 1000 LYS A C 1
ATOM 8072 O O . LYS A 1 1000 ? 32.544 42.690 -16.611 1.00 86.38 1000 LYS A O 1
ATOM 8077 N N . TRP A 1 1001 ? 33.189 41.019 -17.969 1.00 89.06 1001 TRP A N 1
ATOM 8078 C CA . TRP A 1 1001 ? 32.571 41.523 -19.197 1.00 89.06 1001 TRP A CA 1
ATOM 8079 C C . TRP A 1 1001 ? 31.882 40.401 -19.965 1.00 89.06 1001 TRP A C 1
ATOM 8081 O O . TRP A 1 1001 ? 32.227 39.229 -19.832 1.00 89.06 1001 TRP A O 1
ATOM 8091 N N . PHE A 1 1002 ? 30.915 40.772 -20.798 1.00 86.94 1002 PHE A N 1
ATOM 8092 C CA . PHE A 1 1002 ? 30.285 39.855 -21.739 1.00 86.94 1002 PHE A CA 1
ATOM 8093 C C . PHE A 1 1002 ? 30.370 40.419 -23.155 1.00 86.94 1002 PHE A C 1
ATOM 8095 O O . PHE A 1 1002 ? 30.211 41.621 -23.383 1.00 86.94 1002 PHE A O 1
ATOM 8102 N N . ILE A 1 1003 ? 30.659 39.533 -24.103 1.00 82.81 1003 ILE A N 1
ATOM 8103 C CA . ILE A 1 1003 ? 30.746 39.859 -25.525 1.00 82.81 1003 ILE A CA 1
ATOM 8104 C C . ILE A 1 1003 ? 29.320 39.866 -26.073 1.00 82.81 1003 ILE A C 1
ATOM 8106 O O . ILE A 1 1003 ? 28.603 38.879 -25.930 1.00 82.81 1003 ILE A O 1
ATOM 8110 N N . VAL A 1 1004 ? 28.908 40.987 -26.660 1.00 82.88 1004 VAL A N 1
ATOM 8111 C CA . VAL A 1 1004 ? 27.578 41.152 -27.265 1.00 82.88 1004 VAL A CA 1
ATOM 8112 C C . VAL A 1 1004 ? 27.603 40.651 -28.706 1.00 82.88 1004 VAL A C 1
ATOM 8114 O O . VAL A 1 1004 ? 26.695 39.947 -29.133 1.00 82.88 1004 VAL A O 1
ATOM 8117 N N . TYR A 1 1005 ? 28.667 40.977 -29.440 1.00 78.06 1005 TYR A N 1
ATOM 8118 C CA . TYR A 1 1005 ? 28.883 40.562 -30.821 1.00 78.06 1005 TYR A CA 1
ATOM 8119 C C . TYR A 1 1005 ? 30.383 40.611 -31.137 1.00 78.06 1005 TYR A C 1
ATOM 8121 O O . TYR A 1 1005 ? 31.061 41.552 -30.745 1.00 78.06 1005 TYR A O 1
ATOM 8129 N N . ASP A 1 1006 ? 30.942 39.617 -31.823 1.00 71.56 1006 ASP A N 1
ATOM 8130 C CA . ASP A 1 1006 ? 32.378 39.579 -32.150 1.00 71.56 1006 ASP A CA 1
ATOM 8131 C C . ASP A 1 1006 ? 32.725 40.299 -33.467 1.00 71.56 1006 ASP A C 1
ATOM 8133 O O . ASP A 1 1006 ? 33.890 40.332 -33.871 1.00 71.56 1006 ASP A O 1
ATOM 8137 N N . GLY A 1 1007 ? 31.729 40.889 -34.138 1.00 65.75 1007 GLY A N 1
ATOM 8138 C CA . GLY A 1 1007 ? 31.914 41.547 -35.427 1.00 65.75 1007 GLY A CA 1
ATOM 8139 C C . GLY A 1 1007 ? 32.025 40.570 -36.603 1.00 65.75 1007 GLY A C 1
ATOM 8140 O O . GLY A 1 1007 ? 32.385 40.970 -37.705 1.00 65.75 1007 GLY A O 1
ATOM 8141 N N . GLY A 1 1008 ? 31.766 39.271 -36.411 1.00 62.94 1008 GLY A N 1
ATOM 8142 C CA . GLY A 1 1008 ? 31.916 38.267 -37.469 1.00 62.94 1008 GLY A CA 1
ATOM 8143 C C . GLY A 1 1008 ? 33.366 37.835 -37.720 1.00 62.94 1008 GLY A C 1
ATOM 8144 O O . GLY A 1 1008 ? 33.669 37.211 -38.737 1.00 62.94 1008 GLY A O 1
ATOM 8145 N N . SER A 1 1009 ? 34.292 38.166 -36.817 1.00 66.56 1009 SER A N 1
ATOM 8146 C CA . SER A 1 1009 ? 35.685 37.705 -36.825 1.00 66.56 1009 SER A CA 1
ATOM 8147 C C . SER A 1 1009 ? 36.160 37.443 -35.398 1.00 66.56 1009 SER A C 1
ATOM 8149 O O . SER A 1 1009 ? 35.942 38.256 -34.507 1.00 66.56 1009 SER A O 1
ATOM 8151 N N . LYS A 1 1010 ? 36.841 36.311 -35.178 1.00 73.12 1010 LYS A N 1
ATOM 8152 C CA . LYS A 1 1010 ? 37.215 35.844 -33.833 1.00 73.12 1010 LYS A CA 1
ATOM 8153 C C . LYS A 1 1010 ? 38.040 36.891 -33.067 1.00 73.12 1010 LYS A C 1
ATOM 8155 O O . LYS A 1 1010 ? 38.992 37.450 -33.615 1.00 73.12 1010 LYS A O 1
ATOM 8160 N N . ILE A 1 1011 ? 37.720 37.085 -31.784 1.00 78.19 1011 ILE A N 1
ATOM 8161 C CA . ILE A 1 1011 ? 38.503 37.924 -30.865 1.00 78.19 1011 ILE A CA 1
ATOM 8162 C C . ILE A 1 1011 ? 39.932 37.381 -30.778 1.00 78.19 1011 ILE A C 1
ATOM 8164 O O . ILE A 1 1011 ? 40.157 36.204 -30.485 1.00 78.19 1011 ILE A O 1
ATOM 8168 N N . SER A 1 1012 ? 40.904 38.238 -31.066 1.00 79.88 1012 SER A N 1
ATOM 8169 C CA . SER A 1 1012 ? 42.324 37.901 -31.110 1.00 79.88 1012 SER A CA 1
ATOM 8170 C C . SER A 1 1012 ? 43.033 38.214 -29.795 1.00 79.88 1012 SER A C 1
ATOM 8172 O O . SER A 1 1012 ? 43.945 37.477 -29.424 1.00 79.88 1012 SER A O 1
ATOM 8174 N N . GLN A 1 1013 ? 42.614 39.257 -29.067 1.00 82.06 1013 GLN A N 1
ATOM 8175 C CA . GLN A 1 1013 ? 43.290 39.697 -27.843 1.00 82.06 1013 GLN A CA 1
ATOM 8176 C C . GLN A 1 1013 ? 42.372 40.514 -26.918 1.00 82.06 1013 GLN A C 1
ATOM 8178 O O . GLN A 1 1013 ? 41.522 41.267 -27.393 1.00 82.06 1013 GLN A O 1
ATOM 8183 N N . VAL A 1 1014 ? 42.590 40.410 -25.599 1.00 88.75 1014 VAL A N 1
ATOM 8184 C CA . VAL A 1 1014 ? 41.979 41.282 -24.580 1.00 88.75 1014 VAL A CA 1
ATOM 8185 C C . VAL A 1 1014 ? 43.072 42.012 -23.796 1.00 88.75 1014 VAL A C 1
ATOM 8187 O O . VAL A 1 1014 ? 44.042 41.393 -23.353 1.00 88.75 1014 VAL A O 1
ATOM 8190 N N . GLU A 1 1015 ? 42.929 43.326 -23.615 1.00 91.38 1015 GLU A N 1
ATOM 8191 C CA . GLU A 1 1015 ? 43.842 44.140 -22.801 1.00 91.38 1015 GLU A CA 1
ATOM 8192 C C . GLU A 1 1015 ? 43.110 44.872 -21.673 1.00 91.38 1015 GLU A C 1
ATOM 8194 O O . GLU A 1 1015 ? 42.074 45.496 -21.899 1.00 91.38 1015 GLU A O 1
ATOM 8199 N N . ILE A 1 1016 ? 43.688 44.854 -20.466 1.00 89.69 1016 ILE A N 1
ATOM 8200 C CA . ILE A 1 1016 ? 43.202 45.609 -19.303 1.00 89.69 1016 ILE A CA 1
ATOM 8201 C C . ILE A 1 1016 ? 44.281 46.572 -18.814 1.00 89.69 1016 ILE A C 1
ATOM 8203 O O . ILE A 1 1016 ? 45.440 46.204 -18.637 1.00 89.69 1016 ILE A O 1
ATOM 8207 N N . SER A 1 1017 ? 43.901 47.817 -18.549 1.00 90.00 1017 SER A N 1
ATOM 8208 C CA . SER A 1 1017 ? 44.782 48.822 -17.945 1.00 90.00 1017 SER A CA 1
ATOM 8209 C C . SER A 1 1017 ? 44.044 49.597 -16.861 1.00 90.00 1017 SER A C 1
ATOM 8211 O O . SER A 1 1017 ? 42.834 49.790 -16.956 1.00 90.00 1017 SER A O 1
ATOM 8213 N N . TYR A 1 1018 ? 44.748 50.023 -15.811 1.00 89.75 1018 TYR A N 1
ATOM 8214 C CA . TYR A 1 1018 ? 44.134 50.725 -14.685 1.00 89.75 1018 TYR A CA 1
ATOM 8215 C C . TYR A 1 1018 ? 45.008 51.863 -14.154 1.00 89.75 1018 TYR A C 1
ATOM 8217 O O . TYR A 1 1018 ? 46.229 51.850 -14.296 1.00 89.75 1018 TYR A O 1
ATOM 8225 N N . ALA A 1 1019 ? 44.385 52.867 -13.541 1.00 88.19 1019 ALA A N 1
ATOM 8226 C CA . ALA A 1 1019 ? 45.061 54.025 -12.956 1.00 88.19 1019 ALA A CA 1
ATOM 8227 C C . ALA A 1 1019 ? 44.336 54.508 -11.695 1.00 88.19 1019 ALA A C 1
ATOM 8229 O O . ALA A 1 1019 ? 43.112 54.415 -11.606 1.00 88.19 1019 ALA A O 1
ATOM 8230 N N . THR A 1 1020 ? 45.069 55.052 -10.722 1.00 86.38 1020 THR A N 1
ATOM 8231 C CA . THR A 1 1020 ? 44.466 55.672 -9.530 1.00 86.38 1020 THR A CA 1
ATOM 8232 C C . THR A 1 1020 ? 43.794 56.995 -9.883 1.00 86.38 1020 THR A C 1
ATOM 8234 O O . THR A 1 1020 ? 44.299 57.751 -10.707 1.00 86.38 1020 THR A O 1
ATOM 8237 N N . ILE A 1 1021 ? 42.684 57.321 -9.229 1.00 83.00 1021 ILE A N 1
ATOM 8238 C CA . ILE A 1 1021 ? 41.994 58.606 -9.368 1.00 83.00 1021 ILE A CA 1
ATOM 8239 C C . ILE A 1 1021 ? 42.256 59.426 -8.104 1.00 83.00 1021 ILE A C 1
ATOM 8241 O O . ILE A 1 1021 ? 41.893 59.013 -7.002 1.00 83.00 1021 ILE A O 1
ATOM 8245 N N . HIS A 1 1022 ? 42.881 60.594 -8.256 1.00 74.88 1022 HIS A N 1
ATOM 8246 C CA . HIS A 1 1022 ? 43.133 61.524 -7.150 1.00 74.88 1022 HIS A CA 1
ATOM 8247 C C . HIS A 1 1022 ? 42.001 62.561 -7.021 1.00 74.88 1022 HIS A C 1
ATOM 8249 O O . HIS A 1 1022 ? 41.259 62.782 -7.975 1.00 74.88 1022 HIS A O 1
ATOM 8255 N N . GLY A 1 1023 ? 41.877 63.214 -5.854 1.00 59.94 1023 GLY A N 1
ATOM 8256 C CA . GLY A 1 1023 ? 40.722 64.029 -5.415 1.00 59.94 1023 GLY A CA 1
ATOM 8257 C C . GLY A 1 1023 ? 40.216 65.157 -6.334 1.00 59.94 1023 GLY A C 1
ATOM 8258 O O . GLY A 1 1023 ? 39.127 65.659 -6.096 1.00 59.94 1023 GLY A O 1
ATOM 8259 N N . ASN A 1 1024 ? 40.925 65.491 -7.418 1.00 60.84 1024 ASN A N 1
ATOM 8260 C CA . ASN A 1 1024 ? 40.468 66.416 -8.468 1.00 60.84 1024 ASN A CA 1
ATOM 8261 C C . ASN A 1 1024 ? 40.087 65.702 -9.785 1.00 60.84 1024 ASN A C 1
ATOM 8263 O O . ASN A 1 1024 ? 40.250 66.276 -10.858 1.00 60.84 1024 ASN A O 1
ATOM 8267 N N . ASN A 1 1025 ? 39.666 64.428 -9.742 1.00 66.12 1025 ASN A N 1
ATOM 8268 C CA . ASN A 1 1025 ? 39.432 63.574 -10.924 1.00 66.12 1025 ASN A CA 1
ATOM 8269 C C . ASN A 1 1025 ? 40.646 63.453 -11.874 1.00 66.12 1025 ASN A C 1
ATOM 8271 O O . ASN A 1 1025 ? 40.519 62.968 -12.998 1.00 66.12 1025 ASN A O 1
ATOM 8275 N N . LYS A 1 1026 ? 41.845 63.853 -11.425 1.00 73.81 1026 LYS A N 1
ATOM 8276 C CA . LYS A 1 1026 ? 43.085 63.643 -12.173 1.00 73.81 1026 LYS A CA 1
ATOM 8277 C C . LYS A 1 1026 ? 43.440 62.163 -12.114 1.00 73.81 1026 LYS A C 1
ATOM 8279 O O . LYS A 1 1026 ? 43.695 61.620 -11.035 1.00 73.81 1026 LYS A O 1
ATOM 8284 N N . VAL A 1 1027 ? 43.435 61.534 -13.285 1.00 78.50 1027 VAL A N 1
ATOM 8285 C CA . VAL A 1 1027 ? 43.888 60.158 -13.473 1.00 78.50 1027 VAL A CA 1
ATOM 8286 C C . VAL A 1 1027 ? 45.403 60.133 -13.286 1.00 78.50 1027 VAL A C 1
ATOM 8288 O O . VAL A 1 1027 ? 46.129 60.919 -13.896 1.00 78.50 1027 VAL A O 1
ATOM 8291 N N . GLY A 1 1028 ? 45.865 59.276 -12.382 1.00 79.38 1028 GLY A N 1
ATOM 8292 C CA . GLY A 1 1028 ? 47.275 59.024 -12.127 1.00 79.38 1028 GLY A CA 1
ATOM 8293 C C . GLY A 1 1028 ? 47.943 58.286 -13.287 1.00 79.38 1028 GLY A C 1
ATOM 8294 O O . GLY A 1 1028 ? 47.385 58.121 -14.371 1.00 79.38 1028 GLY A O 1
ATOM 8295 N N . LYS A 1 1029 ? 49.171 57.816 -13.066 1.00 83.19 1029 LYS A N 1
ATOM 8296 C CA . LYS A 1 1029 ? 49.907 57.064 -14.086 1.00 83.19 1029 LYS A CA 1
ATOM 8297 C C . LYS A 1 1029 ? 49.209 55.726 -14.363 1.00 83.19 1029 LYS A C 1
ATOM 8299 O O . LYS A 1 1029 ? 48.978 54.956 -13.432 1.00 83.19 1029 LYS A O 1
ATOM 8304 N N . TRP A 1 1030 ? 48.909 55.457 -15.633 1.00 86.38 1030 TRP A N 1
ATOM 8305 C CA . TRP A 1 1030 ? 48.360 54.174 -16.072 1.00 86.38 1030 TRP A CA 1
ATOM 8306 C C . TRP A 1 1030 ? 49.341 53.030 -15.827 1.00 86.38 1030 TRP A C 1
ATOM 8308 O O . TRP A 1 1030 ? 50.556 53.176 -16.005 1.00 86.38 1030 TRP A O 1
ATOM 8318 N N . SER A 1 1031 ? 48.797 51.881 -15.435 1.00 85.44 1031 SER A N 1
ATOM 8319 C CA . SER A 1 1031 ? 49.512 50.613 -15.417 1.00 85.44 1031 SER A CA 1
ATOM 8320 C C . SER A 1 1031 ? 49.962 50.241 -16.831 1.00 85.44 1031 SER A C 1
ATOM 8322 O O . SER A 1 1031 ? 49.389 50.687 -17.829 1.00 85.44 1031 SER A O 1
ATOM 8324 N N . LYS A 1 1032 ? 50.969 49.368 -16.938 1.00 83.38 1032 LYS A N 1
ATOM 8325 C CA . LYS A 1 1032 ? 51.236 48.703 -18.218 1.00 83.38 1032 LYS A CA 1
ATOM 8326 C C . LYS A 1 1032 ? 49.995 47.879 -18.621 1.00 83.38 1032 LYS A C 1
ATOM 8328 O O . LYS A 1 1032 ? 49.355 47.329 -17.719 1.00 83.38 1032 LYS A O 1
ATOM 8333 N N . PRO A 1 1033 ? 49.642 47.803 -19.919 1.00 85.12 1033 PRO A N 1
ATOM 8334 C CA . PRO A 1 1033 ? 48.526 46.981 -20.376 1.00 85.12 1033 PRO A CA 1
ATOM 8335 C C . PRO A 1 1033 ? 48.773 45.514 -20.029 1.00 85.12 1033 PRO A C 1
ATOM 8337 O O . PRO A 1 1033 ? 49.812 44.950 -20.377 1.00 85.12 1033 PRO A O 1
ATOM 8340 N N . ILE A 1 1034 ? 47.825 44.911 -19.324 1.00 88.19 1034 ILE A N 1
ATOM 8341 C CA . ILE A 1 1034 ? 47.816 43.493 -18.988 1.00 88.19 1034 ILE A CA 1
ATOM 8342 C C . ILE A 1 1034 ? 47.119 42.776 -20.138 1.00 88.19 1034 ILE A C 1
ATOM 8344 O O . ILE A 1 1034 ? 45.954 43.052 -20.422 1.00 88.19 1034 ILE A O 1
ATOM 8348 N N . ARG A 1 1035 ? 47.840 41.880 -20.811 1.00 87.62 1035 ARG A N 1
ATOM 8349 C CA . ARG A 1 1035 ? 47.304 41.064 -21.905 1.00 87.62 1035 ARG A CA 1
ATOM 8350 C C . ARG A 1 1035 ? 46.757 39.763 -21.348 1.00 87.62 1035 ARG A C 1
ATOM 8352 O O . ARG A 1 1035 ? 47.442 39.102 -20.571 1.00 87.62 1035 ARG A O 1
ATOM 8359 N N . ILE A 1 1036 ? 45.543 39.418 -21.752 1.00 85.50 1036 ILE A N 1
ATOM 8360 C CA . ILE A 1 1036 ? 44.813 38.245 -21.273 1.00 85.50 1036 ILE A CA 1
ATOM 8361 C C . ILE A 1 1036 ? 44.449 37.375 -22.480 1.00 85.50 1036 ILE A C 1
ATOM 8363 O O . ILE A 1 1036 ? 44.400 37.851 -23.618 1.00 85.50 1036 ILE A O 1
ATOM 8367 N N . GLU A 1 1037 ? 44.222 36.088 -22.230 1.00 79.44 1037 GLU A N 1
ATOM 8368 C CA . GLU A 1 1037 ? 43.728 35.141 -23.224 1.00 79.44 1037 GLU A CA 1
ATOM 8369 C C . GLU A 1 1037 ? 42.446 35.643 -23.904 1.00 79.44 1037 GLU A C 1
ATOM 8371 O O . GLU A 1 1037 ? 41.551 36.199 -23.266 1.00 79.44 1037 GLU A O 1
ATOM 8376 N N . SER A 1 1038 ? 42.335 35.409 -25.213 1.00 76.75 1038 SER A N 1
ATOM 8377 C CA . SER A 1 1038 ? 41.268 35.957 -26.061 1.00 76.75 1038 SER A CA 1
ATOM 8378 C C . SER A 1 1038 ? 39.853 35.449 -25.756 1.00 76.75 1038 SER A C 1
ATOM 8380 O O . SER A 1 1038 ? 38.894 35.991 -26.300 1.00 76.75 1038 SER A O 1
ATOM 8382 N N . GLN A 1 1039 ? 39.709 34.435 -24.896 1.00 77.19 1039 GLN A N 1
ATOM 8383 C CA . GLN A 1 1039 ? 38.421 33.868 -24.469 1.00 77.19 1039 GLN A CA 1
ATOM 8384 C C . GLN A 1 1039 ? 38.018 34.270 -23.044 1.00 77.19 1039 GLN A C 1
ATOM 8386 O O . GLN A 1 1039 ? 36.934 33.904 -22.595 1.00 77.19 1039 GLN A O 1
ATOM 8391 N N . ALA A 1 1040 ? 38.872 34.994 -22.314 1.00 79.06 1040 ALA A N 1
ATOM 8392 C CA . ALA A 1 1040 ? 38.562 35.382 -20.947 1.00 79.06 1040 ALA A CA 1
ATOM 8393 C C . ALA A 1 1040 ? 37.373 36.356 -20.910 1.00 79.06 1040 ALA A C 1
ATOM 8395 O O . ALA A 1 1040 ? 37.299 37.302 -21.697 1.00 79.06 1040 ALA A O 1
ATOM 8396 N N . THR A 1 1041 ? 36.460 36.133 -19.965 1.00 83.31 1041 THR A N 1
ATOM 8397 C CA . THR A 1 1041 ? 35.305 37.006 -19.679 1.00 83.31 1041 THR A CA 1
ATOM 8398 C C . THR A 1 1041 ? 35.395 37.655 -18.298 1.00 83.31 1041 THR A C 1
ATOM 8400 O O . THR A 1 1041 ? 34.553 38.473 -17.927 1.00 83.31 1041 THR A O 1
ATOM 8403 N N . GLU A 1 1042 ? 36.410 37.296 -17.511 1.00 85.44 1042 GLU A N 1
ATOM 8404 C CA . GLU A 1 1042 ? 36.672 37.877 -16.201 1.00 85.44 1042 GLU A CA 1
ATOM 8405 C C . GLU A 1 1042 ? 38.163 37.894 -15.856 1.00 85.44 1042 GLU A C 1
ATOM 8407 O O . GLU A 1 1042 ? 38.943 37.090 -16.366 1.00 85.44 1042 GLU A O 1
ATOM 8412 N N . TYR A 1 1043 ? 38.562 38.833 -14.996 1.00 87.06 1043 TYR A N 1
ATOM 8413 C CA . TYR A 1 1043 ? 39.939 38.973 -14.530 1.00 87.06 1043 TYR A CA 1
ATOM 8414 C C . TYR A 1 1043 ? 40.026 39.609 -13.138 1.00 87.06 1043 TYR A C 1
ATOM 8416 O O . TYR A 1 1043 ? 39.376 40.618 -12.856 1.00 87.06 1043 TYR A O 1
ATOM 8424 N N . GLU A 1 1044 ? 40.862 39.036 -12.271 1.00 86.50 1044 GLU A N 1
ATOM 8425 C CA . GLU A 1 1044 ? 41.105 39.519 -10.910 1.00 86.50 1044 GLU A CA 1
ATOM 8426 C C . GLU A 1 1044 ? 42.323 40.460 -10.876 1.00 86.50 1044 GLU A C 1
ATOM 8428 O O . GLU A 1 1044 ? 43.470 40.036 -11.035 1.00 86.50 1044 GLU A O 1
ATOM 8433 N N . LEU A 1 1045 ? 42.086 41.753 -10.641 1.00 86.56 1045 LEU A N 1
ATOM 8434 C CA . LEU A 1 1045 ? 43.147 42.731 -10.388 1.00 86.56 1045 LEU A CA 1
ATOM 8435 C C . LEU A 1 1045 ? 43.631 42.611 -8.944 1.00 86.56 1045 LEU A C 1
ATOM 8437 O O . LEU A 1 1045 ? 42.839 42.805 -8.026 1.00 86.56 1045 LEU A O 1
ATOM 8441 N N . LYS A 1 1046 ? 44.928 42.352 -8.757 1.00 80.50 1046 LYS A N 1
ATOM 8442 C CA . LYS A 1 1046 ? 45.599 42.205 -7.452 1.00 80.50 1046 LYS A CA 1
ATOM 8443 C C . LYS A 1 1046 ? 46.520 43.397 -7.159 1.00 80.50 1046 LYS A C 1
ATOM 8445 O O . LYS A 1 1046 ? 46.751 44.239 -8.025 1.00 80.50 1046 LYS A O 1
ATOM 8450 N N . ASP A 1 1047 ? 47.028 43.471 -5.928 1.00 79.12 1047 ASP A N 1
ATOM 8451 C CA . ASP A 1 1047 ? 47.966 44.499 -5.441 1.00 79.12 1047 ASP A CA 1
ATOM 8452 C C . ASP A 1 1047 ? 47.434 45.945 -5.468 1.00 79.12 1047 ASP A C 1
ATOM 8454 O O . ASP A 1 1047 ? 48.177 46.919 -5.629 1.00 79.12 1047 ASP A O 1
ATOM 8458 N N . LEU A 1 1048 ? 46.126 46.109 -5.275 1.00 82.75 1048 LEU A N 1
ATOM 8459 C CA . LEU A 1 1048 ? 45.488 47.417 -5.162 1.00 82.75 1048 LEU A CA 1
ATOM 8460 C C . LEU A 1 1048 ? 45.688 48.016 -3.760 1.00 82.75 1048 LEU A C 1
ATOM 8462 O O . LEU A 1 1048 ? 45.812 47.314 -2.755 1.00 82.75 1048 LEU A O 1
ATOM 8466 N N . LYS A 1 1049 ? 45.712 49.349 -3.673 1.00 78.69 1049 LYS A N 1
ATOM 8467 C CA . LYS A 1 1049 ? 45.789 50.070 -2.393 1.00 78.69 1049 LYS A CA 1
ATOM 8468 C C . LYS A 1 1049 ? 44.398 50.175 -1.775 1.00 78.69 1049 LYS A C 1
ATOM 8470 O O . LYS A 1 1049 ? 43.451 50.503 -2.485 1.00 78.69 1049 LYS A O 1
ATOM 8475 N N . SER A 1 1050 ? 44.274 49.966 -0.463 1.00 78.25 1050 SER A N 1
ATOM 8476 C CA . SER A 1 1050 ? 43.005 50.090 0.275 1.00 78.25 1050 SER A CA 1
ATOM 8477 C C . SER A 1 1050 ? 42.455 51.521 0.249 1.00 78.25 1050 SER A C 1
ATOM 8479 O O . SER A 1 1050 ? 43.238 52.475 0.262 1.00 78.25 1050 SER A O 1
ATOM 8481 N N . LYS A 1 1051 ? 41.123 51.685 0.258 1.00 76.75 1051 LYS A N 1
ATOM 8482 C CA . LYS A 1 1051 ? 40.419 52.984 0.232 1.00 76.75 1051 LYS A CA 1
ATOM 8483 C C . LYS A 1 1051 ? 40.885 53.914 -0.902 1.00 76.75 1051 LYS A C 1
ATOM 8485 O O . LYS A 1 1051 ? 41.023 55.122 -0.718 1.00 76.75 1051 LYS A O 1
ATOM 8490 N N . THR A 1 1052 ? 41.170 53.350 -2.074 1.00 80.38 1052 THR A N 1
ATOM 8491 C CA . THR A 1 1052 ? 41.675 54.096 -3.236 1.00 80.38 1052 THR A CA 1
ATOM 8492 C C . THR A 1 1052 ? 40.746 53.904 -4.431 1.00 80.38 1052 THR A C 1
ATOM 8494 O O . THR A 1 1052 ? 40.309 52.790 -4.714 1.00 80.38 1052 THR A O 1
ATOM 8497 N N . ASN A 1 1053 ? 40.446 55.000 -5.133 1.00 84.81 1053 ASN A N 1
ATOM 8498 C CA . ASN A 1 1053 ? 39.647 54.977 -6.356 1.00 84.81 1053 ASN A CA 1
ATOM 8499 C C . ASN A 1 1053 ? 40.533 54.640 -7.556 1.00 84.81 1053 ASN A C 1
ATOM 8501 O O . ASN A 1 1053 ? 41.595 55.242 -7.728 1.00 84.81 1053 ASN A O 1
ATOM 8505 N N . TYR A 1 1054 ? 40.073 53.734 -8.408 1.00 85.38 1054 TYR A N 1
ATOM 8506 C CA . TYR A 1 1054 ? 40.734 53.340 -9.647 1.00 85.38 1054 TYR A CA 1
ATOM 8507 C C . TYR A 1 1054 ? 39.786 53.500 -10.836 1.00 85.38 1054 TYR A C 1
ATOM 8509 O O . TYR A 1 1054 ? 38.582 53.281 -10.713 1.00 85.38 1054 TYR A O 1
ATOM 8517 N N . ILE A 1 1055 ? 40.335 53.870 -11.992 1.00 87.44 1055 ILE A N 1
ATOM 8518 C CA . ILE A 1 1055 ? 39.677 53.741 -13.294 1.00 87.44 1055 ILE A CA 1
ATOM 8519 C C . ILE A 1 1055 ? 40.326 52.586 -14.048 1.00 87.44 1055 ILE A C 1
ATOM 8521 O O . ILE A 1 1055 ? 41.550 52.474 -14.070 1.00 87.44 1055 ILE A O 1
ATOM 8525 N N . ILE A 1 1056 ? 39.505 51.733 -14.644 1.00 88.56 1056 ILE A N 1
ATOM 8526 C CA . ILE A 1 1056 ? 39.914 50.554 -15.402 1.00 88.56 1056 ILE A CA 1
ATOM 8527 C C . ILE A 1 1056 ? 39.387 50.696 -16.826 1.00 88.56 1056 ILE A C 1
ATOM 8529 O O . ILE A 1 1056 ? 38.248 51.117 -17.024 1.00 88.56 1056 ILE A O 1
ATOM 8533 N N . VAL A 1 1057 ? 40.215 50.332 -17.800 1.00 90.62 1057 VAL A N 1
ATOM 8534 C CA . VAL A 1 1057 ? 39.889 50.297 -19.226 1.00 90.62 1057 VAL A CA 1
ATOM 8535 C C . VAL A 1 1057 ? 40.111 48.883 -19.736 1.00 90.62 1057 VAL A C 1
ATOM 8537 O O . VAL A 1 1057 ? 41.202 48.338 -19.550 1.00 90.62 1057 VAL A O 1
ATOM 8540 N N . VAL A 1 1058 ? 39.097 48.323 -20.392 1.00 89.94 1058 VAL A N 1
ATOM 8541 C CA . VAL A 1 1058 ? 39.150 47.016 -21.056 1.00 89.94 1058 VAL A CA 1
ATOM 8542 C C . VAL A 1 1058 ? 39.048 47.231 -22.565 1.00 89.94 1058 VAL A C 1
ATOM 8544 O O . VAL A 1 1058 ? 38.233 48.036 -23.015 1.00 89.94 1058 VAL A O 1
ATOM 8547 N N . ARG A 1 1059 ? 39.881 46.534 -23.346 1.00 91.06 1059 ARG A N 1
ATOM 8548 C CA . ARG A 1 1059 ? 39.863 46.555 -24.815 1.00 91.06 1059 ARG A CA 1
ATOM 8549 C C . ARG A 1 1059 ? 39.795 45.147 -25.387 1.00 91.06 1059 ARG A C 1
ATOM 8551 O O . ARG A 1 1059 ? 40.574 44.292 -24.970 1.00 91.06 1059 ARG A O 1
ATOM 8558 N N . LEU A 1 1060 ? 38.912 44.933 -26.359 1.00 88.12 1060 LEU A N 1
ATOM 8559 C CA . LEU A 1 1060 ? 38.800 43.684 -27.122 1.00 88.12 1060 LEU A CA 1
ATOM 8560 C C . LEU A 1 1060 ? 39.219 43.932 -28.570 1.00 88.12 1060 LEU A C 1
ATOM 8562 O O . LEU A 1 1060 ? 38.755 44.892 -29.179 1.00 88.12 1060 LEU A O 1
ATOM 8566 N N . PHE A 1 1061 ? 40.065 43.061 -29.114 1.00 83.75 1061 PHE A N 1
ATOM 8567 C CA . PHE A 1 1061 ? 40.619 43.164 -30.464 1.00 83.75 1061 PHE A CA 1
ATOM 8568 C C . PHE A 1 1061 ? 40.093 42.032 -31.352 1.00 83.75 1061 PHE A C 1
ATOM 8570 O O . PHE A 1 1061 ? 40.040 40.883 -30.915 1.00 83.75 1061 PHE A O 1
ATOM 8577 N N . ASN A 1 1062 ? 39.760 42.331 -32.605 1.00 80.81 1062 ASN A N 1
ATOM 8578 C CA . ASN A 1 1062 ? 39.526 41.353 -33.670 1.00 80.81 1062 ASN A CA 1
ATOM 8579 C C . ASN A 1 1062 ? 40.281 41.771 -34.952 1.00 80.81 1062 ASN A C 1
ATOM 8581 O O . ASN A 1 1062 ? 41.062 42.722 -34.942 1.00 80.81 1062 ASN A O 1
ATOM 8585 N N . ALA A 1 1063 ? 40.077 41.052 -36.059 1.00 71.69 1063 ALA A N 1
ATOM 8586 C CA . ALA A 1 1063 ? 40.747 41.345 -37.332 1.00 71.69 1063 ALA A CA 1
ATOM 8587 C C . ALA A 1 1063 ? 40.367 42.710 -37.952 1.00 71.69 1063 ALA A C 1
ATOM 8589 O O . ALA A 1 1063 ? 41.131 43.230 -38.761 1.00 71.69 1063 ALA A O 1
ATOM 8590 N N . ALA A 1 1064 ? 39.220 43.289 -37.577 1.00 66.81 1064 ALA A N 1
ATOM 8591 C CA . ALA A 1 1064 ? 38.743 44.582 -38.069 1.00 66.81 1064 ALA A CA 1
ATOM 8592 C C . ALA A 1 1064 ? 39.212 45.775 -37.208 1.00 66.81 1064 ALA A C 1
ATOM 8594 O O . ALA A 1 1064 ? 39.226 46.905 -37.690 1.00 66.81 1064 ALA A O 1
ATOM 8595 N N . GLY A 1 1065 ? 39.608 45.558 -35.946 1.00 78.00 1065 GLY A N 1
ATOM 8596 C CA . GLY A 1 1065 ? 40.042 46.624 -35.036 1.00 78.00 1065 GLY A CA 1
ATOM 8597 C C . GLY A 1 1065 ? 39.800 46.297 -33.561 1.00 78.00 1065 GLY A C 1
ATOM 8598 O O . GLY A 1 1065 ? 39.783 45.129 -33.178 1.00 78.00 1065 GLY A O 1
ATOM 8599 N N . HIS A 1 1066 ? 39.632 47.321 -32.713 1.00 83.81 1066 HIS A N 1
ATOM 8600 C CA . HIS A 1 1066 ? 39.353 47.132 -31.285 1.00 83.81 1066 HIS A CA 1
ATOM 8601 C C . HIS A 1 1066 ? 38.241 48.034 -30.754 1.00 83.81 1066 HIS A C 1
ATOM 8603 O O . HIS A 1 1066 ? 38.073 49.164 -31.206 1.00 83.81 1066 HIS A O 1
ATOM 8609 N N . SER A 1 1067 ? 37.529 47.531 -29.751 1.00 87.38 1067 SER A N 1
ATOM 8610 C CA . SER A 1 1067 ? 36.513 48.245 -28.972 1.00 87.38 1067 SER A CA 1
ATOM 8611 C C . SER A 1 1067 ? 36.999 48.492 -27.542 1.00 87.38 1067 SER A C 1
ATOM 8613 O O . SER A 1 1067 ? 37.738 47.665 -27.004 1.00 87.38 1067 SER A O 1
ATOM 8615 N N . GLU A 1 1068 ? 36.573 49.587 -26.903 1.00 89.62 1068 GLU A N 1
ATOM 8616 C CA . GLU A 1 1068 ? 37.031 50.027 -25.571 1.00 89.62 1068 GLU A CA 1
ATOM 8617 C C . GLU A 1 1068 ? 35.858 50.363 -24.630 1.00 89.62 1068 GLU A C 1
ATOM 8619 O O . GLU A 1 1068 ? 34.957 51.095 -25.025 1.00 89.62 1068 GLU A O 1
ATOM 8624 N N . GLU A 1 1069 ? 35.930 49.919 -23.367 1.00 88.25 1069 GLU A N 1
ATOM 8625 C CA . GLU A 1 1069 ? 34.972 50.247 -22.292 1.00 88.25 1069 GLU A CA 1
ATOM 8626 C C . GLU A 1 1069 ? 35.685 50.606 -20.971 1.00 88.25 1069 GLU A C 1
ATOM 8628 O O . GLU A 1 1069 ? 36.794 50.123 -20.704 1.00 88.25 1069 GLU A O 1
ATOM 8633 N N . LYS A 1 1070 ? 35.070 51.459 -20.128 1.00 87.56 1070 LYS A N 1
ATOM 8634 C CA . LYS A 1 1070 ? 35.695 51.998 -18.892 1.00 87.56 1070 LYS A CA 1
ATOM 8635 C C . LYS A 1 1070 ? 34.809 51.887 -17.654 1.00 87.56 1070 LYS A C 1
ATOM 8637 O O . LYS A 1 1070 ? 33.629 52.208 -17.703 1.00 87.56 1070 LYS A O 1
ATOM 8642 N N . ILE A 1 1071 ? 35.406 51.571 -16.501 1.00 86.06 1071 ILE A N 1
ATOM 8643 C CA . ILE A 1 1071 ? 34.703 51.500 -15.208 1.00 86.06 1071 ILE A CA 1
ATOM 8644 C C . ILE A 1 1071 ? 35.525 52.086 -14.056 1.00 86.06 1071 ILE A C 1
ATOM 8646 O O . ILE A 1 1071 ? 36.756 52.069 -14.077 1.00 86.06 1071 ILE A O 1
ATOM 8650 N N . ARG A 1 1072 ? 34.843 52.637 -13.045 1.00 86.38 1072 ARG A N 1
ATOM 8651 C CA . ARG A 1 1072 ? 35.457 53.189 -11.828 1.00 86.38 1072 ARG A CA 1
ATOM 8652 C C . ARG A 1 1072 ? 35.138 52.298 -10.633 1.00 86.38 1072 ARG A C 1
ATOM 8654 O O . ARG A 1 1072 ? 33.981 51.938 -10.448 1.00 86.38 1072 ARG A O 1
ATOM 8661 N N . ILE A 1 1073 ? 36.142 51.997 -9.815 1.00 83.56 1073 ILE A N 1
ATOM 8662 C CA . ILE A 1 1073 ? 36.001 51.155 -8.618 1.00 83.56 1073 ILE A CA 1
ATOM 8663 C C . ILE A 1 1073 ? 36.706 51.775 -7.406 1.00 83.56 1073 ILE A C 1
ATOM 8665 O O . ILE A 1 1073 ? 37.671 52.526 -7.559 1.00 83.56 1073 ILE A O 1
ATOM 8669 N N . THR A 1 1074 ? 36.255 51.422 -6.202 1.00 81.06 1074 THR A N 1
ATOM 8670 C CA . THR A 1 1074 ? 36.846 51.843 -4.921 1.00 81.06 1074 THR A CA 1
ATOM 8671 C C . THR A 1 1074 ? 37.117 50.612 -4.058 1.00 81.06 1074 THR A C 1
ATOM 8673 O O . THR A 1 1074 ? 36.219 49.801 -3.857 1.00 81.06 1074 THR A O 1
ATOM 8676 N N . THR A 1 1075 ? 38.340 50.459 -3.546 1.00 75.38 1075 THR A N 1
ATOM 8677 C CA . THR A 1 1075 ? 38.729 49.317 -2.693 1.00 75.38 1075 THR A CA 1
ATOM 8678 C C . THR A 1 1075 ? 38.223 49.452 -1.248 1.00 75.38 1075 THR A C 1
ATOM 8680 O O . THR A 1 1075 ? 38.202 50.550 -0.683 1.00 75.38 1075 THR A O 1
ATOM 8683 N N . ASN A 1 1076 ? 37.852 48.323 -0.630 1.00 68.44 1076 ASN A N 1
ATOM 8684 C CA . ASN A 1 1076 ? 37.200 48.258 0.689 1.00 68.44 1076 ASN A CA 1
ATOM 8685 C C . ASN A 1 1076 ? 38.150 48.549 1.879 1.00 68.44 1076 ASN A C 1
ATOM 8687 O O . ASN A 1 1076 ? 39.375 48.501 1.746 1.00 68.44 1076 ASN A O 1
ATOM 8691 N N . LEU A 1 1077 ? 37.582 48.857 3.059 1.00 63.28 1077 LEU A N 1
ATOM 8692 C CA . LEU A 1 1077 ? 38.307 48.958 4.341 1.00 63.28 1077 LEU A CA 1
ATOM 8693 C C . LEU A 1 1077 ? 38.610 47.558 4.909 1.00 63.28 1077 LEU A C 1
ATOM 8695 O O . LEU A 1 1077 ? 37.802 46.641 4.765 1.00 63.28 1077 LEU A O 1
ATOM 8699 N N . ILE A 1 1078 ? 39.751 47.405 5.591 1.00 52.19 1078 ILE A N 1
ATOM 8700 C CA . ILE A 1 1078 ? 40.122 46.166 6.297 1.00 52.19 1078 ILE A CA 1
ATOM 8701 C C . ILE A 1 1078 ? 39.050 45.889 7.364 1.00 52.19 1078 ILE A C 1
ATOM 8703 O O . ILE A 1 1078 ? 38.878 46.701 8.271 1.00 52.19 1078 ILE A O 1
ATOM 8707 N N . SER A 1 1079 ? 38.313 44.780 7.249 1.00 42.94 1079 SER A N 1
ATOM 8708 C CA . SER A 1 1079 ? 37.281 44.381 8.217 1.00 42.94 1079 SER A CA 1
ATOM 8709 C C . SER A 1 1079 ? 37.490 42.939 8.693 1.00 42.94 1079 SER A C 1
ATOM 8711 O O . SER A 1 1079 ? 37.678 42.022 7.897 1.00 42.94 1079 SER A O 1
ATOM 8713 N N . GLU A 1 1080 ? 37.502 42.771 10.019 1.00 42.09 1080 GLU A N 1
ATOM 8714 C CA . GLU A 1 1080 ? 37.583 41.498 10.744 1.00 42.09 1080 GLU A CA 1
ATOM 8715 C C . GLU A 1 1080 ? 36.269 40.710 10.609 1.00 42.09 1080 GLU A C 1
ATOM 8717 O O . GLU A 1 1080 ? 35.182 41.270 10.760 1.00 42.09 1080 GLU A O 1
ATOM 8722 N N . CYS A 1 1081 ? 36.346 39.401 10.351 1.00 32.09 1081 CYS A N 1
ATOM 8723 C CA . CYS A 1 1081 ? 35.162 38.578 10.103 1.00 32.09 1081 CYS A CA 1
ATOM 8724 C C . CYS A 1 1081 ? 34.698 37.826 11.367 1.00 32.09 1081 CYS A C 1
ATOM 8726 O O . CYS A 1 1081 ? 35.431 37.008 11.926 1.00 32.09 1081 CYS A O 1
ATOM 8728 N N . LYS A 1 1082 ? 33.449 38.084 11.789 1.00 33.03 1082 LYS A N 1
ATOM 8729 C CA . LYS A 1 1082 ? 32.701 37.329 12.810 1.00 33.03 1082 LYS A CA 1
ATOM 8730 C C . LYS A 1 1082 ? 31.888 36.199 12.168 1.00 33.03 1082 LYS A C 1
ATOM 8732 O O . LYS A 1 1082 ? 31.188 36.389 11.181 1.00 33.03 1082 LYS A O 1
ATOM 8737 N N . ILE A 1 1083 ? 31.965 35.039 12.810 1.00 40.88 1083 ILE A N 1
ATOM 8738 C CA . ILE A 1 1083 ? 31.297 33.768 12.506 1.00 40.88 1083 ILE A CA 1
ATOM 8739 C C . ILE A 1 1083 ? 29.775 33.852 12.719 1.00 40.88 1083 ILE A C 1
ATOM 8741 O O . ILE A 1 1083 ? 29.332 34.316 13.768 1.00 40.88 1083 ILE A O 1
ATOM 8745 N N . GLY A 1 1084 ? 28.990 33.261 11.807 1.00 31.78 1084 GLY A N 1
ATOM 8746 C CA . GLY A 1 1084 ? 27.656 32.748 12.137 1.00 31.78 1084 GLY A CA 1
ATOM 8747 C C . GLY A 1 1084 ? 26.678 32.606 10.969 1.00 31.78 1084 GLY A C 1
ATOM 8748 O O . GLY A 1 1084 ? 26.073 33.589 10.571 1.00 31.78 1084 GLY A O 1
ATOM 8749 N N . CYS A 1 1085 ? 26.435 31.370 10.511 1.00 29.59 1085 CYS A N 1
ATOM 8750 C CA . CYS A 1 1085 ? 25.101 30.883 10.122 1.00 29.59 1085 CYS A CA 1
ATOM 8751 C C . CYS A 1 1085 ? 25.086 29.341 10.061 1.00 29.59 1085 CYS A C 1
ATOM 8753 O O . CYS A 1 1085 ? 25.791 28.724 9.268 1.00 29.59 1085 CYS A O 1
ATOM 8755 N N . ARG A 1 1086 ? 24.268 28.722 10.923 1.00 29.77 1086 ARG A N 1
ATOM 8756 C CA . ARG A 1 1086 ? 23.885 27.297 10.925 1.00 29.77 1086 ARG A CA 1
ATOM 8757 C C . ARG A 1 1086 ? 22.450 27.198 10.394 1.00 29.77 1086 ARG A C 1
ATOM 8759 O O . ARG A 1 1086 ? 21.585 27.895 10.916 1.00 29.77 1086 ARG A O 1
ATOM 8766 N N . SER A 1 1087 ? 22.173 26.290 9.456 1.00 28.62 1087 SER A N 1
ATOM 8767 C CA . SER A 1 1087 ? 20.814 25.879 9.064 1.00 28.62 1087 SER A CA 1
ATOM 8768 C C . SER A 1 1087 ? 20.545 24.408 9.433 1.00 28.62 1087 SER A C 1
ATOM 8770 O O . SER A 1 1087 ? 21.458 23.585 9.500 1.00 28.62 1087 SER A O 1
ATOM 8772 N N . LYS A 1 1088 ? 19.279 24.107 9.760 1.00 29.23 1088 LYS A N 1
ATOM 8773 C CA . LYS A 1 1088 ? 18.755 22.785 10.163 1.00 29.23 1088 LYS A CA 1
ATOM 8774 C C . LYS A 1 1088 ? 18.701 21.788 8.979 1.00 29.23 1088 LYS A C 1
ATOM 8776 O O . LYS A 1 1088 ? 18.606 22.229 7.836 1.00 29.23 1088 LYS A O 1
ATOM 8781 N N . PRO A 1 1089 ? 18.703 20.460 9.229 1.00 41.06 1089 PRO A N 1
ATOM 8782 C CA . PRO A 1 1089 ? 18.808 19.440 8.187 1.00 41.06 1089 PRO A CA 1
ATOM 8783 C C . PRO A 1 1089 ? 17.431 18.912 7.741 1.00 41.06 1089 PRO A C 1
ATOM 8785 O O . PRO A 1 1089 ? 16.724 18.316 8.547 1.00 41.06 1089 PRO A O 1
ATOM 8788 N N . SER A 1 1090 ? 17.084 19.052 6.455 1.00 50.28 1090 SER A N 1
ATOM 8789 C CA . SER A 1 1090 ? 15.956 18.300 5.849 1.00 50.28 1090 SER A CA 1
ATOM 8790 C C . SER A 1 1090 ? 16.108 17.978 4.355 1.00 50.28 1090 SER A C 1
ATOM 8792 O O . SER A 1 1090 ? 15.248 17.312 3.796 1.00 50.28 1090 SER A O 1
ATOM 8794 N N . VAL A 1 1091 ? 17.181 18.421 3.691 1.00 41.50 1091 VAL A N 1
ATOM 8795 C CA . VAL A 1 1091 ? 17.316 18.295 2.223 1.00 41.50 1091 VAL A CA 1
ATOM 8796 C C . VAL A 1 1091 ? 18.473 17.370 1.829 1.00 41.50 1091 VAL A C 1
ATOM 8798 O O . VAL A 1 1091 ? 18.337 16.574 0.907 1.00 41.50 1091 VAL A O 1
ATOM 8801 N N . LEU A 1 1092 ? 19.569 17.354 2.597 1.00 42.50 1092 LEU A N 1
ATOM 8802 C CA . LEU A 1 1092 ? 20.734 16.497 2.324 1.00 42.50 1092 LEU A CA 1
ATOM 8803 C C . LEU A 1 1092 ? 20.450 14.991 2.441 1.00 42.50 1092 LEU A C 1
ATOM 8805 O O . LEU A 1 1092 ? 21.054 14.203 1.724 1.00 42.50 1092 LEU A O 1
ATOM 8809 N N . ILE A 1 1093 ? 19.524 14.582 3.312 1.00 45.94 1093 ILE A N 1
ATOM 8810 C CA . ILE A 1 1093 ? 19.167 13.163 3.484 1.00 45.94 1093 ILE A CA 1
ATOM 8811 C C . ILE A 1 1093 ? 18.324 12.680 2.298 1.00 45.94 1093 ILE A C 1
ATOM 8813 O O . ILE A 1 1093 ? 18.536 11.582 1.800 1.00 45.94 1093 ILE A O 1
ATOM 8817 N N . ILE A 1 1094 ? 17.421 13.526 1.798 1.00 46.09 1094 ILE A N 1
ATOM 8818 C CA . ILE A 1 1094 ? 16.588 13.221 0.629 1.00 46.09 1094 ILE A CA 1
ATOM 8819 C C . ILE A 1 1094 ? 17.459 13.180 -0.630 1.00 46.09 1094 ILE A C 1
ATOM 8821 O O . ILE A 1 1094 ? 17.367 12.232 -1.402 1.00 46.09 1094 ILE A O 1
ATOM 8825 N N . ILE A 1 1095 ? 18.376 14.140 -0.784 1.00 49.88 1095 ILE A N 1
ATOM 8826 C CA . ILE A 1 1095 ? 19.364 14.136 -1.870 1.00 49.88 1095 ILE A CA 1
ATOM 8827 C C . ILE A 1 1095 ? 20.280 12.909 -1.767 1.00 49.88 1095 ILE A C 1
ATOM 8829 O O . ILE A 1 1095 ? 20.556 12.290 -2.785 1.00 49.88 1095 ILE A O 1
ATOM 8833 N N . GLY A 1 1096 ? 20.699 12.502 -0.565 1.00 42.62 1096 GLY A N 1
ATOM 8834 C CA . GLY A 1 1096 ? 21.516 11.301 -0.360 1.00 42.62 1096 GLY A CA 1
ATOM 8835 C C . GLY A 1 1096 ? 20.791 9.992 -0.696 1.00 42.62 1096 GLY A C 1
ATOM 8836 O O . GLY A 1 1096 ? 21.397 9.087 -1.270 1.00 42.62 1096 GLY A O 1
ATOM 8837 N N . ILE A 1 1097 ? 19.490 9.897 -0.401 1.00 51.59 1097 ILE A N 1
ATOM 8838 C CA . ILE A 1 1097 ? 18.652 8.741 -0.759 1.00 51.59 1097 ILE A CA 1
ATOM 8839 C C . ILE A 1 1097 ? 18.418 8.705 -2.271 1.00 51.5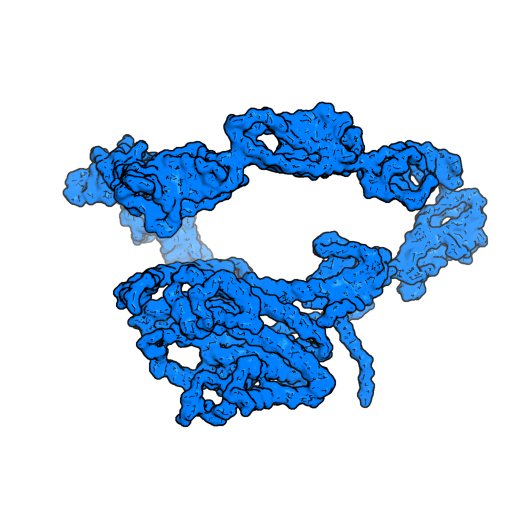9 1097 ILE A C 1
ATOM 8841 O O . ILE A 1 1097 ? 18.617 7.663 -2.886 1.00 51.59 1097 ILE A O 1
ATOM 8845 N N . ILE A 1 1098 ? 18.075 9.840 -2.885 1.00 50.59 1098 ILE A N 1
ATOM 8846 C CA . ILE A 1 1098 ? 17.880 9.939 -4.337 1.00 50.59 1098 ILE A CA 1
ATOM 8847 C C . ILE A 1 1098 ? 19.194 9.650 -5.072 1.00 50.59 1098 ILE A C 1
ATOM 8849 O O . ILE A 1 1098 ? 19.201 8.868 -6.015 1.00 50.59 1098 ILE A O 1
ATOM 8853 N N . ALA A 1 1099 ? 20.321 10.186 -4.601 1.00 49.31 1099 ALA A N 1
ATOM 8854 C CA . ALA A 1 1099 ? 21.638 9.903 -5.163 1.00 49.31 1099 ALA A CA 1
ATOM 8855 C C . ALA A 1 1099 ? 22.030 8.426 -5.006 1.00 49.31 1099 ALA A C 1
ATOM 8857 O O . ALA A 1 1099 ? 22.589 7.863 -5.938 1.00 49.31 1099 ALA A O 1
ATOM 8858 N N . SER A 1 1100 ? 21.694 7.772 -3.887 1.00 47.62 1100 SER A N 1
ATOM 8859 C CA . SER A 1 1100 ? 21.964 6.336 -3.691 1.00 47.62 1100 SER A CA 1
ATOM 8860 C C . SER A 1 1100 ? 21.057 5.445 -4.544 1.00 47.62 1100 SER A C 1
ATOM 8862 O O . SER A 1 1100 ? 21.510 4.417 -5.035 1.00 47.62 1100 SER A O 1
ATOM 8864 N N . ILE A 1 1101 ? 19.799 5.841 -4.769 1.00 53.22 1101 ILE A N 1
ATOM 8865 C CA . ILE A 1 1101 ? 18.871 5.138 -5.668 1.00 53.22 1101 ILE A CA 1
ATOM 8866 C C . ILE A 1 1101 ? 19.315 5.302 -7.123 1.00 53.22 1101 ILE A C 1
ATOM 8868 O O . ILE A 1 1101 ? 19.340 4.323 -7.860 1.00 53.22 1101 ILE A O 1
ATOM 8872 N N . ILE A 1 1102 ? 19.714 6.510 -7.529 1.00 55.50 1102 ILE A N 1
ATOM 8873 C CA . ILE A 1 1102 ? 20.240 6.782 -8.873 1.00 55.50 1102 ILE A CA 1
ATOM 8874 C C . ILE A 1 1102 ? 21.562 6.041 -9.083 1.00 55.50 1102 ILE A C 1
ATOM 8876 O O . ILE A 1 1102 ? 21.732 5.394 -10.108 1.00 55.50 1102 ILE A O 1
ATOM 8880 N N . LEU A 1 1103 ? 22.471 6.062 -8.105 1.00 53.56 1103 LEU A N 1
ATOM 8881 C CA . LEU A 1 1103 ? 23.725 5.314 -8.168 1.00 53.56 1103 LEU A CA 1
ATOM 8882 C C . LEU A 1 1103 ? 23.466 3.802 -8.222 1.00 53.56 1103 LEU A C 1
ATOM 8884 O O . LEU A 1 1103 ? 24.074 3.117 -9.035 1.00 53.56 1103 LEU A O 1
ATOM 8888 N N . GLY A 1 1104 ? 22.520 3.289 -7.432 1.00 43.94 1104 GLY A N 1
ATOM 8889 C CA . GLY A 1 1104 ? 22.085 1.893 -7.481 1.00 43.94 1104 GLY A CA 1
ATOM 8890 C C . GLY A 1 1104 ? 21.463 1.512 -8.827 1.00 43.94 1104 GLY A C 1
ATOM 8891 O O . GLY A 1 1104 ? 21.790 0.463 -9.367 1.00 43.94 1104 GLY A O 1
ATOM 8892 N N . ALA A 1 1105 ? 20.635 2.378 -9.415 1.00 51.69 1105 ALA A N 1
ATOM 8893 C CA . ALA A 1 1105 ? 20.041 2.167 -10.734 1.00 51.69 1105 ALA A CA 1
ATOM 8894 C C . ALA A 1 1105 ? 21.091 2.206 -11.855 1.00 51.69 1105 ALA A C 1
ATOM 8896 O O . ALA A 1 1105 ? 21.050 1.376 -12.758 1.00 51.69 1105 ALA A O 1
ATOM 8897 N N . ILE A 1 1106 ? 22.067 3.115 -11.769 1.00 56.50 1106 ILE A N 1
ATOM 8898 C CA . ILE A 1 1106 ? 23.213 3.178 -12.684 1.00 56.50 1106 ILE A CA 1
ATOM 8899 C C . ILE A 1 1106 ? 24.069 1.916 -12.547 1.00 56.50 1106 ILE A C 1
ATOM 8901 O O . ILE A 1 1106 ? 24.441 1.330 -13.557 1.00 56.50 1106 ILE A O 1
ATOM 8905 N N . ILE A 1 1107 ? 24.337 1.451 -11.324 1.00 52.06 1107 ILE A N 1
ATOM 8906 C CA . ILE A 1 1107 ? 25.080 0.207 -11.085 1.00 52.06 1107 ILE A CA 1
ATOM 8907 C C . ILE A 1 1107 ? 24.300 -0.997 -11.624 1.00 52.06 1107 ILE A C 1
ATOM 8909 O O . ILE A 1 1107 ? 24.892 -1.820 -12.307 1.00 52.06 1107 ILE A O 1
ATOM 8913 N N . ILE A 1 1108 ? 22.984 -1.088 -11.407 1.00 51.34 1108 ILE A N 1
ATOM 8914 C CA . ILE A 1 1108 ? 22.138 -2.154 -11.972 1.00 51.34 1108 ILE A CA 1
ATOM 8915 C C . ILE A 1 1108 ? 22.154 -2.106 -13.503 1.00 51.34 1108 ILE A C 1
ATOM 8917 O O . ILE A 1 1108 ? 22.280 -3.143 -14.141 1.00 51.34 1108 ILE A O 1
ATOM 8921 N N . PHE A 1 1109 ? 22.079 -0.920 -14.105 1.00 58.19 1109 PHE A N 1
ATOM 8922 C CA . PHE A 1 1109 ? 22.151 -0.753 -15.555 1.00 58.19 1109 PHE A CA 1
ATOM 8923 C C . PHE A 1 1109 ? 23.521 -1.167 -16.114 1.00 58.19 1109 PHE A C 1
ATOM 8925 O O . PHE A 1 1109 ? 23.593 -1.891 -17.105 1.00 58.19 1109 PHE A O 1
ATOM 8932 N N . ILE A 1 1110 ? 24.610 -0.794 -15.437 1.00 55.97 1110 ILE A N 1
ATOM 8933 C CA . ILE A 1 1110 ? 25.973 -1.235 -15.762 1.00 55.97 1110 ILE A CA 1
ATOM 8934 C C . ILE A 1 1110 ? 26.109 -2.755 -15.593 1.00 55.97 1110 ILE A C 1
ATOM 8936 O O . ILE A 1 1110 ? 26.692 -3.404 -16.455 1.00 55.97 1110 ILE A O 1
ATOM 8940 N N . LEU A 1 1111 ? 25.528 -3.343 -14.542 1.00 51.38 1111 LEU A N 1
ATOM 8941 C CA . LEU A 1 1111 ? 25.507 -4.790 -14.311 1.00 51.38 1111 LEU A CA 1
ATOM 8942 C C . LEU A 1 1111 ? 24.668 -5.530 -15.359 1.00 51.38 1111 LEU A C 1
ATOM 8944 O O . LEU A 1 1111 ? 25.052 -6.621 -15.760 1.00 51.38 1111 LEU A O 1
ATOM 8948 N N . LEU A 1 1112 ? 23.569 -4.951 -15.851 1.00 55.78 1112 LEU A N 1
ATOM 8949 C CA . LEU A 1 1112 ? 22.773 -5.506 -16.953 1.00 55.78 1112 LEU A CA 1
ATOM 8950 C C . LEU A 1 1112 ? 23.550 -5.474 -18.275 1.00 55.78 1112 LEU A C 1
ATOM 8952 O O . LEU A 1 1112 ? 23.521 -6.451 -19.022 1.00 55.78 1112 LEU A O 1
ATOM 8956 N N . ILE A 1 1113 ? 24.287 -4.392 -18.547 1.00 58.69 1113 ILE A N 1
ATOM 8957 C CA . ILE A 1 1113 ? 25.171 -4.283 -19.717 1.00 58.69 1113 ILE A CA 1
ATOM 8958 C C . ILE A 1 1113 ? 26.325 -5.289 -19.619 1.00 58.69 1113 ILE A C 1
ATOM 8960 O O . ILE A 1 1113 ? 26.583 -6.018 -20.577 1.00 58.69 1113 ILE A O 1
ATOM 8964 N N . LEU A 1 1114 ? 26.984 -5.371 -18.459 1.00 53.41 1114 LEU A N 1
ATOM 8965 C CA . LEU A 1 1114 ? 28.048 -6.339 -18.185 1.00 53.41 1114 LEU A CA 1
ATOM 8966 C C . LEU A 1 1114 ? 27.538 -7.774 -18.286 1.00 53.41 1114 LEU A C 1
ATOM 8968 O O . LEU A 1 1114 ? 28.192 -8.600 -18.910 1.00 53.41 1114 LEU A O 1
ATOM 8972 N N . ASN A 1 1115 ? 26.355 -8.072 -17.748 1.00 51.34 1115 ASN A N 1
ATOM 8973 C CA . ASN A 1 1115 ? 25.756 -9.398 -17.840 1.00 51.34 1115 ASN A CA 1
ATOM 8974 C C . ASN A 1 1115 ? 25.426 -9.770 -19.294 1.00 51.34 1115 ASN A C 1
ATOM 8976 O O . ASN A 1 1115 ? 25.686 -10.896 -19.705 1.00 51.34 1115 ASN A O 1
ATOM 8980 N N . ARG A 1 1116 ? 24.946 -8.820 -20.109 1.00 59.16 1116 ARG A N 1
ATOM 8981 C CA . ARG A 1 1116 ? 24.726 -9.040 -21.549 1.00 59.16 1116 ARG A CA 1
ATOM 8982 C C . ARG A 1 1116 ? 26.039 -9.322 -22.286 1.00 59.16 1116 ARG A C 1
ATOM 8984 O O . ARG A 1 1116 ? 26.079 -10.232 -23.108 1.00 59.16 1116 ARG A O 1
ATOM 8991 N N . ALA A 1 1117 ? 27.108 -8.597 -21.945 1.00 54.16 1117 ALA A N 1
ATOM 8992 C CA . ALA A 1 1117 ? 28.447 -8.801 -22.498 1.00 54.16 1117 ALA A CA 1
ATOM 8993 C C . ALA A 1 1117 ? 29.080 -10.141 -22.058 1.00 54.16 1117 ALA A C 1
ATOM 8995 O O . ALA A 1 1117 ? 29.733 -10.818 -22.856 1.00 54.16 1117 ALA A O 1
ATOM 8996 N N . LEU A 1 1118 ? 28.856 -10.561 -20.810 1.00 51.91 1118 LEU A N 1
ATOM 8997 C CA . LEU A 1 1118 ? 29.335 -11.833 -20.262 1.00 51.91 1118 LEU A CA 1
ATOM 8998 C C . LEU A 1 1118 ? 28.572 -13.032 -20.836 1.00 51.91 1118 LEU A C 1
ATOM 9000 O O . LEU A 1 1118 ? 29.208 -14.022 -21.181 1.00 51.91 1118 LEU A O 1
ATOM 9004 N N . LEU A 1 1119 ? 27.251 -12.928 -21.031 1.00 52.16 1119 LEU A N 1
ATOM 9005 C CA . LEU A 1 1119 ? 26.441 -13.931 -21.739 1.00 52.16 1119 LEU A CA 1
ATOM 9006 C C . LEU A 1 1119 ? 26.944 -14.147 -23.171 1.00 52.16 1119 LEU A C 1
ATOM 9008 O O . LEU A 1 1119 ? 27.117 -15.287 -23.599 1.00 52.16 1119 LEU A O 1
ATOM 9012 N N . THR A 1 1120 ? 27.260 -13.066 -23.892 1.00 53.31 1120 THR A N 1
ATOM 9013 C CA . THR A 1 1120 ? 27.868 -13.174 -25.226 1.00 53.31 1120 THR A CA 1
ATOM 9014 C C . THR A 1 1120 ? 29.269 -13.785 -25.188 1.00 53.31 1120 THR A C 1
ATOM 9016 O O . THR A 1 1120 ? 29.612 -14.556 -26.078 1.00 53.31 1120 THR A O 1
ATOM 9019 N N . HIS A 1 1121 ? 30.071 -13.506 -24.156 1.00 48.25 1121 HIS A N 1
ATOM 9020 C CA . HIS A 1 1121 ? 31.429 -14.045 -24.042 1.00 48.25 1121 HIS A CA 1
ATOM 9021 C C . HIS A 1 1121 ? 31.455 -15.521 -23.585 1.00 48.25 1121 HIS A C 1
ATOM 9023 O O . HIS A 1 1121 ? 32.331 -16.276 -24.016 1.00 48.25 1121 HIS A O 1
ATOM 9029 N N . TYR A 1 1122 ? 30.505 -15.949 -22.748 1.00 45.56 1122 TYR A N 1
ATOM 9030 C CA . TYR A 1 1122 ? 30.355 -17.336 -22.293 1.00 45.56 1122 TYR A CA 1
ATOM 9031 C C . TYR A 1 1122 ? 29.835 -18.244 -23.415 1.00 45.56 1122 TYR A C 1
ATOM 9033 O O . TYR A 1 1122 ? 30.464 -19.263 -23.702 1.00 45.56 1122 TYR A O 1
ATOM 9041 N N . ASN A 1 1123 ? 28.785 -17.818 -24.133 1.00 47.97 1123 ASN A N 1
ATOM 9042 C CA . ASN A 1 1123 ? 28.266 -18.537 -25.307 1.00 47.97 1123 ASN A CA 1
ATOM 9043 C C . ASN A 1 1123 ? 29.319 -18.688 -26.421 1.00 47.97 1123 ASN A C 1
ATOM 9045 O O . ASN A 1 1123 ? 29.253 -19.624 -27.210 1.00 47.97 1123 ASN A O 1
ATOM 9049 N N . TYR A 1 1124 ? 30.313 -17.796 -26.470 1.00 46.72 1124 TYR A N 1
ATOM 9050 C CA . TYR A 1 1124 ? 31.429 -17.874 -27.415 1.00 46.72 1124 TYR A CA 1
ATOM 9051 C C . TYR A 1 1124 ? 32.536 -18.862 -26.992 1.00 46.72 1124 TYR A C 1
ATOM 9053 O O . TYR A 1 1124 ? 33.275 -19.345 -27.845 1.00 46.72 1124 TYR A O 1
ATOM 9061 N N . ARG A 1 1125 ? 32.691 -19.165 -25.690 1.00 40.62 1125 ARG A N 1
ATOM 9062 C CA . ARG A 1 1125 ? 33.738 -20.078 -25.178 1.00 40.62 1125 ARG A CA 1
ATOM 9063 C C . ARG A 1 1125 ? 33.270 -21.515 -24.952 1.00 40.62 1125 ARG A C 1
ATOM 9065 O O . ARG A 1 1125 ? 34.106 -22.404 -25.044 1.00 40.62 1125 ARG A O 1
ATOM 9072 N N . ASN A 1 1126 ? 31.986 -21.740 -24.674 1.00 39.25 1126 ASN A N 1
ATOM 9073 C CA . ASN A 1 1126 ? 31.414 -23.071 -24.450 1.00 39.25 1126 ASN A CA 1
ATOM 9074 C C . ASN A 1 1126 ? 30.172 -23.278 -25.335 1.00 39.25 1126 ASN A C 1
ATOM 9076 O O . ASN A 1 1126 ? 29.052 -23.051 -24.881 1.00 39.25 1126 ASN A O 1
ATOM 9080 N N . PRO A 1 1127 ? 30.343 -23.707 -26.597 1.00 41.31 1127 PRO A N 1
ATOM 9081 C CA . PRO A 1 1127 ? 29.217 -23.952 -27.499 1.00 41.31 1127 PRO A CA 1
ATOM 9082 C C . PRO A 1 1127 ? 28.358 -25.170 -27.101 1.00 41.31 1127 PRO A C 1
ATOM 9084 O O . PRO A 1 1127 ? 27.222 -25.280 -27.552 1.00 41.31 1127 PRO A O 1
ATOM 9087 N N . GLU A 1 1128 ? 28.856 -26.061 -26.233 1.00 38.94 1128 GLU A N 1
ATOM 9088 C CA . GLU A 1 1128 ? 28.167 -27.303 -25.837 1.00 38.94 1128 GLU A CA 1
ATOM 9089 C C . GLU A 1 1128 ? 27.251 -27.177 -24.601 1.00 38.94 1128 GLU A C 1
ATOM 9091 O O . GLU A 1 1128 ? 26.518 -28.113 -24.296 1.00 38.94 1128 GLU A O 1
ATOM 9096 N N . SER A 1 1129 ? 27.226 -26.033 -23.901 1.00 37.19 1129 SER A N 1
ATOM 9097 C CA . SER A 1 1129 ? 26.357 -25.811 -22.726 1.00 37.19 1129 SER A CA 1
ATOM 9098 C C . SER A 1 1129 ? 25.121 -24.944 -23.008 1.00 37.19 1129 SER A C 1
ATOM 9100 O O . SER A 1 1129 ? 24.503 -24.410 -22.085 1.00 37.19 1129 SER A O 1
ATOM 9102 N N . SER A 1 1130 ? 24.722 -24.815 -24.277 1.00 30.34 1130 SER A N 1
ATOM 9103 C CA . SER A 1 1130 ? 23.406 -24.263 -24.623 1.00 30.34 1130 SER A CA 1
ATOM 9104 C C . SER A 1 1130 ? 22.312 -25.233 -24.141 1.00 30.34 1130 SER A C 1
ATOM 9106 O O . SER A 1 1130 ? 22.460 -26.440 -24.360 1.00 30.34 1130 SER A O 1
ATOM 9108 N N . PRO A 1 1131 ? 21.207 -24.774 -23.526 1.00 32.38 1131 PRO A N 1
ATOM 9109 C CA . PRO A 1 1131 ? 20.101 -25.662 -23.211 1.00 32.38 1131 PRO A CA 1
ATOM 9110 C C . PRO A 1 1131 ? 19.508 -26.170 -24.525 1.00 32.38 1131 PRO A C 1
ATOM 9112 O O . PRO A 1 1131 ? 18.876 -25.426 -25.276 1.00 32.38 1131 PRO A O 1
ATOM 9115 N N . ALA A 1 1132 ? 19.727 -27.453 -24.805 1.00 29.48 1132 ALA A N 1
ATOM 9116 C CA . ALA A 1 1132 ? 18.980 -28.170 -25.815 1.00 29.48 1132 ALA A CA 1
ATOM 9117 C C . ALA A 1 1132 ? 17.493 -28.078 -25.449 1.00 29.48 1132 ALA A C 1
ATOM 9119 O O . ALA A 1 1132 ? 17.030 -28.705 -24.497 1.00 29.48 1132 ALA A O 1
ATOM 9120 N N . ILE A 1 1133 ? 16.743 -27.282 -26.209 1.00 31.44 1133 ILE A N 1
ATOM 9121 C CA . ILE A 1 1133 ? 15.285 -27.336 -26.233 1.00 31.44 1133 ILE A CA 1
ATOM 9122 C C . ILE A 1 1133 ? 14.935 -28.725 -26.772 1.00 31.44 1133 ILE A C 1
ATOM 9124 O O . ILE A 1 1133 ? 15.033 -28.998 -27.968 1.00 31.44 1133 ILE A O 1
ATOM 9128 N N . GLY A 1 1134 ? 14.614 -29.639 -25.860 1.00 27.78 1134 GLY A N 1
ATOM 9129 C CA . GLY A 1 1134 ? 14.282 -31.017 -26.177 1.00 27.78 1134 GLY A CA 1
ATOM 9130 C C . GLY A 1 1134 ? 13.002 -31.112 -27.003 1.00 27.78 1134 GLY A C 1
ATOM 9131 O O . GLY A 1 1134 ? 11.905 -31.114 -26.458 1.00 27.78 1134 GLY A O 1
ATOM 91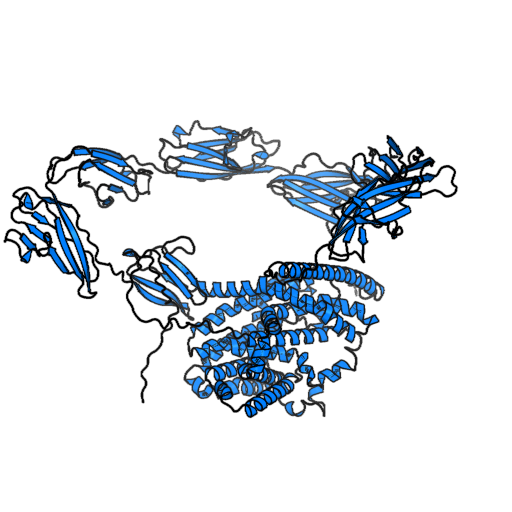32 N N . ARG A 1 1135 ? 13.146 -31.308 -28.316 1.00 29.72 1135 ARG A N 1
ATOM 9133 C CA . ARG A 1 1135 ? 12.327 -32.288 -29.039 1.00 29.72 1135 ARG A CA 1
ATOM 9134 C C . ARG A 1 1135 ? 13.054 -33.624 -28.938 1.00 29.72 1135 ARG A C 1
ATOM 9136 O O . ARG A 1 1135 ? 14.024 -33.848 -29.655 1.00 29.72 1135 ARG A O 1
ATOM 9143 N N . ARG A 1 1136 ? 12.596 -34.514 -28.056 1.00 28.31 1136 ARG A N 1
ATOM 9144 C CA . ARG A 1 1136 ? 12.871 -35.947 -28.204 1.00 28.31 1136 ARG A CA 1
ATOM 9145 C C . ARG A 1 1136 ? 11.651 -36.578 -28.849 1.00 28.31 1136 ARG A C 1
ATOM 9147 O O . ARG A 1 1136 ? 10.618 -36.744 -28.208 1.00 28.31 1136 ARG A O 1
ATOM 9154 N N . ALA A 1 1137 ? 11.799 -36.854 -30.140 1.00 33.62 1137 ALA A N 1
ATOM 9155 C CA . ALA A 1 1137 ? 11.010 -37.851 -30.830 1.00 33.62 1137 ALA A CA 1
ATOM 9156 C C . ALA A 1 1137 ? 11.237 -39.204 -30.141 1.00 33.62 1137 ALA A C 1
ATOM 9158 O O . ALA A 1 1137 ? 12.371 -39.566 -29.822 1.00 33.62 1137 ALA A O 1
ATOM 9159 N N . THR A 1 1138 ? 10.139 -39.895 -29.872 1.00 34.56 1138 THR A N 1
ATOM 9160 C CA . THR A 1 1138 ? 10.115 -41.348 -29.736 1.00 34.56 1138 THR A CA 1
ATOM 9161 C C . THR A 1 1138 ? 9.857 -41.877 -31.141 1.00 34.56 1138 THR A C 1
ATOM 9163 O O . THR A 1 1138 ? 8.956 -41.369 -31.802 1.00 34.56 1138 THR A O 1
ATOM 9166 N N . ASP A 1 1139 ? 10.757 -42.725 -31.639 1.00 40.09 1139 ASP A N 1
ATOM 9167 C CA . ASP A 1 1139 ? 10.433 -44.053 -32.171 1.00 40.09 1139 ASP A CA 1
ATOM 9168 C C . ASP A 1 1139 ? 11.733 -44.847 -32.446 1.00 40.09 1139 ASP A C 1
ATOM 9170 O O . ASP A 1 1139 ? 12.714 -44.298 -32.949 1.00 40.09 1139 ASP A O 1
ATOM 9174 N N . ASP A 1 1140 ? 11.668 -46.124 -32.051 1.00 38.59 1140 ASP A N 1
ATOM 9175 C CA . ASP A 1 1140 ? 12.422 -47.327 -32.456 1.00 38.59 1140 ASP A CA 1
ATOM 9176 C C . ASP A 1 1140 ? 13.920 -47.514 -32.109 1.00 38.59 1140 ASP A C 1
ATOM 9178 O O . ASP A 1 1140 ? 14.811 -47.048 -32.816 1.00 38.59 1140 ASP A O 1
ATOM 9182 N N . GLU A 1 1141 ? 14.201 -48.267 -31.027 1.00 31.78 1141 GLU A N 1
ATOM 9183 C CA . GLU A 1 1141 ? 14.622 -49.700 -31.023 1.00 31.78 1141 GLU A CA 1
ATOM 9184 C C . GLU A 1 1141 ? 14.741 -50.262 -29.590 1.00 31.78 1141 GLU A C 1
ATOM 9186 O O . GLU A 1 1141 ? 15.272 -49.554 -28.698 1.00 31.78 1141 GLU A O 1
#

Secondary structure (DSSP, 8-state):
-PPPP------TT--------------------------PPP-HHHHHHHHHHHHHHHHHHHHHHT--TTS-SS-TTHHHHHHHSGGGGGG-HHHHHHHHHHHHHHHHHHHHHHTSS-HHHHHHHHHHHHHHHHHHHHHHHHHHHHHHHH---HHHHHHHHHTT-SS-GGG--HHHHHHHHHHTTTTSPPSSTTTHHHHHHHHHHHHHHHHHHHHTSHHHHHTHHHHHHIIIIIHHHHHHHHHSS--HHHHHHHHHHHHHHHHHHHHTTTTGGGGGS-HHHHHHHHHHHHHHHHHHHT--SS-HHHHSSTT-TTGGGTTS-HHHHHHHHHHHHHHHHHH-HHHHHHHTSHHHHHHHHHHHHHHHHHHHHIIIIIHHHHHHHHHHH-HHHHHHHIIIIIIHHHHHHHHHHHIIIIIHHHHHHHHHHHHTTEEEE-TT----BSSSS-SEEEEEETTEEEEEESS--GGG-EEEEEEEE-TTSPEEEEEEEE---EEEEE-S-SEEE--TTS-EEE---EEEESPPEEEEEETTEEGGGS-TTEEEETTEEEESS--GGGSSEEEEEEEETTTTEEEEEEEEEE-------EEEEEPSSPSBTTS-EEEEEEESS---------TTEEEETTEEEESS--GGG-EEEEEEEEETTEEEEEEEEEEEPPBPPPEEPPPPPEEEE--TT-----EEEEEEEEE--STT-EEEEEETTTEEGGGSTTEEEE-TTHHHHSEEEEEESS--GGG-EEEEEEEE-SS-EEEEEEEEEEEEEEEEPSSP--EEEE-TT--EEEEEEEEEESPPEEEEEE--SSSS---EEE-TTSTTEEEEEEEE-SSSEEEEEEEE---GGGTT-EEEEEEEESEEEEEEEEEEE--PPPPPEEEEEEE-SS-EEEEEEPPS--TTS-EEEEEEEEEETT-TT--EEEEEE---SS-EEEEE-SPPTT-EEEEEEEEEETTEEPPPPPPEEEEPPPP---EEEE---EE-SSS-EEEEEEEEE-TTS---EEEEEEEEEETTTEE-PPPPPEEE-TT--EEEE-SPPTT-EEEEEEEEEETTEEEEEEEEEEPPPP-PPPP------SSHHHHHHHHHHHHHHHHHHHHHHHHHHHHHHHHHH-GGGS-----------

pLDDT: mean 75.49, std 16.76, range [21.48, 95.88]

Radius of gyration: 47.66 Å; chains: 1; bounding box: 112×116×120 Å